Protein 7JN6 (pdb70)

Structure (mmCIF, N/CA/C/O backbone):
data_7JN6
#
_entry.id   7JN6
#
loop_
_atom_site.group_PDB
_atom_site.id
_atom_site.type_symbol
_atom_site.label_atom_id
_atom_site.label_alt_id
_atom_site.label_comp_id
_atom_site.label_asym_id
_atom_site.label_entity_id
_atom_site.label_seq_id
_atom_site.pdbx_PDB_ins_code
_atom_site.Cartn_x
_atom_site.Cartn_y
_atom_site.Cartn_z
_atom_site.occupancy
_atom_site.B_iso_or_equiv
_atom_site.auth_seq_id
_atom_site.auth_comp_id
_atom_site.auth_asym_id
_atom_site.auth_atom_id
_atom_site.pdbx_PDB_model_num
ATOM 1 N N . ALA A 1 1 ? -7.084 -12.452 -10.211 1.00 0.00 1 ALA A N 1
ATOM 2 C CA . ALA A 1 1 ? -5.977 -11.585 -9.851 1.00 0.00 1 ALA A CA 1
ATOM 3 C C . ALA A 1 1 ? -6.311 -10.144 -10.185 1.00 0.00 1 ALA A C 1
ATOM 4 O O . ALA A 1 1 ? -6.100 -9.692 -11.309 1.00 0.00 1 ALA A O 1
ATOM 11 N N . HIS A 1 2 ? -6.911 -9.450 -9.252 1.00 0.00 2 HIS A N 1
ATOM 12 C CA . HIS A 1 2 ? -7.236 -8.050 -9.443 1.00 0.00 2 HIS A CA 1
ATOM 13 C C . HIS A 1 2 ? -6.552 -7.227 -8.390 1.00 0.00 2 HIS A C 1
ATOM 14 O O . HIS A 1 2 ? -6.580 -7.583 -7.220 1.00 0.00 2 HIS A O 1
ATOM 28 N N . CYS A 1 3 ? -5.993 -6.106 -8.785 1.00 0.00 3 CYS A N 1
ATOM 29 C CA . CYS A 1 3 ? -5.319 -5.204 -7.850 1.00 0.00 3 CYS A CA 1
ATOM 30 C C . CYS A 1 3 ? -6.320 -4.217 -7.263 1.00 0.00 3 CYS A C 1
ATOM 31 O O . CYS A 1 3 ? -5.952 -3.218 -6.658 1.00 0.00 3 CYS A O 1
ATOM 38 N N . ASP A 1 4 ? -7.587 -4.538 -7.409 1.00 0.00 4 ASP A N 1
ATOM 39 C CA . ASP A 1 4 ? -8.671 -3.690 -6.942 1.00 0.00 4 ASP A CA 1
ATOM 40 C C . ASP A 1 4 ? -9.028 -3.965 -5.492 1.00 0.00 4 ASP A C 1
ATOM 41 O O . ASP A 1 4 ? -9.929 -3.339 -4.951 1.00 0.00 4 ASP A O 1
ATOM 50 N N . HIS A 1 5 ? -8.320 -4.870 -4.860 1.00 0.00 5 HIS A N 1
ATOM 51 C CA . HIS A 1 5 ? -8.618 -5.244 -3.490 1.00 0.00 5 HIS A CA 1
ATOM 52 C C . HIS A 1 5 ? -7.547 -4.691 -2.571 1.00 0.00 5 HIS A C 1
ATOM 53 O O . HIS A 1 5 ? -6.380 -4.590 -2.971 1.00 0.00 5 HIS A O 1
ATOM 67 N N . PHE A 1 6 ? -7.921 -4.344 -1.364 1.00 0.00 6 PHE A N 1
ATOM 68 C CA . PHE A 1 6 ? -6.956 -3.960 -0.364 1.00 0.00 6 PHE A CA 1
ATOM 69 C C . PHE A 1 6 ? -6.559 -5.199 0.402 1.00 0.00 6 PHE A C 1
ATOM 70 O O . PHE A 1 6 ? -7.419 -5.958 0.859 1.00 0.00 6 PHE A O 1
ATOM 87 N N . LEU A 1 7 ? -5.289 -5.426 0.518 1.00 0.00 7 LEU A N 1
ATOM 88 C CA . LEU A 1 7 ? -4.799 -6.555 1.270 1.00 0.00 7 LEU A CA 1
ATOM 89 C C . LEU A 1 7 ? -4.561 -6.135 2.693 1.00 0.00 7 LEU A C 1
ATOM 90 O O . LEU A 1 7 ? -4.860 -6.868 3.639 1.00 0.00 7 LEU A O 1
ATOM 106 N N . GLY A 1 8 ? -4.060 -4.940 2.842 1.00 0.00 8 GLY A N 1
ATOM 107 C CA . GLY A 1 8 ? -3.755 -4.434 4.129 1.00 0.00 8 GLY A CA 1
ATOM 108 C C . GLY A 1 8 ? -3.050 -3.126 4.031 1.00 0.00 8 GLY A C 1
ATOM 109 O O . GLY A 1 8 ? -3.201 -2.401 3.021 1.00 0.00 8 GLY A O 1
ATOM 113 N N . GLU A 1 9 ? -2.241 -2.847 5.012 1.00 0.00 9 GLU A N 1
ATOM 114 C CA . GLU A 1 9 ? -1.553 -1.589 5.121 1.00 0.00 9 GLU A CA 1
ATOM 115 C C . GLU A 1 9 ? -0.092 -1.835 5.403 1.00 0.00 9 GLU A C 1
ATOM 116 O O . GLU A 1 9 ? 0.271 -2.844 6.019 1.00 0.00 9 GLU A O 1
ATOM 128 N N . ALA A 1 10 ? 0.730 -0.938 4.973 1.00 0.00 10 ALA A N 1
ATOM 129 C CA . ALA A 1 10 ? 2.130 -1.004 5.251 1.00 0.00 10 ALA A CA 1
ATOM 130 C C . ALA A 1 10 ? 2.553 0.267 5.977 1.00 0.00 10 ALA A C 1
ATOM 131 O O . ALA A 1 10 ? 2.081 1.361 5.650 1.00 0.00 10 ALA A O 1
ATOM 138 N N . PRO A 1 11 ? 3.382 0.150 7.011 1.00 0.00 11 PRO A N 1
ATOM 139 C CA . PRO A 1 11 ? 3.883 1.306 7.734 1.00 0.00 11 PRO A CA 1
ATOM 140 C C . PRO A 1 11 ? 5.027 1.988 6.973 1.00 0.00 11 PRO A C 1
ATOM 141 O O . PRO A 1 11 ? 6.181 1.555 7.032 1.00 0.00 11 PRO A O 1
ATOM 152 N N . VAL A 1 12 ? 4.695 2.995 6.201 1.00 0.00 12 VAL A N 1
ATOM 153 C CA . VAL A 1 12 ? 5.687 3.704 5.412 1.00 0.00 12 VAL A CA 1
ATOM 154 C C . VAL A 1 12 ? 5.588 5.190 5.681 1.00 0.00 12 VAL A C 1
ATOM 155 O O . VAL A 1 12 ? 4.566 5.814 5.360 1.00 0.00 12 VAL A O 1
ATOM 168 N N . TYR A 1 13 ? 6.602 5.753 6.286 1.00 0.00 13 TYR A N 1
ATOM 169 C CA . TYR A 1 13 ? 6.633 7.168 6.519 1.00 0.00 13 TYR A CA 1
ATOM 170 C C . TYR A 1 13 ? 8.074 7.675 6.362 1.00 0.00 13 TYR A C 1
ATOM 171 O O . TYR A 1 13 ? 8.981 7.159 7.015 1.00 0.00 13 TYR A O 1
ATOM 189 N N . PRO A 1 14 ? 8.313 8.679 5.486 1.00 0.00 14 PRO A N 1
ATOM 190 C CA . PRO A 1 14 ? 7.272 9.298 4.667 1.00 0.00 14 PRO A CA 1
ATOM 191 C C . PRO A 1 14 ? 6.816 8.341 3.575 1.00 0.00 14 PRO A C 1
ATOM 192 O O . PRO A 1 14 ? 7.594 7.488 3.106 1.00 0.00 14 PRO A O 1
ATOM 203 N N . CYS A 1 15 ? 5.595 8.452 3.189 1.00 0.00 15 CYS A N 1
ATOM 204 C CA . CYS A 1 15 ? 5.037 7.517 2.278 1.00 0.00 15 CYS A CA 1
ATOM 205 C C . CYS A 1 15 ? 5.142 8.029 0.862 1.00 0.00 15 CYS A C 1
ATOM 206 O O . CYS A 1 15 ? 4.503 9.014 0.491 1.00 0.00 15 CYS A O 1
ATOM 213 N N . LYS A 1 16 ? 6.001 7.406 0.096 1.00 0.00 16 LYS A N 1
ATOM 214 C CA . LYS A 1 16 ? 6.102 7.692 -1.311 1.00 0.00 16 LYS A CA 1
ATOM 215 C C . LYS A 1 16 ? 5.350 6.627 -2.034 1.00 0.00 16 LYS A C 1
ATOM 216 O O . LYS A 1 16 ? 5.439 5.459 -1.656 1.00 0.00 16 LYS A O 1
ATOM 235 N N . GLU A 1 17 ? 4.621 7.021 -3.041 1.00 0.00 17 GLU A N 1
ATOM 236 C CA . GLU A 1 17 ? 3.812 6.111 -3.875 1.00 0.00 17 GLU A CA 1
ATOM 237 C C . GLU A 1 17 ? 4.597 4.856 -4.315 1.00 0.00 17 GLU A C 1
ATOM 238 O O . GLU A 1 17 ? 4.144 3.724 -4.114 1.00 0.00 17 GLU A O 1
ATOM 250 N N . LYS A 1 18 ? 5.793 5.062 -4.838 1.00 0.00 18 LYS A N 1
ATOM 251 C CA . LYS A 1 18 ? 6.603 3.974 -5.352 1.00 0.00 18 LYS A CA 1
ATOM 252 C C . LYS A 1 18 ? 7.180 3.126 -4.223 1.00 0.00 18 LYS A C 1
ATOM 253 O O . LYS A 1 18 ? 7.243 1.891 -4.321 1.00 0.00 18 LYS A O 1
ATOM 272 N N . ALA A 1 19 ? 7.565 3.777 -3.135 1.00 0.00 19 ALA A N 1
ATOM 273 C CA . ALA A 1 19 ? 8.103 3.078 -1.972 1.00 0.00 19 ALA A CA 1
ATOM 274 C C . ALA A 1 19 ? 7.011 2.246 -1.320 1.00 0.00 19 ALA A C 1
ATOM 275 O O . ALA A 1 19 ? 7.248 1.125 -0.916 1.00 0.00 19 ALA A O 1
ATOM 282 N N . CYS A 1 20 ? 5.817 2.798 -1.270 1.00 0.00 20 CYS A N 1
ATOM 283 C CA . CYS A 1 20 ? 4.644 2.127 -0.721 1.00 0.00 20 CYS A CA 1
ATOM 284 C C . CYS A 1 20 ? 4.385 0.838 -1.498 1.00 0.00 20 CYS A C 1
ATOM 285 O O . CYS A 1 20 ? 4.293 -0.244 -0.918 1.00 0.00 20 CYS A O 1
ATOM 292 N N . LYS A 1 21 ? 4.375 0.959 -2.826 1.00 0.00 21 LYS A N 1
ATOM 293 C CA . LYS A 1 21 ? 4.160 -0.163 -3.736 1.00 0.00 21 LYS A CA 1
ATOM 294 C C . LYS A 1 21 ? 5.215 -1.258 -3.491 1.00 0.00 21 LYS A C 1
ATOM 295 O O . LYS A 1 21 ? 4.927 -2.454 -3.558 1.00 0.00 21 LYS A O 1
ATOM 314 N N . SER A 1 22 ? 6.404 -0.823 -3.155 1.00 0.00 22 SER A N 1
ATOM 315 C CA . SER A 1 22 ? 7.516 -1.698 -2.898 1.00 0.00 22 SER A CA 1
ATOM 316 C C . SER A 1 22 ? 7.409 -2.375 -1.508 1.00 0.00 22 SER A C 1
ATOM 317 O O . SER A 1 22 ? 7.590 -3.598 -1.391 1.00 0.00 22 SER A O 1
ATOM 325 N N . VAL A 1 23 ? 7.089 -1.593 -0.479 1.00 0.00 23 VAL A N 1
ATOM 326 C CA . VAL A 1 23 ? 6.966 -2.104 0.893 1.00 0.00 23 VAL A CA 1
ATOM 327 C C . VAL A 1 23 ? 5.753 -3.037 1.011 1.00 0.00 23 VAL A C 1
ATOM 328 O O . VAL A 1 23 ? 5.777 -4.046 1.756 1.00 0.00 23 VAL A O 1
ATOM 341 N N . CYS A 1 24 ? 4.717 -2.731 0.261 1.00 0.00 24 CYS A N 1
ATOM 342 C CA . CYS A 1 24 ? 3.550 -3.578 0.205 1.00 0.00 24 CYS A CA 1
ATOM 343 C C . CYS A 1 24 ? 3.885 -4.988 -0.220 1.00 0.00 24 CYS A C 1
ATOM 344 O O . CYS A 1 24 ? 3.374 -5.921 0.359 1.00 0.00 24 CYS A O 1
ATOM 351 N N . LYS A 1 25 ? 4.813 -5.141 -1.173 1.00 0.00 25 LYS A N 1
ATOM 352 C CA . LYS A 1 25 ? 5.220 -6.472 -1.632 1.00 0.00 25 LYS A CA 1
ATOM 353 C C . LYS A 1 25 ? 6.053 -7.196 -0.575 1.00 0.00 25 LYS A C 1
ATOM 354 O O . LYS A 1 25 ? 6.171 -8.432 -0.592 1.00 0.00 25 LYS A O 1
ATOM 373 N N . GLU A 1 26 ? 6.642 -6.427 0.322 1.00 0.00 26 GLU A N 1
ATOM 374 C CA . GLU A 1 26 ? 7.439 -6.967 1.408 1.00 0.00 26 GLU A CA 1
ATOM 375 C C . GLU A 1 26 ? 6.525 -7.593 2.435 1.00 0.00 26 GLU A C 1
ATOM 376 O O . GLU A 1 26 ? 6.747 -8.722 2.888 1.00 0.00 26 GLU A O 1
ATOM 388 N N . HIS A 1 27 ? 5.505 -6.860 2.814 1.00 0.00 27 HIS A N 1
ATOM 389 C CA . HIS A 1 27 ? 4.562 -7.349 3.813 1.00 0.00 27 HIS A CA 1
ATOM 390 C C . HIS A 1 27 ? 3.597 -8.355 3.204 1.00 0.00 27 HIS A C 1
ATOM 391 O O . HIS A 1 27 ? 3.397 -9.447 3.742 1.00 0.00 27 HIS A O 1
ATOM 405 N N . TYR A 1 28 ? 3.052 -8.011 2.071 1.00 0.00 28 TYR A N 1
ATOM 406 C CA . TYR A 1 28 ? 2.099 -8.842 1.387 1.00 0.00 28 TYR A CA 1
ATOM 407 C C . TYR A 1 28 ? 2.714 -9.237 0.058 1.00 0.00 28 TYR A C 1
ATOM 408 O O . TYR A 1 28 ? 2.844 -8.414 -0.839 1.00 0.00 28 TYR A O 1
ATOM 426 N N . HIS A 1 29 ? 3.103 -10.475 -0.071 1.00 0.00 29 HIS A N 1
ATOM 427 C CA . HIS A 1 29 ? 3.837 -10.915 -1.256 1.00 0.00 29 HIS A CA 1
ATOM 428 C C . HIS A 1 29 ? 2.985 -10.936 -2.508 1.00 0.00 29 HIS A C 1
ATOM 429 O O . HIS A 1 29 ? 3.501 -10.856 -3.617 1.00 0.00 29 HIS A O 1
ATOM 443 N N . HIS A 1 30 ? 1.690 -10.999 -2.335 1.00 0.00 30 HIS A N 1
ATOM 444 C CA . HIS A 1 30 ? 0.794 -11.027 -3.467 1.00 0.00 30 HIS A CA 1
ATOM 445 C C . HIS A 1 30 ? 0.237 -9.634 -3.739 1.00 0.00 30 HIS A C 1
ATOM 446 O O . HIS A 1 30 ? -0.759 -9.472 -4.450 1.00 0.00 30 HIS A O 1
ATOM 460 N N . ALA A 1 31 ? 0.885 -8.626 -3.176 1.00 0.00 31 ALA A N 1
ATOM 461 C CA . ALA A 1 31 ? 0.505 -7.259 -3.432 1.00 0.00 31 ALA A CA 1
ATOM 462 C C . ALA A 1 31 ? 1.129 -6.817 -4.727 1.00 0.00 31 ALA A C 1
ATOM 463 O O . ALA A 1 31 ? 2.255 -7.210 -5.054 1.00 0.00 31 ALA A O 1
ATOM 470 N N . CYS A 1 32 ? 0.414 -6.044 -5.463 1.00 0.00 32 CYS A N 1
ATOM 471 C CA . CYS A 1 32 ? 0.878 -5.560 -6.730 1.00 0.00 32 CYS A CA 1
ATOM 472 C C . CYS A 1 32 ? 1.042 -4.048 -6.705 1.00 0.00 32 CYS A C 1
ATOM 473 O O . CYS A 1 32 ? 2.065 -3.520 -7.137 1.00 0.00 32 CYS A O 1
ATOM 480 N N . LYS A 1 33 ? 0.078 -3.351 -6.141 1.00 0.00 33 LYS A N 1
ATOM 481 C CA . LYS A 1 33 ? 0.145 -1.910 -6.087 1.00 0.00 33 LYS A CA 1
ATOM 482 C C . LYS A 1 33 ? 0.116 -1.443 -4.629 1.00 0.00 33 LYS A C 1
ATOM 483 O O . LYS A 1 33 ? -0.396 -2.138 -3.771 1.00 0.00 33 LYS A O 1
ATOM 502 N N . GLY A 1 34 ? 0.685 -0.300 -4.372 1.00 0.00 34 GLY A N 1
ATOM 503 C CA . GLY A 1 34 ? 0.625 0.317 -3.082 1.00 0.00 34 GLY A CA 1
ATOM 504 C C . GLY A 1 34 ? 0.460 1.786 -3.303 1.00 0.00 34 GLY A C 1
ATOM 505 O O . GLY A 1 34 ? 1.046 2.316 -4.255 1.00 0.00 34 GLY A O 1
ATOM 509 N N . GLU A 1 35 ? -0.352 2.438 -2.514 1.00 0.00 35 GLU A N 1
ATOM 510 C CA . GLU A 1 35 ? -0.571 3.853 -2.693 1.00 0.00 35 GLU A CA 1
ATOM 511 C C . GLU A 1 35 ? -0.755 4.524 -1.344 1.00 0.00 35 GLU A C 1
ATOM 512 O O . GLU A 1 35 ? -1.348 3.952 -0.428 1.00 0.00 35 GLU A O 1
ATOM 524 N N . CYS A 1 36 ? -0.259 5.724 -1.235 1.00 0.00 36 CYS A N 1
ATOM 525 C CA . CYS A 1 36 ? -0.318 6.473 -0.011 1.00 0.00 36 CYS A CA 1
ATOM 526 C C . CYS A 1 36 ? -1.559 7.348 0.009 1.00 0.00 36 CYS A C 1
ATOM 527 O O . CYS A 1 36 ? -1.809 8.113 -0.943 1.00 0.00 36 CYS A O 1
ATOM 534 N N . GLU A 1 37 ? -2.342 7.234 1.061 1.00 0.00 37 GLU A N 1
ATOM 535 C CA . GLU A 1 37 ? -3.551 8.027 1.215 1.00 0.00 37 GLU A CA 1
ATOM 536 C C . GLU A 1 37 ? -3.652 8.510 2.639 1.00 0.00 37 GLU A C 1
ATOM 537 O O . GLU A 1 37 ? -3.210 7.826 3.552 1.00 0.00 37 GLU A O 1
ATOM 549 N N . TYR A 1 38 ? -4.204 9.667 2.832 1.00 0.00 38 TYR A N 1
ATOM 550 C CA . TYR A 1 38 ? -4.388 10.188 4.158 1.00 0.00 38 TYR A CA 1
ATOM 551 C C . TYR A 1 38 ? -5.675 9.689 4.744 1.00 0.00 38 TYR A C 1
ATOM 552 O O . TYR A 1 38 ? -6.730 9.766 4.120 1.00 0.00 38 TYR A O 1
ATOM 570 N N . HIS A 1 39 ? -5.575 9.122 5.895 1.00 0.00 39 HIS A N 1
ATOM 571 C CA . HIS A 1 39 ? -6.717 8.652 6.633 1.00 0.00 39 HIS A CA 1
ATOM 572 C C . HIS A 1 39 ? -6.656 9.256 7.980 1.00 0.00 39 HIS A C 1
ATOM 573 O O . HIS A 1 39 ? -5.752 8.964 8.764 1.00 0.00 39 HIS A O 1
ATOM 587 N N . GLY A 1 40 ? -7.565 10.136 8.238 1.00 0.00 40 GLY A N 1
ATOM 588 C CA . GLY A 1 40 ? -7.514 10.876 9.441 1.00 0.00 40 GLY A CA 1
ATOM 589 C C . GLY A 1 40 ? -6.547 12.004 9.264 1.00 0.00 40 GLY A C 1
ATOM 590 O O . GLY A 1 40 ? -6.864 13.010 8.602 1.00 0.00 40 GLY A O 1
ATOM 594 N N . ARG A 1 41 ? -5.351 11.843 9.796 1.00 0.00 41 ARG A N 1
ATOM 595 C CA . ARG A 1 41 ? -4.329 12.861 9.660 1.00 0.00 41 ARG A CA 1
ATOM 596 C C . ARG A 1 41 ? -3.039 12.301 9.073 1.00 0.00 41 ARG A C 1
ATOM 597 O O . ARG A 1 41 ? -2.319 13.002 8.363 1.00 0.00 41 ARG A O 1
ATOM 618 N N . GLU A 1 42 ? -2.754 11.052 9.363 1.00 0.00 42 GLU A N 1
ATOM 619 C CA . GLU A 1 42 ? -1.542 10.417 8.870 1.00 0.00 42 GLU A CA 1
ATOM 620 C C . GLU A 1 42 ? -1.760 9.810 7.503 1.00 0.00 42 GLU A C 1
ATOM 621 O O . GLU A 1 42 ? -2.901 9.536 7.095 1.00 0.00 42 GLU A O 1
ATOM 633 N N . VAL A 1 43 ? -0.680 9.586 6.808 1.00 0.00 43 VAL A N 1
ATOM 634 C CA . VAL A 1 43 ? -0.734 8.978 5.516 1.00 0.00 43 VAL A CA 1
ATOM 635 C C . VAL A 1 43 ? -0.486 7.479 5.659 1.00 0.00 43 VAL A C 1
ATOM 636 O O . VAL A 1 43 ? 0.478 7.045 6.300 1.00 0.00 43 VAL A O 1
ATOM 649 N N . HIS A 1 44 ? -1.370 6.710 5.120 1.00 0.00 44 HIS A N 1
ATOM 650 C CA . HIS A 1 44 ? -1.308 5.279 5.205 1.00 0.00 44 HIS A CA 1
ATOM 651 C C . HIS A 1 44 ? -0.948 4.706 3.857 1.00 0.00 44 HIS A C 1
ATOM 652 O O . HIS A 1 44 ? -1.391 5.214 2.818 1.00 0.00 44 HIS A O 1
ATOM 666 N N . CYS A 1 45 ? -0.120 3.711 3.872 1.00 0.00 45 CYS A N 1
ATOM 667 C CA . CYS A 1 45 ? 0.276 3.004 2.683 1.00 0.00 45 CYS A CA 1
ATOM 668 C C . CYS A 1 45 ? -0.683 1.844 2.494 1.00 0.00 45 CYS A C 1
ATOM 669 O O . CYS A 1 45 ? -0.690 0.893 3.290 1.00 0.00 45 CYS A O 1
ATOM 676 N N . HIS A 1 46 ? -1.542 1.953 1.507 1.00 0.00 46 HIS A N 1
ATOM 677 C CA . HIS A 1 46 ? -2.535 0.953 1.262 1.00 0.00 46 HIS A CA 1
ATOM 678 C C . HIS A 1 46 ? -2.042 -0.017 0.231 1.00 0.00 46 HIS A C 1
ATOM 679 O O . HIS A 1 46 ? -1.632 0.377 -0.867 1.00 0.00 46 HIS A O 1
ATOM 693 N N . CYS A 1 47 ? -2.072 -1.265 0.583 1.00 0.00 47 CYS A N 1
ATOM 694 C CA . CYS A 1 47 ? -1.573 -2.309 -0.261 1.00 0.00 47 CYS A CA 1
ATOM 695 C C . CYS A 1 47 ? -2.688 -2.947 -1.053 1.00 0.00 47 CYS A C 1
ATOM 696 O O . CYS A 1 47 ? -3.651 -3.478 -0.482 1.00 0.00 47 CYS A O 1
ATOM 703 N N . TYR A 1 48 ? -2.554 -2.901 -2.348 1.00 0.00 48 TYR A N 1
ATOM 704 C CA . TYR A 1 48 ? -3.525 -3.431 -3.266 1.00 0.00 48 TYR A CA 1
ATOM 705 C C . TYR A 1 48 ? -2.991 -4.715 -3.835 1.00 0.00 48 TYR A C 1
ATOM 706 O O . TYR A 1 48 ? -1.785 -4.826 -4.132 1.00 0.00 48 TYR A O 1
ATOM 724 N N . GLY A 1 49 ? -3.841 -5.656 -4.002 1.00 0.00 49 GLY A N 1
ATOM 725 C CA . GLY A 1 49 ? -3.457 -6.904 -4.561 1.00 0.00 49 GLY A CA 1
ATOM 726 C C . GLY A 1 49 ? -4.632 -7.782 -4.659 1.00 0.00 49 GLY A C 1
ATOM 727 O O . GLY A 1 49 ? -5.746 -7.341 -4.376 1.00 0.00 49 GLY A O 1
ATOM 731 N N . ASP A 1 50 ? -4.429 -8.990 -5.049 1.00 0.00 50 ASP A N 1
ATOM 732 C CA . ASP A 1 50 ? -5.515 -9.913 -5.143 1.00 0.00 50 ASP A CA 1
ATOM 733 C C . ASP A 1 50 ? -5.566 -10.711 -3.880 1.00 0.00 50 ASP A C 1
ATOM 734 O O . ASP A 1 50 ? -4.555 -11.294 -3.462 1.00 0.00 50 ASP A O 1
ATOM 743 N N . TYR A 1 51 ? -6.694 -10.704 -3.228 1.00 0.00 51 TYR A N 1
ATOM 744 C CA . TYR A 1 51 ? -6.810 -11.406 -1.993 1.00 0.00 51 TYR A CA 1
ATOM 745 C C . TYR A 1 51 ? -7.241 -12.829 -2.254 1.00 0.00 51 TYR A C 1
ATOM 746 O O . TYR A 1 51 ? -8.358 -13.085 -2.719 1.00 0.00 51 TYR A O 1
ATOM 764 N N . HIS A 1 52 ? -6.360 -13.727 -1.994 1.00 0.00 52 HIS A N 1
ATOM 765 C CA . HIS A 1 52 ? -6.620 -15.123 -2.111 1.00 0.00 52 HIS A CA 1
ATOM 766 C C . HIS A 1 52 ? -6.015 -15.825 -0.921 1.00 0.00 52 HIS A C 1
ATOM 767 O O . HIS A 1 52 ? -4.780 -15.848 -0.792 1.00 0.00 52 HIS A O 1
ATOM 782 N N . ALA A 1 1 ? -3.843 -10.472 -10.952 1.00 0.00 1 ALA A N 2
ATOM 783 C CA . ALA A 1 1 ? -5.055 -9.832 -11.434 1.00 0.00 1 ALA A CA 2
ATOM 784 C C . ALA A 1 1 ? -4.954 -8.354 -11.116 1.00 0.00 1 ALA A C 2
ATOM 785 O O . ALA A 1 1 ? -3.855 -7.863 -10.829 1.00 0.00 1 ALA A O 2
ATOM 792 N N . HIS A 1 2 ? -6.053 -7.622 -11.207 1.00 0.00 2 HIS A N 2
ATOM 793 C CA . HIS A 1 2 ? -6.038 -6.232 -10.790 1.00 0.00 2 HIS A CA 2
ATOM 794 C C . HIS A 1 2 ? -6.060 -6.180 -9.271 1.00 0.00 2 HIS A C 2
ATOM 795 O O . HIS A 1 2 ? -6.586 -7.095 -8.608 1.00 0.00 2 HIS A O 2
ATOM 809 N N . CYS A 1 3 ? -5.501 -5.152 -8.717 1.00 0.00 3 CYS A N 2
ATOM 810 C CA . CYS A 1 3 ? -5.369 -5.049 -7.292 1.00 0.00 3 CYS A CA 2
ATOM 811 C C . CYS A 1 3 ? -6.502 -4.204 -6.720 1.00 0.00 3 CYS A C 2
ATOM 812 O O . CYS A 1 3 ? -6.372 -2.984 -6.584 1.00 0.00 3 CYS A O 2
ATOM 819 N N . ASP A 1 4 ? -7.627 -4.826 -6.444 1.00 0.00 4 ASP A N 2
ATOM 820 C CA . ASP A 1 4 ? -8.766 -4.100 -5.893 1.00 0.00 4 ASP A CA 2
ATOM 821 C C . ASP A 1 4 ? -9.155 -4.654 -4.552 1.00 0.00 4 ASP A C 2
ATOM 822 O O . ASP A 1 4 ? -10.188 -4.294 -4.004 1.00 0.00 4 ASP A O 2
ATOM 831 N N . HIS A 1 5 ? -8.340 -5.527 -4.021 1.00 0.00 5 HIS A N 2
ATOM 832 C CA . HIS A 1 5 ? -8.615 -6.113 -2.734 1.00 0.00 5 HIS A CA 2
ATOM 833 C C . HIS A 1 5 ? -7.666 -5.524 -1.711 1.00 0.00 5 HIS A C 2
ATOM 834 O O . HIS A 1 5 ? -6.449 -5.730 -1.800 1.00 0.00 5 HIS A O 2
ATOM 848 N N . PHE A 1 6 ? -8.209 -4.786 -0.772 1.00 0.00 6 PHE A N 2
ATOM 849 C CA . PHE A 1 6 ? -7.431 -4.196 0.300 1.00 0.00 6 PHE A CA 2
ATOM 850 C C . PHE A 1 6 ? -6.932 -5.296 1.233 1.00 0.00 6 PHE A C 2
ATOM 851 O O . PHE A 1 6 ? -7.717 -6.094 1.744 1.00 0.00 6 PHE A O 2
ATOM 868 N N . LEU A 1 7 ? -5.640 -5.360 1.415 1.00 0.00 7 LEU A N 2
ATOM 869 C CA . LEU A 1 7 ? -5.039 -6.367 2.262 1.00 0.00 7 LEU A CA 2
ATOM 870 C C . LEU A 1 7 ? -4.776 -5.811 3.644 1.00 0.00 7 LEU A C 2
ATOM 871 O O . LEU A 1 7 ? -5.154 -6.419 4.650 1.00 0.00 7 LEU A O 2
ATOM 887 N N . GLY A 1 8 ? -4.153 -4.662 3.692 1.00 0.00 8 GLY A N 2
ATOM 888 C CA . GLY A 1 8 ? -3.818 -4.057 4.943 1.00 0.00 8 GLY A CA 2
ATOM 889 C C . GLY A 1 8 ? -3.158 -2.723 4.733 1.00 0.00 8 GLY A C 2
ATOM 890 O O . GLY A 1 8 ? -2.987 -2.288 3.579 1.00 0.00 8 GLY A O 2
ATOM 894 N N . GLU A 1 9 ? -2.792 -2.077 5.809 1.00 0.00 9 GLU A N 2
ATOM 895 C CA . GLU A 1 9 ? -2.137 -0.795 5.749 1.00 0.00 9 GLU A CA 2
ATOM 896 C C . GLU A 1 9 ? -0.704 -0.910 6.259 1.00 0.00 9 GLU A C 2
ATOM 897 O O . GLU A 1 9 ? -0.454 -1.448 7.342 1.00 0.00 9 GLU A O 2
ATOM 909 N N . ALA A 1 10 ? 0.219 -0.438 5.474 1.00 0.00 10 ALA A N 2
ATOM 910 C CA . ALA A 1 10 ? 1.615 -0.498 5.804 1.00 0.00 10 ALA A CA 2
ATOM 911 C C . ALA A 1 10 ? 2.162 0.901 6.087 1.00 0.00 10 ALA A C 2
ATOM 912 O O . ALA A 1 10 ? 1.744 1.896 5.447 1.00 0.00 10 ALA A O 2
ATOM 919 N N . PRO A 1 11 ? 3.058 1.018 7.076 1.00 0.00 11 PRO A N 2
ATOM 920 C CA . PRO A 1 11 ? 3.709 2.276 7.393 1.00 0.00 11 PRO A CA 2
ATOM 921 C C . PRO A 1 11 ? 4.787 2.618 6.354 1.00 0.00 11 PRO A C 2
ATOM 922 O O . PRO A 1 11 ? 5.851 1.990 6.304 1.00 0.00 11 PRO A O 2
ATOM 933 N N . VAL A 1 12 ? 4.484 3.560 5.491 1.00 0.00 12 VAL A N 2
ATOM 934 C CA . VAL A 1 12 ? 5.410 3.977 4.458 1.00 0.00 12 VAL A CA 2
ATOM 935 C C . VAL A 1 12 ? 5.660 5.466 4.580 1.00 0.00 12 VAL A C 2
ATOM 936 O O . VAL A 1 12 ? 4.793 6.283 4.253 1.00 0.00 12 VAL A O 2
ATOM 949 N N . TYR A 1 13 ? 6.799 5.806 5.115 1.00 0.00 13 TYR A N 2
ATOM 950 C CA . TYR A 1 13 ? 7.202 7.175 5.243 1.00 0.00 13 TYR A CA 2
ATOM 951 C C . TYR A 1 13 ? 8.674 7.308 4.836 1.00 0.00 13 TYR A C 2
ATOM 952 O O . TYR A 1 13 ? 9.542 6.636 5.406 1.00 0.00 13 TYR A O 2
ATOM 970 N N . PRO A 1 14 ? 8.983 8.159 3.850 1.00 0.00 14 PRO A N 2
ATOM 971 C CA . PRO A 1 14 ? 8.000 9.000 3.167 1.00 0.00 14 PRO A CA 2
ATOM 972 C C . PRO A 1 14 ? 7.168 8.204 2.173 1.00 0.00 14 PRO A C 2
ATOM 973 O O . PRO A 1 14 ? 7.650 7.217 1.587 1.00 0.00 14 PRO A O 2
ATOM 984 N N . CYS A 1 15 ? 5.933 8.597 2.019 1.00 0.00 15 CYS A N 2
ATOM 985 C CA . CYS A 1 15 ? 5.049 7.966 1.083 1.00 0.00 15 CYS A CA 2
ATOM 986 C C . CYS A 1 15 ? 5.489 8.248 -0.330 1.00 0.00 15 CYS A C 2
ATOM 987 O O . CYS A 1 15 ? 5.599 9.409 -0.749 1.00 0.00 15 CYS A O 2
ATOM 994 N N . LYS A 1 16 ? 5.778 7.207 -1.042 1.00 0.00 16 LYS A N 2
ATOM 995 C CA . LYS A 1 16 ? 6.142 7.290 -2.405 1.00 0.00 16 LYS A CA 2
ATOM 996 C C . LYS A 1 16 ? 5.491 6.107 -3.058 1.00 0.00 16 LYS A C 2
ATOM 997 O O . LYS A 1 16 ? 5.438 5.045 -2.452 1.00 0.00 16 LYS A O 2
ATOM 1016 N N . GLU A 1 17 ? 4.985 6.289 -4.238 1.00 0.00 17 GLU A N 2
ATOM 1017 C CA . GLU A 1 17 ? 4.256 5.247 -4.974 1.00 0.00 17 GLU A CA 2
ATOM 1018 C C . GLU A 1 17 ? 5.115 3.999 -5.155 1.00 0.00 17 GLU A C 2
ATOM 1019 O O . GLU A 1 17 ? 4.670 2.874 -4.877 1.00 0.00 17 GLU A O 2
ATOM 1031 N N . LYS A 1 18 ? 6.349 4.206 -5.600 1.00 0.00 18 LYS A N 2
ATOM 1032 C CA . LYS A 1 18 ? 7.307 3.120 -5.771 1.00 0.00 18 LYS A CA 2
ATOM 1033 C C . LYS A 1 18 ? 7.607 2.456 -4.426 1.00 0.00 18 LYS A C 2
ATOM 1034 O O . LYS A 1 18 ? 7.619 1.224 -4.315 1.00 0.00 18 LYS A O 2
ATOM 1053 N N . ALA A 1 19 ? 7.819 3.287 -3.404 1.00 0.00 19 ALA A N 2
ATOM 1054 C CA . ALA A 1 19 ? 8.119 2.803 -2.064 1.00 0.00 19 ALA A CA 2
ATOM 1055 C C . ALA A 1 19 ? 6.973 1.955 -1.564 1.00 0.00 19 ALA A C 2
ATOM 1056 O O . ALA A 1 19 ? 7.181 0.871 -1.060 1.00 0.00 19 ALA A O 2
ATOM 1063 N N . CYS A 1 20 ? 5.769 2.446 -1.765 1.00 0.00 20 CYS A N 2
ATOM 1064 C CA . CYS A 1 20 ? 4.559 1.733 -1.428 1.00 0.00 20 CYS A CA 2
ATOM 1065 C C . CYS A 1 20 ? 4.507 0.367 -2.065 1.00 0.00 20 CYS A C 2
ATOM 1066 O O . CYS A 1 20 ? 4.348 -0.627 -1.372 1.00 0.00 20 CYS A O 2
ATOM 1073 N N . LYS A 1 21 ? 4.701 0.310 -3.376 1.00 0.00 21 LYS A N 2
ATOM 1074 C CA . LYS A 1 21 ? 4.646 -0.946 -4.091 1.00 0.00 21 LYS A CA 2
ATOM 1075 C C . LYS A 1 21 ? 5.699 -1.929 -3.556 1.00 0.00 21 LYS A C 2
ATOM 1076 O O . LYS A 1 21 ? 5.419 -3.113 -3.408 1.00 0.00 21 LYS A O 2
ATOM 1095 N N . SER A 1 22 ? 6.874 -1.421 -3.214 1.00 0.00 22 SER A N 2
ATOM 1096 C CA . SER A 1 22 ? 7.931 -2.260 -2.697 1.00 0.00 22 SER A CA 2
ATOM 1097 C C . SER A 1 22 ? 7.610 -2.721 -1.259 1.00 0.00 22 SER A C 2
ATOM 1098 O O . SER A 1 22 ? 7.634 -3.921 -0.971 1.00 0.00 22 SER A O 2
ATOM 1106 N N . VAL A 1 23 ? 7.271 -1.772 -0.379 1.00 0.00 23 VAL A N 2
ATOM 1107 C CA . VAL A 1 23 ? 6.965 -2.069 1.024 1.00 0.00 23 VAL A CA 2
ATOM 1108 C C . VAL A 1 23 ? 5.769 -3.013 1.125 1.00 0.00 23 VAL A C 2
ATOM 1109 O O . VAL A 1 23 ? 5.758 -3.928 1.954 1.00 0.00 23 VAL A O 2
ATOM 1122 N N . CYS A 1 24 ? 4.794 -2.821 0.260 1.00 0.00 24 CYS A N 2
ATOM 1123 C CA . CYS A 1 24 ? 3.647 -3.699 0.215 1.00 0.00 24 CYS A CA 2
ATOM 1124 C C . CYS A 1 24 ? 4.036 -5.138 -0.111 1.00 0.00 24 CYS A C 2
ATOM 1125 O O . CYS A 1 24 ? 3.499 -6.050 0.487 1.00 0.00 24 CYS A O 2
ATOM 1132 N N . LYS A 1 25 ? 5.017 -5.334 -1.009 1.00 0.00 25 LYS A N 2
ATOM 1133 C CA . LYS A 1 25 ? 5.505 -6.688 -1.352 1.00 0.00 25 LYS A CA 2
ATOM 1134 C C . LYS A 1 25 ? 6.204 -7.305 -0.151 1.00 0.00 25 LYS A C 2
ATOM 1135 O O . LYS A 1 25 ? 6.158 -8.523 0.075 1.00 0.00 25 LYS A O 2
ATOM 1154 N N . GLU A 1 26 ? 6.873 -6.453 0.588 1.00 0.00 26 GLU A N 2
ATOM 1155 C CA . GLU A 1 26 ? 7.629 -6.828 1.756 1.00 0.00 26 GLU A CA 2
ATOM 1156 C C . GLU A 1 26 ? 6.713 -7.215 2.914 1.00 0.00 26 GLU A C 2
ATOM 1157 O O . GLU A 1 26 ? 7.014 -8.134 3.672 1.00 0.00 26 GLU A O 2
ATOM 1169 N N . HIS A 1 27 ? 5.592 -6.552 3.028 1.00 0.00 27 HIS A N 2
ATOM 1170 C CA . HIS A 1 27 ? 4.627 -6.901 4.056 1.00 0.00 27 HIS A CA 2
ATOM 1171 C C . HIS A 1 27 ? 3.714 -8.036 3.615 1.00 0.00 27 HIS A C 2
ATOM 1172 O O . HIS A 1 27 ? 3.518 -9.001 4.357 1.00 0.00 27 HIS A O 2
ATOM 1186 N N . TYR A 1 28 ? 3.202 -7.960 2.407 1.00 0.00 28 TYR A N 2
ATOM 1187 C CA . TYR A 1 28 ? 2.259 -8.946 1.914 1.00 0.00 28 TYR A CA 2
ATOM 1188 C C . TYR A 1 28 ? 2.772 -9.500 0.590 1.00 0.00 28 TYR A C 2
ATOM 1189 O O . TYR A 1 28 ? 3.082 -8.744 -0.316 1.00 0.00 28 TYR A O 2
ATOM 1207 N N . HIS A 1 29 ? 2.804 -10.806 0.462 1.00 0.00 29 HIS A N 2
ATOM 1208 C CA . HIS A 1 29 ? 3.300 -11.455 -0.759 1.00 0.00 29 HIS A CA 2
ATOM 1209 C C . HIS A 1 29 ? 2.305 -11.301 -1.898 1.00 0.00 29 HIS A C 2
ATOM 1210 O O . HIS A 1 29 ? 2.656 -11.400 -3.079 1.00 0.00 29 HIS A O 2
ATOM 1224 N N . HIS A 1 30 ? 1.073 -11.055 -1.542 1.00 0.00 30 HIS A N 2
ATOM 1225 C CA . HIS A 1 30 ? 0.007 -10.916 -2.517 1.00 0.00 30 HIS A CA 2
ATOM 1226 C C . HIS A 1 30 ? -0.220 -9.457 -2.888 1.00 0.00 30 HIS A C 2
ATOM 1227 O O . HIS A 1 30 ? -1.031 -9.162 -3.766 1.00 0.00 30 HIS A O 2
ATOM 1241 N N . ALA A 1 31 ? 0.512 -8.545 -2.255 1.00 0.00 31 ALA A N 2
ATOM 1242 C CA . ALA A 1 31 ? 0.298 -7.125 -2.498 1.00 0.00 31 ALA A CA 2
ATOM 1243 C C . ALA A 1 31 ? 1.042 -6.660 -3.716 1.00 0.00 31 ALA A C 2
ATOM 1244 O O . ALA A 1 31 ? 2.245 -6.866 -3.848 1.00 0.00 31 ALA A O 2
ATOM 1251 N N . CYS A 1 32 ? 0.321 -6.047 -4.593 1.00 0.00 32 CYS A N 2
ATOM 1252 C CA . CYS A 1 32 ? 0.851 -5.549 -5.835 1.00 0.00 32 CYS A CA 2
ATOM 1253 C C . CYS A 1 32 ? 0.743 -4.031 -5.918 1.00 0.00 32 CYS A C 2
ATOM 1254 O O . CYS A 1 32 ? 1.580 -3.363 -6.531 1.00 0.00 32 CYS A O 2
ATOM 1261 N N . LYS A 1 33 ? -0.240 -3.477 -5.261 1.00 0.00 33 LYS A N 2
ATOM 1262 C CA . LYS A 1 33 ? -0.497 -2.065 -5.362 1.00 0.00 33 LYS A CA 2
ATOM 1263 C C . LYS A 1 33 ? -0.494 -1.422 -3.998 1.00 0.00 33 LYS A C 2
ATOM 1264 O O . LYS A 1 33 ? -1.067 -1.957 -3.067 1.00 0.00 33 LYS A O 2
ATOM 1283 N N . GLY A 1 34 ? 0.158 -0.296 -3.893 1.00 0.00 34 GLY A N 2
ATOM 1284 C CA . GLY A 1 34 ? 0.205 0.440 -2.652 1.00 0.00 34 GLY A CA 2
ATOM 1285 C C . GLY A 1 34 ? -0.229 1.859 -2.897 1.00 0.00 34 GLY A C 2
ATOM 1286 O O . GLY A 1 34 ? 0.173 2.458 -3.908 1.00 0.00 34 GLY A O 2
ATOM 1290 N N . GLU A 1 35 ? -1.055 2.388 -2.027 1.00 0.00 35 GLU A N 2
ATOM 1291 C CA . GLU A 1 35 ? -1.628 3.712 -2.209 1.00 0.00 35 GLU A CA 2
ATOM 1292 C C . GLU A 1 35 ? -1.828 4.373 -0.841 1.00 0.00 35 GLU A C 2
ATOM 1293 O O . GLU A 1 35 ? -2.399 3.770 0.054 1.00 0.00 35 GLU A O 2
ATOM 1305 N N . CYS A 1 36 ? -1.396 5.591 -0.696 1.00 0.00 36 CYS A N 2
ATOM 1306 C CA . CYS A 1 36 ? -1.487 6.286 0.579 1.00 0.00 36 CYS A CA 2
ATOM 1307 C C . CYS A 1 36 ? -2.777 7.071 0.701 1.00 0.00 36 CYS A C 2
ATOM 1308 O O . CYS A 1 36 ? -3.197 7.755 -0.239 1.00 0.00 36 CYS A O 2
ATOM 1315 N N . GLU A 1 37 ? -3.394 6.998 1.858 1.00 0.00 37 GLU A N 2
ATOM 1316 C CA . GLU A 1 37 ? -4.600 7.743 2.117 1.00 0.00 37 GLU A CA 2
ATOM 1317 C C . GLU A 1 37 ? -4.496 8.402 3.457 1.00 0.00 37 GLU A C 2
ATOM 1318 O O . GLU A 1 37 ? -4.076 7.776 4.437 1.00 0.00 37 GLU A O 2
ATOM 1330 N N . TYR A 1 38 ? -4.828 9.660 3.491 1.00 0.00 38 TYR A N 2
ATOM 1331 C CA . TYR A 1 38 ? -4.744 10.441 4.693 1.00 0.00 38 TYR A CA 2
ATOM 1332 C C . TYR A 1 38 ? -6.024 10.339 5.472 1.00 0.00 38 TYR A C 2
ATOM 1333 O O . TYR A 1 38 ? -7.127 10.381 4.900 1.00 0.00 38 TYR A O 2
ATOM 1351 N N . HIS A 1 39 ? -5.891 10.172 6.738 1.00 0.00 39 HIS A N 2
ATOM 1352 C CA . HIS A 1 39 ? -7.000 10.136 7.628 1.00 0.00 39 HIS A CA 2
ATOM 1353 C C . HIS A 1 39 ? -6.697 11.144 8.710 1.00 0.00 39 HIS A C 2
ATOM 1354 O O . HIS A 1 39 ? -6.017 10.840 9.691 1.00 0.00 39 HIS A O 2
ATOM 1368 N N . GLY A 1 40 ? -7.120 12.356 8.481 1.00 0.00 40 GLY A N 2
ATOM 1369 C CA . GLY A 1 40 ? -6.772 13.440 9.350 1.00 0.00 40 GLY A CA 2
ATOM 1370 C C . GLY A 1 40 ? -5.392 13.934 8.990 1.00 0.00 40 GLY A C 2
ATOM 1371 O O . GLY A 1 40 ? -5.182 14.445 7.890 1.00 0.00 40 GLY A O 2
ATOM 1375 N N . ARG A 1 41 ? -4.447 13.760 9.878 1.00 0.00 41 ARG A N 2
ATOM 1376 C CA . ARG A 1 41 ? -3.078 14.141 9.591 1.00 0.00 41 ARG A CA 2
ATOM 1377 C C . ARG A 1 41 ? -2.295 12.904 9.174 1.00 0.00 41 ARG A C 2
ATOM 1378 O O . ARG A 1 41 ? -1.385 12.965 8.346 1.00 0.00 41 ARG A O 2
ATOM 1399 N 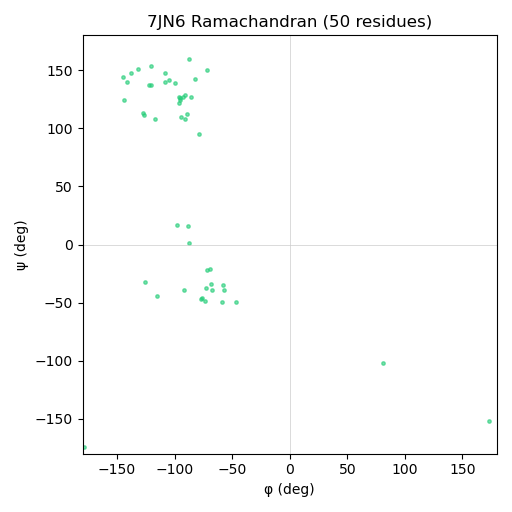N . GLU A 1 42 ? -2.662 11.791 9.761 1.00 0.00 42 GLU A N 2
ATOM 1400 C CA . GLU A 1 42 ? -1.958 10.538 9.593 1.00 0.00 42 GLU A CA 2
ATOM 1401 C C . GLU A 1 42 ? -2.258 9.894 8.250 1.00 0.00 42 GLU A C 2
ATOM 1402 O O . GLU A 1 42 ? -3.336 10.084 7.686 1.00 0.00 42 GLU A O 2
ATOM 1414 N N . VAL A 1 43 ? -1.309 9.144 7.747 1.00 0.00 43 VAL A N 2
ATOM 1415 C CA . VAL A 1 43 ? -1.429 8.517 6.456 1.00 0.00 43 VAL A CA 2
ATOM 1416 C C . VAL A 1 43 ? -0.714 7.172 6.442 1.00 0.00 43 VAL A C 2
ATOM 1417 O O . VAL A 1 43 ? 0.407 7.038 6.947 1.00 0.00 43 VAL A O 2
ATOM 1430 N N . HIS A 1 44 ? -1.372 6.186 5.913 1.00 0.00 44 HIS A N 2
ATOM 1431 C CA . HIS A 1 44 ? -0.775 4.894 5.713 1.00 0.00 44 HIS A CA 2
ATOM 1432 C C . HIS A 1 44 ? -0.929 4.487 4.298 1.00 0.00 44 HIS A C 2
ATOM 1433 O O . HIS A 1 44 ? -1.769 5.043 3.571 1.00 0.00 44 HIS A O 2
ATOM 1447 N N . CYS A 1 45 ? -0.124 3.567 3.887 1.00 0.00 45 CYS A N 2
ATOM 1448 C CA . CYS A 1 45 ? -0.180 3.092 2.561 1.00 0.00 45 CYS A CA 2
ATOM 1449 C C . CYS A 1 45 ? -0.985 1.825 2.562 1.00 0.00 45 CYS A C 2
ATOM 1450 O O . CYS A 1 45 ? -0.676 0.878 3.282 1.00 0.00 45 CYS A O 2
ATOM 1457 N N . HIS A 1 46 ? -2.047 1.840 1.835 1.00 0.00 46 HIS A N 2
ATOM 1458 C CA . HIS A 1 46 ? -2.933 0.744 1.756 1.00 0.00 46 HIS A CA 2
ATOM 1459 C C . HIS A 1 46 ? -2.457 -0.178 0.669 1.00 0.00 46 HIS A C 2
ATOM 1460 O O . HIS A 1 46 ? -2.258 0.245 -0.478 1.00 0.00 46 HIS A O 2
ATOM 1474 N N . CYS A 1 47 ? -2.219 -1.395 1.035 1.00 0.00 47 CYS A N 2
ATOM 1475 C CA . CYS A 1 47 ? -1.719 -2.380 0.133 1.00 0.00 47 CYS A CA 2
ATOM 1476 C C . CYS A 1 47 ? -2.856 -3.218 -0.400 1.00 0.00 47 CYS A C 2
ATOM 1477 O O . CYS A 1 47 ? -3.667 -3.757 0.367 1.00 0.00 47 CYS A O 2
ATOM 1484 N N . TYR A 1 48 ? -2.936 -3.300 -1.697 1.00 0.00 48 TYR A N 2
ATOM 1485 C CA . TYR A 1 48 ? -3.961 -4.045 -2.367 1.00 0.00 48 TYR A CA 2
ATOM 1486 C C . TYR A 1 48 ? -3.307 -5.190 -3.093 1.00 0.00 48 TYR A C 2
ATOM 1487 O O . TYR A 1 48 ? -2.146 -5.078 -3.533 1.00 0.00 48 TYR A O 2
ATOM 1505 N N . GLY A 1 49 ? -4.015 -6.257 -3.228 1.00 0.00 49 GLY A N 2
ATOM 1506 C CA . GLY A 1 49 ? -3.513 -7.398 -3.924 1.00 0.00 49 GLY A CA 2
ATOM 1507 C C . GLY A 1 49 ? -4.634 -8.226 -4.441 1.00 0.00 49 GLY A C 2
ATOM 1508 O O . GLY A 1 49 ? -5.783 -7.773 -4.431 1.00 0.00 49 GLY A O 2
ATOM 1512 N N . ASP A 1 50 ? -4.332 -9.395 -4.923 1.00 0.00 50 ASP A N 2
ATOM 1513 C CA . ASP A 1 50 ? -5.339 -10.309 -5.390 1.00 0.00 50 ASP A CA 2
ATOM 1514 C C . ASP A 1 50 ? -4.979 -11.719 -4.987 1.00 0.00 50 ASP A C 2
ATOM 1515 O O . ASP A 1 50 ? -3.791 -12.040 -4.811 1.00 0.00 50 ASP A O 2
ATOM 1524 N N . TYR A 1 51 ? -5.986 -12.549 -4.814 1.00 0.00 51 TYR A N 2
ATOM 1525 C CA . TYR A 1 51 ? -5.777 -13.923 -4.421 1.00 0.00 51 TYR A CA 2
ATOM 1526 C C . TYR A 1 51 ? -6.150 -14.883 -5.521 1.00 0.00 51 TYR A C 2
ATOM 1527 O O . TYR A 1 51 ? -7.305 -14.913 -5.962 1.00 0.00 51 TYR A O 2
ATOM 1545 N N . HIS A 1 52 ? -5.158 -15.641 -5.952 1.00 0.00 52 HIS A N 2
ATOM 1546 C CA . HIS A 1 52 ? -5.291 -16.748 -6.899 1.00 0.00 52 HIS A CA 2
ATOM 1547 C C . HIS A 1 52 ? -6.002 -16.337 -8.184 1.00 0.00 52 HIS A C 2
ATOM 1548 O O . HIS A 1 52 ? -7.183 -16.681 -8.386 1.00 0.00 52 HIS A O 2
ATOM 1563 N N . ALA A 1 1 ? -6.105 -11.819 -9.185 1.00 0.00 1 ALA A N 3
ATOM 1564 C CA . ALA A 1 1 ? -6.816 -11.469 -10.401 1.00 0.00 1 ALA A CA 3
ATOM 1565 C C . ALA A 1 1 ? -6.603 -9.990 -10.722 1.00 0.00 1 ALA A C 3
ATOM 1566 O O . ALA A 1 1 ? -5.812 -9.660 -11.601 1.00 0.00 1 ALA A O 3
ATOM 1573 N N . HIS A 1 2 ? -7.288 -9.097 -10.027 1.00 0.00 2 HIS A N 3
ATOM 1574 C CA . HIS A 1 2 ? -7.101 -7.681 -10.256 1.00 0.00 2 HIS A CA 3
ATOM 1575 C C . HIS A 1 2 ? -6.654 -6.991 -8.957 1.00 0.00 2 HIS A C 3
ATOM 1576 O O . HIS A 1 2 ? -7.060 -7.390 -7.861 1.00 0.00 2 HIS A O 3
ATOM 1590 N N . CYS A 1 3 ? -5.835 -5.976 -9.075 1.00 0.00 3 CYS A N 3
ATOM 1591 C CA . CYS A 1 3 ? -5.318 -5.273 -7.913 1.00 0.00 3 CYS A CA 3
ATOM 1592 C C . CYS A 1 3 ? -6.251 -4.168 -7.433 1.00 0.00 3 CYS A C 3
ATOM 1593 O O . CYS A 1 3 ? -5.993 -2.971 -7.642 1.00 0.00 3 CYS A O 3
ATOM 1600 N N . ASP A 1 4 ? -7.358 -4.553 -6.848 1.00 0.00 4 ASP A N 3
ATOM 1601 C CA . ASP A 1 4 ? -8.264 -3.576 -6.263 1.00 0.00 4 ASP A CA 3
ATOM 1602 C C . ASP A 1 4 ? -8.906 -4.134 -5.009 1.00 0.00 4 ASP A C 3
ATOM 1603 O O . ASP A 1 4 ? -9.857 -3.573 -4.470 1.00 0.00 4 ASP A O 3
ATOM 1612 N N . HIS A 1 5 ? -8.337 -5.205 -4.506 1.00 0.00 5 HIS A N 3
ATOM 1613 C CA . HIS A 1 5 ? -8.796 -5.797 -3.269 1.00 0.00 5 HIS A CA 3
ATOM 1614 C C . HIS A 1 5 ? -7.777 -5.451 -2.195 1.00 0.00 5 HIS A C 3
ATOM 1615 O O . HIS A 1 5 ? -6.567 -5.539 -2.440 1.00 0.00 5 HIS A O 3
ATOM 1629 N N . PHE A 1 6 ? -8.247 -5.063 -1.034 1.00 0.00 6 PHE A N 3
ATOM 1630 C CA . PHE A 1 6 ? -7.373 -4.641 0.040 1.00 0.00 6 PHE A CA 3
ATOM 1631 C C . PHE A 1 6 ? -6.829 -5.842 0.783 1.00 0.00 6 PHE A C 3
ATOM 1632 O O . PHE A 1 6 ? -7.583 -6.708 1.209 1.00 0.00 6 PHE A O 3
ATOM 1649 N N . LEU A 1 7 ? -5.539 -5.907 0.913 1.00 0.00 7 LEU A N 3
ATOM 1650 C CA . LEU A 1 7 ? -4.914 -6.945 1.703 1.00 0.00 7 LEU A CA 3
ATOM 1651 C C . LEU A 1 7 ? -4.881 -6.465 3.137 1.00 0.00 7 LEU A C 3
ATOM 1652 O O . LEU A 1 7 ? -5.244 -7.178 4.073 1.00 0.00 7 LEU A O 3
ATOM 1668 N N . GLY A 1 8 ? -4.503 -5.226 3.285 1.00 0.00 8 GLY A N 3
ATOM 1669 C CA . GLY A 1 8 ? -4.387 -4.615 4.562 1.00 0.00 8 GLY A CA 3
ATOM 1670 C C . GLY A 1 8 ? -3.748 -3.278 4.411 1.00 0.00 8 GLY A C 3
ATOM 1671 O O . GLY A 1 8 ? -3.595 -2.792 3.275 1.00 0.00 8 GLY A O 3
ATOM 1675 N N . GLU A 1 9 ? -3.369 -2.685 5.501 1.00 0.00 9 GLU A N 3
ATOM 1676 C CA . GLU A 1 9 ? -2.712 -1.411 5.477 1.00 0.00 9 GLU A CA 3
ATOM 1677 C C . GLU A 1 9 ? -1.296 -1.533 6.009 1.00 0.00 9 GLU A C 3
ATOM 1678 O O . GLU A 1 9 ? -1.001 -2.413 6.836 1.00 0.00 9 GLU A O 3
ATOM 1690 N N . ALA A 1 10 ? -0.430 -0.696 5.512 1.00 0.00 10 ALA A N 3
ATOM 1691 C CA . ALA A 1 10 ? 0.954 -0.668 5.915 1.00 0.00 10 ALA A CA 3
ATOM 1692 C C . ALA A 1 10 ? 1.416 0.775 6.015 1.00 0.00 10 ALA A C 3
ATOM 1693 O O . ALA A 1 10 ? 1.037 1.593 5.193 1.00 0.00 10 ALA A O 3
ATOM 1700 N N . PRO A 1 11 ? 2.179 1.127 7.037 1.00 0.00 11 PRO A N 3
ATOM 1701 C CA . PRO A 1 11 ? 2.716 2.481 7.170 1.00 0.00 11 PRO A CA 3
ATOM 1702 C C . PRO A 1 11 ? 3.910 2.708 6.215 1.00 0.00 11 PRO A C 3
ATOM 1703 O O . PRO A 1 11 ? 4.737 1.805 6.013 1.00 0.00 11 PRO A O 3
ATOM 1714 N N . VAL A 1 12 ? 4.005 3.889 5.644 1.00 0.00 12 VAL A N 3
ATOM 1715 C CA . VAL A 1 12 ? 5.079 4.205 4.714 1.00 0.00 12 VAL A CA 3
ATOM 1716 C C . VAL A 1 12 ? 5.559 5.629 4.964 1.00 0.00 12 VAL A C 3
ATOM 1717 O O . VAL A 1 12 ? 4.782 6.471 5.438 1.00 0.00 12 VAL A O 3
ATOM 1730 N N . TYR A 1 13 ? 6.819 5.887 4.709 1.00 0.00 13 TYR A N 3
ATOM 1731 C CA . TYR A 1 13 ? 7.337 7.222 4.788 1.00 0.00 13 TYR A CA 3
ATOM 1732 C C . TYR A 1 13 ? 8.630 7.265 3.977 1.00 0.00 13 TYR A C 3
ATOM 1733 O O . TYR A 1 13 ? 9.522 6.457 4.221 1.00 0.00 13 TYR A O 3
ATOM 1751 N N . PRO A 1 14 ? 8.751 8.155 2.981 1.00 0.00 14 PRO A N 3
ATOM 1752 C CA . PRO A 1 14 ? 7.702 9.090 2.571 1.00 0.00 14 PRO A CA 3
ATOM 1753 C C . PRO A 1 14 ? 6.739 8.444 1.565 1.00 0.00 14 PRO A C 3
ATOM 1754 O O . PRO A 1 14 ? 6.996 7.345 1.049 1.00 0.00 14 PRO A O 3
ATOM 1765 N N . CYS A 1 15 ? 5.655 9.110 1.288 1.00 0.00 15 CYS A N 3
ATOM 1766 C CA . CYS A 1 15 ? 4.667 8.608 0.359 1.00 0.00 15 CYS A CA 3
ATOM 1767 C C . CYS A 1 15 ? 5.076 8.735 -1.104 1.00 0.00 15 CYS A C 3
ATOM 1768 O O . CYS A 1 15 ? 4.951 9.796 -1.729 1.00 0.00 15 CYS A O 3
ATOM 1775 N N . LYS A 1 16 ? 5.632 7.671 -1.598 1.00 0.00 16 LYS A N 3
ATOM 1776 C CA . LYS A 1 16 ? 5.876 7.463 -3.004 1.00 0.00 16 LYS A CA 3
ATOM 1777 C C . LYS A 1 16 ? 5.258 6.143 -3.327 1.00 0.00 16 LYS A C 3
ATOM 1778 O O . LYS A 1 16 ? 5.356 5.227 -2.511 1.00 0.00 16 LYS A O 3
ATOM 1797 N N . GLU A 1 17 ? 4.613 6.034 -4.469 1.00 0.00 17 GLU A N 3
ATOM 1798 C CA . GLU A 1 17 ? 3.954 4.782 -4.868 1.00 0.00 17 GLU A CA 3
ATOM 1799 C C . GLU A 1 17 ? 4.896 3.613 -4.856 1.00 0.00 17 GLU A C 3
ATOM 1800 O O . GLU A 1 17 ? 4.570 2.563 -4.320 1.00 0.00 17 GLU A O 3
ATOM 1812 N N . LYS A 1 18 ? 6.067 3.810 -5.414 1.00 0.00 18 LYS A N 3
ATOM 1813 C CA . LYS A 1 18 ? 7.069 2.763 -5.469 1.00 0.00 18 LYS A CA 3
ATOM 1814 C C . LYS A 1 18 ? 7.484 2.310 -4.056 1.00 0.00 18 LYS A C 3
ATOM 1815 O O . LYS A 1 18 ? 7.613 1.119 -3.795 1.00 0.00 18 LYS A O 3
ATOM 1834 N N . ALA A 1 19 ? 7.604 3.263 -3.137 1.00 0.00 19 ALA A N 3
ATOM 1835 C CA . ALA A 1 19 ? 7.972 2.976 -1.749 1.00 0.00 19 ALA A CA 3
ATOM 1836 C C . ALA A 1 19 ? 6.809 2.302 -1.028 1.00 0.00 19 ALA A C 3
ATOM 1837 O O . ALA A 1 19 ? 6.995 1.341 -0.273 1.00 0.00 19 ALA A O 3
ATOM 1844 N N . CYS A 1 20 ? 5.618 2.805 -1.292 1.00 0.00 20 CYS A N 3
ATOM 1845 C CA . CYS A 1 20 ? 4.382 2.292 -0.728 1.00 0.00 20 CYS A CA 3
ATOM 1846 C C . CYS A 1 20 ? 4.189 0.839 -1.145 1.00 0.00 20 CYS A C 3
ATOM 1847 O O . CYS A 1 20 ? 3.976 -0.036 -0.311 1.00 0.00 20 CYS A O 3
ATOM 1854 N N . LYS A 1 21 ? 4.346 0.585 -2.433 1.00 0.00 21 LYS A N 3
ATOM 1855 C CA . LYS A 1 21 ? 4.243 -0.745 -2.991 1.00 0.00 21 LYS A CA 3
ATOM 1856 C C . LYS A 1 21 ? 5.291 -1.659 -2.349 1.00 0.00 21 LYS A C 3
ATOM 1857 O O . LYS A 1 21 ? 4.992 -2.790 -1.989 1.00 0.00 21 LYS A O 3
ATOM 1876 N N . SER A 1 22 ? 6.497 -1.128 -2.170 1.00 0.00 22 SER A N 3
ATOM 1877 C CA . SER A 1 22 ? 7.592 -1.860 -1.554 1.00 0.00 22 SER A CA 3
ATOM 1878 C C . SER A 1 22 ? 7.241 -2.308 -0.125 1.00 0.00 22 SER A C 3
ATOM 1879 O O . SER A 1 22 ? 7.283 -3.501 0.176 1.00 0.00 22 SER A O 3
ATOM 1887 N N . VAL A 1 23 ? 6.848 -1.360 0.734 1.00 0.00 23 VAL A N 3
ATOM 1888 C CA . VAL A 1 23 ? 6.531 -1.691 2.121 1.00 0.00 23 VAL A CA 3
ATOM 1889 C C . VAL A 1 23 ? 5.293 -2.591 2.189 1.00 0.00 23 VAL A C 3
ATOM 1890 O O . VAL A 1 23 ? 5.238 -3.534 2.995 1.00 0.00 23 VAL A O 3
ATOM 1903 N N . CYS A 1 24 ? 4.336 -2.345 1.299 1.00 0.00 24 CYS A N 3
ATOM 1904 C CA . CYS A 1 24 ? 3.169 -3.180 1.200 1.00 0.00 24 CYS A CA 3
ATOM 1905 C C . CYS A 1 24 ? 3.530 -4.615 0.897 1.00 0.00 24 CYS A C 3
ATOM 1906 O O . CYS A 1 24 ? 2.958 -5.505 1.482 1.00 0.00 24 CYS A O 3
ATOM 1913 N N . LYS A 1 25 ? 4.526 -4.834 0.026 1.00 0.00 25 LYS A N 3
ATOM 1914 C CA . LYS A 1 25 ? 4.955 -6.193 -0.308 1.00 0.00 25 LYS A CA 3
ATOM 1915 C C . LYS A 1 25 ? 5.725 -6.819 0.839 1.00 0.00 25 LYS A C 3
ATOM 1916 O O . LYS A 1 25 ? 5.738 -8.040 0.995 1.00 0.00 25 LYS A O 3
ATOM 1935 N N . GLU A 1 26 ? 6.368 -5.984 1.641 1.00 0.00 26 GLU A N 3
ATOM 1936 C CA . GLU A 1 26 ? 7.082 -6.458 2.812 1.00 0.00 26 GLU A CA 3
ATOM 1937 C C . GLU A 1 26 ? 6.109 -6.992 3.835 1.00 0.00 26 GLU A C 3
ATOM 1938 O O . GLU A 1 26 ? 6.384 -7.977 4.526 1.00 0.00 26 GLU A O 3
ATOM 1950 N N . HIS A 1 27 ? 4.985 -6.341 3.948 1.00 0.00 27 HIS A N 3
ATOM 1951 C CA . HIS A 1 27 ? 3.935 -6.827 4.817 1.00 0.00 27 HIS A CA 3
ATOM 1952 C C . HIS A 1 27 ? 3.205 -7.976 4.138 1.00 0.00 27 HIS A C 3
ATOM 1953 O O . HIS A 1 27 ? 3.227 -9.114 4.610 1.00 0.00 27 HIS A O 3
ATOM 1967 N N . TYR A 1 28 ? 2.633 -7.681 2.994 1.00 0.00 28 TYR A N 3
ATOM 1968 C CA . TYR A 1 28 ? 1.825 -8.606 2.246 1.00 0.00 28 TYR A CA 3
ATOM 1969 C C . TYR A 1 28 ? 2.470 -8.795 0.879 1.00 0.00 28 TYR A C 3
ATOM 1970 O O . TYR A 1 28 ? 2.409 -7.903 0.035 1.00 0.00 28 TYR A O 3
ATOM 1988 N N . HIS A 1 29 ? 3.086 -9.937 0.666 1.00 0.00 29 HIS A N 3
ATOM 1989 C CA . HIS A 1 29 ? 3.860 -10.208 -0.565 1.00 0.00 29 HIS A CA 3
ATOM 1990 C C . HIS A 1 29 ? 3.043 -10.037 -1.847 1.00 0.00 29 HIS A C 3
ATOM 1991 O O . HIS A 1 29 ? 3.570 -9.599 -2.873 1.00 0.00 29 HIS A O 3
ATOM 2005 N N . HIS A 1 30 ? 1.758 -10.312 -1.773 1.00 0.00 30 HIS A N 3
ATOM 2006 C CA . HIS A 1 30 ? 0.881 -10.228 -2.943 1.00 0.00 30 HIS A CA 3
ATOM 2007 C C . HIS A 1 30 ? 0.455 -8.810 -3.272 1.00 0.00 30 HIS A C 3
ATOM 2008 O O . HIS A 1 30 ? -0.364 -8.603 -4.174 1.00 0.00 30 HIS A O 3
ATOM 2022 N N . ALA A 1 31 ? 0.989 -7.835 -2.550 1.00 0.00 31 ALA A N 3
ATOM 2023 C CA . ALA A 1 31 ? 0.686 -6.452 -2.827 1.00 0.00 31 ALA A CA 3
ATOM 2024 C C . ALA A 1 31 ? 1.247 -6.060 -4.175 1.00 0.00 31 ALA A C 3
ATOM 2025 O O . ALA A 1 31 ? 2.425 -6.290 -4.474 1.00 0.00 31 ALA A O 3
ATOM 2032 N N . CYS A 1 32 ? 0.407 -5.525 -4.990 1.00 0.00 32 CYS A N 3
ATOM 2033 C CA . CYS A 1 32 ? 0.778 -5.124 -6.318 1.00 0.00 32 CYS A CA 3
ATOM 2034 C C . CYS A 1 32 ? 0.463 -3.658 -6.552 1.00 0.00 32 CYS A C 3
ATOM 2035 O O . CYS A 1 32 ? 0.898 -3.058 -7.545 1.00 0.00 32 CYS A O 3
ATOM 2042 N N . LYS A 1 33 ? -0.277 -3.074 -5.640 1.00 0.00 33 LYS A N 3
ATOM 2043 C CA . LYS A 1 33 ? -0.632 -1.684 -5.739 1.00 0.00 33 LYS A CA 3
ATOM 2044 C C . LYS A 1 33 ? -0.757 -1.087 -4.354 1.00 0.00 33 LYS A C 3
ATOM 2045 O O . LYS A 1 33 ? -1.493 -1.594 -3.521 1.00 0.00 33 LYS A O 3
ATOM 2064 N N . GLY A 1 34 ? -0.019 -0.053 -4.113 1.00 0.00 34 GLY A N 3
ATOM 2065 C CA . GLY A 1 34 ? -0.094 0.632 -2.863 1.00 0.00 34 GLY A CA 3
ATOM 2066 C C . GLY A 1 34 ? -0.724 1.981 -3.062 1.00 0.00 34 GLY A C 3
ATOM 2067 O O . GLY A 1 34 ? -0.415 2.671 -4.046 1.00 0.00 34 GLY A O 3
ATOM 2071 N N . GLU A 1 35 ? -1.626 2.339 -2.188 1.00 0.00 35 GLU A N 3
ATOM 2072 C CA . GLU A 1 35 ? -2.308 3.606 -2.270 1.00 0.00 35 GLU A CA 3
ATOM 2073 C C . GLU A 1 35 ? -2.091 4.387 -0.977 1.00 0.00 35 GLU A C 3
ATOM 2074 O O . GLU A 1 35 ? -2.335 3.866 0.116 1.00 0.00 35 GLU A O 3
ATOM 2086 N N . CYS A 1 36 ? -1.631 5.610 -1.102 1.00 0.00 36 CYS A N 3
ATOM 2087 C CA . CYS A 1 36 ? -1.402 6.468 0.044 1.00 0.00 36 CYS A CA 3
ATOM 2088 C C . CYS A 1 36 ? -2.699 7.031 0.593 1.00 0.00 36 CYS A C 3
ATOM 2089 O O . CYS A 1 36 ? -3.409 7.789 -0.089 1.00 0.00 36 CYS A O 3
ATOM 2096 N N . GLU A 1 37 ? -3.006 6.671 1.799 1.00 0.00 37 GLU A N 3
ATOM 2097 C CA . GLU A 1 37 ? -4.148 7.187 2.475 1.00 0.00 37 GLU A CA 3
ATOM 2098 C C . GLU A 1 37 ? -3.681 8.091 3.587 1.00 0.00 37 GLU A C 3
ATOM 2099 O O . GLU A 1 37 ? -3.234 7.621 4.639 1.00 0.00 37 GLU A O 3
ATOM 2111 N N . TYR A 1 38 ? -3.694 9.366 3.337 1.00 0.00 38 TYR A N 3
ATOM 2112 C CA . TYR A 1 38 ? -3.379 10.322 4.359 1.00 0.00 38 TYR A CA 3
ATOM 2113 C C . TYR A 1 38 ? -4.588 10.464 5.218 1.00 0.00 38 TYR A C 3
ATOM 2114 O O . TYR A 1 38 ? -5.579 11.075 4.810 1.00 0.00 38 TYR A O 3
ATOM 2132 N N . HIS A 1 39 ? -4.551 9.859 6.360 1.00 0.00 39 HIS A N 3
ATOM 2133 C CA . HIS A 1 39 ? -5.699 9.832 7.202 1.00 0.00 39 HIS A CA 3
ATOM 2134 C C . HIS A 1 39 ? -5.425 10.629 8.453 1.00 0.00 39 HIS A C 3
ATOM 2135 O O . HIS A 1 39 ? -4.913 10.099 9.449 1.00 0.00 39 HIS A O 3
ATOM 2149 N N . GLY A 1 40 ? -5.720 11.903 8.384 1.00 0.00 40 GLY A N 3
ATOM 2150 C CA . GLY A 1 40 ? -5.537 12.780 9.509 1.00 0.00 40 GLY A CA 3
ATOM 2151 C C . GLY A 1 40 ? -4.081 13.094 9.804 1.00 0.00 40 GLY A C 3
ATOM 2152 O O . GLY A 1 40 ? -3.554 14.109 9.354 1.00 0.00 40 GLY A O 3
ATOM 2156 N N . ARG A 1 41 ? -3.420 12.199 10.501 1.00 0.00 41 ARG A N 3
ATOM 2157 C CA . ARG A 1 41 ? -2.068 12.428 10.970 1.00 0.00 41 ARG A CA 3
ATOM 2158 C C . ARG A 1 41 ? -1.026 12.077 9.919 1.00 0.00 41 ARG A C 3
ATOM 2159 O O . ARG A 1 41 ? -0.359 12.956 9.369 1.00 0.00 41 ARG A O 3
ATOM 2180 N N . GLU A 1 42 ? -0.908 10.808 9.631 1.00 0.00 42 GLU A N 3
ATOM 2181 C CA . GLU A 1 42 ? 0.141 10.323 8.783 1.00 0.00 42 GLU A CA 3
ATOM 2182 C C . GLU A 1 42 ? -0.467 9.457 7.668 1.00 0.00 42 GLU A C 3
ATOM 2183 O O . GLU A 1 42 ? -1.702 9.307 7.587 1.00 0.00 42 GLU A O 3
ATOM 2195 N N . VAL A 1 43 ? 0.362 8.921 6.813 1.00 0.00 43 VAL A N 3
ATOM 2196 C CA . VAL A 1 43 ? -0.094 8.185 5.673 1.00 0.00 43 VAL A CA 3
ATOM 2197 C C . VAL A 1 43 ? -0.050 6.669 5.895 1.00 0.00 43 VAL A C 3
ATOM 2198 O O . VAL A 1 43 ? 0.973 6.096 6.286 1.00 0.00 43 VAL A O 3
ATOM 2211 N N . HIS A 1 44 ? -1.174 6.054 5.670 1.00 0.00 44 HIS A N 3
ATOM 2212 C CA . HIS A 1 44 ? -1.317 4.625 5.738 1.00 0.00 44 HIS A CA 3
ATOM 2213 C C . HIS A 1 44 ? -1.455 4.150 4.318 1.00 0.00 44 HIS A C 3
ATOM 2214 O O . HIS A 1 44 ? -2.173 4.755 3.542 1.00 0.00 44 HIS A O 3
ATOM 2228 N N . CYS A 1 45 ? -0.758 3.152 3.955 1.00 0.00 45 CYS A N 3
ATOM 2229 C CA . CYS A 1 45 ? -0.898 2.610 2.637 1.00 0.00 45 CYS A CA 3
ATOM 2230 C C . CYS A 1 45 ? -1.903 1.517 2.606 1.00 0.00 45 CYS A C 3
ATOM 2231 O O . CYS A 1 45 ? -1.855 0.596 3.418 1.00 0.00 45 CYS A O 3
ATOM 2238 N N . HIS A 1 46 ? -2.846 1.643 1.724 1.00 0.00 46 HIS A N 3
ATOM 2239 C CA . HIS A 1 46 ? -3.752 0.584 1.467 1.00 0.00 46 HIS A CA 3
ATOM 2240 C C . HIS A 1 46 ? -3.139 -0.285 0.429 1.00 0.00 46 HIS A C 3
ATOM 2241 O O . HIS A 1 46 ? -2.901 0.144 -0.710 1.00 0.00 46 HIS A O 3
ATOM 2255 N N . CYS A 1 47 ? -2.816 -1.457 0.834 1.00 0.00 47 CYS A N 3
ATOM 2256 C CA . CYS A 1 47 ? -2.139 -2.378 0.003 1.00 0.00 47 CYS A CA 3
ATOM 2257 C C . CYS A 1 47 ? -3.135 -3.230 -0.746 1.00 0.00 47 CYS A C 3
ATOM 2258 O O . CYS A 1 47 ? -3.847 -4.047 -0.148 1.00 0.00 47 CYS A O 3
ATOM 2265 N N . TYR A 1 48 ? -3.221 -3.008 -2.022 1.00 0.00 48 TYR A N 3
ATOM 2266 C CA . TYR A 1 48 ? -4.066 -3.780 -2.881 1.00 0.00 48 TYR A CA 3
ATOM 2267 C C . TYR A 1 48 ? -3.260 -4.944 -3.380 1.00 0.00 48 TYR A C 3
ATOM 2268 O O . TYR A 1 48 ? -2.059 -4.790 -3.708 1.00 0.00 48 TYR A O 3
ATOM 2286 N N . GLY A 1 49 ? -3.865 -6.083 -3.445 1.00 0.00 49 GLY A N 3
ATOM 2287 C CA . GLY A 1 49 ? -3.127 -7.233 -3.827 1.00 0.00 49 GLY A CA 3
ATOM 2288 C C . GLY A 1 49 ? -3.799 -8.090 -4.839 1.00 0.00 49 GLY A C 3
ATOM 2289 O O . GLY A 1 49 ? -4.995 -7.924 -5.133 1.00 0.00 49 GLY A O 3
ATOM 2293 N N . ASP A 1 50 ? -3.029 -9.000 -5.365 1.00 0.00 50 ASP A N 3
ATOM 2294 C CA . ASP A 1 50 ? -3.462 -9.919 -6.380 1.00 0.00 50 ASP A CA 3
ATOM 2295 C C . ASP A 1 50 ? -3.559 -11.318 -5.816 1.00 0.00 50 ASP A C 3
ATOM 2296 O O . ASP A 1 50 ? -2.550 -11.916 -5.415 1.00 0.00 50 ASP A O 3
ATOM 2305 N N . TYR A 1 51 ? -4.764 -11.819 -5.739 1.00 0.00 51 TYR A N 3
ATOM 2306 C CA . TYR A 1 51 ? -4.991 -13.162 -5.287 1.00 0.00 51 TYR A CA 3
ATOM 2307 C C . TYR A 1 51 ? -4.911 -14.095 -6.459 1.00 0.00 51 TYR A C 3
ATOM 2308 O O . TYR A 1 51 ? -5.570 -13.873 -7.478 1.00 0.00 51 TYR A O 3
ATOM 2326 N N . HIS A 1 52 ? -4.107 -15.105 -6.323 1.00 0.00 52 HIS A N 3
ATOM 2327 C CA . HIS A 1 52 ? -3.888 -16.069 -7.378 1.00 0.00 52 HIS A CA 3
ATOM 2328 C C . HIS A 1 52 ? -5.109 -16.973 -7.505 1.00 0.00 52 HIS A C 3
ATOM 2329 O O . HIS A 1 52 ? -5.824 -16.886 -8.525 1.00 0.00 52 HIS A O 3
ATOM 2344 N N . ALA A 1 1 ? -6.060 -11.579 -11.518 1.00 0.00 1 ALA A N 4
ATOM 2345 C CA . ALA A 1 1 ? -6.902 -10.398 -11.669 1.00 0.00 1 ALA A CA 4
ATOM 2346 C C . ALA A 1 1 ? -6.104 -9.152 -11.291 1.00 0.00 1 ALA A C 4
ATOM 2347 O O . ALA A 1 1 ? -4.895 -9.246 -11.016 1.00 0.00 1 ALA A O 4
ATOM 2354 N N . HIS A 1 2 ? -6.748 -7.994 -11.276 1.00 0.00 2 HIS A N 4
ATOM 2355 C CA . HIS A 1 2 ? -6.053 -6.747 -10.985 1.00 0.00 2 HIS A CA 4
ATOM 2356 C C . HIS A 1 2 ? -5.946 -6.515 -9.492 1.00 0.00 2 HIS A C 4
ATOM 2357 O O . HIS A 1 2 ? -6.757 -7.037 -8.699 1.00 0.00 2 HIS A O 4
ATOM 2371 N N . CYS A 1 3 ? -4.974 -5.736 -9.110 1.00 0.00 3 CYS A N 4
ATOM 2372 C CA . CYS A 1 3 ? -4.674 -5.514 -7.720 1.00 0.00 3 CYS A CA 4
ATOM 2373 C C . CYS A 1 3 ? -5.492 -4.365 -7.143 1.00 0.00 3 CYS A C 4
ATOM 2374 O O . CYS A 1 3 ? -5.017 -3.244 -7.044 1.00 0.00 3 CYS A O 4
ATOM 2381 N N . ASP A 1 4 ? -6.740 -4.634 -6.827 1.00 0.00 4 ASP A N 4
ATOM 2382 C CA . ASP A 1 4 ? -7.610 -3.619 -6.215 1.00 0.00 4 ASP A CA 4
ATOM 2383 C C . ASP A 1 4 ? -8.154 -4.058 -4.896 1.00 0.00 4 ASP A C 4
ATOM 2384 O O . ASP A 1 4 ? -8.869 -3.309 -4.240 1.00 0.00 4 ASP A O 4
ATOM 2393 N N . HIS A 1 5 ? -7.818 -5.247 -4.486 1.00 0.00 5 HIS A N 4
ATOM 2394 C CA . HIS A 1 5 ? -8.326 -5.758 -3.240 1.00 0.00 5 HIS A CA 4
ATOM 2395 C C . HIS A 1 5 ? -7.514 -5.185 -2.101 1.00 0.00 5 HIS A C 4
ATOM 2396 O O . HIS A 1 5 ? -6.328 -5.493 -1.962 1.00 0.00 5 HIS A O 4
ATOM 2410 N N . PHE A 1 6 ? -8.142 -4.324 -1.328 1.00 0.00 6 PHE A N 4
ATOM 2411 C CA . PHE A 1 6 ? -7.542 -3.768 -0.144 1.00 0.00 6 PHE A CA 4
ATOM 2412 C C . PHE A 1 6 ? -7.351 -4.878 0.878 1.00 0.00 6 PHE A C 4
ATOM 2413 O O . PHE A 1 6 ? -8.314 -5.373 1.469 1.00 0.00 6 PHE A O 4
ATOM 2430 N N . LEU A 1 7 ? -6.126 -5.297 1.020 1.00 0.00 7 LEU A N 4
ATOM 2431 C CA . LEU A 1 7 ? -5.767 -6.381 1.902 1.00 0.00 7 LEU A CA 4
ATOM 2432 C C . LEU A 1 7 ? -5.553 -5.848 3.298 1.00 0.00 7 LEU A C 4
ATOM 2433 O O . LEU A 1 7 ? -6.155 -6.315 4.272 1.00 0.00 7 LEU A O 4
ATOM 2449 N N . GLY A 1 8 ? -4.726 -4.850 3.387 1.00 0.00 8 GLY A N 4
ATOM 2450 C CA . GLY A 1 8 ? -4.378 -4.293 4.643 1.00 0.00 8 GLY A CA 4
ATOM 2451 C C . GLY A 1 8 ? -3.610 -3.039 4.459 1.00 0.00 8 GLY A C 4
ATOM 2452 O O . GLY A 1 8 ? -3.622 -2.461 3.365 1.00 0.00 8 GLY A O 4
ATOM 2456 N N . GLU A 1 9 ? -2.919 -2.632 5.470 1.00 0.00 9 GLU A N 4
ATOM 2457 C CA . GLU A 1 9 ? -2.190 -1.400 5.440 1.00 0.00 9 GLU A CA 4
ATOM 2458 C C . GLU A 1 9 ? -0.789 -1.591 5.991 1.00 0.00 9 GLU A C 4
ATOM 2459 O O . GLU A 1 9 ? -0.556 -2.441 6.871 1.00 0.00 9 GLU A O 4
ATOM 2471 N N . ALA A 1 10 ? 0.122 -0.830 5.471 1.00 0.00 10 ALA A N 4
ATOM 2472 C CA . ALA A 1 10 ? 1.499 -0.874 5.862 1.00 0.00 10 ALA A CA 4
ATOM 2473 C C . ALA A 1 10 ? 1.975 0.541 6.184 1.00 0.00 10 ALA A C 4
ATOM 2474 O O . ALA A 1 10 ? 1.404 1.517 5.685 1.00 0.00 10 ALA A O 4
ATOM 2481 N N . PRO A 1 11 ? 2.960 0.692 7.068 1.00 0.00 11 PRO A N 4
ATOM 2482 C CA . PRO A 1 11 ? 3.528 1.989 7.375 1.00 0.00 11 PRO A CA 4
ATOM 2483 C C . PRO A 1 11 ? 4.774 2.322 6.511 1.00 0.00 11 PRO A C 4
ATOM 2484 O O . PRO A 1 11 ? 5.689 1.492 6.356 1.00 0.00 11 PRO A O 4
ATOM 2495 N N . VAL A 1 12 ? 4.788 3.513 5.944 1.00 0.00 12 VAL A N 4
ATOM 2496 C CA . VAL A 1 12 ? 5.904 4.004 5.160 1.00 0.00 12 VAL A CA 4
ATOM 2497 C C . VAL A 1 12 ? 5.834 5.530 5.055 1.00 0.00 12 VAL A C 4
ATOM 2498 O O . VAL A 1 12 ? 4.790 6.095 4.699 1.00 0.00 12 VAL A O 4
ATOM 2511 N N . TYR A 1 13 ? 6.912 6.185 5.397 1.00 0.00 13 TYR A N 4
ATOM 2512 C CA . TYR A 1 13 ? 6.973 7.617 5.325 1.00 0.00 13 TYR A CA 4
ATOM 2513 C C . TYR A 1 13 ? 8.368 8.032 4.852 1.00 0.00 13 TYR A C 4
ATOM 2514 O O . TYR A 1 13 ? 9.363 7.530 5.375 1.00 0.00 13 TYR A O 4
ATOM 2532 N N . PRO A 1 14 ? 8.475 8.908 3.829 1.00 0.00 14 PRO A N 4
ATOM 2533 C CA . PRO A 1 14 ? 7.319 9.476 3.131 1.00 0.00 14 PRO A CA 4
ATOM 2534 C C . PRO A 1 14 ? 6.656 8.427 2.250 1.00 0.00 14 PRO A C 4
ATOM 2535 O O . PRO A 1 14 ? 7.331 7.543 1.692 1.00 0.00 14 PRO A O 4
ATOM 2546 N N . CYS A 1 15 ? 5.369 8.496 2.138 1.00 0.00 15 CYS A N 4
ATOM 2547 C CA . CYS A 1 15 ? 4.660 7.508 1.397 1.00 0.00 15 CYS A CA 4
ATOM 2548 C C . CYS A 1 15 ? 4.605 7.904 -0.058 1.00 0.00 15 CYS A C 4
ATOM 2549 O O . CYS A 1 15 ? 3.866 8.817 -0.448 1.00 0.00 15 CYS A O 4
ATOM 2556 N N . LYS A 1 16 ? 5.448 7.291 -0.830 1.00 0.00 16 LYS A N 4
ATOM 2557 C CA . LYS A 1 16 ? 5.452 7.461 -2.236 1.00 0.00 16 LYS A CA 4
ATOM 2558 C C . LYS A 1 16 ? 4.697 6.279 -2.807 1.00 0.00 16 LYS A C 4
ATOM 2559 O O . LYS A 1 16 ? 4.738 5.216 -2.213 1.00 0.00 16 LYS A O 4
ATOM 2578 N N . GLU A 1 17 ? 4.024 6.465 -3.927 1.00 0.00 17 GLU A N 4
ATOM 2579 C CA . GLU A 1 17 ? 3.219 5.407 -4.573 1.00 0.00 17 GLU A CA 4
ATOM 2580 C C . GLU A 1 17 ? 4.051 4.136 -4.749 1.00 0.00 17 GLU A C 4
ATOM 2581 O O . GLU A 1 17 ? 3.677 3.065 -4.275 1.00 0.00 17 GLU A O 4
ATOM 2593 N N . LYS A 1 18 ? 5.203 4.285 -5.399 1.00 0.00 18 LYS A N 4
ATOM 2594 C CA . LYS A 1 18 ? 6.107 3.167 -5.661 1.00 0.00 18 LYS A CA 4
ATOM 2595 C C . LYS A 1 18 ? 6.631 2.558 -4.355 1.00 0.00 18 LYS A C 4
ATOM 2596 O O . LYS A 1 18 ? 6.686 1.336 -4.209 1.00 0.00 18 LYS A O 4
ATOM 2615 N N . ALA A 1 19 ? 6.982 3.414 -3.404 1.00 0.00 19 ALA A N 4
ATOM 2616 C CA . ALA A 1 19 ? 7.495 2.963 -2.113 1.00 0.00 19 ALA A CA 4
ATOM 2617 C C . ALA A 1 19 ? 6.424 2.194 -1.356 1.00 0.00 19 ALA A C 4
ATOM 2618 O O . ALA A 1 19 ? 6.697 1.154 -0.772 1.00 0.00 19 ALA A O 4
ATOM 2625 N N . CYS A 1 20 ? 5.210 2.703 -1.407 1.00 0.00 20 CYS A N 4
ATOM 2626 C CA . CYS A 1 20 ? 4.056 2.083 -0.781 1.00 0.00 20 CYS A CA 4
ATOM 2627 C C . CYS A 1 20 ? 3.840 0.698 -1.399 1.00 0.00 20 CYS A C 4
ATOM 2628 O O . CYS A 1 20 ? 3.749 -0.305 -0.692 1.00 0.00 20 CYS A O 4
ATOM 2635 N N . LYS A 1 21 ? 3.846 0.654 -2.730 1.00 0.00 21 LYS A N 4
ATOM 2636 C CA . LYS A 1 21 ? 3.705 -0.584 -3.486 1.00 0.00 21 LYS A CA 4
ATOM 2637 C C . LYS A 1 21 ? 4.789 -1.598 -3.071 1.00 0.00 21 LYS A C 4
ATOM 2638 O O . LYS A 1 21 ? 4.508 -2.783 -2.880 1.00 0.00 21 LYS A O 4
ATOM 2657 N N . SER A 1 22 ? 6.004 -1.107 -2.902 1.00 0.00 22 SER A N 4
ATOM 2658 C CA . SER A 1 22 ? 7.129 -1.923 -2.509 1.00 0.00 22 SER A CA 4
ATOM 2659 C C . SER A 1 22 ? 6.942 -2.464 -1.072 1.00 0.00 22 SER A C 4
ATOM 2660 O O . SER A 1 22 ? 7.011 -3.676 -0.849 1.00 0.00 22 SER A O 4
ATOM 2668 N N . VAL A 1 23 ? 6.665 -1.572 -0.125 1.00 0.00 23 VAL A N 4
ATOM 2669 C CA . VAL A 1 23 ? 6.486 -1.941 1.288 1.00 0.00 23 VAL A CA 4
ATOM 2670 C C . VAL A 1 23 ? 5.292 -2.897 1.462 1.00 0.00 23 VAL A C 4
ATOM 2671 O O . VAL A 1 23 ? 5.345 -3.870 2.256 1.00 0.00 23 VAL A O 4
ATOM 2684 N N . CYS A 1 24 ? 4.248 -2.660 0.697 1.00 0.00 24 CYS A N 4
ATOM 2685 C CA . CYS A 1 24 ? 3.095 -3.528 0.694 1.00 0.00 24 CYS A CA 4
ATOM 2686 C C . CYS A 1 24 ? 3.425 -4.948 0.304 1.00 0.00 24 CYS A C 4
ATOM 2687 O O . CYS A 1 24 ? 2.847 -5.859 0.841 1.00 0.00 24 CYS A O 4
ATOM 2694 N N . LYS A 1 25 ? 4.395 -5.143 -0.578 1.00 0.00 25 LYS A N 4
ATOM 2695 C CA . LYS A 1 25 ? 4.771 -6.493 -0.999 1.00 0.00 25 LYS A CA 4
ATOM 2696 C C . LYS A 1 25 ? 5.577 -7.196 0.080 1.00 0.00 25 LYS A C 4
ATOM 2697 O O . LYS A 1 25 ? 5.707 -8.426 0.071 1.00 0.00 25 LYS A O 4
ATOM 2716 N N . GLU A 1 26 ? 6.129 -6.419 0.989 1.00 0.00 26 GLU A N 4
ATOM 2717 C CA . GLU A 1 26 ? 6.925 -6.958 2.064 1.00 0.00 26 GLU A CA 4
ATOM 2718 C C . GLU A 1 26 ? 6.005 -7.403 3.189 1.00 0.00 26 GLU A C 4
ATOM 2719 O O . GLU A 1 26 ? 6.216 -8.446 3.816 1.00 0.00 26 GLU A O 4
ATOM 2731 N N . HIS A 1 27 ? 4.990 -6.603 3.449 1.00 0.00 27 HIS A N 4
ATOM 2732 C CA . HIS A 1 27 ? 4.010 -6.939 4.481 1.00 0.00 27 HIS A CA 4
ATOM 2733 C C . HIS A 1 27 ? 3.003 -7.955 3.963 1.00 0.00 27 HIS A C 4
ATOM 2734 O O . HIS A 1 27 ? 2.677 -8.926 4.637 1.00 0.00 27 HIS A O 4
ATOM 2748 N N . TYR A 1 28 ? 2.533 -7.740 2.771 1.00 0.00 28 TYR A N 4
ATOM 2749 C CA . TYR A 1 28 ? 1.542 -8.589 2.182 1.00 0.00 28 TYR A CA 4
ATOM 2750 C C . TYR A 1 28 ? 2.091 -9.146 0.897 1.00 0.00 28 TYR A C 4
ATOM 2751 O O . TYR A 1 28 ? 2.228 -8.434 -0.094 1.00 0.00 28 TYR A O 4
ATOM 2769 N N . HIS A 1 29 ? 2.403 -10.407 0.907 1.00 0.00 29 HIS A N 4
ATOM 2770 C CA . HIS A 1 29 ? 3.006 -11.052 -0.244 1.00 0.00 29 HIS A CA 4
ATOM 2771 C C . HIS A 1 29 ? 2.060 -11.132 -1.434 1.00 0.00 29 HIS A C 4
ATOM 2772 O O . HIS A 1 29 ? 2.500 -11.290 -2.584 1.00 0.00 29 HIS A O 4
ATOM 2786 N N . HIS A 1 30 ? 0.780 -10.989 -1.181 1.00 0.00 30 HIS A N 4
ATOM 2787 C CA . HIS A 1 30 ? -0.188 -11.007 -2.256 1.00 0.00 30 HIS A CA 4
ATOM 2788 C C . HIS A 1 30 ? -0.447 -9.609 -2.796 1.00 0.00 30 HIS A C 4
ATOM 2789 O O . HIS A 1 30 ? -1.154 -9.442 -3.805 1.00 0.00 30 HIS A O 4
ATOM 2803 N N . ALA A 1 31 ? 0.144 -8.607 -2.156 1.00 0.00 31 ALA A N 4
ATOM 2804 C CA . ALA A 1 31 ? -0.041 -7.233 -2.568 1.00 0.00 31 ALA A CA 4
ATOM 2805 C C . ALA A 1 31 ? 0.828 -6.926 -3.760 1.00 0.00 31 ALA A C 4
ATOM 2806 O O . ALA A 1 31 ? 1.965 -7.390 -3.855 1.00 0.00 31 ALA A O 4
ATOM 2813 N N . CYS A 1 32 ? 0.287 -6.181 -4.665 1.00 0.00 32 CYS A N 4
ATOM 2814 C CA . CYS A 1 32 ? 0.974 -5.821 -5.882 1.00 0.00 32 CYS A CA 4
ATOM 2815 C C . CYS A 1 32 ? 0.720 -4.363 -6.258 1.00 0.00 32 CYS A C 4
ATOM 2816 O O . CYS A 1 32 ? 1.167 -3.887 -7.291 1.00 0.00 32 CYS A O 4
ATOM 2823 N N . LYS A 1 33 ? 0.024 -3.657 -5.391 1.00 0.00 33 LYS A N 4
ATOM 2824 C CA . LYS A 1 33 ? -0.256 -2.256 -5.567 1.00 0.00 33 LYS A CA 4
ATOM 2825 C C . LYS A 1 33 ? -0.391 -1.628 -4.196 1.00 0.00 33 LYS A C 4
ATOM 2826 O O . LYS A 1 33 ? -0.891 -2.265 -3.277 1.00 0.00 33 LYS A O 4
ATOM 2845 N N . GLY A 1 34 ? 0.083 -0.429 -4.049 1.00 0.00 34 GLY A N 4
ATOM 2846 C CA . GLY A 1 34 ? -0.027 0.270 -2.799 1.00 0.00 34 GLY A CA 4
ATOM 2847 C C . GLY A 1 34 ? -0.376 1.694 -3.068 1.00 0.00 34 GLY A C 4
ATOM 2848 O O . GLY A 1 34 ? 0.133 2.271 -4.032 1.00 0.00 34 GLY A O 4
ATOM 2852 N N . GLU A 1 35 ? -1.249 2.262 -2.284 1.00 0.00 35 GLU A N 4
ATOM 2853 C CA . GLU A 1 35 ? -1.659 3.624 -2.501 1.00 0.00 35 GLU A CA 4
ATOM 2854 C C . GLU A 1 35 ? -1.688 4.344 -1.167 1.00 0.00 35 GLU A C 4
ATOM 2855 O O . GLU A 1 35 ? -2.127 3.780 -0.156 1.00 0.00 35 GLU A O 4
ATOM 2867 N N . CYS A 1 36 ? -1.200 5.548 -1.160 1.00 0.00 36 CYS A N 4
ATOM 2868 C CA . CYS A 1 36 ? -1.076 6.323 0.043 1.00 0.00 36 CYS A CA 4
ATOM 2869 C C . CYS A 1 36 ? -2.363 7.041 0.346 1.00 0.00 36 CYS A C 4
ATOM 2870 O O . CYS A 1 36 ? -2.930 7.705 -0.518 1.00 0.00 36 CYS A O 4
ATOM 2877 N N . GLU A 1 37 ? -2.818 6.901 1.560 1.00 0.00 37 GLU A N 4
ATOM 2878 C CA . GLU A 1 37 ? -4.053 7.497 2.012 1.00 0.00 37 GLU A CA 4
ATOM 2879 C C . GLU A 1 37 ? -3.782 8.313 3.255 1.00 0.00 37 GLU A C 4
ATOM 2880 O O . GLU A 1 37 ? -3.141 7.836 4.188 1.00 0.00 37 GLU A O 4
ATOM 2892 N N . TYR A 1 38 ? -4.239 9.525 3.269 1.00 0.00 38 TYR A N 4
ATOM 2893 C CA . TYR A 1 38 ? -4.014 10.388 4.394 1.00 0.00 38 TYR A CA 4
ATOM 2894 C C . TYR A 1 38 ? -5.159 10.325 5.376 1.00 0.00 38 TYR A C 4
ATOM 2895 O O . TYR A 1 38 ? -6.300 10.669 5.055 1.00 0.00 38 TYR A O 4
ATOM 2913 N N . HIS A 1 39 ? -4.860 9.852 6.550 1.00 0.00 39 HIS A N 4
ATOM 2914 C CA . HIS A 1 39 ? -5.798 9.786 7.632 1.00 0.00 39 HIS A CA 4
ATOM 2915 C C . HIS A 1 39 ? -5.345 10.788 8.683 1.00 0.00 39 HIS A C 4
ATOM 2916 O O . HIS A 1 39 ? -4.474 10.497 9.520 1.00 0.00 39 HIS A O 4
ATOM 2930 N N . GLY A 1 40 ? -5.866 11.981 8.584 1.00 0.00 40 GLY A N 4
ATOM 2931 C CA . GLY A 1 40 ? -5.466 13.031 9.466 1.00 0.00 40 GLY A CA 4
ATOM 2932 C C . GLY A 1 40 ? -4.091 13.518 9.097 1.00 0.00 40 GLY A C 4
ATOM 2933 O O . GLY A 1 40 ? -3.889 14.060 8.004 1.00 0.00 40 GLY A O 4
ATOM 2937 N N . ARG A 1 41 ? -3.147 13.294 9.966 1.00 0.00 41 ARG A N 4
ATOM 2938 C CA . ARG A 1 41 ? -1.772 13.697 9.731 1.00 0.00 41 ARG A CA 4
ATOM 2939 C C . ARG A 1 41 ? -0.968 12.479 9.295 1.00 0.00 41 ARG A C 4
ATOM 2940 O O . ARG A 1 41 ? 0.150 12.593 8.775 1.00 0.00 41 ARG A O 4
ATOM 2961 N N . GLU A 1 42 ? -1.566 11.325 9.471 1.00 0.00 42 GLU A N 4
ATOM 2962 C CA . GLU A 1 42 ? -0.900 10.069 9.264 1.00 0.00 42 GLU A CA 4
ATOM 2963 C C . GLU A 1 42 ? -1.182 9.541 7.877 1.00 0.00 42 GLU A C 4
ATOM 2964 O O . GLU A 1 42 ? -2.340 9.417 7.474 1.00 0.00 42 GLU A O 4
ATOM 2976 N N . VAL A 1 43 ? -0.157 9.247 7.143 1.00 0.00 43 VAL A N 4
ATOM 2977 C CA . VAL A 1 43 ? -0.345 8.656 5.853 1.00 0.00 43 VAL A CA 4
ATOM 2978 C C . VAL A 1 43 ? -0.237 7.143 5.978 1.00 0.00 43 VAL A C 4
ATOM 2979 O O . VAL A 1 43 ? 0.723 6.612 6.545 1.00 0.00 43 VAL A O 4
ATOM 2992 N N . HIS A 1 44 ? -1.232 6.472 5.519 1.00 0.00 44 HIS A N 4
ATOM 2993 C CA . HIS A 1 44 ? -1.278 5.044 5.574 1.00 0.00 44 HIS A CA 4
ATOM 2994 C C . HIS A 1 44 ? -1.075 4.509 4.190 1.00 0.00 44 HIS A C 4
ATOM 2995 O O . HIS A 1 44 ? -1.567 5.084 3.222 1.00 0.00 44 HIS A O 4
ATOM 3009 N N . CYS A 1 45 ? -0.327 3.476 4.089 1.00 0.00 45 CYS A N 4
ATOM 3010 C CA . CYS A 1 45 ? -0.073 2.832 2.837 1.00 0.00 45 CYS A CA 4
ATOM 3011 C C . CYS A 1 45 ? -1.034 1.673 2.722 1.00 0.00 45 CYS A C 4
ATOM 3012 O O . CYS A 1 45 ? -0.957 0.722 3.491 1.00 0.00 45 CYS A O 4
ATOM 3019 N N . HIS A 1 46 ? -1.991 1.788 1.840 1.00 0.00 46 HIS A N 4
ATOM 3020 C CA . HIS A 1 46 ? -2.984 0.770 1.688 1.00 0.00 46 HIS A CA 4
ATOM 3021 C C . HIS A 1 46 ? -2.569 -0.212 0.626 1.00 0.00 46 HIS A C 4
ATOM 3022 O O . HIS A 1 46 ? -2.271 0.164 -0.514 1.00 0.00 46 HIS A O 4
ATOM 3036 N N . CYS A 1 47 ? -2.533 -1.448 1.012 1.00 0.00 47 CYS A N 4
ATOM 3037 C CA . CYS A 1 47 ? -2.038 -2.512 0.189 1.00 0.00 47 CYS A CA 4
ATOM 3038 C C . CYS A 1 47 ? -3.147 -3.193 -0.568 1.00 0.00 47 CYS A C 4
ATOM 3039 O O . CYS A 1 47 ? -4.101 -3.707 0.026 1.00 0.00 47 CYS A O 4
ATOM 3046 N N . TYR A 1 48 ? -3.020 -3.202 -1.865 1.00 0.00 48 TYR A N 4
ATOM 3047 C CA . TYR A 1 48 ? -3.971 -3.829 -2.733 1.00 0.00 48 TYR A CA 4
ATOM 3048 C C . TYR A 1 48 ? -3.297 -5.000 -3.398 1.00 0.00 48 TYR A C 4
ATOM 3049 O O . TYR A 1 48 ? -2.133 -4.901 -3.834 1.00 0.00 48 TYR A O 4
ATOM 3067 N N . GLY A 1 49 ? -3.972 -6.088 -3.474 1.00 0.00 49 GLY A N 4
ATOM 3068 C CA . GLY A 1 49 ? -3.402 -7.231 -4.085 1.00 0.00 49 GLY A CA 4
ATOM 3069 C C . GLY A 1 49 ? -4.419 -8.087 -4.732 1.00 0.00 49 GLY A C 4
ATOM 3070 O O . GLY A 1 49 ? -5.601 -7.760 -4.735 1.00 0.00 49 GLY A O 4
ATOM 3074 N N . ASP A 1 50 ? -3.953 -9.132 -5.324 1.00 0.00 50 ASP A N 4
ATOM 3075 C CA . ASP A 1 50 ? -4.770 -10.146 -5.929 1.00 0.00 50 ASP A CA 4
ATOM 3076 C C . ASP A 1 50 ? -4.107 -11.448 -5.620 1.00 0.00 50 ASP A C 4
ATOM 3077 O O . ASP A 1 50 ? -2.916 -11.608 -5.909 1.00 0.00 50 ASP A O 4
ATOM 3086 N N . TYR A 1 51 ? -4.824 -12.344 -5.004 1.00 0.00 51 TYR A N 4
ATOM 3087 C CA . TYR A 1 51 ? -4.253 -13.589 -4.533 1.00 0.00 51 TYR A CA 4
ATOM 3088 C C . TYR A 1 51 ? -3.828 -14.504 -5.674 1.00 0.00 51 TYR A C 4
ATOM 3089 O O . TYR A 1 51 ? -4.664 -15.050 -6.397 1.00 0.00 51 TYR A O 4
ATOM 3107 N N . HIS A 1 52 ? -2.545 -14.640 -5.837 1.00 0.00 52 HIS A N 4
ATOM 3108 C CA . HIS A 1 52 ? -1.967 -15.567 -6.774 1.00 0.00 52 HIS A CA 4
ATOM 3109 C C . HIS A 1 52 ? -1.342 -16.686 -5.984 1.00 0.00 52 HIS A C 4
ATOM 3110 O O . HIS A 1 52 ? -0.158 -16.563 -5.582 1.00 0.00 52 HIS A O 4
ATOM 3125 N N . ALA A 1 1 ? -3.518 -10.691 -10.809 1.00 0.00 1 ALA A N 5
ATOM 3126 C CA . ALA A 1 1 ? -3.936 -10.056 -12.043 1.00 0.00 1 ALA A CA 5
ATOM 3127 C C . ALA A 1 1 ? -4.568 -8.696 -11.771 1.00 0.00 1 ALA A C 5
ATOM 3128 O O . ALA A 1 1 ? -4.194 -7.700 -12.390 1.00 0.00 1 ALA A O 5
ATOM 3135 N N . HIS A 1 2 ? -5.513 -8.645 -10.853 1.00 0.00 2 HIS A N 5
ATOM 3136 C CA . HIS A 1 2 ? -6.231 -7.423 -10.580 1.00 0.00 2 HIS A CA 5
ATOM 3137 C C . HIS A 1 2 ? -6.066 -6.998 -9.123 1.00 0.00 2 HIS A C 5
ATOM 3138 O O . HIS A 1 2 ? -6.430 -7.725 -8.202 1.00 0.00 2 HIS A O 5
ATOM 3152 N N . CYS A 1 3 ? -5.519 -5.838 -8.934 1.00 0.00 3 CYS A N 5
ATOM 3153 C CA . CYS A 1 3 ? -5.342 -5.274 -7.622 1.00 0.00 3 CYS A CA 5
ATOM 3154 C C . CYS A 1 3 ? -6.614 -4.525 -7.273 1.00 0.00 3 CYS A C 5
ATOM 3155 O O . CYS A 1 3 ? -6.901 -3.469 -7.864 1.00 0.00 3 CYS A O 5
ATOM 3162 N N . ASP A 1 4 ? -7.401 -5.054 -6.373 1.00 0.00 4 ASP A N 5
ATOM 3163 C CA . ASP A 1 4 ? -8.663 -4.405 -6.061 1.00 0.00 4 ASP A CA 5
ATOM 3164 C C . ASP A 1 4 ? -8.878 -4.238 -4.580 1.00 0.00 4 ASP A C 5
ATOM 3165 O O . ASP A 1 4 ? -9.030 -3.113 -4.089 1.00 0.00 4 ASP A O 5
ATOM 3174 N N . HIS A 1 5 ? -8.890 -5.335 -3.872 1.00 0.00 5 HIS A N 5
ATOM 3175 C CA . HIS A 1 5 ? -9.195 -5.322 -2.465 1.00 0.00 5 HIS A CA 5
ATOM 3176 C C . HIS A 1 5 ? -7.934 -5.132 -1.638 1.00 0.00 5 HIS A C 5
ATOM 3177 O O . HIS A 1 5 ? -6.820 -5.481 -2.074 1.00 0.00 5 HIS A O 5
ATOM 3191 N N . PHE A 1 6 ? -8.119 -4.580 -0.464 1.00 0.00 6 PHE A N 5
ATOM 3192 C CA . PHE A 1 6 ? -7.052 -4.304 0.452 1.00 0.00 6 PHE A CA 5
ATOM 3193 C C . PHE A 1 6 ? -6.630 -5.587 1.144 1.00 0.00 6 PHE A C 5
ATOM 3194 O O . PHE A 1 6 ? -7.466 -6.393 1.544 1.00 0.00 6 PHE A O 5
ATOM 3211 N N . LEU A 1 7 ? -5.358 -5.779 1.261 1.00 0.00 7 LEU A N 5
ATOM 3212 C CA . LEU A 1 7 ? -4.811 -6.900 2.002 1.00 0.00 7 LEU A CA 5
ATOM 3213 C C . LEU A 1 7 ? -4.498 -6.447 3.401 1.00 0.00 7 LEU A C 5
ATOM 3214 O O . LEU A 1 7 ? -4.342 -7.251 4.320 1.00 0.00 7 LEU A O 5
ATOM 3230 N N . GLY A 1 8 ? -4.394 -5.159 3.544 1.00 0.00 8 GLY A N 5
ATOM 3231 C CA . GLY A 1 8 ? -4.097 -4.579 4.789 1.00 0.00 8 GLY A CA 5
ATOM 3232 C C . GLY A 1 8 ? -3.536 -3.216 4.603 1.00 0.00 8 GLY A C 5
ATOM 3233 O O . GLY A 1 8 ? -3.422 -2.730 3.460 1.00 0.00 8 GLY A O 5
ATOM 3237 N N . GLU A 1 9 ? -3.210 -2.603 5.688 1.00 0.00 9 GLU A N 5
ATOM 3238 C CA . GLU A 1 9 ? -2.627 -1.299 5.718 1.00 0.00 9 GLU A CA 5
ATOM 3239 C C . GLU A 1 9 ? -1.218 -1.446 6.223 1.00 0.00 9 GLU A C 5
ATOM 3240 O O . GLU A 1 9 ? -0.933 -2.375 6.992 1.00 0.00 9 GLU A O 5
ATOM 3252 N N . ALA A 1 10 ? -0.357 -0.595 5.797 1.00 0.00 10 ALA A N 5
ATOM 3253 C CA . ALA A 1 10 ? 1.006 -0.607 6.248 1.00 0.00 10 ALA A CA 5
ATOM 3254 C C . ALA A 1 10 ? 1.442 0.818 6.575 1.00 0.00 10 ALA A C 5
ATOM 3255 O O . ALA A 1 10 ? 0.856 1.780 6.052 1.00 0.00 10 ALA A O 5
ATOM 3262 N N . PRO A 1 11 ? 2.401 0.993 7.487 1.00 0.00 11 PRO A N 5
ATOM 3263 C CA . PRO A 1 11 ? 2.957 2.302 7.787 1.00 0.00 11 PRO A CA 5
ATOM 3264 C C . PRO A 1 11 ? 4.061 2.667 6.785 1.00 0.00 11 PRO A C 5
ATOM 3265 O O . PRO A 1 11 ? 4.833 1.789 6.351 1.00 0.00 11 PRO A O 5
ATOM 3276 N N . VAL A 1 12 ? 4.141 3.926 6.403 1.00 0.00 12 VAL A N 5
ATOM 3277 C CA . VAL A 1 12 ? 5.124 4.331 5.422 1.00 0.00 12 VAL A CA 5
ATOM 3278 C C . VAL A 1 12 ? 5.540 5.796 5.603 1.00 0.00 12 VAL A C 5
ATOM 3279 O O . VAL A 1 12 ? 4.710 6.670 5.909 1.00 0.00 12 VAL A O 5
ATOM 3292 N N . TYR A 1 13 ? 6.828 6.027 5.497 1.00 0.00 13 TYR A N 5
ATOM 3293 C CA . TYR A 1 13 ? 7.412 7.345 5.485 1.00 0.00 13 TYR A CA 5
ATOM 3294 C C . TYR A 1 13 ? 8.794 7.205 4.870 1.00 0.00 13 TYR A C 5
ATOM 3295 O O . TYR A 1 13 ? 9.526 6.295 5.255 1.00 0.00 13 TYR A O 5
ATOM 3313 N N . PRO A 1 14 ? 9.179 8.051 3.904 1.00 0.00 14 PRO A N 5
ATOM 3314 C CA . PRO A 1 14 ? 8.345 9.134 3.373 1.00 0.00 14 PRO A CA 5
ATOM 3315 C C . PRO A 1 14 ? 7.287 8.616 2.384 1.00 0.00 14 PRO A C 5
ATOM 3316 O O . PRO A 1 14 ? 7.433 7.530 1.803 1.00 0.00 14 PRO A O 5
ATOM 3327 N N . CYS A 1 15 ? 6.257 9.395 2.179 1.00 0.00 15 CYS A N 5
ATOM 3328 C CA . CYS A 1 15 ? 5.142 8.987 1.353 1.00 0.00 15 CYS A CA 5
ATOM 3329 C C . CYS A 1 15 ? 5.439 9.109 -0.136 1.00 0.00 15 CYS A C 5
ATOM 3330 O O . CYS A 1 15 ? 5.875 10.165 -0.617 1.00 0.00 15 CYS A O 5
ATOM 3337 N N . LYS A 1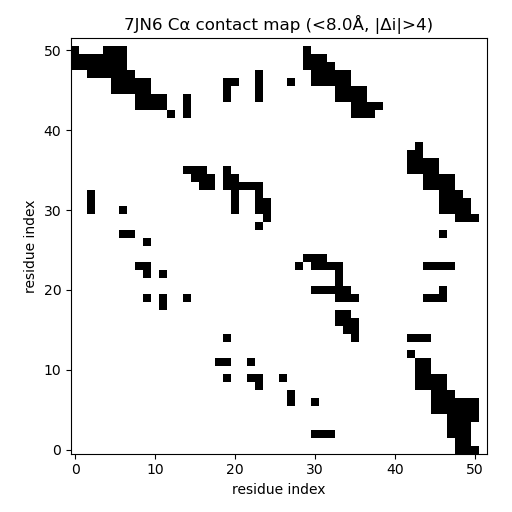 16 ? 5.208 8.027 -0.849 1.00 0.00 16 LYS A N 5
ATOM 3338 C CA . LYS A 1 16 ? 5.310 7.973 -2.261 1.00 0.00 16 LYS A CA 5
ATOM 3339 C C . LYS A 1 16 ? 4.651 6.679 -2.693 1.00 0.00 16 LYS A C 5
ATOM 3340 O O . LYS A 1 16 ? 4.739 5.676 -1.964 1.00 0.00 16 LYS A O 5
ATOM 3359 N N . GLU A 1 17 ? 3.975 6.699 -3.822 1.00 0.00 17 GLU A N 5
ATOM 3360 C CA . GLU A 1 17 ? 3.319 5.519 -4.351 1.00 0.00 17 GLU A CA 5
ATOM 3361 C C . GLU A 1 17 ? 4.253 4.330 -4.547 1.00 0.00 17 GLU A C 5
ATOM 3362 O O . GLU A 1 17 ? 3.949 3.249 -4.090 1.00 0.00 17 GLU A O 5
ATOM 3374 N N . LYS A 1 18 ? 5.408 4.541 -5.172 1.00 0.00 18 LYS A N 5
ATOM 3375 C CA . LYS A 1 18 ? 6.379 3.458 -5.353 1.00 0.00 18 LYS A CA 5
ATOM 3376 C C . LYS A 1 18 ? 6.891 2.936 -4.025 1.00 0.00 18 LYS A C 5
ATOM 3377 O O . LYS A 1 18 ? 7.092 1.730 -3.865 1.00 0.00 18 LYS A O 5
ATOM 3396 N N . ALA A 1 19 ? 7.069 3.835 -3.071 1.00 0.00 19 ALA A N 5
ATOM 3397 C CA . ALA A 1 19 ? 7.536 3.456 -1.748 1.00 0.00 19 ALA A CA 5
ATOM 3398 C C . ALA A 1 19 ? 6.519 2.539 -1.100 1.00 0.00 19 ALA A C 5
ATOM 3399 O O . ALA A 1 19 ? 6.846 1.436 -0.682 1.00 0.00 19 ALA A O 5
ATOM 3406 N N . CYS A 1 20 ? 5.274 2.972 -1.114 1.00 0.00 20 CYS A N 5
ATOM 3407 C CA . CYS A 1 20 ? 4.173 2.217 -0.542 1.00 0.00 20 CYS A CA 5
ATOM 3408 C C . CYS A 1 20 ? 3.977 0.894 -1.297 1.00 0.00 20 CYS A C 5
ATOM 3409 O O . CYS A 1 20 ? 3.771 -0.151 -0.697 1.00 0.00 20 CYS A O 5
ATOM 3416 N N . LYS A 1 21 ? 4.108 0.947 -2.610 1.00 0.00 21 LYS A N 5
ATOM 3417 C CA . LYS A 1 21 ? 3.947 -0.217 -3.460 1.00 0.00 21 LYS A CA 5
ATOM 3418 C C . LYS A 1 21 ? 5.005 -1.286 -3.142 1.00 0.00 21 LYS A C 5
ATOM 3419 O O . LYS A 1 21 ? 4.734 -2.487 -3.242 1.00 0.00 21 LYS A O 5
ATOM 3438 N N . SER A 1 22 ? 6.189 -0.853 -2.731 1.00 0.00 22 SER A N 5
ATOM 3439 C CA . SER A 1 22 ? 7.210 -1.787 -2.333 1.00 0.00 22 SER A CA 5
ATOM 3440 C C . SER A 1 22 ? 6.886 -2.299 -0.933 1.00 0.00 22 SER A C 5
ATOM 3441 O O . SER A 1 22 ? 6.886 -3.502 -0.705 1.00 0.00 22 SER A O 5
ATOM 3449 N N . VAL A 1 23 ? 6.550 -1.369 -0.019 1.00 0.00 23 VAL A N 5
ATOM 3450 C CA . VAL A 1 23 ? 6.193 -1.699 1.373 1.00 0.00 23 VAL A CA 5
ATOM 3451 C C . VAL A 1 23 ? 5.099 -2.761 1.396 1.00 0.00 23 VAL A C 5
ATOM 3452 O O . VAL A 1 23 ? 5.216 -3.784 2.085 1.00 0.00 23 VAL A O 5
ATOM 3465 N N . CYS A 1 24 ? 4.079 -2.538 0.606 1.00 0.00 24 CYS A N 5
ATOM 3466 C CA . CYS A 1 24 ? 2.987 -3.462 0.476 1.00 0.00 24 CYS A CA 5
ATOM 3467 C C . CYS A 1 24 ? 3.422 -4.849 0.083 1.00 0.00 24 CYS A C 5
ATOM 3468 O O . CYS A 1 24 ? 2.977 -5.801 0.678 1.00 0.00 24 CYS A O 5
ATOM 3475 N N . LYS A 1 25 ? 4.337 -4.967 -0.859 1.00 0.00 25 LYS A N 5
ATOM 3476 C CA . LYS A 1 25 ? 4.788 -6.284 -1.292 1.00 0.00 25 LYS A CA 5
ATOM 3477 C C . LYS A 1 25 ? 5.727 -6.898 -0.271 1.00 0.00 25 LYS A C 5
ATOM 3478 O O . LYS A 1 25 ? 5.849 -8.122 -0.175 1.00 0.00 25 LYS A O 5
ATOM 3497 N N . GLU A 1 26 ? 6.388 -6.055 0.490 1.00 0.00 26 GLU A N 5
ATOM 3498 C CA . GLU A 1 26 ? 7.315 -6.520 1.489 1.00 0.00 26 GLU A CA 5
ATOM 3499 C C . GLU A 1 26 ? 6.603 -6.951 2.770 1.00 0.00 26 GLU A C 5
ATOM 3500 O O . GLU A 1 26 ? 7.167 -7.674 3.587 1.00 0.00 26 GLU A O 5
ATOM 3512 N N . HIS A 1 27 ? 5.378 -6.502 2.952 1.00 0.00 27 HIS A N 5
ATOM 3513 C CA . HIS A 1 27 ? 4.578 -6.965 4.087 1.00 0.00 27 HIS A CA 5
ATOM 3514 C C . HIS A 1 27 ? 3.541 -8.005 3.650 1.00 0.00 27 HIS A C 5
ATOM 3515 O O . HIS A 1 27 ? 3.300 -8.995 4.349 1.00 0.00 27 HIS A O 5
ATOM 3529 N N . TYR A 1 28 ? 2.941 -7.790 2.502 1.00 0.00 28 TYR A N 5
ATOM 3530 C CA . TYR A 1 28 ? 1.883 -8.645 1.997 1.00 0.00 28 TYR A CA 5
ATOM 3531 C C . TYR A 1 28 ? 2.312 -9.202 0.653 1.00 0.00 28 TYR A C 5
ATOM 3532 O O . TYR A 1 28 ? 2.462 -8.461 -0.311 1.00 0.00 28 TYR A O 5
ATOM 3550 N N . HIS A 1 29 ? 2.490 -10.495 0.587 1.00 0.00 29 HIS A N 5
ATOM 3551 C CA . HIS A 1 29 ? 3.019 -11.140 -0.614 1.00 0.00 29 HIS A CA 5
ATOM 3552 C C . HIS A 1 29 ? 2.069 -11.041 -1.803 1.00 0.00 29 HIS A C 5
ATOM 3553 O O . HIS A 1 29 ? 2.509 -10.979 -2.942 1.00 0.00 29 HIS A O 5
ATOM 3567 N N . HIS A 1 30 ? 0.777 -10.974 -1.538 1.00 0.00 30 HIS A N 5
ATOM 3568 C CA . HIS A 1 30 ? -0.215 -10.909 -2.616 1.00 0.00 30 HIS A CA 5
ATOM 3569 C C . HIS A 1 30 ? -0.441 -9.498 -3.115 1.00 0.00 30 HIS A C 5
ATOM 3570 O O . HIS A 1 30 ? -1.296 -9.268 -3.975 1.00 0.00 30 HIS A O 5
ATOM 3584 N N . ALA A 1 31 ? 0.312 -8.553 -2.589 1.00 0.00 31 ALA A N 5
ATOM 3585 C CA . ALA A 1 31 ? 0.130 -7.174 -2.955 1.00 0.00 31 ALA A CA 5
ATOM 3586 C C . ALA A 1 31 ? 0.733 -6.899 -4.300 1.00 0.00 31 ALA A C 5
ATOM 3587 O O . ALA A 1 31 ? 1.810 -7.399 -4.630 1.00 0.00 31 ALA A O 5
ATOM 3594 N N . CYS A 1 32 ? 0.033 -6.160 -5.081 1.00 0.00 32 CYS A N 5
ATOM 3595 C CA . CYS A 1 32 ? 0.510 -5.789 -6.373 1.00 0.00 32 CYS A CA 5
ATOM 3596 C C . CYS A 1 32 ? 0.518 -4.278 -6.546 1.00 0.00 32 CYS A C 5
ATOM 3597 O O . CYS A 1 32 ? 1.298 -3.738 -7.325 1.00 0.00 32 CYS A O 5
ATOM 3604 N N . LYS A 1 33 ? -0.307 -3.591 -5.773 1.00 0.00 33 LYS A N 5
ATOM 3605 C CA . LYS A 1 33 ? -0.357 -2.149 -5.814 1.00 0.00 33 LYS A CA 5
ATOM 3606 C C . LYS A 1 33 ? -0.412 -1.636 -4.392 1.00 0.00 33 LYS A C 5
ATOM 3607 O O . LYS A 1 33 ? -1.043 -2.252 -3.543 1.00 0.00 33 LYS A O 5
ATOM 3626 N N . GLY A 1 34 ? 0.251 -0.557 -4.138 1.00 0.00 34 GLY A N 5
ATOM 3627 C CA . GLY A 1 34 ? 0.210 0.049 -2.846 1.00 0.00 34 GLY A CA 5
ATOM 3628 C C . GLY A 1 34 ? 0.056 1.517 -3.015 1.00 0.00 34 GLY A C 5
ATOM 3629 O O . GLY A 1 34 ? 0.836 2.130 -3.755 1.00 0.00 34 GLY A O 5
ATOM 3633 N N . GLU A 1 35 ? -0.942 2.095 -2.406 1.00 0.00 35 GLU A N 5
ATOM 3634 C CA . GLU A 1 35 ? -1.154 3.502 -2.557 1.00 0.00 35 GLU A CA 5
ATOM 3635 C C . GLU A 1 35 ? -0.972 4.222 -1.238 1.00 0.00 35 GLU A C 5
ATOM 3636 O O . GLU A 1 35 ? -1.466 3.788 -0.191 1.00 0.00 35 GLU A O 5
ATOM 3648 N N . CYS A 1 36 ? -0.282 5.312 -1.311 1.00 0.00 36 CYS A N 5
ATOM 3649 C CA . CYS A 1 36 ? 0.105 6.077 -0.176 1.00 0.00 36 CYS A CA 5
ATOM 3650 C C . CYS A 1 36 ? -0.921 7.193 0.003 1.00 0.00 36 CYS A C 5
ATOM 3651 O O . CYS A 1 36 ? -0.903 8.183 -0.729 1.00 0.00 36 CYS A O 5
ATOM 3658 N N . GLU A 1 37 ? -1.848 7.016 0.926 1.00 0.00 37 GLU A N 5
ATOM 3659 C CA . GLU A 1 37 ? -2.935 7.970 1.080 1.00 0.00 37 GLU A CA 5
ATOM 3660 C C . GLU A 1 37 ? -3.023 8.500 2.492 1.00 0.00 37 GLU A C 5
ATOM 3661 O O . GLU A 1 37 ? -3.033 7.725 3.470 1.00 0.00 37 GLU A O 5
ATOM 3673 N N . TYR A 1 38 ? -3.109 9.802 2.607 1.00 0.00 38 TYR A N 5
ATOM 3674 C CA . TYR A 1 38 ? -3.182 10.454 3.894 1.00 0.00 38 TYR A CA 5
ATOM 3675 C C . TYR A 1 38 ? -4.545 10.321 4.518 1.00 0.00 38 TYR A C 5
ATOM 3676 O O . TYR A 1 38 ? -5.568 10.647 3.901 1.00 0.00 38 TYR A O 5
ATOM 3694 N N . HIS A 1 39 ? -4.548 9.828 5.728 1.00 0.00 39 HIS A N 5
ATOM 3695 C CA . HIS A 1 39 ? -5.742 9.597 6.501 1.00 0.00 39 HIS A CA 5
ATOM 3696 C C . HIS A 1 39 ? -5.461 9.985 7.923 1.00 0.00 39 HIS A C 5
ATOM 3697 O O . HIS A 1 39 ? -4.434 9.589 8.496 1.00 0.00 39 HIS A O 5
ATOM 3711 N N . GLY A 1 40 ? -6.336 10.763 8.489 1.00 0.00 40 GLY A N 5
ATOM 3712 C CA . GLY A 1 40 ? -6.110 11.261 9.806 1.00 0.00 40 GLY A CA 5
ATOM 3713 C 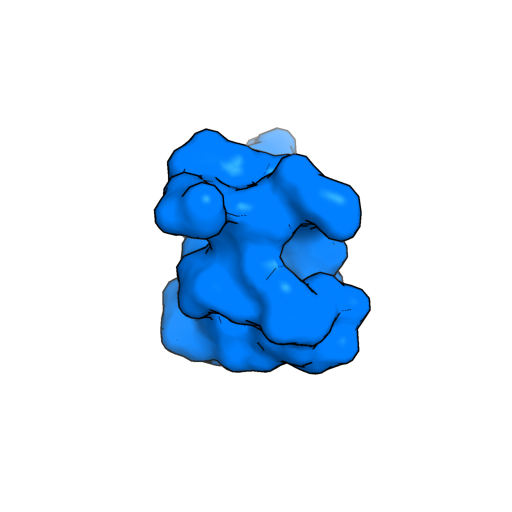C . GLY A 1 40 ? -5.064 12.339 9.766 1.00 0.00 40 GLY A C 5
ATOM 3714 O O . GLY A 1 40 ? -5.259 13.375 9.128 1.00 0.00 40 GLY A O 5
ATOM 3718 N N . ARG A 1 41 ? -3.952 12.107 10.399 1.00 0.00 41 ARG A N 5
ATOM 3719 C CA . ARG A 1 41 ? -2.874 13.075 10.386 1.00 0.00 41 ARG A CA 5
ATOM 3720 C C . ARG A 1 41 ? -1.612 12.478 9.780 1.00 0.00 41 ARG A C 5
ATOM 3721 O O . ARG A 1 41 ? -0.588 13.151 9.652 1.00 0.00 41 ARG A O 5
ATOM 3742 N N . GLU A 1 42 ? -1.687 11.234 9.374 1.00 0.00 42 GLU A N 5
ATOM 3743 C CA . GLU A 1 42 ? -0.542 10.579 8.797 1.00 0.00 42 GLU A CA 5
ATOM 3744 C C . GLU A 1 42 ? -0.926 9.910 7.499 1.00 0.00 42 GLU A C 5
ATOM 3745 O O . GLU A 1 42 ? -2.019 10.132 6.982 1.00 0.00 42 GLU A O 5
ATOM 3757 N N . VAL A 1 43 ? -0.054 9.115 6.968 1.00 0.00 43 VAL A N 5
ATOM 3758 C CA . VAL A 1 43 ? -0.317 8.472 5.730 1.00 0.00 43 VAL A CA 5
ATOM 3759 C C . VAL A 1 43 ? -0.418 6.969 5.916 1.00 0.00 43 VAL A C 5
ATOM 3760 O O . VAL A 1 43 ? 0.336 6.374 6.692 1.00 0.00 43 VAL A O 5
ATOM 3773 N N . HIS A 1 44 ? -1.372 6.375 5.258 1.00 0.00 44 HIS A N 5
ATOM 3774 C CA . HIS A 1 44 ? -1.571 4.960 5.328 1.00 0.00 44 HIS A CA 5
ATOM 3775 C C . HIS A 1 44 ? -1.233 4.360 3.991 1.00 0.00 44 HIS A C 5
ATOM 3776 O O . HIS A 1 44 ? -1.565 4.928 2.939 1.00 0.00 44 HIS A O 5
ATOM 3790 N N . CYS A 1 45 ? -0.549 3.272 4.024 1.00 0.00 45 CYS A N 5
ATOM 3791 C CA . CYS A 1 45 ? -0.162 2.575 2.839 1.00 0.00 45 CYS A CA 5
ATOM 3792 C C . CYS A 1 45 ? -1.212 1.499 2.586 1.00 0.00 45 CYS A C 5
ATOM 3793 O O . CYS A 1 45 ? -1.355 0.558 3.382 1.00 0.00 45 CYS A O 5
ATOM 3800 N N . HIS A 1 46 ? -2.009 1.697 1.557 1.00 0.00 46 HIS A N 5
ATOM 3801 C CA . HIS A 1 46 ? -3.065 0.774 1.205 1.00 0.00 46 HIS A CA 5
ATOM 3802 C C . HIS A 1 46 ? -2.561 -0.268 0.266 1.00 0.00 46 HIS A C 5
ATOM 3803 O O . HIS A 1 46 ? -2.197 0.024 -0.875 1.00 0.00 46 HIS A O 5
ATOM 3817 N N . CYS A 1 47 ? -2.536 -1.465 0.738 1.00 0.00 47 CYS A N 5
ATOM 3818 C CA . CYS A 1 47 ? -2.035 -2.560 -0.019 1.00 0.00 47 CYS A CA 5
ATOM 3819 C C . CYS A 1 47 ? -3.145 -3.272 -0.744 1.00 0.00 47 CYS A C 5
ATOM 3820 O O . CYS A 1 47 ? -3.982 -3.927 -0.127 1.00 0.00 47 CYS A O 5
ATOM 3827 N N . TYR A 1 48 ? -3.159 -3.127 -2.041 1.00 0.00 48 TYR A N 5
ATOM 3828 C CA . TYR A 1 48 ? -4.141 -3.757 -2.884 1.00 0.00 48 TYR A CA 5
ATOM 3829 C C . TYR A 1 48 ? -3.525 -5.019 -3.426 1.00 0.00 48 TYR A C 5
ATOM 3830 O O . TYR A 1 48 ? -2.366 -5.005 -3.908 1.00 0.00 48 TYR A O 5
ATOM 3848 N N . GLY A 1 49 ? -4.242 -6.091 -3.363 1.00 0.00 49 GLY A N 5
ATOM 3849 C CA . GLY A 1 49 ? -3.682 -7.325 -3.796 1.00 0.00 49 GLY A CA 5
ATOM 3850 C C . GLY A 1 49 ? -4.599 -8.123 -4.645 1.00 0.00 49 GLY A C 5
ATOM 3851 O O . GLY A 1 49 ? -5.706 -7.676 -4.975 1.00 0.00 49 GLY A O 5
ATOM 3855 N N . ASP A 1 50 ? -4.145 -9.290 -4.993 1.00 0.00 50 ASP A N 5
ATOM 3856 C CA . ASP A 1 50 ? -4.887 -10.218 -5.809 1.00 0.00 50 ASP A CA 5
ATOM 3857 C C . ASP A 1 50 ? -4.888 -11.560 -5.104 1.00 0.00 50 ASP A C 5
ATOM 3858 O O . ASP A 1 50 ? -3.814 -12.124 -4.817 1.00 0.00 50 ASP A O 5
ATOM 3867 N N . TYR A 1 51 ? -6.061 -12.041 -4.755 1.00 0.00 51 TYR A N 5
ATOM 3868 C CA . TYR A 1 51 ? -6.170 -13.308 -4.085 1.00 0.00 51 TYR A CA 5
ATOM 3869 C C . TYR A 1 51 ? -5.992 -14.405 -5.108 1.00 0.00 51 TYR A C 5
ATOM 3870 O O . TYR A 1 51 ? -6.861 -14.635 -5.962 1.00 0.00 51 TYR A O 5
ATOM 3888 N N . HIS A 1 52 ? -4.872 -15.058 -5.020 1.00 0.00 52 HIS A N 5
ATOM 3889 C CA . HIS A 1 52 ? -4.458 -16.053 -5.966 1.00 0.00 52 HIS A CA 5
ATOM 3890 C C . HIS A 1 52 ? -3.665 -17.097 -5.212 1.00 0.00 52 HIS A C 5
ATOM 3891 O O . HIS A 1 52 ? -2.440 -16.942 -5.062 1.00 0.00 52 HIS A O 5
ATOM 3906 N N . ALA A 1 1 ? -7.628 -10.680 -11.149 1.00 0.00 1 ALA A N 6
ATOM 3907 C CA . ALA A 1 1 ? -6.333 -10.215 -11.661 1.00 0.00 1 ALA A CA 6
ATOM 3908 C C . ALA A 1 1 ? -6.068 -8.735 -11.333 1.00 0.00 1 ALA A C 6
ATOM 3909 O O . ALA A 1 1 ? -4.963 -8.232 -11.576 1.00 0.00 1 ALA A O 6
ATOM 3916 N N . HIS A 1 2 ? -7.052 -8.035 -10.779 1.00 0.00 2 HIS A N 6
ATOM 3917 C CA . HIS A 1 2 ? -6.881 -6.615 -10.479 1.00 0.00 2 HIS A CA 6
ATOM 3918 C C . HIS A 1 2 ? -6.219 -6.407 -9.139 1.00 0.00 2 HIS A C 6
ATOM 3919 O O . HIS A 1 2 ? -6.380 -7.214 -8.226 1.00 0.00 2 HIS A O 6
ATOM 3933 N N . CYS A 1 3 ? -5.482 -5.334 -9.020 1.00 0.00 3 CYS A N 6
ATOM 3934 C CA . CYS A 1 3 ? -4.896 -4.949 -7.763 1.00 0.00 3 CYS A CA 6
ATOM 3935 C C . CYS A 1 3 ? -5.910 -4.098 -7.025 1.00 0.00 3 CYS A C 6
ATOM 3936 O O . CYS A 1 3 ? -5.850 -2.865 -7.038 1.00 0.00 3 CYS A O 6
ATOM 3943 N N . ASP A 1 4 ? -6.883 -4.763 -6.455 1.00 0.00 4 ASP A N 6
ATOM 3944 C CA . ASP A 1 4 ? -8.013 -4.086 -5.835 1.00 0.00 4 ASP A CA 6
ATOM 3945 C C . ASP A 1 4 ? -8.211 -4.522 -4.400 1.00 0.00 4 ASP A C 6
ATOM 3946 O O . ASP A 1 4 ? -8.614 -3.724 -3.553 1.00 0.00 4 ASP A O 6
ATOM 3955 N N . HIS A 1 5 ? -7.882 -5.767 -4.123 1.00 0.00 5 HIS A N 6
ATOM 3956 C CA . HIS A 1 5 ? -8.096 -6.342 -2.815 1.00 0.00 5 HIS A CA 6
ATOM 3957 C C . HIS A 1 5 ? -7.135 -5.739 -1.806 1.00 0.00 5 HIS A C 6
ATOM 3958 O O . HIS A 1 5 ? -5.904 -5.764 -2.013 1.00 0.00 5 HIS A O 6
ATOM 3972 N N . PHE A 1 6 ? -7.699 -5.190 -0.746 1.00 0.00 6 PHE A N 6
ATOM 3973 C CA . PHE A 1 6 ? -6.935 -4.635 0.348 1.00 0.00 6 PHE A CA 6
ATOM 3974 C C . PHE A 1 6 ? -6.283 -5.769 1.114 1.00 0.00 6 PHE A C 6
ATOM 3975 O O . PHE A 1 6 ? -6.954 -6.516 1.819 1.00 0.00 6 PHE A O 6
ATOM 3992 N N . LEU A 1 7 ? -5.003 -5.926 0.948 1.00 0.00 7 LEU A N 6
ATOM 3993 C CA . LEU A 1 7 ? -4.268 -6.956 1.662 1.00 0.00 7 LEU A CA 6
ATOM 3994 C C . LEU A 1 7 ? -4.031 -6.502 3.079 1.00 0.00 7 LEU A C 6
ATOM 3995 O O . LEU A 1 7 ? -3.986 -7.303 4.014 1.00 0.00 7 LEU A O 6
ATOM 4011 N N . GLY A 1 8 ? -3.894 -5.222 3.226 1.00 0.00 8 GLY A N 6
ATOM 4012 C CA . GLY A 1 8 ? -3.663 -4.644 4.493 1.00 0.00 8 GLY A CA 6
ATOM 4013 C C . GLY A 1 8 ? -3.116 -3.272 4.333 1.00 0.00 8 GLY A C 6
ATOM 4014 O O . GLY A 1 8 ? -3.212 -2.685 3.233 1.00 0.00 8 GLY A O 6
ATOM 4018 N N . GLU A 1 9 ? -2.536 -2.769 5.373 1.00 0.00 9 GLU A N 6
ATOM 4019 C CA . GLU A 1 9 ? -1.968 -1.457 5.386 1.00 0.00 9 GLU A CA 6
ATOM 4020 C C . GLU A 1 9 ? -0.507 -1.535 5.801 1.00 0.00 9 GLU A C 6
ATOM 4021 O O . GLU A 1 9 ? -0.170 -2.109 6.838 1.00 0.00 9 GLU A O 6
ATOM 4033 N N . ALA A 1 10 ? 0.345 -1.004 4.984 1.00 0.00 10 ALA A N 6
ATOM 4034 C CA . ALA A 1 10 ? 1.756 -1.013 5.244 1.00 0.00 10 ALA A CA 6
ATOM 4035 C C . ALA A 1 10 ? 2.175 0.305 5.866 1.00 0.00 10 ALA A C 6
ATOM 4036 O O . ALA A 1 10 ? 1.684 1.372 5.460 1.00 0.00 10 ALA A O 6
ATOM 4043 N N . PRO A 1 11 ? 3.047 0.261 6.883 1.00 0.00 11 PRO A N 6
ATOM 4044 C CA . PRO A 1 11 ? 3.567 1.460 7.504 1.00 0.00 11 PRO A CA 6
ATOM 4045 C C . PRO A 1 11 ? 4.649 2.090 6.628 1.00 0.00 11 PRO A C 6
ATOM 4046 O O . PRO A 1 11 ? 5.781 1.579 6.532 1.00 0.00 11 PRO A O 6
ATOM 4057 N N . VAL A 1 12 ? 4.295 3.144 5.945 1.00 0.00 12 VAL A N 6
ATOM 4058 C CA . VAL A 1 12 ? 5.207 3.798 5.052 1.00 0.00 12 VAL A CA 6
ATOM 4059 C C . VAL A 1 12 ? 5.215 5.284 5.345 1.00 0.00 12 VAL A C 6
ATOM 4060 O O . VAL A 1 12 ? 4.233 5.976 5.098 1.00 0.00 12 VAL A O 6
ATOM 4073 N N . TYR A 1 13 ? 6.283 5.756 5.906 1.00 0.00 13 TYR A N 6
ATOM 4074 C CA . TYR A 1 13 ? 6.458 7.161 6.104 1.00 0.00 13 TYR A CA 6
ATOM 4075 C C . TYR A 1 13 ? 7.885 7.522 5.734 1.00 0.00 13 TYR A C 6
ATOM 4076 O O . TYR A 1 13 ? 8.830 6.922 6.260 1.00 0.00 13 TYR A O 6
ATOM 4094 N N . PRO A 1 14 ? 8.076 8.462 4.805 1.00 0.00 14 PRO A N 6
ATOM 4095 C CA . PRO A 1 14 ? 6.983 9.140 4.106 1.00 0.00 14 PRO A CA 6
ATOM 4096 C C . PRO A 1 14 ? 6.367 8.226 3.054 1.00 0.00 14 PRO A C 6
ATOM 4097 O O . PRO A 1 14 ? 7.076 7.479 2.363 1.00 0.00 14 PRO A O 6
ATOM 4108 N N . CYS A 1 15 ? 5.081 8.259 2.955 1.00 0.00 15 CYS A N 6
ATOM 4109 C CA . CYS A 1 15 ? 4.371 7.382 2.080 1.00 0.00 15 CYS A CA 6
ATOM 4110 C C . CYS A 1 15 ? 4.394 7.915 0.676 1.00 0.00 15 CYS A C 6
ATOM 4111 O O . CYS A 1 15 ? 3.910 9.024 0.412 1.00 0.00 15 CYS A O 6
ATOM 4118 N N . LYS A 1 16 ? 4.981 7.145 -0.214 1.00 0.00 16 LYS A N 6
ATOM 4119 C CA . LYS A 1 16 ? 5.040 7.479 -1.611 1.00 0.00 16 LYS A CA 6
ATOM 4120 C C . LYS A 1 16 ? 4.582 6.281 -2.413 1.00 0.00 16 LYS A C 6
ATOM 4121 O O . LYS A 1 16 ? 4.608 5.160 -1.908 1.00 0.00 16 LYS A O 6
ATOM 4140 N N . GLU A 1 17 ? 4.210 6.528 -3.647 1.00 0.00 17 GLU A N 6
ATOM 4141 C CA . GLU A 1 17 ? 3.587 5.546 -4.536 1.00 0.00 17 GLU A CA 6
ATOM 4142 C C . GLU A 1 17 ? 4.498 4.319 -4.752 1.00 0.00 17 GLU A C 6
ATOM 4143 O O . GLU A 1 17 ? 4.190 3.213 -4.281 1.00 0.00 17 GLU A O 6
ATOM 4155 N N . LYS A 1 18 ? 5.638 4.534 -5.393 1.00 0.00 18 LYS A N 6
ATOM 4156 C CA . LYS A 1 18 ? 6.559 3.440 -5.716 1.00 0.00 18 LYS A CA 6
ATOM 4157 C C . LYS A 1 18 ? 7.121 2.809 -4.449 1.00 0.00 18 LYS A C 6
ATOM 4158 O O . LYS A 1 18 ? 7.284 1.585 -4.370 1.00 0.00 18 LYS A O 6
ATOM 4177 N N . ALA A 1 19 ? 7.381 3.642 -3.453 1.00 0.00 19 ALA A N 6
ATOM 4178 C CA . ALA A 1 19 ? 7.905 3.191 -2.175 1.00 0.00 19 ALA A CA 6
ATOM 4179 C C . ALA A 1 19 ? 6.923 2.269 -1.482 1.00 0.00 19 ALA A C 6
ATOM 4180 O O . ALA A 1 19 ? 7.311 1.230 -0.970 1.00 0.00 19 ALA A O 6
ATOM 4187 N N . CYS A 1 20 ? 5.654 2.618 -1.500 1.00 0.00 20 CYS A N 6
ATOM 4188 C CA . CYS A 1 20 ? 4.665 1.791 -0.854 1.00 0.00 20 CYS A CA 6
ATOM 4189 C C . CYS A 1 20 ? 4.499 0.485 -1.602 1.00 0.00 20 CYS A C 6
ATOM 4190 O O . CYS A 1 20 ? 4.413 -0.566 -0.986 1.00 0.00 20 CYS A O 6
ATOM 4197 N N . LYS A 1 21 ? 4.529 0.540 -2.942 1.00 0.00 21 LYS A N 6
ATOM 4198 C CA . LYS A 1 21 ? 4.480 -0.642 -3.762 1.00 0.00 21 LYS A CA 6
ATOM 4199 C C . LYS A 1 21 ? 5.615 -1.595 -3.377 1.00 0.00 21 LYS A C 6
ATOM 4200 O O . LYS A 1 21 ? 5.434 -2.818 -3.342 1.00 0.00 21 LYS A O 6
ATOM 4219 N N . SER A 1 22 ? 6.756 -1.012 -3.074 1.00 0.00 22 SER A N 6
ATOM 4220 C CA . SER A 1 22 ? 7.928 -1.735 -2.647 1.00 0.00 22 SER A CA 6
ATOM 4221 C C . SER A 1 22 ? 7.684 -2.362 -1.246 1.00 0.00 22 SER A C 6
ATOM 4222 O O . SER A 1 22 ? 7.758 -3.577 -1.079 1.00 0.00 22 SER A O 6
ATOM 4230 N N . VAL A 1 23 ? 7.316 -1.518 -0.277 1.00 0.00 23 VAL A N 6
ATOM 4231 C CA . VAL A 1 23 ? 7.078 -1.941 1.115 1.00 0.00 23 VAL A CA 6
ATOM 4232 C C . VAL A 1 23 ? 5.964 -3.001 1.202 1.00 0.00 23 VAL A C 6
ATOM 4233 O O . VAL A 1 23 ? 6.055 -3.972 1.977 1.00 0.00 23 VAL A O 6
ATOM 4246 N N . CYS A 1 24 ? 4.947 -2.841 0.389 1.00 0.00 24 CYS A N 6
ATOM 4247 C CA . CYS A 1 24 ? 3.856 -3.792 0.332 1.00 0.00 24 CYS A CA 6
ATOM 4248 C C . CYS A 1 24 ? 4.313 -5.181 -0.091 1.00 0.00 24 CYS A C 6
ATOM 4249 O O . CYS A 1 24 ? 3.775 -6.171 0.378 1.00 0.00 24 CYS A O 6
ATOM 4256 N N . LYS A 1 25 ? 5.344 -5.264 -0.923 1.00 0.00 25 LYS A N 6
ATOM 4257 C CA . LYS A 1 25 ? 5.866 -6.562 -1.337 1.00 0.00 25 LYS A CA 6
ATOM 4258 C C . LYS A 1 25 ? 6.749 -7.150 -0.257 1.00 0.00 25 LYS A C 6
ATOM 4259 O O . LYS A 1 25 ? 7.154 -8.305 -0.340 1.00 0.00 25 LYS A O 6
ATOM 4278 N N . GLU A 1 26 ? 7.077 -6.350 0.722 1.00 0.00 26 GLU A N 6
ATOM 4279 C CA . GLU A 1 26 ? 7.914 -6.793 1.802 1.00 0.00 26 GLU A CA 6
ATOM 4280 C C . GLU A 1 26 ? 7.053 -7.282 2.957 1.00 0.00 26 GLU A C 6
ATOM 4281 O O . GLU A 1 26 ? 7.421 -8.200 3.681 1.00 0.00 26 GLU A O 6
ATOM 4293 N N . HIS A 1 27 ? 5.901 -6.661 3.122 1.00 0.00 27 HIS A N 6
ATOM 4294 C CA . HIS A 1 27 ? 4.973 -7.045 4.185 1.00 0.00 27 HIS A CA 6
ATOM 4295 C C . HIS A 1 27 ? 3.948 -8.073 3.714 1.00 0.00 27 HIS A C 6
ATOM 4296 O O . HIS A 1 27 ? 3.357 -8.790 4.531 1.00 0.00 27 HIS A O 6
ATOM 4310 N N . TYR A 1 28 ? 3.734 -8.146 2.418 1.00 0.00 28 TYR A N 6
ATOM 4311 C CA . TYR A 1 28 ? 2.755 -9.055 1.840 1.00 0.00 28 TYR A CA 6
ATOM 4312 C C . TYR A 1 28 ? 3.373 -9.717 0.623 1.00 0.00 28 TYR A C 6
ATOM 4313 O O . TYR A 1 28 ? 4.471 -9.349 0.216 1.00 0.00 28 TYR A O 6
ATOM 4331 N N . HIS A 1 29 ? 2.695 -10.681 0.054 1.00 0.00 29 HIS A N 6
ATOM 4332 C CA . HIS A 1 29 ? 3.218 -11.382 -1.114 1.00 0.00 29 HIS A CA 6
ATOM 4333 C C . HIS A 1 29 ? 2.475 -10.947 -2.376 1.00 0.00 29 HIS A C 6
ATOM 4334 O O . HIS A 1 29 ? 3.086 -10.583 -3.378 1.00 0.00 29 HIS A O 6
ATOM 4348 N N . HIS A 1 30 ? 1.156 -10.924 -2.295 1.00 0.00 30 HIS A N 6
ATOM 4349 C CA . HIS A 1 30 ? 0.277 -10.622 -3.449 1.00 0.00 30 HIS A CA 6
ATOM 4350 C C . HIS A 1 30 ? 0.128 -9.123 -3.701 1.00 0.00 30 HIS A C 6
ATOM 4351 O O . HIS A 1 30 ? -0.799 -8.696 -4.392 1.00 0.00 30 HIS A O 6
ATOM 4365 N N . ALA A 1 31 ? 1.026 -8.334 -3.189 1.00 0.00 31 ALA A N 6
ATOM 4366 C CA . ALA A 1 31 ? 0.894 -6.901 -3.315 1.00 0.00 31 ALA A CA 6
ATOM 4367 C C . ALA A 1 31 ? 1.513 -6.403 -4.591 1.00 0.00 31 ALA A C 6
ATOM 4368 O O . ALA A 1 31 ? 2.670 -6.695 -4.886 1.00 0.00 31 ALA A O 6
ATOM 4375 N N . CYS A 1 32 ? 0.748 -5.681 -5.345 1.00 0.00 32 CYS A N 6
ATOM 4376 C CA . CYS A 1 32 ? 1.209 -5.129 -6.601 1.00 0.00 32 CYS A CA 6
ATOM 4377 C C . CYS A 1 32 ? 1.089 -3.606 -6.631 1.00 0.00 32 CYS A C 6
ATOM 4378 O O . CYS A 1 32 ? 1.866 -2.922 -7.293 1.00 0.00 32 CYS A O 6
ATOM 4385 N N . LYS A 1 33 ? 0.155 -3.077 -5.880 1.00 0.00 33 LYS A N 6
ATOM 4386 C CA . LYS A 1 33 ? -0.065 -1.654 -5.836 1.00 0.00 33 LYS A CA 6
ATOM 4387 C C . LYS A 1 33 ? -0.146 -1.187 -4.396 1.00 0.00 33 LYS A C 6
ATOM 4388 O O . LYS A 1 33 ? -0.825 -1.796 -3.596 1.00 0.00 33 LYS A O 6
ATOM 4407 N N . GLY A 1 34 ? 0.574 -0.151 -4.072 1.00 0.00 34 GLY A N 6
ATOM 4408 C CA . GLY A 1 34 ? 0.455 0.452 -2.774 1.00 0.00 34 GLY A CA 6
ATOM 4409 C C . GLY A 1 34 ? 0.018 1.876 -2.954 1.00 0.00 34 GLY A C 6
ATOM 4410 O O . GLY A 1 34 ? 0.582 2.578 -3.798 1.00 0.00 34 GLY A O 6
ATOM 4414 N N . GLU A 1 35 ? -1.004 2.303 -2.246 1.00 0.00 35 GLU A N 6
ATOM 4415 C CA . GLU A 1 35 ? -1.463 3.667 -2.403 1.00 0.00 35 GLU A CA 6
ATOM 4416 C C . GLU A 1 35 ? -1.710 4.307 -1.055 1.00 0.00 35 GLU A C 6
ATOM 4417 O O . GLU A 1 35 ? -2.348 3.715 -0.165 1.00 0.00 35 GLU A O 6
ATOM 4429 N N . CYS A 1 36 ? -1.220 5.508 -0.922 1.00 0.00 36 CYS A N 6
ATOM 4430 C CA . CYS A 1 36 ? -1.248 6.236 0.317 1.00 0.00 36 CYS A CA 6
ATOM 4431 C C . CYS A 1 36 ? -2.614 6.819 0.578 1.00 0.00 36 CYS A C 6
ATOM 4432 O O . CYS A 1 36 ? -3.186 7.506 -0.274 1.00 0.00 36 CYS A O 6
ATOM 4439 N N . GLU A 1 37 ? -3.111 6.555 1.744 1.00 0.00 37 GLU A N 6
ATOM 4440 C CA . GLU A 1 37 ? -4.409 6.986 2.182 1.00 0.00 37 GLU A CA 6
ATOM 4441 C C . GLU A 1 37 ? -4.219 8.187 3.091 1.00 0.00 37 GLU A C 6
ATOM 4442 O O . GLU A 1 37 ? -3.824 8.040 4.250 1.00 0.00 37 GLU A O 6
ATOM 4454 N N . TYR A 1 38 ? -4.418 9.358 2.556 1.00 0.00 38 TYR A N 6
ATOM 4455 C CA . TYR A 1 38 ? -4.236 10.569 3.313 1.00 0.00 38 TYR A CA 6
ATOM 4456 C C . TYR A 1 38 ? -5.541 10.996 3.946 1.00 0.00 38 TYR A C 6
ATOM 4457 O O . TYR A 1 38 ? -6.466 11.460 3.258 1.00 0.00 38 TYR A O 6
ATOM 4475 N N . HIS A 1 39 ? -5.635 10.793 5.230 1.00 0.00 39 HIS A N 6
ATOM 4476 C CA . HIS A 1 39 ? -6.785 11.203 5.995 1.00 0.00 39 HIS A CA 6
ATOM 4477 C C . HIS A 1 39 ? -6.321 11.602 7.379 1.00 0.00 39 HIS A C 6
ATOM 4478 O O . HIS A 1 39 ? -5.858 10.752 8.157 1.00 0.00 39 HIS A O 6
ATOM 4492 N N . GLY A 1 40 ? -6.412 12.873 7.670 1.00 0.00 40 GLY A N 6
ATOM 4493 C CA . GLY A 1 40 ? -5.991 13.372 8.949 1.00 0.00 40 GLY A CA 6
ATOM 4494 C C . GLY A 1 40 ? -4.551 13.807 8.919 1.00 0.00 40 GLY A C 6
ATOM 4495 O O . GLY A 1 40 ? -4.104 14.424 7.943 1.00 0.00 40 GLY A O 6
ATOM 4499 N N . ARG A 1 41 ? -3.819 13.496 9.950 1.00 0.00 41 ARG A N 6
ATOM 4500 C CA . ARG A 1 41 ? -2.420 13.871 10.035 1.00 0.00 41 ARG A CA 6
ATOM 4501 C C . ARG A 1 41 ? -1.538 12.696 9.631 1.00 0.00 41 ARG A C 6
ATOM 4502 O O . ARG A 1 41 ? -0.453 12.884 9.062 1.00 0.00 41 ARG A O 6
ATOM 4523 N N . GLU A 1 42 ? -2.018 11.499 9.888 1.00 0.00 42 GLU A N 6
ATOM 4524 C CA . GLU A 1 42 ? -1.297 10.291 9.545 1.00 0.00 42 GLU A CA 6
ATOM 4525 C C . GLU A 1 42 ? -1.563 9.910 8.106 1.00 0.00 42 GLU A C 6
ATOM 4526 O O . GLU A 1 42 ? -2.337 10.588 7.393 1.00 0.00 42 GLU A O 6
ATOM 4538 N N . VAL A 1 43 ? -0.912 8.869 7.672 1.00 0.00 43 VAL A N 6
ATOM 4539 C CA . VAL A 1 43 ? -1.109 8.341 6.365 1.00 0.00 43 VAL A CA 6
ATOM 4540 C C . VAL A 1 43 ? -0.916 6.831 6.392 1.00 0.00 43 VAL A C 6
ATOM 4541 O O . VAL A 1 43 ? 0.131 6.318 6.811 1.00 0.00 43 VAL A O 6
ATOM 4554 N N . HIS A 1 44 ? -1.942 6.133 6.033 1.00 0.00 44 HIS A N 6
ATOM 4555 C CA . HIS A 1 44 ? -1.894 4.695 5.927 1.00 0.00 44 HIS A CA 6
ATOM 4556 C C . HIS A 1 44 ? -1.607 4.379 4.487 1.00 0.00 44 HIS A C 6
ATOM 4557 O O . HIS A 1 44 ? -1.794 5.232 3.630 1.00 0.00 44 HIS A O 6
ATOM 4571 N N . CYS A 1 45 ? -1.137 3.223 4.194 1.00 0.00 45 CYS A N 6
ATOM 4572 C CA . CYS A 1 45 ? -0.960 2.878 2.822 1.00 0.00 45 CYS A CA 6
ATOM 4573 C C . CYS A 1 45 ? -1.530 1.520 2.591 1.00 0.00 45 CYS A C 6
ATOM 4574 O O . CYS A 1 45 ? -1.156 0.568 3.268 1.00 0.00 45 CYS A O 6
ATOM 4581 N N . HIS A 1 46 ? -2.462 1.422 1.686 1.00 0.00 46 HIS A N 6
ATOM 4582 C CA . HIS A 1 46 ? -3.069 0.159 1.415 1.00 0.00 46 HIS A CA 6
ATOM 4583 C C . HIS A 1 46 ? -2.352 -0.586 0.353 1.00 0.00 46 HIS A C 6
ATOM 4584 O O . HIS A 1 46 ? -1.960 -0.023 -0.681 1.00 0.00 46 HIS A O 6
ATOM 4598 N N . CYS A 1 47 ? -2.149 -1.830 0.623 1.00 0.00 47 CYS A N 6
ATOM 4599 C CA . CYS A 1 47 ? -1.522 -2.715 -0.287 1.00 0.00 47 CYS A CA 6
ATOM 4600 C C . CYS A 1 47 ? -2.590 -3.458 -1.040 1.00 0.00 47 CYS A C 6
ATOM 4601 O O . CYS A 1 47 ? -3.327 -4.263 -0.465 1.00 0.00 47 CYS A O 6
ATOM 4608 N N . TYR A 1 48 ? -2.703 -3.162 -2.293 1.00 0.00 48 TYR A N 6
ATOM 4609 C CA . TYR A 1 48 ? -3.703 -3.734 -3.137 1.00 0.00 48 TYR A CA 6
ATOM 4610 C C . TYR A 1 48 ? -3.098 -4.848 -3.945 1.00 0.00 48 TYR A C 6
ATOM 4611 O O . TYR A 1 48 ? -1.919 -4.769 -4.376 1.00 0.00 48 TYR A O 6
ATOM 4629 N N . GLY A 1 49 ? -3.862 -5.876 -4.130 1.00 0.00 49 GLY A N 6
ATOM 4630 C CA . GLY A 1 49 ? -3.445 -6.975 -4.938 1.00 0.00 49 GLY A CA 6
ATOM 4631 C C . GLY A 1 49 ? -4.610 -7.828 -5.308 1.00 0.00 49 GLY A C 6
ATOM 4632 O O . GLY A 1 49 ? -5.763 -7.383 -5.201 1.00 0.00 49 GLY A O 6
ATOM 4636 N N . ASP A 1 50 ? -4.335 -9.013 -5.752 1.00 0.00 50 ASP A N 6
ATOM 4637 C CA . ASP A 1 50 ? -5.368 -9.992 -6.038 1.00 0.00 50 ASP A CA 6
ATOM 4638 C C . ASP A 1 50 ? -5.040 -11.166 -5.170 1.00 0.00 50 ASP A C 6
ATOM 4639 O O . ASP A 1 50 ? -3.991 -11.792 -5.340 1.00 0.00 50 ASP A O 6
ATOM 4648 N N . TYR A 1 51 ? -5.875 -11.443 -4.224 1.00 0.00 51 TYR A N 6
ATOM 4649 C CA . TYR A 1 51 ? -5.541 -12.394 -3.212 1.00 0.00 51 TYR A CA 6
ATOM 4650 C C . TYR A 1 51 ? -6.340 -13.654 -3.411 1.00 0.00 51 TYR A C 6
ATOM 4651 O O . TYR A 1 51 ? -7.285 -13.677 -4.193 1.00 0.00 51 TYR A O 6
ATOM 4669 N N . HIS A 1 52 ? -5.945 -14.696 -2.762 1.00 0.00 52 HIS A N 6
ATOM 4670 C CA . HIS A 1 52 ? -6.651 -15.937 -2.857 1.00 0.00 52 HIS A CA 6
ATOM 4671 C C . HIS A 1 52 ? -7.593 -15.997 -1.680 1.00 0.00 52 HIS A C 6
ATOM 4672 O O . HIS A 1 52 ? -7.153 -16.359 -0.566 1.00 0.00 52 HIS A O 6
ATOM 4687 N N . ALA A 1 1 ? -5.222 -11.137 -12.347 1.00 0.00 1 ALA A N 7
ATOM 4688 C CA . ALA A 1 1 ? -6.061 -10.636 -11.276 1.00 0.00 1 ALA A CA 7
ATOM 4689 C C . ALA A 1 1 ? -5.787 -9.169 -11.104 1.00 0.00 1 ALA A C 7
ATOM 4690 O O . ALA A 1 1 ? -4.709 -8.690 -11.471 1.00 0.00 1 ALA A O 7
ATOM 4697 N N . HIS A 1 2 ? -6.735 -8.450 -10.575 1.00 0.00 2 HIS A N 7
ATOM 4698 C CA . HIS A 1 2 ? -6.589 -7.026 -10.416 1.00 0.00 2 HIS A CA 7
ATOM 4699 C C . HIS A 1 2 ? -6.251 -6.726 -8.989 1.00 0.00 2 HIS A C 7
ATOM 4700 O O . HIS A 1 2 ? -6.743 -7.398 -8.074 1.00 0.00 2 HIS A O 7
ATOM 4714 N N . CYS A 1 3 ? -5.429 -5.743 -8.775 1.00 0.00 3 CYS A N 7
ATOM 4715 C CA . CYS A 1 3 ? -5.121 -5.317 -7.445 1.00 0.00 3 CYS A CA 7
ATOM 4716 C C . CYS A 1 3 ? -6.191 -4.353 -6.967 1.00 0.00 3 CYS A C 7
ATOM 4717 O O . CYS A 1 3 ? -6.010 -3.127 -6.915 1.00 0.00 3 CYS A O 7
ATOM 4724 N N . ASP A 1 4 ? -7.341 -4.927 -6.720 1.00 0.00 4 ASP A N 7
ATOM 4725 C CA . ASP A 1 4 ? -8.526 -4.202 -6.312 1.00 0.00 4 ASP A CA 7
ATOM 4726 C C . ASP A 1 4 ? -8.796 -4.413 -4.843 1.00 0.00 4 ASP A C 7
ATOM 4727 O O . ASP A 1 4 ? -9.331 -3.540 -4.164 1.00 0.00 4 ASP A O 7
ATOM 4736 N N . HIS A 1 5 ? -8.372 -5.551 -4.342 1.00 0.00 5 HIS A N 7
ATOM 4737 C CA . HIS A 1 5 ? -8.646 -5.927 -2.977 1.00 0.00 5 HIS A CA 7
ATOM 4738 C C . HIS A 1 5 ? -7.614 -5.343 -2.045 1.00 0.00 5 HIS A C 7
ATOM 4739 O O . HIS A 1 5 ? -6.407 -5.569 -2.223 1.00 0.00 5 HIS A O 7
ATOM 4753 N N . PHE A 1 6 ? -8.080 -4.569 -1.095 1.00 0.00 6 PHE A N 7
ATOM 4754 C CA . PHE A 1 6 ? -7.249 -4.045 -0.036 1.00 0.00 6 PHE A CA 7
ATOM 4755 C C . PHE A 1 6 ? -6.801 -5.213 0.839 1.00 0.00 6 PHE A C 7
ATOM 4756 O O . PHE A 1 6 ? -7.627 -5.875 1.487 1.00 0.00 6 PHE A O 7
ATOM 4773 N N . LEU A 1 7 ? -5.526 -5.493 0.805 1.00 0.00 7 LEU A N 7
ATOM 4774 C CA . LEU A 1 7 ? -4.960 -6.617 1.517 1.00 0.00 7 LEU A CA 7
ATOM 4775 C C . LEU A 1 7 ? -4.521 -6.206 2.899 1.00 0.00 7 LEU A C 7
ATOM 4776 O O . LEU A 1 7 ? -4.532 -7.010 3.827 1.00 0.00 7 LEU A O 7
ATOM 4792 N N . GLY A 1 8 ? -4.143 -4.965 3.041 1.00 0.00 8 GLY A N 7
ATOM 4793 C CA . GLY A 1 8 ? -3.701 -4.504 4.311 1.00 0.00 8 GLY A CA 7
ATOM 4794 C C . GLY A 1 8 ? -3.109 -3.141 4.233 1.00 0.00 8 GLY A C 7
ATOM 4795 O O . GLY A 1 8 ? -2.968 -2.575 3.136 1.00 0.00 8 GLY A O 7
ATOM 4799 N N . GLU A 1 9 ? -2.764 -2.624 5.366 1.00 0.00 9 GLU A N 7
ATOM 4800 C CA . GLU A 1 9 ? -2.238 -1.307 5.505 1.00 0.00 9 GLU A CA 7
ATOM 4801 C C . GLU A 1 9 ? -0.818 -1.380 6.045 1.00 0.00 9 GLU A C 7
ATOM 4802 O O . GLU A 1 9 ? -0.587 -1.914 7.135 1.00 0.00 9 GLU A O 7
ATOM 4814 N N . ALA A 1 10 ? 0.106 -0.847 5.316 1.00 0.00 10 ALA A N 7
ATOM 4815 C CA . ALA A 1 10 ? 1.479 -0.828 5.723 1.00 0.00 10 ALA A CA 7
ATOM 4816 C C . ALA A 1 10 ? 1.882 0.594 6.101 1.00 0.00 10 ALA A C 7
ATOM 4817 O O . ALA A 1 10 ? 1.554 1.544 5.394 1.00 0.00 10 ALA A O 7
ATOM 4824 N N . PRO A 1 11 ? 2.548 0.777 7.231 1.00 0.00 11 PRO A N 7
ATOM 4825 C CA . PRO A 1 11 ? 3.007 2.089 7.657 1.00 0.00 11 PRO A CA 7
ATOM 4826 C C . PRO A 1 11 ? 4.239 2.537 6.848 1.00 0.00 11 PRO A C 7
ATOM 4827 O O . PRO A 1 11 ? 5.307 1.913 6.913 1.00 0.00 11 PRO A O 7
ATOM 4838 N N . VAL A 1 12 ? 4.084 3.584 6.071 1.00 0.00 12 VAL A N 7
ATOM 4839 C CA . VAL A 1 12 ? 5.155 4.092 5.228 1.00 0.00 12 VAL A CA 7
ATOM 4840 C C . VAL A 1 12 ? 5.230 5.591 5.395 1.00 0.00 12 VAL A C 7
ATOM 4841 O O . VAL A 1 12 ? 4.277 6.301 5.066 1.00 0.00 12 VAL A O 7
ATOM 4854 N N . TYR A 1 13 ? 6.322 6.062 5.932 1.00 0.00 13 TYR A N 7
ATOM 4855 C CA . TYR A 1 13 ? 6.508 7.473 6.149 1.00 0.00 13 TYR A CA 7
ATOM 4856 C C . TYR A 1 13 ? 7.955 7.860 5.820 1.00 0.00 13 TYR A C 7
ATOM 4857 O O . TYR A 1 13 ? 8.895 7.279 6.381 1.00 0.00 13 TYR A O 7
ATOM 4875 N N . PRO A 1 14 ? 8.175 8.836 4.910 1.00 0.00 14 PRO A N 7
ATOM 4876 C CA . PRO A 1 14 ? 7.112 9.586 4.220 1.00 0.00 14 PRO A CA 7
ATOM 4877 C C . PRO A 1 14 ? 6.531 8.808 3.036 1.00 0.00 14 PRO A C 7
ATOM 4878 O O . PRO A 1 14 ? 6.947 7.676 2.753 1.00 0.00 14 PRO A O 7
ATOM 4889 N N . CYS A 1 15 ? 5.591 9.394 2.363 1.00 0.00 15 CYS A N 7
ATOM 4890 C CA . CYS A 1 15 ? 4.966 8.762 1.237 1.00 0.00 15 CYS A CA 7
ATOM 4891 C C . CYS A 1 15 ? 5.737 8.974 -0.042 1.00 0.00 15 CYS A C 7
ATOM 4892 O O . CYS A 1 15 ? 6.170 10.083 -0.359 1.00 0.00 15 CYS A O 7
ATOM 4899 N N . LYS A 1 16 ? 5.922 7.900 -0.748 1.00 0.00 16 LYS A N 7
ATOM 4900 C CA . LYS A 1 16 ? 6.429 7.899 -2.055 1.00 0.00 16 LYS A CA 7
ATOM 4901 C C . LYS A 1 16 ? 5.779 6.718 -2.697 1.00 0.00 16 LYS A C 7
ATOM 4902 O O . LYS A 1 16 ? 5.735 5.640 -2.080 1.00 0.00 16 LYS A O 7
ATOM 4921 N N . GLU A 1 17 ? 5.242 6.904 -3.868 1.00 0.00 17 GLU A N 7
ATOM 4922 C CA . GLU A 1 17 ? 4.501 5.854 -4.554 1.00 0.00 17 GLU A CA 7
ATOM 4923 C C . GLU A 1 17 ? 5.254 4.514 -4.687 1.00 0.00 17 GLU A C 7
ATOM 4924 O O . GLU A 1 17 ? 4.679 3.446 -4.430 1.00 0.00 17 GLU A O 7
ATOM 4936 N N . LYS A 1 18 ? 6.526 4.572 -5.024 1.00 0.00 18 LYS A N 7
ATOM 4937 C CA . LYS A 1 18 ? 7.340 3.363 -5.147 1.00 0.00 18 LYS A CA 7
ATOM 4938 C C . LYS A 1 18 ? 7.667 2.760 -3.800 1.00 0.00 18 LYS A C 7
ATOM 4939 O O . LYS A 1 18 ? 7.684 1.545 -3.660 1.00 0.00 18 LYS A O 7
ATOM 4958 N N . ALA A 1 19 ? 7.874 3.610 -2.801 1.00 0.00 19 ALA A N 7
ATOM 4959 C CA . ALA A 1 19 ? 8.164 3.148 -1.446 1.00 0.00 19 ALA A CA 7
ATOM 4960 C C . ALA A 1 19 ? 6.977 2.376 -0.923 1.00 0.00 19 ALA A C 7
ATOM 4961 O O . ALA A 1 19 ? 7.113 1.283 -0.397 1.00 0.00 19 ALA A O 7
ATOM 4968 N N . CYS A 1 20 ? 5.819 2.952 -1.142 1.00 0.00 20 CYS A N 7
ATOM 4969 C CA . CYS A 1 20 ? 4.538 2.400 -0.750 1.00 0.00 20 CYS A CA 7
ATOM 4970 C C . CYS A 1 20 ? 4.390 0.990 -1.378 1.00 0.00 20 CYS A C 7
ATOM 4971 O O . CYS A 1 20 ? 4.212 -0.011 -0.672 1.00 0.00 20 CYS A O 7
ATOM 4978 N N . LYS A 1 21 ? 4.576 0.921 -2.689 1.00 0.00 21 LYS A N 7
ATOM 4979 C CA . LYS A 1 21 ? 4.475 -0.325 -3.440 1.00 0.00 21 LYS A CA 7
ATOM 4980 C C . LYS A 1 21 ? 5.517 -1.358 -2.959 1.00 0.00 21 LYS A C 7
ATOM 4981 O O . LYS A 1 21 ? 5.196 -2.544 -2.775 1.00 0.00 21 LYS A O 7
ATOM 5000 N N . SER A 1 22 ? 6.741 -0.893 -2.738 1.00 0.00 22 SER A N 7
ATOM 5001 C CA . SER A 1 22 ? 7.836 -1.738 -2.300 1.00 0.00 22 SER A CA 7
ATOM 5002 C C . SER A 1 22 ? 7.515 -2.374 -0.940 1.00 0.00 22 SER A C 7
ATOM 5003 O O . SER A 1 22 ? 7.672 -3.591 -0.759 1.00 0.00 22 SER A O 7
ATOM 5011 N N . VAL A 1 23 ? 7.030 -1.563 -0.011 1.00 0.00 23 VAL A N 7
ATOM 5012 C CA . VAL A 1 23 ? 6.695 -2.027 1.330 1.00 0.00 23 VAL A CA 7
ATOM 5013 C C . VAL A 1 23 ? 5.495 -2.975 1.287 1.00 0.00 23 VAL A C 7
ATOM 5014 O O . VAL A 1 23 ? 5.475 -4.009 1.982 1.00 0.00 23 VAL A O 7
ATOM 5027 N N . CYS A 1 24 ? 4.521 -2.654 0.456 1.00 0.00 24 CYS A N 7
ATOM 5028 C CA . CYS A 1 24 ? 3.374 -3.523 0.261 1.00 0.00 24 CYS A CA 7
ATOM 5029 C C . CYS A 1 24 ? 3.772 -4.900 -0.205 1.00 0.00 24 CYS A C 7
ATOM 5030 O O . CYS A 1 24 ? 3.214 -5.881 0.253 1.00 0.00 24 CYS A O 7
ATOM 5037 N N . LYS A 1 25 ? 4.775 -4.983 -1.062 1.00 0.00 25 LYS A N 7
ATOM 5038 C CA . LYS A 1 25 ? 5.262 -6.271 -1.519 1.00 0.00 25 LYS A CA 7
ATOM 5039 C C . LYS A 1 25 ? 6.098 -6.986 -0.465 1.00 0.00 25 LYS A C 7
ATOM 5040 O O . LYS A 1 25 ? 6.369 -8.175 -0.592 1.00 0.00 25 LYS A O 7
ATOM 5059 N N . GLU A 1 26 ? 6.531 -6.266 0.552 1.00 0.00 26 GLU A N 7
ATOM 5060 C CA . GLU A 1 26 ? 7.253 -6.885 1.644 1.00 0.00 26 GLU A CA 7
ATOM 5061 C C . GLU A 1 26 ? 6.261 -7.505 2.598 1.00 0.00 26 GLU A C 7
ATOM 5062 O O . GLU A 1 26 ? 6.509 -8.566 3.182 1.00 0.00 26 GLU A O 7
ATOM 5074 N N . HIS A 1 27 ? 5.147 -6.832 2.777 1.00 0.00 27 HIS A N 7
ATOM 5075 C CA . HIS A 1 27 ? 4.095 -7.341 3.633 1.00 0.00 27 HIS A CA 7
ATOM 5076 C C . HIS A 1 27 ? 3.301 -8.420 2.925 1.00 0.00 27 HIS A C 7
ATOM 5077 O O . HIS A 1 27 ? 3.101 -9.509 3.466 1.00 0.00 27 HIS A O 7
ATOM 5091 N N . TYR A 1 28 ? 2.884 -8.141 1.710 1.00 0.00 28 TYR A N 7
ATOM 5092 C CA . TYR A 1 28 ? 2.061 -9.055 0.964 1.00 0.00 28 TYR A CA 7
ATOM 5093 C C . TYR A 1 28 ? 2.641 -9.234 -0.426 1.00 0.00 28 TYR A C 7
ATOM 5094 O O . TYR A 1 28 ? 2.681 -8.293 -1.210 1.00 0.00 28 TYR A O 7
ATOM 5112 N N . HIS A 1 29 ? 3.038 -10.437 -0.759 1.00 0.00 29 HIS A N 7
ATOM 5113 C CA . HIS A 1 29 ? 3.589 -10.713 -2.094 1.00 0.00 29 HIS A CA 7
ATOM 5114 C C . HIS A 1 29 ? 2.473 -10.835 -3.128 1.00 0.00 29 HIS A C 7
ATOM 5115 O O . HIS A 1 29 ? 2.712 -11.041 -4.321 1.00 0.00 29 HIS A O 7
ATOM 5129 N N . HIS A 1 30 ? 1.261 -10.669 -2.656 1.00 0.00 30 HIS A N 7
ATOM 5130 C CA . HIS A 1 30 ? 0.069 -10.717 -3.478 1.00 0.00 30 HIS A CA 7
ATOM 5131 C C . HIS A 1 30 ? -0.344 -9.305 -3.863 1.00 0.00 30 HIS A C 7
ATOM 5132 O O . HIS A 1 30 ? -1.320 -9.102 -4.586 1.00 0.00 30 HIS A O 7
ATOM 5146 N N . ALA A 1 31 ? 0.396 -8.329 -3.373 1.00 0.00 31 ALA A N 7
ATOM 5147 C CA . ALA A 1 31 ? 0.090 -6.939 -3.630 1.00 0.00 31 ALA A CA 7
ATOM 5148 C C . ALA A 1 31 ? 0.949 -6.417 -4.756 1.00 0.00 31 ALA A C 7
ATOM 5149 O O . ALA A 1 31 ? 2.166 -6.585 -4.741 1.00 0.00 31 ALA A O 7
ATOM 5156 N N . CYS A 1 32 ? 0.338 -5.833 -5.746 1.00 0.00 32 CYS A N 7
ATOM 5157 C CA . CYS A 1 32 ? 1.103 -5.236 -6.833 1.00 0.00 32 CYS A CA 7
ATOM 5158 C C . CYS A 1 32 ? 0.999 -3.729 -6.744 1.00 0.00 32 CYS A C 7
ATOM 5159 O O . CYS A 1 32 ? 1.846 -3.001 -7.247 1.00 0.00 32 CYS A O 7
ATOM 5166 N N . LYS A 1 33 ? -0.022 -3.273 -6.053 1.00 0.00 33 LYS A N 7
ATOM 5167 C CA . LYS A 1 33 ? -0.345 -1.882 -5.995 1.00 0.00 33 LYS A CA 7
ATOM 5168 C C . LYS A 1 33 ? -0.326 -1.403 -4.559 1.00 0.00 33 LYS A C 7
ATOM 5169 O O . LYS A 1 33 ? -0.821 -2.091 -3.662 1.00 0.00 33 LYS A O 7
ATOM 5188 N N . GLY A 1 34 ? 0.257 -0.260 -4.351 1.00 0.00 34 GLY A N 7
ATOM 5189 C CA . GLY A 1 34 ? 0.323 0.333 -3.047 1.00 0.00 34 GLY A CA 7
ATOM 5190 C C . GLY A 1 34 ? 0.065 1.801 -3.166 1.00 0.00 34 GLY A C 7
ATOM 5191 O O . GLY A 1 34 ? 0.761 2.491 -3.932 1.00 0.00 34 GLY A O 7
ATOM 5195 N N . GLU A 1 35 ? -0.936 2.285 -2.469 1.00 0.00 35 GLU A N 7
ATOM 5196 C CA . GLU A 1 35 ? -1.303 3.684 -2.550 1.00 0.00 35 GLU A CA 7
ATOM 5197 C C . GLU A 1 35 ? -1.302 4.323 -1.177 1.00 0.00 35 GLU A C 7
ATOM 5198 O O . GLU A 1 35 ? -1.822 3.755 -0.215 1.00 0.00 35 GLU A O 7
ATOM 5210 N N . CYS A 1 36 ? -0.713 5.485 -1.089 1.00 0.00 36 CYS A N 7
ATOM 5211 C CA . CYS A 1 36 ? -0.687 6.243 0.137 1.00 0.00 36 CYS A CA 7
ATOM 5212 C C . CYS A 1 36 ? -2.051 6.811 0.399 1.00 0.00 36 CYS A C 7
ATOM 5213 O O . CYS A 1 36 ? -2.676 7.375 -0.507 1.00 0.00 36 CYS A O 7
ATOM 5220 N N . GLU A 1 37 ? -2.505 6.679 1.609 1.00 0.00 37 GLU A N 7
ATOM 5221 C CA . GLU A 1 37 ? -3.769 7.205 2.000 1.00 0.00 37 GLU A CA 7
ATOM 5222 C C . GLU A 1 37 ? -3.631 8.077 3.202 1.00 0.00 37 GLU A C 7
ATOM 5223 O O . GLU A 1 37 ? -3.268 7.615 4.294 1.00 0.00 37 GLU A O 7
ATOM 5235 N N . TYR A 1 38 ? -3.829 9.344 2.979 1.00 0.00 38 TYR A N 7
ATOM 5236 C CA . TYR A 1 38 ? -3.829 10.319 4.024 1.00 0.00 38 TYR A CA 7
ATOM 5237 C C . TYR A 1 38 ? -5.149 10.249 4.733 1.00 0.00 38 TYR A C 7
ATOM 5238 O O . TYR A 1 38 ? -6.193 10.588 4.163 1.00 0.00 38 TYR A O 7
ATOM 5256 N N . HIS A 1 39 ? -5.128 9.748 5.926 1.00 0.00 39 HIS A N 7
ATOM 5257 C CA . HIS A 1 39 ? -6.324 9.600 6.682 1.00 0.00 39 HIS A CA 7
ATOM 5258 C C . HIS A 1 39 ? -6.213 10.437 7.940 1.00 0.00 39 HIS A C 7
ATOM 5259 O O . HIS A 1 39 ? -5.541 10.046 8.912 1.00 0.00 39 HIS A O 7
ATOM 5273 N N . GLY A 1 40 ? -6.786 11.618 7.879 1.00 0.00 40 GLY A N 7
ATOM 5274 C CA . GLY A 1 40 ? -6.761 12.520 8.993 1.00 0.00 40 GLY A CA 7
ATOM 5275 C C . GLY A 1 40 ? -5.422 13.190 9.113 1.00 0.00 40 GLY A C 7
ATOM 5276 O O . GLY A 1 40 ? -5.190 14.257 8.535 1.00 0.00 40 GLY A O 7
ATOM 5280 N N . ARG A 1 41 ? -4.544 12.578 9.842 1.00 0.00 41 ARG A N 7
ATOM 5281 C CA . ARG A 1 41 ? -3.206 13.078 10.028 1.00 0.00 41 ARG A CA 7
ATOM 5282 C C . ARG A 1 41 ? -2.191 11.995 9.663 1.00 0.00 41 ARG A C 7
ATOM 5283 O O . ARG A 1 41 ? -1.025 12.289 9.369 1.00 0.00 41 ARG A O 7
ATOM 5304 N N . GLU A 1 42 ? -2.640 10.761 9.610 1.00 0.00 42 GLU A N 7
ATOM 5305 C CA . GLU A 1 42 ? -1.746 9.657 9.369 1.00 0.00 42 GLU A CA 7
ATOM 5306 C C . GLU A 1 42 ? -1.846 9.142 7.955 1.00 0.00 42 GLU A C 7
ATOM 5307 O O . GLU A 1 42 ? -2.933 8.772 7.488 1.00 0.00 42 GLU A O 7
ATOM 5319 N N . VAL A 1 43 ? -0.735 9.134 7.263 1.00 0.00 43 VAL A N 7
ATOM 5320 C CA . VAL A 1 43 ? -0.690 8.561 5.946 1.00 0.00 43 VAL A CA 7
ATOM 5321 C C . VAL A 1 43 ? -0.093 7.164 6.022 1.00 0.00 43 VAL A C 7
ATOM 5322 O O . VAL A 1 43 ? 1.001 6.959 6.557 1.00 0.00 43 VAL A O 7
ATOM 5335 N N . HIS A 1 44 ? -0.836 6.217 5.565 1.00 0.00 44 HIS A N 7
ATOM 5336 C CA . HIS A 1 44 ? -0.395 4.847 5.530 1.00 0.00 44 HIS A CA 7
ATOM 5337 C C . HIS A 1 44 ? -0.527 4.332 4.131 1.00 0.00 44 HIS A C 7
ATOM 5338 O O . HIS A 1 44 ? -1.220 4.936 3.313 1.00 0.00 44 HIS A O 7
ATOM 5352 N N . CYS A 1 45 ? 0.149 3.283 3.840 1.00 0.00 45 CYS A N 7
ATOM 5353 C CA . CYS A 1 45 ? 0.144 2.719 2.525 1.00 0.00 45 CYS A CA 7
ATOM 5354 C C . CYS A 1 45 ? -0.880 1.603 2.468 1.00 0.00 45 CYS A C 7
ATOM 5355 O O . CYS A 1 45 ? -0.844 0.677 3.275 1.00 0.00 45 CYS A O 7
ATOM 5362 N N . HIS A 1 46 ? -1.823 1.725 1.580 1.00 0.00 46 HIS A N 7
ATOM 5363 C CA . HIS A 1 46 ? -2.828 0.725 1.398 1.00 0.00 46 HIS A CA 7
ATOM 5364 C C . HIS A 1 46 ? -2.398 -0.212 0.302 1.00 0.00 46 HIS A C 7
ATOM 5365 O O . HIS A 1 46 ? -2.160 0.203 -0.840 1.00 0.00 46 HIS A O 7
ATOM 5379 N N . CYS A 1 47 ? -2.255 -1.443 0.665 1.00 0.00 47 CYS A N 7
ATOM 5380 C CA . CYS A 1 47 ? -1.783 -2.470 -0.224 1.00 0.00 47 CYS A CA 7
ATOM 5381 C C . CYS A 1 47 ? -2.945 -3.144 -0.923 1.00 0.00 47 CYS A C 7
ATOM 5382 O O . CYS A 1 47 ? -3.880 -3.618 -0.270 1.00 0.00 47 CYS A O 7
ATOM 5389 N N . TYR A 1 48 ? -2.892 -3.188 -2.232 1.00 0.00 48 TYR A N 7
ATOM 5390 C CA . TYR A 1 48 ? -3.941 -3.785 -3.023 1.00 0.00 48 TYR A CA 7
ATOM 5391 C C . TYR A 1 48 ? -3.398 -4.961 -3.802 1.00 0.00 48 TYR A C 7
ATOM 5392 O O . TYR A 1 48 ? -2.267 -4.911 -4.322 1.00 0.00 48 TYR A O 7
ATOM 5410 N N . GLY A 1 49 ? -4.184 -5.999 -3.891 1.00 0.00 49 GLY A N 7
ATOM 5411 C CA . GLY A 1 49 ? -3.802 -7.168 -4.627 1.00 0.00 49 GLY A CA 7
ATOM 5412 C C . GLY A 1 49 ? -4.933 -8.149 -4.712 1.00 0.00 49 GLY A C 7
ATOM 5413 O O . GLY A 1 49 ? -6.108 -7.749 -4.720 1.00 0.00 49 GLY A O 7
ATOM 5417 N N . ASP A 1 50 ? -4.598 -9.404 -4.776 1.00 0.00 50 ASP A N 7
ATOM 5418 C CA . ASP A 1 50 ? -5.571 -10.477 -4.831 1.00 0.00 50 ASP A CA 7
ATOM 5419 C C . ASP A 1 50 ? -5.090 -11.637 -3.983 1.00 0.00 50 ASP A C 7
ATOM 5420 O O . ASP A 1 50 ? -3.989 -12.154 -4.192 1.00 0.00 50 ASP A O 7
ATOM 5429 N N . TYR A 1 51 ? -5.885 -12.018 -3.017 1.00 0.00 51 TYR A N 7
ATOM 5430 C CA . TYR A 1 51 ? -5.529 -13.066 -2.111 1.00 0.00 51 TYR A CA 7
ATOM 5431 C C . TYR A 1 51 ? -6.202 -14.349 -2.523 1.00 0.00 51 TYR A C 7
ATOM 5432 O O . TYR A 1 51 ? -7.263 -14.336 -3.159 1.00 0.00 51 TYR A O 7
ATOM 5450 N N . HIS A 1 52 ? -5.608 -15.428 -2.175 1.00 0.00 52 HIS A N 7
ATOM 5451 C CA . HIS A 1 52 ? -6.134 -16.722 -2.500 1.00 0.00 52 HIS A CA 7
ATOM 5452 C C . HIS A 1 52 ? -6.482 -17.407 -1.203 1.00 0.00 52 HIS A C 7
ATOM 5453 O O . HIS A 1 52 ? -5.649 -18.168 -0.678 1.00 0.00 52 HIS A O 7
ATOM 5468 N N . ALA A 1 1 ? -2.866 -12.043 -9.518 1.00 0.00 1 ALA A N 8
ATOM 5469 C CA . ALA A 1 1 ? -3.827 -11.399 -10.401 1.00 0.00 1 ALA A CA 8
ATOM 5470 C C . ALA A 1 1 ? -3.578 -9.912 -10.389 1.00 0.00 1 ALA A C 8
ATOM 5471 O O . ALA A 1 1 ? -2.611 -9.455 -9.773 1.00 0.00 1 ALA A O 8
ATOM 5478 N N . HIS A 1 2 ? -4.414 -9.158 -11.082 1.00 0.00 2 HIS A N 8
ATOM 5479 C CA . HIS A 1 2 ? -4.301 -7.710 -11.100 1.00 0.00 2 HIS A CA 8
ATOM 5480 C C . HIS A 1 2 ? -4.791 -7.159 -9.779 1.00 0.00 2 HIS A C 8
ATOM 5481 O O . HIS A 1 2 ? -5.979 -7.264 -9.456 1.00 0.00 2 HIS A O 8
ATOM 5495 N N . CYS A 1 3 ? -3.880 -6.599 -9.034 1.00 0.00 3 CYS A N 8
ATOM 5496 C CA . CYS A 1 3 ? -4.126 -6.076 -7.715 1.00 0.00 3 CYS A CA 8
ATOM 5497 C C . CYS A 1 3 ? -5.226 -5.024 -7.697 1.00 0.00 3 CYS A C 8
ATOM 5498 O O . CYS A 1 3 ? -5.142 -4.008 -8.393 1.00 0.00 3 CYS A O 8
ATOM 5505 N N . ASP A 1 4 ? -6.249 -5.293 -6.911 1.00 0.00 4 ASP A N 8
ATOM 5506 C CA . ASP A 1 4 ? -7.391 -4.384 -6.755 1.00 0.00 4 ASP A CA 8
ATOM 5507 C C . ASP A 1 4 ? -8.030 -4.553 -5.396 1.00 0.00 4 ASP A C 8
ATOM 5508 O O . ASP A 1 4 ? -8.521 -3.598 -4.803 1.00 0.00 4 ASP A O 8
ATOM 5517 N N . HIS A 1 5 ? -8.016 -5.766 -4.896 1.00 0.00 5 HIS A N 8
ATOM 5518 C CA . HIS A 1 5 ? -8.598 -6.048 -3.612 1.00 0.00 5 HIS A CA 8
ATOM 5519 C C . HIS A 1 5 ? -7.699 -5.540 -2.522 1.00 0.00 5 HIS A C 8
ATOM 5520 O O . HIS A 1 5 ? -6.500 -5.855 -2.489 1.00 0.00 5 HIS A O 8
ATOM 5534 N N . PHE A 1 6 ? -8.260 -4.705 -1.692 1.00 0.00 6 PHE A N 8
ATOM 5535 C CA . PHE A 1 6 ? -7.574 -4.132 -0.557 1.00 0.00 6 PHE A CA 8
ATOM 5536 C C . PHE A 1 6 ? -7.188 -5.233 0.417 1.00 0.00 6 PHE A C 8
ATOM 5537 O O . PHE A 1 6 ? -8.042 -5.969 0.911 1.00 0.00 6 PHE A O 8
ATOM 5554 N N . LEU A 1 7 ? -5.920 -5.364 0.651 1.00 0.00 7 LEU A N 8
ATOM 5555 C CA . LEU A 1 7 ? -5.411 -6.386 1.524 1.00 0.00 7 LEU A CA 8
ATOM 5556 C C . LEU A 1 7 ? -5.180 -5.834 2.910 1.00 0.00 7 LEU A C 8
ATOM 5557 O O . LEU A 1 7 ? -5.738 -6.328 3.894 1.00 0.00 7 LEU A O 8
ATOM 5573 N N . GLY A 1 8 ? -4.400 -4.792 2.992 1.00 0.00 8 GLY A N 8
ATOM 5574 C CA . GLY A 1 8 ? -4.081 -4.248 4.269 1.00 0.00 8 GLY A CA 8
ATOM 5575 C C . GLY A 1 8 ? -3.498 -2.882 4.166 1.00 0.00 8 GLY A C 8
ATOM 5576 O O . GLY A 1 8 ? -3.433 -2.303 3.064 1.00 0.00 8 GLY A O 8
ATOM 5580 N N . GLU A 1 9 ? -3.049 -2.379 5.281 1.00 0.00 9 GLU A N 8
ATOM 5581 C CA . GLU A 1 9 ? -2.544 -1.036 5.385 1.00 0.00 9 GLU A CA 8
ATOM 5582 C C . GLU A 1 9 ? -1.097 -1.075 5.798 1.00 0.00 9 GLU A C 8
ATOM 5583 O O . GLU A 1 9 ? -0.732 -1.787 6.740 1.00 0.00 9 GLU A O 8
ATOM 5595 N N . ALA A 1 10 ? -0.282 -0.348 5.106 1.00 0.00 10 ALA A N 8
ATOM 5596 C CA . ALA A 1 10 ? 1.114 -0.272 5.429 1.00 0.00 10 ALA A CA 8
ATOM 5597 C C . ALA A 1 10 ? 1.471 1.138 5.883 1.00 0.00 10 ALA A C 8
ATOM 5598 O O . ALA A 1 10 ? 0.952 2.129 5.338 1.00 0.00 10 ALA A O 8
ATOM 5605 N N . PRO A 1 11 ? 2.304 1.264 6.919 1.00 0.00 11 PRO A N 8
ATOM 5606 C CA . PRO A 1 11 ? 2.791 2.553 7.365 1.00 0.00 11 PRO A CA 8
ATOM 5607 C C . PRO A 1 11 ? 3.966 3.011 6.492 1.00 0.00 11 PRO A C 8
ATOM 5608 O O . PRO A 1 11 ? 5.109 2.598 6.696 1.00 0.00 11 PRO A O 8
ATOM 5619 N N . VAL A 1 12 ? 3.677 3.791 5.481 1.00 0.00 12 VAL A N 8
ATOM 5620 C CA . VAL A 1 12 ? 4.709 4.233 4.561 1.00 0.00 12 VAL A CA 8
ATOM 5621 C C . VAL A 1 12 ? 4.873 5.734 4.622 1.00 0.00 12 VAL A C 8
ATOM 5622 O O . VAL A 1 12 ? 4.054 6.480 4.084 1.00 0.00 12 VAL A O 8
ATOM 5635 N N . TYR A 1 13 ? 5.902 6.175 5.299 1.00 0.00 13 TYR A N 8
ATOM 5636 C CA . TYR A 1 13 ? 6.187 7.575 5.401 1.00 0.00 13 TYR A CA 8
ATOM 5637 C C . TYR A 1 13 ? 7.701 7.746 5.426 1.00 0.00 13 TYR A C 8
ATOM 5638 O O . TYR A 1 13 ? 8.381 6.970 6.096 1.00 0.00 13 TYR A O 8
ATOM 5656 N N . PRO A 1 14 ? 8.270 8.714 4.671 1.00 0.00 14 PRO A N 8
ATOM 5657 C CA . PRO A 1 14 ? 7.511 9.618 3.787 1.00 0.00 14 PRO A CA 8
ATOM 5658 C C . PRO A 1 14 ? 6.842 8.865 2.634 1.00 0.00 14 PRO A C 8
ATOM 5659 O O . PRO A 1 14 ? 7.332 7.804 2.192 1.00 0.00 14 PRO A O 8
ATOM 5670 N N . CYS A 1 15 ? 5.751 9.393 2.169 1.00 0.00 15 CYS A N 8
ATOM 5671 C CA . CYS A 1 15 ? 4.958 8.737 1.171 1.00 0.00 15 CYS A CA 8
ATOM 5672 C C . CYS A 1 15 ? 5.467 8.923 -0.236 1.00 0.00 15 CYS A C 8
ATOM 5673 O O . CYS A 1 15 ? 5.460 10.030 -0.797 1.00 0.00 15 CYS A O 8
ATOM 5680 N N . LYS A 1 16 ? 5.924 7.840 -0.790 1.00 0.00 16 LYS A N 8
ATOM 5681 C CA . LYS A 1 16 ? 6.283 7.760 -2.170 1.00 0.00 16 LYS A CA 8
ATOM 5682 C C . LYS A 1 16 ? 5.528 6.617 -2.764 1.00 0.00 16 LYS A C 8
ATOM 5683 O O . LYS A 1 16 ? 5.292 5.600 -2.088 1.00 0.00 16 LYS A O 8
ATOM 5702 N N . GLU A 1 17 ? 5.163 6.757 -4.001 1.00 0.00 17 GLU A N 8
ATOM 5703 C CA . GLU A 1 17 ? 4.439 5.717 -4.711 1.00 0.00 17 GLU A CA 8
ATOM 5704 C C . GLU A 1 17 ? 5.382 4.557 -4.925 1.00 0.00 17 GLU A C 8
ATOM 5705 O O . GLU A 1 17 ? 5.009 3.398 -4.771 1.00 0.00 17 GLU A O 8
ATOM 5717 N N . LYS A 1 18 ? 6.627 4.903 -5.248 1.00 0.00 18 LYS A N 8
ATOM 5718 C CA . LYS A 1 18 ? 7.711 3.940 -5.406 1.00 0.00 18 LYS A CA 8
ATOM 5719 C C . LYS A 1 18 ? 7.903 3.147 -4.130 1.00 0.00 18 LYS A C 8
ATOM 5720 O O . LYS A 1 18 ? 8.186 1.945 -4.167 1.00 0.00 18 LYS A O 8
ATOM 5739 N N . ALA A 1 19 ? 7.736 3.824 -3.011 1.00 0.00 19 ALA A N 8
ATOM 5740 C CA . ALA A 1 19 ? 7.856 3.204 -1.724 1.00 0.00 19 ALA A CA 8
ATOM 5741 C C . ALA A 1 19 ? 6.685 2.274 -1.497 1.00 0.00 19 ALA A C 8
ATOM 5742 O O . ALA A 1 19 ? 6.882 1.097 -1.316 1.00 0.00 19 ALA A O 8
ATOM 5749 N N . CYS A 1 20 ? 5.470 2.802 -1.573 1.00 0.00 20 CYS A N 8
ATOM 5750 C CA . CYS A 1 20 ? 4.251 2.006 -1.368 1.00 0.00 20 CYS A CA 8
ATOM 5751 C C . CYS A 1 20 ? 4.166 0.773 -2.256 1.00 0.00 20 CYS A C 8
ATOM 5752 O O . CYS A 1 20 ? 3.901 -0.333 -1.769 1.00 0.00 20 CYS A O 8
ATOM 5759 N N . LYS A 1 21 ? 4.449 0.939 -3.536 1.00 0.00 21 LYS A N 8
ATOM 5760 C CA . LYS A 1 21 ? 4.349 -0.155 -4.485 1.00 0.00 21 LYS A CA 8
ATOM 5761 C C . LYS A 1 21 ? 5.399 -1.250 -4.178 1.00 0.00 21 LYS A C 8
ATOM 5762 O O . LYS A 1 21 ? 5.223 -2.422 -4.556 1.00 0.00 21 LYS A O 8
ATOM 5781 N N . SER A 1 22 ? 6.458 -0.873 -3.474 1.00 0.00 22 SER A N 8
ATOM 5782 C CA . SER A 1 22 ? 7.474 -1.807 -3.044 1.00 0.00 22 SER A CA 8
ATOM 5783 C C . SER A 1 22 ? 7.091 -2.391 -1.676 1.00 0.00 22 SER A C 8
ATOM 5784 O O . SER A 1 22 ? 6.975 -3.610 -1.523 1.00 0.00 22 SER A O 8
ATOM 5792 N N . VAL A 1 23 ? 6.856 -1.502 -0.708 1.00 0.00 23 VAL A N 8
ATOM 5793 C CA . VAL A 1 23 ? 6.569 -1.855 0.683 1.00 0.00 23 VAL A CA 8
ATOM 5794 C C . VAL A 1 23 ? 5.358 -2.777 0.795 1.00 0.00 23 VAL A C 8
ATOM 5795 O O . VAL A 1 23 ? 5.362 -3.725 1.583 1.00 0.00 23 VAL A O 8
ATOM 5808 N N . CYS A 1 24 ? 4.355 -2.546 -0.020 1.00 0.00 24 CYS A N 8
ATOM 5809 C CA . CYS A 1 24 ? 3.193 -3.411 -0.025 1.00 0.00 24 CYS A CA 8
ATOM 5810 C C . CYS A 1 24 ? 3.527 -4.840 -0.447 1.00 0.00 24 CYS A C 8
ATOM 5811 O O . CYS A 1 24 ? 2.903 -5.767 0.028 1.00 0.00 24 CYS A O 8
ATOM 5818 N N . LYS A 1 25 ? 4.563 -5.021 -1.282 1.00 0.00 25 LYS A N 8
ATOM 5819 C CA . LYS A 1 25 ? 4.976 -6.369 -1.707 1.00 0.00 25 LYS A CA 8
ATOM 5820 C C . LYS A 1 25 ? 5.786 -7.023 -0.600 1.00 0.00 25 LYS A C 8
ATOM 5821 O O . LYS A 1 25 ? 5.930 -8.246 -0.548 1.00 0.00 25 LYS A O 8
ATOM 5840 N N . GLU A 1 26 ? 6.342 -6.192 0.246 1.00 0.00 26 GLU A N 8
ATOM 5841 C CA . GLU A 1 26 ? 7.159 -6.623 1.351 1.00 0.00 26 GLU A CA 8
ATOM 5842 C C . GLU A 1 26 ? 6.268 -7.068 2.506 1.00 0.00 26 GLU A C 8
ATOM 5843 O O . GLU A 1 26 ? 6.545 -8.071 3.176 1.00 0.00 26 GLU A O 8
ATOM 5855 N N . HIS A 1 27 ? 5.194 -6.338 2.723 1.00 0.00 27 HIS A N 8
ATOM 5856 C CA . HIS A 1 27 ? 4.212 -6.706 3.735 1.00 0.00 27 HIS A CA 8
ATOM 5857 C C . HIS A 1 27 ? 3.352 -7.858 3.256 1.00 0.00 27 HIS A C 8
ATOM 5858 O O . HIS A 1 27 ? 3.155 -8.843 3.973 1.00 0.00 27 HIS A O 8
ATOM 5872 N N . TYR A 1 28 ? 2.869 -7.751 2.039 1.00 0.00 28 TYR A N 8
ATOM 5873 C CA . TYR A 1 28 ? 1.987 -8.736 1.485 1.00 0.00 28 TYR A CA 8
ATOM 5874 C C . TYR A 1 28 ? 2.553 -9.230 0.177 1.00 0.00 28 TYR A C 8
ATOM 5875 O O . TYR A 1 28 ? 2.686 -8.467 -0.774 1.00 0.00 28 TYR A O 8
ATOM 5893 N N . HIS A 1 29 ? 2.858 -10.496 0.106 1.00 0.00 29 HIS A N 8
ATOM 5894 C CA . HIS A 1 29 ? 3.395 -11.074 -1.121 1.00 0.00 29 HIS A CA 8
ATOM 5895 C C . HIS A 1 29 ? 2.323 -11.150 -2.210 1.00 0.00 29 HIS A C 8
ATOM 5896 O O . HIS A 1 29 ? 2.624 -11.328 -3.384 1.00 0.00 29 HIS A O 8
ATOM 5910 N N . HIS A 1 30 ? 1.077 -10.985 -1.810 1.00 0.00 30 HIS A N 8
ATOM 5911 C CA . HIS A 1 30 ? -0.037 -10.953 -2.753 1.00 0.00 30 HIS A CA 8
ATOM 5912 C C . HIS A 1 30 ? -0.346 -9.532 -3.219 1.00 0.00 30 HIS A C 8
ATOM 5913 O O . HIS A 1 30 ? -1.232 -9.329 -4.054 1.00 0.00 30 HIS A O 8
ATOM 5927 N N . ALA A 1 31 ? 0.381 -8.553 -2.703 1.00 0.00 31 ALA A N 8
ATOM 5928 C CA . ALA A 1 31 ? 0.147 -7.169 -3.073 1.00 0.00 31 ALA A CA 8
ATOM 5929 C C . ALA A 1 31 ? 1.154 -6.725 -4.101 1.00 0.00 31 ALA A C 8
ATOM 5930 O O . ALA A 1 31 ? 2.320 -7.117 -4.041 1.00 0.00 31 ALA A O 8
ATOM 5937 N N . CYS A 1 32 ? 0.712 -5.938 -5.046 1.00 0.00 32 CYS A N 8
ATOM 5938 C CA . CYS A 1 32 ? 1.610 -5.407 -6.066 1.00 0.00 32 CYS A CA 8
ATOM 5939 C C . CYS A 1 32 ? 1.317 -3.921 -6.334 1.00 0.00 32 CYS A C 8
ATOM 5940 O O . CYS A 1 32 ? 2.057 -3.237 -7.066 1.00 0.00 32 CYS A O 8
ATOM 5947 N N . LYS A 1 33 ? 0.270 -3.413 -5.713 1.00 0.00 33 LYS A N 8
ATOM 5948 C CA . LYS A 1 33 ? -0.165 -2.049 -5.920 1.00 0.00 33 LYS A CA 8
ATOM 5949 C C . LYS A 1 33 ? -0.370 -1.421 -4.563 1.00 0.00 33 LYS A C 8
ATOM 5950 O O . LYS A 1 33 ? -1.000 -2.023 -3.706 1.00 0.00 33 LYS A O 8
ATOM 5969 N N . GLY A 1 34 ? 0.191 -0.266 -4.352 1.00 0.00 34 GLY A N 8
ATOM 5970 C CA . GLY A 1 34 ? 0.081 0.371 -3.067 1.00 0.00 34 GLY A CA 8
ATOM 5971 C C . GLY A 1 34 ? 0.090 1.856 -3.205 1.00 0.00 34 GLY A C 8
ATOM 5972 O O . GLY A 1 34 ? 0.881 2.399 -3.990 1.00 0.00 34 GLY A O 8
ATOM 5976 N N . GLU A 1 35 ? -0.772 2.517 -2.478 1.00 0.00 35 GLU A N 8
ATOM 5977 C CA . GLU A 1 35 ? -0.877 3.963 -2.549 1.00 0.00 35 GLU A CA 8
ATOM 5978 C C . GLU A 1 35 ? -1.342 4.559 -1.227 1.00 0.00 35 GLU A C 8
ATOM 5979 O O . GLU A 1 35 ? -2.141 3.960 -0.507 1.00 0.00 35 GLU A O 8
ATOM 5991 N N . CYS A 1 36 ? -0.837 5.727 -0.918 1.00 0.00 36 CYS A N 8
ATOM 5992 C CA . CYS A 1 36 ? -1.083 6.370 0.358 1.00 0.00 36 CYS A CA 8
ATOM 5993 C C . CYS A 1 36 ? -2.436 7.041 0.435 1.00 0.00 36 CYS A C 8
ATOM 5994 O O . CYS A 1 36 ? -3.011 7.462 -0.578 1.00 0.00 36 CYS A O 8
ATOM 6001 N N . GLU A 1 37 ? -2.926 7.110 1.644 1.00 0.00 37 GLU A N 8
ATOM 6002 C CA . GLU A 1 37 ? -4.095 7.828 2.020 1.00 0.00 37 GLU A CA 8
ATOM 6003 C C . GLU A 1 37 ? -3.783 8.646 3.260 1.00 0.00 37 GLU A C 8
ATOM 6004 O O . GLU A 1 37 ? -3.546 8.092 4.348 1.00 0.00 37 GLU A O 8
ATOM 6016 N N . TYR A 1 38 ? -3.677 9.941 3.079 1.00 0.00 38 TYR A N 8
ATOM 6017 C CA . TYR A 1 38 ? -3.420 10.848 4.176 1.00 0.00 38 TYR A CA 8
ATOM 6018 C C . TYR A 1 38 ? -4.700 11.213 4.870 1.00 0.00 38 TYR A C 8
ATOM 6019 O O . TYR A 1 38 ? -5.506 11.999 4.354 1.00 0.00 38 TYR A O 8
ATOM 6037 N N . HIS A 1 39 ? -4.901 10.618 6.001 1.00 0.00 39 HIS A N 8
ATOM 6038 C CA . HIS A 1 39 ? -6.048 10.868 6.819 1.00 0.00 39 HIS A CA 8
ATOM 6039 C C . HIS A 1 39 ? -5.690 10.688 8.283 1.00 0.00 39 HIS A C 8
ATOM 6040 O O . HIS A 1 39 ? -5.322 9.602 8.717 1.00 0.00 39 HIS A O 8
ATOM 6054 N N . GLY A 1 40 ? -5.718 11.763 9.011 1.00 0.00 40 GLY A N 8
ATOM 6055 C CA . GLY A 1 40 ? -5.390 11.719 10.411 1.00 0.00 40 GLY A CA 8
ATOM 6056 C C . GLY A 1 40 ? -3.944 12.071 10.606 1.00 0.00 40 GLY A C 8
ATOM 6057 O O . GLY A 1 40 ? -3.363 12.750 9.757 1.00 0.00 40 GLY A O 8
ATOM 6061 N N . ARG A 1 41 ? -3.342 11.616 11.688 1.00 0.00 41 ARG A N 8
ATOM 6062 C CA . ARG A 1 41 ? -1.939 11.907 11.919 1.00 0.00 41 ARG A CA 8
ATOM 6063 C C . ARG A 1 41 ? -1.097 10.965 11.079 1.00 0.00 41 ARG A C 8
ATOM 6064 O O . ARG A 1 41 ? -0.076 11.353 10.509 1.00 0.00 41 ARG A O 8
ATOM 6085 N N . GLU A 1 42 ? -1.557 9.738 10.979 1.00 0.00 42 GLU A N 8
ATOM 6086 C CA . GLU A 1 42 ? -0.817 8.703 10.308 1.00 0.00 42 GLU A CA 8
ATOM 6087 C C . GLU A 1 42 ? -1.227 8.621 8.854 1.00 0.00 42 GLU A C 8
ATOM 6088 O O . GLU A 1 42 ? -2.347 9.009 8.489 1.00 0.00 42 GLU A O 8
ATOM 6100 N N . VAL A 1 43 ? -0.342 8.142 8.032 1.00 0.00 43 VAL A N 8
ATOM 6101 C CA . VAL A 1 43 ? -0.654 7.926 6.649 1.00 0.00 43 VAL A CA 8
ATOM 6102 C C . VAL A 1 43 ? -0.898 6.438 6.433 1.00 0.00 43 VAL A C 8
ATOM 6103 O O . VAL A 1 43 ? -0.132 5.584 6.902 1.00 0.00 43 VAL A O 8
ATOM 6116 N N . HIS A 1 44 ? -1.975 6.115 5.797 1.00 0.00 44 HIS A N 8
ATOM 6117 C CA . HIS A 1 44 ? -2.308 4.735 5.567 1.00 0.00 44 HIS A CA 8
ATOM 6118 C C . HIS A 1 44 ? -2.085 4.403 4.132 1.00 0.00 44 HIS A C 8
ATOM 6119 O O . HIS A 1 44 ? -2.700 4.976 3.262 1.00 0.00 44 HIS A O 8
ATOM 6133 N N . CYS A 1 45 ? -1.183 3.534 3.883 1.00 0.00 45 CYS A N 8
ATOM 6134 C CA . CYS A 1 45 ? -0.927 3.111 2.541 1.00 0.00 45 CYS A CA 8
ATOM 6135 C C . CYS A 1 45 ? -1.742 1.875 2.273 1.00 0.00 45 CYS A C 8
ATOM 6136 O O . CYS A 1 45 ? -1.647 0.888 3.008 1.00 0.00 45 CYS A O 8
ATOM 6143 N N . HIS A 1 46 ? -2.590 1.963 1.285 1.00 0.00 46 HIS A N 8
ATOM 6144 C CA . HIS A 1 46 ? -3.463 0.891 0.921 1.00 0.00 46 HIS A CA 8
ATOM 6145 C C . HIS A 1 46 ? -2.758 -0.042 -0.002 1.00 0.00 46 HIS A C 8
ATOM 6146 O O . HIS A 1 46 ? -2.312 0.354 -1.095 1.00 0.00 46 HIS A O 8
ATOM 6160 N N . CYS A 1 47 ? -2.615 -1.244 0.451 1.00 0.00 47 CYS A N 8
ATOM 6161 C CA . CYS A 1 47 ? -1.985 -2.283 -0.307 1.00 0.00 47 CYS A CA 8
ATOM 6162 C C . CYS A 1 47 ? -3.037 -3.127 -0.987 1.00 0.00 47 CYS A C 8
ATOM 6163 O O . CYS A 1 47 ? -3.869 -3.767 -0.327 1.00 0.00 47 CYS A O 8
ATOM 6170 N N . TYR A 1 48 ? -3.021 -3.111 -2.290 1.00 0.00 48 TYR A N 8
ATOM 6171 C CA . TYR A 1 48 ? -3.968 -3.838 -3.082 1.00 0.00 48 TYR A CA 8
ATOM 6172 C C . TYR A 1 48 ? -3.301 -5.053 -3.678 1.00 0.00 48 TYR A C 8
ATOM 6173 O O . TYR A 1 48 ? -2.111 -5.009 -4.062 1.00 0.00 48 TYR A O 8
ATOM 6191 N N . GLY A 1 49 ? -4.046 -6.112 -3.760 1.00 0.00 49 GLY A N 8
ATOM 6192 C CA . GLY A 1 49 ? -3.576 -7.331 -4.335 1.00 0.00 49 GLY A CA 8
ATOM 6193 C C . GLY A 1 49 ? -4.730 -8.208 -4.694 1.00 0.00 49 GLY A C 8
ATOM 6194 O O . GLY A 1 49 ? -5.801 -7.699 -5.091 1.00 0.00 49 GLY A O 8
ATOM 6198 N N . ASP A 1 50 ? -4.531 -9.487 -4.587 1.00 0.00 50 ASP A N 8
ATOM 6199 C CA . ASP A 1 50 ? -5.570 -10.452 -4.794 1.00 0.00 50 ASP A CA 8
ATOM 6200 C C . ASP A 1 50 ? -5.405 -11.533 -3.759 1.00 0.00 50 ASP A C 8
ATOM 6201 O O . ASP A 1 50 ? -4.285 -11.982 -3.495 1.00 0.00 50 ASP A O 8
ATOM 6210 N N . TYR A 1 51 ? -6.477 -11.906 -3.138 1.00 0.00 51 TYR A N 8
ATOM 6211 C CA . TYR A 1 51 ? -6.445 -12.896 -2.101 1.00 0.00 51 TYR A CA 8
ATOM 6212 C C . TYR A 1 51 ? -7.596 -13.843 -2.311 1.00 0.00 51 TYR A C 8
ATOM 6213 O O . TYR A 1 51 ? -8.759 -13.439 -2.265 1.00 0.00 51 TYR A O 8
ATOM 6231 N N . HIS A 1 52 ? -7.295 -15.063 -2.590 1.00 0.00 52 HIS A N 8
ATOM 6232 C CA . HIS A 1 52 ? -8.318 -16.045 -2.827 1.00 0.00 52 HIS A CA 8
ATOM 6233 C C . HIS A 1 52 ? -8.139 -17.173 -1.849 1.00 0.00 52 HIS A C 8
ATOM 6234 O O . HIS A 1 52 ? -7.308 -18.071 -2.110 1.00 0.00 52 HIS A O 8
ATOM 6249 N N . ALA A 1 1 ? -3.674 -10.656 -9.492 1.00 0.00 1 ALA A N 9
ATOM 6250 C CA . ALA A 1 1 ? -3.987 -10.157 -10.825 1.00 0.00 1 ALA A CA 9
ATOM 6251 C C . ALA A 1 1 ? -4.668 -8.809 -10.734 1.00 0.00 1 ALA A C 9
ATOM 6252 O O . ALA A 1 1 ? -4.096 -7.788 -11.129 1.00 0.00 1 ALA A O 9
ATOM 6259 N N . HIS A 1 2 ? -5.870 -8.791 -10.182 1.00 0.00 2 HIS A N 9
ATOM 6260 C CA . HIS A 1 2 ? -6.616 -7.558 -10.054 1.00 0.00 2 HIS A CA 9
ATOM 6261 C C . HIS A 1 2 ? -6.259 -6.841 -8.772 1.00 0.00 2 HIS A C 9
ATOM 6262 O O . HIS A 1 2 ? -6.215 -7.436 -7.695 1.00 0.00 2 HIS A O 9
ATOM 6276 N N . CYS A 1 3 ? -5.968 -5.589 -8.898 1.00 0.00 3 CYS A N 9
ATOM 6277 C CA . CYS A 1 3 ? -5.592 -4.778 -7.782 1.00 0.00 3 CYS A CA 9
ATOM 6278 C C . CYS A 1 3 ? -6.782 -3.955 -7.348 1.00 0.00 3 CYS A C 9
ATOM 6279 O O . CYS A 1 3 ? -6.951 -2.813 -7.782 1.00 0.00 3 CYS A O 9
ATOM 6286 N N . ASP A 1 4 ? -7.638 -4.547 -6.572 1.00 0.00 4 ASP A N 9
ATOM 6287 C CA . ASP A 1 4 ? -8.837 -3.870 -6.123 1.00 0.00 4 ASP A CA 9
ATOM 6288 C C . ASP A 1 4 ? -8.897 -3.789 -4.607 1.00 0.00 4 ASP A C 9
ATOM 6289 O O . ASP A 1 4 ? -9.047 -2.708 -4.047 1.00 0.00 4 ASP A O 9
ATOM 6298 N N . HIS A 1 5 ? -8.736 -4.900 -3.943 1.00 0.00 5 HIS A N 9
ATOM 6299 C CA . HIS A 1 5 ? -8.874 -4.920 -2.512 1.00 0.00 5 HIS A CA 9
ATOM 6300 C C . HIS A 1 5 ? -7.602 -4.702 -1.755 1.00 0.00 5 HIS A C 9
ATOM 6301 O O . HIS A 1 5 ? -6.497 -5.059 -2.204 1.00 0.00 5 HIS A O 9
ATOM 6315 N N . PHE A 1 6 ? -7.789 -4.122 -0.599 1.00 0.00 6 PHE A N 9
ATOM 6316 C CA . PHE A 1 6 ? -6.748 -3.760 0.312 1.00 0.00 6 PHE A CA 9
ATOM 6317 C C . PHE A 1 6 ? -6.381 -4.981 1.119 1.00 0.00 6 PHE A C 9
ATOM 6318 O O . PHE A 1 6 ? -7.214 -5.509 1.867 1.00 0.00 6 PHE A O 9
ATOM 6335 N N . LEU A 1 7 ? -5.176 -5.437 0.960 1.00 0.00 7 LEU A N 9
ATOM 6336 C CA . LEU A 1 7 ? -4.685 -6.577 1.710 1.00 0.00 7 LEU A CA 9
ATOM 6337 C C . LEU A 1 7 ? -4.310 -6.127 3.098 1.00 0.00 7 LEU A C 9
ATOM 6338 O O . LEU A 1 7 ? -4.393 -6.885 4.069 1.00 0.00 7 LEU A O 9
ATOM 6354 N N . GLY A 1 8 ? -3.905 -4.892 3.170 1.00 0.00 8 GLY A N 9
ATOM 6355 C CA . GLY A 1 8 ? -3.525 -4.290 4.388 1.00 0.00 8 GLY A CA 9
ATOM 6356 C C . GLY A 1 8 ? -2.827 -3.007 4.107 1.00 0.00 8 GLY A C 9
ATOM 6357 O O . GLY A 1 8 ? -2.677 -2.630 2.926 1.00 0.00 8 GLY A O 9
ATOM 6361 N N . GLU A 1 9 ? -2.426 -2.326 5.135 1.00 0.00 9 GLU A N 9
ATOM 6362 C CA . GLU A 1 9 ? -1.691 -1.099 4.991 1.00 0.00 9 GLU A CA 9
ATOM 6363 C C . GLU A 1 9 ? -0.215 -1.397 5.198 1.00 0.00 9 GLU A C 9
ATOM 6364 O O . GLU A 1 9 ? 0.139 -2.424 5.792 1.00 0.00 9 GLU A O 9
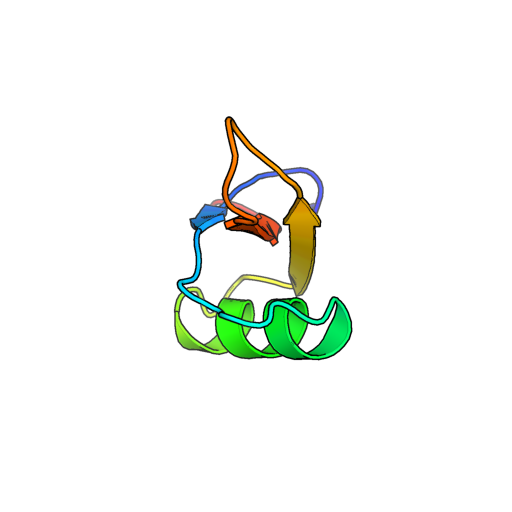ATOM 6376 N N . ALA A 1 10 ? 0.623 -0.554 4.705 1.00 0.00 10 ALA A N 9
ATOM 6377 C CA . ALA A 1 10 ? 2.024 -0.684 4.927 1.00 0.00 10 ALA A CA 9
ATOM 6378 C C . ALA A 1 10 ? 2.533 0.576 5.600 1.00 0.00 10 ALA A C 9
ATOM 6379 O O . ALA A 1 10 ? 2.293 1.697 5.119 1.00 0.00 10 ALA A O 9
ATOM 6386 N N . PRO A 1 11 ? 3.198 0.420 6.738 1.00 0.00 11 PRO A N 9
ATOM 6387 C CA . PRO A 1 11 ? 3.673 1.540 7.533 1.00 0.00 11 PRO A CA 9
ATOM 6388 C C . PRO A 1 11 ? 4.915 2.241 6.960 1.00 0.00 11 PRO A C 9
ATOM 6389 O O . PRO A 1 11 ? 6.047 1.790 7.148 1.00 0.00 11 PRO A O 9
ATOM 6400 N N . VAL A 1 12 ? 4.691 3.295 6.225 1.00 0.00 12 VAL A N 9
ATOM 6401 C CA . VAL A 1 12 ? 5.739 4.133 5.713 1.00 0.00 12 VAL A CA 9
ATOM 6402 C C . VAL A 1 12 ? 5.340 5.586 5.876 1.00 0.00 12 VAL A C 9
ATOM 6403 O O . VAL A 1 12 ? 4.319 6.020 5.347 1.00 0.00 12 VAL A O 9
ATOM 6416 N N . TYR A 1 13 ? 6.090 6.309 6.661 1.00 0.00 13 TYR A N 9
ATOM 6417 C CA . TYR A 1 13 ? 5.839 7.709 6.868 1.00 0.00 13 TYR A CA 9
ATOM 6418 C C . TYR A 1 13 ? 7.161 8.371 7.256 1.00 0.00 13 TYR A C 9
ATOM 6419 O O . TYR A 1 13 ? 7.839 7.893 8.167 1.00 0.00 13 TYR A O 9
ATOM 6437 N N . PRO A 1 14 ? 7.570 9.455 6.574 1.00 0.00 14 PRO A N 9
ATOM 6438 C CA . PRO A 1 14 ? 6.812 10.054 5.469 1.00 0.00 14 PRO A CA 9
ATOM 6439 C C . PRO A 1 14 ? 6.713 9.124 4.242 1.00 0.00 14 PRO A C 9
ATOM 6440 O O . PRO A 1 14 ? 7.702 8.537 3.784 1.00 0.00 14 PRO A O 9
ATOM 6451 N N . CYS A 1 15 ? 5.519 9.002 3.753 1.00 0.00 15 CYS A N 9
ATOM 6452 C CA . CYS A 1 15 ? 5.159 8.081 2.703 1.00 0.00 15 CYS A CA 9
ATOM 6453 C C . CYS A 1 15 ? 5.522 8.622 1.318 1.00 0.00 15 CYS A C 9
ATOM 6454 O O . CYS A 1 15 ? 5.397 9.827 1.045 1.00 0.00 15 CYS A O 9
ATOM 6461 N N . LYS A 1 16 ? 6.021 7.730 0.480 1.00 0.00 16 LYS A N 9
ATOM 6462 C CA . LYS A 1 16 ? 6.343 8.000 -0.902 1.00 0.00 16 LYS A CA 9
ATOM 6463 C C . LYS A 1 16 ? 5.761 6.909 -1.769 1.00 0.00 16 LYS A C 9
ATOM 6464 O O . LYS A 1 16 ? 5.646 5.769 -1.322 1.00 0.00 16 LYS A O 9
ATOM 6483 N N . GLU A 1 17 ? 5.429 7.245 -2.997 1.00 0.00 17 GLU A N 9
ATOM 6484 C CA . GLU A 1 17 ? 4.778 6.305 -3.919 1.00 0.00 17 GLU A CA 9
ATOM 6485 C C . GLU A 1 17 ? 5.620 5.065 -4.261 1.00 0.00 17 GLU A C 9
ATOM 6486 O O . GLU A 1 17 ? 5.130 3.932 -4.138 1.00 0.00 17 GLU A O 9
ATOM 6498 N N . LYS A 1 18 ? 6.875 5.257 -4.672 1.00 0.00 18 LYS A N 9
ATOM 6499 C CA . LYS A 1 18 ? 7.729 4.112 -5.000 1.00 0.00 18 LYS A CA 9
ATOM 6500 C C . LYS A 1 18 ? 7.993 3.267 -3.773 1.00 0.00 18 LYS A C 9
ATOM 6501 O O . LYS A 1 18 ? 7.952 2.029 -3.844 1.00 0.00 18 LYS A O 9
ATOM 6520 N N . ALA A 1 19 ? 8.234 3.937 -2.649 1.00 0.00 19 ALA A N 9
ATOM 6521 C CA . ALA A 1 19 ? 8.464 3.268 -1.374 1.00 0.00 19 ALA A CA 9
ATOM 6522 C C . ALA A 1 19 ? 7.256 2.429 -1.000 1.00 0.00 19 ALA A C 9
ATOM 6523 O O . ALA A 1 19 ? 7.390 1.285 -0.579 1.00 0.00 19 ALA A O 9
ATOM 6530 N N . CYS A 1 20 ? 6.090 3.003 -1.211 1.00 0.00 20 CYS A N 9
ATOM 6531 C CA . CYS A 1 20 ? 4.818 2.379 -0.925 1.00 0.00 20 CYS A CA 9
ATOM 6532 C C . CYS A 1 20 ? 4.649 1.065 -1.708 1.00 0.00 20 CYS A C 9
ATOM 6533 O O . CYS A 1 20 ? 4.465 -0.008 -1.115 1.00 0.00 20 CYS A O 9
ATOM 6540 N N . LYS A 1 21 ? 4.786 1.117 -3.026 1.00 0.00 21 LYS A N 9
ATOM 6541 C CA . LYS A 1 21 ? 4.587 -0.085 -3.821 1.00 0.00 21 LYS A CA 9
ATOM 6542 C C . LYS A 1 21 ? 5.684 -1.128 -3.542 1.00 0.00 21 LYS A C 9
ATOM 6543 O O . LYS A 1 21 ? 5.472 -2.339 -3.707 1.00 0.00 21 LYS A O 9
ATOM 6562 N N . SER A 1 22 ? 6.829 -0.654 -3.077 1.00 0.00 22 SER A N 9
ATOM 6563 C CA . SER A 1 22 ? 7.913 -1.521 -2.698 1.00 0.00 22 SER A CA 9
ATOM 6564 C C . SER A 1 22 ? 7.509 -2.292 -1.444 1.00 0.00 22 SER A C 9
ATOM 6565 O O . SER A 1 22 ? 7.366 -3.528 -1.485 1.00 0.00 22 SER A O 9
ATOM 6573 N N . VAL A 1 23 ? 7.236 -1.546 -0.369 1.00 0.00 23 VAL A N 9
ATOM 6574 C CA . VAL A 1 23 ? 6.935 -2.109 0.938 1.00 0.00 23 VAL A CA 9
ATOM 6575 C C . VAL A 1 23 ? 5.696 -3.020 0.895 1.00 0.00 23 VAL A C 9
ATOM 6576 O O . VAL A 1 23 ? 5.661 -4.064 1.560 1.00 0.00 23 VAL A O 9
ATOM 6589 N N . CYS A 1 24 ? 4.719 -2.657 0.075 1.00 0.00 24 CYS A N 9
ATOM 6590 C CA . CYS A 1 24 ? 3.527 -3.467 -0.106 1.00 0.00 24 CYS A CA 9
ATOM 6591 C C . CYS A 1 24 ? 3.824 -4.858 -0.590 1.00 0.00 24 CYS A C 9
ATOM 6592 O O . CYS A 1 24 ? 3.320 -5.811 -0.037 1.00 0.00 24 CYS A O 9
ATOM 6599 N N . LYS A 1 25 ? 4.684 -4.985 -1.574 1.00 0.00 25 LYS A N 9
ATOM 6600 C CA . LYS A 1 25 ? 4.982 -6.294 -2.130 1.00 0.00 25 LYS A CA 9
ATOM 6601 C C . LYS A 1 25 ? 6.014 -7.042 -1.299 1.00 0.00 25 LYS A C 9
ATOM 6602 O O . LYS A 1 25 ? 6.267 -8.228 -1.521 1.00 0.00 25 LYS A O 9
ATOM 6621 N N . GLU A 1 26 ? 6.614 -6.345 -0.363 1.00 0.00 26 GLU A N 9
ATOM 6622 C CA . GLU A 1 26 ? 7.551 -6.947 0.560 1.00 0.00 26 GLU A CA 9
ATOM 6623 C C . GLU A 1 26 ? 6.793 -7.549 1.740 1.00 0.00 26 GLU A C 9
ATOM 6624 O O . GLU A 1 26 ? 7.095 -8.659 2.191 1.00 0.00 26 GLU A O 9
ATOM 6636 N N . HIS A 1 27 ? 5.802 -6.819 2.222 1.00 0.00 27 HIS A N 9
ATOM 6637 C CA . HIS A 1 27 ? 4.963 -7.278 3.326 1.00 0.00 27 HIS A CA 9
ATOM 6638 C C . HIS A 1 27 ? 3.883 -8.234 2.837 1.00 0.00 27 HIS A C 9
ATOM 6639 O O . HIS A 1 27 ? 3.648 -9.280 3.437 1.00 0.00 27 HIS A O 9
ATOM 6653 N N . TYR A 1 28 ? 3.242 -7.883 1.749 1.00 0.00 28 TYR A N 9
ATOM 6654 C CA . TYR A 1 28 ? 2.144 -8.661 1.230 1.00 0.00 28 TYR A CA 9
ATOM 6655 C C . TYR A 1 28 ? 2.525 -9.184 -0.139 1.00 0.00 28 TYR A C 9
ATOM 6656 O O . TYR A 1 28 ? 2.572 -8.438 -1.113 1.00 0.00 28 TYR A O 9
ATOM 6674 N N . HIS A 1 29 ? 2.769 -10.459 -0.220 1.00 0.00 29 HIS A N 9
ATOM 6675 C CA . HIS A 1 29 ? 3.252 -11.085 -1.454 1.00 0.00 29 HIS A CA 9
ATOM 6676 C C . HIS A 1 29 ? 2.133 -11.213 -2.489 1.00 0.00 29 HIS A C 9
ATOM 6677 O O . HIS A 1 29 ? 2.371 -11.530 -3.658 1.00 0.00 29 HIS A O 9
ATOM 6691 N N . HIS A 1 30 ? 0.919 -10.953 -2.064 1.00 0.00 30 HIS A N 9
ATOM 6692 C CA . HIS A 1 30 ? -0.242 -11.025 -2.945 1.00 0.00 30 HIS A CA 9
ATOM 6693 C C . HIS A 1 30 ? -0.536 -9.650 -3.539 1.00 0.00 30 HIS A C 9
ATOM 6694 O O . HIS A 1 30 ? -1.463 -9.491 -4.351 1.00 0.00 30 HIS A O 9
ATOM 6708 N N . ALA A 1 31 ? 0.247 -8.659 -3.133 1.00 0.00 31 ALA A N 9
ATOM 6709 C CA . ALA A 1 31 ? 0.025 -7.293 -3.555 1.00 0.00 31 ALA A CA 9
ATOM 6710 C C . ALA A 1 31 ? 0.583 -7.053 -4.930 1.00 0.00 31 ALA A C 9
ATOM 6711 O O . ALA A 1 31 ? 1.646 -7.574 -5.286 1.00 0.00 31 ALA A O 9
ATOM 6718 N N . CYS A 1 32 ? -0.136 -6.303 -5.693 1.00 0.00 32 CYS A N 9
ATOM 6719 C CA . CYS A 1 32 ? 0.277 -5.928 -7.015 1.00 0.00 32 CYS A CA 9
ATOM 6720 C C . CYS A 1 32 ? 0.493 -4.416 -7.084 1.00 0.00 32 CYS A C 9
ATOM 6721 O O . CYS A 1 32 ? 1.375 -3.935 -7.796 1.00 0.00 32 CYS A O 9
ATOM 6728 N N . LYS A 1 33 ? -0.280 -3.669 -6.299 1.00 0.00 33 LYS A N 9
ATOM 6729 C CA . LYS A 1 33 ? -0.109 -2.230 -6.213 1.00 0.00 33 LYS A CA 9
ATOM 6730 C C . LYS A 1 33 ? 0.029 -1.798 -4.785 1.00 0.00 33 LYS A C 9
ATOM 6731 O O . LYS A 1 33 ? -0.365 -2.519 -3.863 1.00 0.00 33 LYS A O 9
ATOM 6750 N N . GLY A 1 34 ? 0.552 -0.629 -4.623 1.00 0.00 34 GLY A N 9
ATOM 6751 C CA . GLY A 1 34 ? 0.692 -0.015 -3.350 1.00 0.00 34 GLY A CA 9
ATOM 6752 C C . GLY A 1 34 ? 0.601 1.454 -3.552 1.00 0.00 34 GLY A C 9
ATOM 6753 O O . GLY A 1 34 ? 1.474 2.044 -4.205 1.00 0.00 34 GLY A O 9
ATOM 6757 N N . GLU A 1 35 ? -0.461 2.049 -3.082 1.00 0.00 35 GLU A N 9
ATOM 6758 C CA . GLU A 1 35 ? -0.673 3.461 -3.287 1.00 0.00 35 GLU A CA 9
ATOM 6759 C C . GLU A 1 35 ? -0.884 4.139 -1.967 1.00 0.00 35 GLU A C 9
ATOM 6760 O O . GLU A 1 35 ? -1.497 3.577 -1.060 1.00 0.00 35 GLU A O 9
ATOM 6772 N N . CYS A 1 36 ? -0.373 5.316 -1.856 1.00 0.00 36 CYS A N 9
ATOM 6773 C CA . CYS A 1 36 ? -0.401 6.036 -0.624 1.00 0.00 36 CYS A CA 9
ATOM 6774 C C . CYS A 1 36 ? -1.691 6.845 -0.545 1.00 0.00 36 CYS A C 9
ATOM 6775 O O . CYS A 1 36 ? -2.018 7.602 -1.474 1.00 0.00 36 CYS A O 9
ATOM 6782 N N . GLU A 1 37 ? -2.424 6.677 0.535 1.00 0.00 37 GLU A N 9
ATOM 6783 C CA . GLU A 1 37 ? -3.711 7.319 0.708 1.00 0.00 37 GLU A CA 9
ATOM 6784 C C . GLU A 1 37 ? -3.842 7.799 2.126 1.00 0.00 37 GLU A C 9
ATOM 6785 O O . GLU A 1 37 ? -3.121 7.334 3.010 1.00 0.00 37 GLU A O 9
ATOM 6797 N N . TYR A 1 38 ? -4.747 8.709 2.357 1.00 0.00 38 TYR A N 9
ATOM 6798 C CA . TYR A 1 38 ? -4.989 9.185 3.686 1.00 0.00 38 TYR A CA 9
ATOM 6799 C C . TYR A 1 38 ? -5.673 8.122 4.495 1.00 0.00 38 TYR A C 9
ATOM 6800 O O . TYR A 1 38 ? -6.714 7.579 4.090 1.00 0.00 38 TYR A O 9
ATOM 6818 N N . HIS A 1 39 ? -5.079 7.796 5.597 1.00 0.00 39 HIS A N 9
ATOM 6819 C CA . HIS A 1 39 ? -5.598 6.822 6.489 1.00 0.00 39 HIS A CA 9
ATOM 6820 C C . HIS A 1 39 ? -5.764 7.500 7.828 1.00 0.00 39 HIS A C 9
ATOM 6821 O O . HIS A 1 39 ? -4.837 7.549 8.642 1.00 0.00 39 HIS A O 9
ATOM 6835 N N . GLY A 1 40 ? -6.919 8.075 8.021 1.00 0.00 40 GLY A N 9
ATOM 6836 C CA . GLY A 1 40 ? -7.172 8.846 9.198 1.00 0.00 40 GLY A CA 9
ATOM 6837 C C . GLY A 1 40 ? -6.549 10.222 9.073 1.00 0.00 40 GLY A C 9
ATOM 6838 O O . GLY A 1 40 ? -7.028 11.062 8.308 1.00 0.00 40 GLY A O 9
ATOM 6842 N N . ARG A 1 41 ? -5.483 10.443 9.785 1.00 0.00 41 ARG A N 9
ATOM 6843 C CA . ARG A 1 41 ? -4.760 11.695 9.725 1.00 0.00 41 ARG A CA 9
ATOM 6844 C C . ARG A 1 41 ? -3.503 11.503 8.902 1.00 0.00 41 ARG A C 9
ATOM 6845 O O . ARG A 1 41 ? -3.177 12.316 8.035 1.00 0.00 41 ARG A O 9
ATOM 6866 N N . GLU A 1 42 ? -2.808 10.421 9.177 1.00 0.00 42 GLU A N 9
ATOM 6867 C CA . GLU A 1 42 ? -1.588 10.094 8.483 1.00 0.00 42 GLU A CA 9
ATOM 6868 C C . GLU A 1 42 ? -1.895 9.601 7.087 1.00 0.00 42 GLU A C 9
ATOM 6869 O O . GLU A 1 42 ? -3.014 9.170 6.792 1.00 0.00 42 GLU A O 9
ATOM 6881 N N . VAL A 1 43 ? -0.937 9.690 6.237 1.00 0.00 43 VAL A N 9
ATOM 6882 C CA . VAL A 1 43 ? -1.070 9.169 4.926 1.00 0.00 43 VAL A CA 9
ATOM 6883 C C . VAL A 1 43 ? -0.278 7.862 4.911 1.00 0.00 43 VAL A C 9
ATOM 6884 O O . VAL A 1 43 ? 0.900 7.826 5.294 1.00 0.00 43 VAL A O 9
ATOM 6897 N N . HIS A 1 44 ? -0.931 6.798 4.574 1.00 0.00 44 HIS A N 9
ATOM 6898 C CA . HIS A 1 44 ? -0.327 5.503 4.634 1.00 0.00 44 HIS A CA 9
ATOM 6899 C C . HIS A 1 44 ? -0.432 4.776 3.348 1.00 0.00 44 HIS A C 9
ATOM 6900 O O . HIS A 1 44 ? -1.243 5.108 2.486 1.00 0.00 44 HIS A O 9
ATOM 6914 N N . CYS A 1 45 ? 0.396 3.816 3.219 1.00 0.00 45 CYS A N 9
ATOM 6915 C CA . CYS A 1 45 ? 0.489 3.032 2.051 1.00 0.00 45 CYS A CA 9
ATOM 6916 C C . CYS A 1 45 ? -0.558 1.931 2.094 1.00 0.00 45 CYS A C 9
ATOM 6917 O O . CYS A 1 45 ? -0.659 1.209 3.089 1.00 0.00 45 CYS A O 9
ATOM 6924 N N . HIS A 1 46 ? -1.362 1.834 1.067 1.00 0.00 46 HIS A N 9
ATOM 6925 C CA . HIS A 1 46 ? -2.360 0.803 0.985 1.00 0.00 46 HIS A CA 9
ATOM 6926 C C . HIS A 1 46 ? -2.005 -0.183 -0.096 1.00 0.00 46 HIS A C 9
ATOM 6927 O O . HIS A 1 46 ? -1.770 0.189 -1.256 1.00 0.00 46 HIS A O 9
ATOM 6941 N N . CYS A 1 47 ? -1.962 -1.422 0.282 1.00 0.00 47 CYS A N 9
ATOM 6942 C CA . CYS A 1 47 ? -1.548 -2.479 -0.592 1.00 0.00 47 CYS A CA 9
ATOM 6943 C C . CYS A 1 47 ? -2.742 -3.151 -1.234 1.00 0.00 47 CYS A C 9
ATOM 6944 O O . CYS A 1 47 ? -3.590 -3.734 -0.544 1.00 0.00 47 CYS A O 9
ATOM 6951 N N . TYR A 1 48 ? -2.807 -3.085 -2.538 1.00 0.00 48 TYR A N 9
ATOM 6952 C CA . TYR A 1 48 ? -3.892 -3.685 -3.277 1.00 0.00 48 TYR A CA 9
ATOM 6953 C C . TYR A 1 48 ? -3.406 -4.964 -3.895 1.00 0.00 48 TYR A C 9
ATOM 6954 O O . TYR A 1 48 ? -2.265 -5.026 -4.394 1.00 0.00 48 TYR A O 9
ATOM 6972 N N . GLY A 1 49 ? -4.229 -5.961 -3.878 1.00 0.00 49 GLY A N 9
ATOM 6973 C CA . GLY A 1 49 ? -3.868 -7.204 -4.480 1.00 0.00 49 GLY A CA 9
ATOM 6974 C C . GLY A 1 49 ? -5.001 -8.162 -4.448 1.00 0.00 49 GLY A C 9
ATOM 6975 O O . GLY A 1 49 ? -6.148 -7.759 -4.202 1.00 0.00 49 GLY A O 9
ATOM 6979 N N . ASP A 1 50 ? -4.696 -9.414 -4.664 1.00 0.00 50 ASP A N 9
ATOM 6980 C CA . ASP A 1 50 ? -5.690 -10.468 -4.655 1.00 0.00 50 ASP A CA 9
ATOM 6981 C C . ASP A 1 50 ? -5.997 -10.840 -3.225 1.00 0.00 50 ASP A C 9
ATOM 6982 O O . ASP A 1 50 ? -5.124 -11.347 -2.503 1.00 0.00 50 ASP A O 9
ATOM 6991 N N . TYR A 1 51 ? -7.209 -10.578 -2.809 1.00 0.00 51 TYR A N 9
ATOM 6992 C CA . TYR A 1 51 ? -7.591 -10.769 -1.455 1.00 0.00 51 TYR A CA 9
ATOM 6993 C C . TYR A 1 51 ? -8.040 -12.201 -1.253 1.00 0.00 51 TYR A C 9
ATOM 6994 O O . TYR A 1 51 ? -8.699 -12.800 -2.124 1.00 0.00 51 TYR A O 9
ATOM 7012 N N . HIS A 1 52 ? -7.662 -12.739 -0.141 1.00 0.00 52 HIS A N 9
ATOM 7013 C CA . HIS A 1 52 ? -7.988 -14.086 0.220 1.00 0.00 52 HIS A CA 9
ATOM 7014 C C . HIS A 1 52 ? -8.950 -14.054 1.412 1.00 0.00 52 HIS A C 9
ATOM 7015 O O . HIS A 1 52 ? -10.177 -13.988 1.189 1.00 0.00 52 HIS A O 9
ATOM 7030 N N . ALA A 1 1 ? -0.803 -6.965 -13.232 1.00 0.00 1 ALA A N 10
ATOM 7031 C CA . ALA A 1 1 ? -1.612 -7.366 -12.096 1.00 0.00 1 ALA A CA 10
ATOM 7032 C C . ALA A 1 1 ? -2.569 -6.250 -11.735 1.00 0.00 1 ALA A C 10
ATOM 7033 O O . ALA A 1 1 ? -2.164 -5.094 -11.614 1.00 0.00 1 ALA A O 10
ATOM 7040 N N . HIS A 1 2 ? -3.832 -6.582 -11.587 1.00 0.00 2 HIS A N 10
ATOM 7041 C CA . HIS A 1 2 ? -4.852 -5.607 -11.232 1.00 0.00 2 HIS A CA 10
ATOM 7042 C C . HIS A 1 2 ? -5.499 -6.011 -9.926 1.00 0.00 2 HIS A C 10
ATOM 7043 O O . HIS A 1 2 ? -6.047 -7.112 -9.816 1.00 0.00 2 HIS A O 10
ATOM 7057 N N . CYS A 1 3 ? -5.438 -5.154 -8.948 1.00 0.00 3 CYS A N 10
ATOM 7058 C CA . CYS A 1 3 ? -5.974 -5.471 -7.648 1.00 0.00 3 CYS A CA 10
ATOM 7059 C C . CYS A 1 3 ? -6.758 -4.286 -7.113 1.00 0.00 3 CYS A C 10
ATOM 7060 O O . CYS A 1 3 ? -6.284 -3.144 -7.164 1.00 0.00 3 CYS A O 10
ATOM 7067 N N . ASP A 1 4 ? -7.940 -4.541 -6.620 1.00 0.00 4 ASP A N 10
ATOM 7068 C CA . ASP A 1 4 ? -8.760 -3.496 -6.016 1.00 0.00 4 ASP A CA 10
ATOM 7069 C C . ASP A 1 4 ? -8.995 -3.815 -4.550 1.00 0.00 4 ASP A C 10
ATOM 7070 O O . ASP A 1 4 ? -9.369 -2.942 -3.764 1.00 0.00 4 ASP A O 10
ATOM 7079 N N . HIS A 1 5 ? -8.747 -5.053 -4.185 1.00 0.00 5 HIS A N 10
ATOM 7080 C CA . HIS A 1 5 ? -9.020 -5.526 -2.847 1.00 0.00 5 HIS A CA 10
ATOM 7081 C C . HIS A 1 5 ? -7.866 -5.163 -1.922 1.00 0.00 5 HIS A C 10
ATOM 7082 O O . HIS A 1 5 ? -6.696 -5.437 -2.228 1.00 0.00 5 HIS A O 10
ATOM 7096 N N . PHE A 1 6 ? -8.197 -4.565 -0.810 1.00 0.00 6 PHE A N 10
ATOM 7097 C CA . PHE A 1 6 ? -7.227 -4.147 0.178 1.00 0.00 6 PHE A CA 10
ATOM 7098 C C . PHE A 1 6 ? -6.801 -5.337 1.021 1.00 0.00 6 PHE A C 10
ATOM 7099 O O . PHE A 1 6 ? -7.640 -6.104 1.507 1.00 0.00 6 PHE A O 10
ATOM 7116 N N . LEU A 1 7 ? -5.521 -5.507 1.166 1.00 0.00 7 LEU A N 10
ATOM 7117 C CA . LEU A 1 7 ? -4.978 -6.572 1.982 1.00 0.00 7 LEU A CA 10
ATOM 7118 C C . LEU A 1 7 ? -4.686 -6.061 3.368 1.00 0.00 7 LEU A C 10
ATOM 7119 O O . LEU A 1 7 ? -4.988 -6.716 4.372 1.00 0.00 7 LEU A O 10
ATOM 7135 N N . GLY A 1 8 ? -4.099 -4.907 3.419 1.00 0.00 8 GLY A N 10
ATOM 7136 C CA . GLY A 1 8 ? -3.719 -4.317 4.649 1.00 0.00 8 GLY A CA 10
ATOM 7137 C C . GLY A 1 8 ? -3.011 -3.043 4.375 1.00 0.00 8 GLY A C 10
ATOM 7138 O O . GLY A 1 8 ? -2.923 -2.631 3.208 1.00 0.00 8 GLY A O 10
ATOM 7142 N N . GLU A 1 9 ? -2.497 -2.429 5.390 1.00 0.00 9 GLU A N 10
ATOM 7143 C CA . GLU A 1 9 ? -1.820 -1.169 5.244 1.00 0.00 9 GLU A CA 10
ATOM 7144 C C . GLU A 1 9 ? -0.410 -1.251 5.798 1.00 0.00 9 GLU A C 10
ATOM 7145 O O . GLU A 1 9 ? -0.077 -2.202 6.518 1.00 0.00 9 GLU A O 10
ATOM 7157 N N . ALA A 1 10 ? 0.401 -0.288 5.443 1.00 0.00 10 ALA A N 10
ATOM 7158 C CA . ALA A 1 10 ? 1.755 -0.179 5.915 1.00 0.00 10 ALA A CA 10
ATOM 7159 C C . ALA A 1 10 ? 2.067 1.286 6.261 1.00 0.00 10 ALA A C 10
ATOM 7160 O O . ALA A 1 10 ? 1.604 2.209 5.566 1.00 0.00 10 ALA A O 10
ATOM 7167 N N . PRO A 1 11 ? 2.808 1.525 7.354 1.00 0.00 11 PRO A N 10
ATOM 7168 C CA . PRO A 1 11 ? 3.166 2.876 7.797 1.00 0.00 11 PRO A CA 10
ATOM 7169 C C . PRO A 1 11 ? 4.432 3.426 7.096 1.00 0.00 11 PRO A C 10
ATOM 7170 O O . PRO A 1 11 ? 5.545 2.948 7.328 1.00 0.00 11 PRO A O 10
ATOM 7181 N N . VAL A 1 12 ? 4.253 4.399 6.219 1.00 0.00 12 VAL A N 10
ATOM 7182 C CA . VAL A 1 12 ? 5.348 5.021 5.500 1.00 0.00 12 VAL A CA 10
ATOM 7183 C C . VAL A 1 12 ? 5.104 6.528 5.354 1.00 0.00 12 VAL A C 10
ATOM 7184 O O . VAL A 1 12 ? 4.039 6.951 4.893 1.00 0.00 12 VAL A O 10
ATOM 7197 N N . TYR A 1 13 ? 6.039 7.332 5.790 1.00 0.00 13 TYR A N 10
ATOM 7198 C CA . TYR A 1 13 ? 5.917 8.766 5.650 1.00 0.00 13 TYR A CA 10
ATOM 7199 C C . TYR A 1 13 ? 7.300 9.412 5.678 1.00 0.00 13 TYR A C 10
ATOM 7200 O O . TYR A 1 13 ? 8.121 9.079 6.534 1.00 0.00 13 TYR A O 10
ATOM 7218 N N . PRO A 1 14 ? 7.614 10.298 4.713 1.00 0.00 14 PRO A N 10
ATOM 7219 C CA . PRO A 1 14 ? 6.731 10.613 3.577 1.00 0.00 14 PRO A CA 10
ATOM 7220 C C . PRO A 1 14 ? 6.613 9.422 2.628 1.00 0.00 14 PRO A C 10
ATOM 7221 O O . PRO A 1 14 ? 7.559 8.627 2.480 1.00 0.00 14 PRO A O 10
ATOM 7232 N N . CYS A 1 15 ? 5.490 9.289 2.009 1.00 0.00 15 CYS A N 10
ATOM 7233 C CA . CYS A 1 15 ? 5.235 8.151 1.179 1.00 0.00 15 CYS A CA 10
ATOM 7234 C C . CYS A 1 15 ? 5.672 8.385 -0.237 1.00 0.00 15 CYS A C 10
ATOM 7235 O O . CYS A 1 15 ? 5.426 9.444 -0.816 1.00 0.00 15 CYS A O 10
ATOM 7242 N N . LYS A 1 16 ? 6.375 7.423 -0.764 1.00 0.00 16 LYS A N 10
ATOM 7243 C CA . LYS A 1 16 ? 6.716 7.400 -2.156 1.00 0.00 16 LYS A CA 10
ATOM 7244 C C . LYS A 1 16 ? 5.930 6.287 -2.735 1.00 0.00 16 LYS A C 10
ATOM 7245 O O . LYS A 1 16 ? 5.899 5.207 -2.158 1.00 0.00 16 LYS A O 10
ATOM 7264 N N . GLU A 1 17 ? 5.270 6.534 -3.815 1.00 0.00 17 GLU A N 10
ATOM 7265 C CA . GLU A 1 17 ? 4.434 5.513 -4.431 1.00 0.00 17 GLU A CA 10
ATOM 7266 C C . GLU A 1 17 ? 5.178 4.221 -4.809 1.00 0.00 17 GLU A C 10
ATOM 7267 O O . GLU A 1 17 ? 4.695 3.119 -4.518 1.00 0.00 17 GLU A O 10
ATOM 7279 N N . LYS A 1 18 ? 6.361 4.353 -5.399 1.00 0.00 18 LYS A N 10
ATOM 7280 C CA . LYS A 1 18 ? 7.210 3.191 -5.687 1.00 0.00 18 LYS A CA 10
ATOM 7281 C C . LYS A 1 18 ? 7.585 2.471 -4.393 1.00 0.00 18 LYS A C 10
ATOM 7282 O O . LYS A 1 18 ? 7.555 1.235 -4.325 1.00 0.00 18 LYS A O 10
ATOM 7301 N N . ALA A 1 19 ? 7.906 3.255 -3.367 1.00 0.00 19 ALA A N 10
ATOM 7302 C CA . ALA A 1 19 ? 8.270 2.725 -2.060 1.00 0.00 19 ALA A CA 10
ATOM 7303 C C . ALA A 1 19 ? 7.105 1.982 -1.448 1.00 0.00 19 ALA A C 10
ATOM 7304 O O . ALA A 1 19 ? 7.264 0.879 -1.000 1.00 0.00 19 ALA A O 10
ATOM 7311 N N . CYS A 1 20 ? 5.933 2.600 -1.473 1.00 0.00 20 CYS A N 10
ATOM 7312 C CA . CYS A 1 20 ? 4.695 2.014 -0.951 1.00 0.00 20 CYS A CA 10
ATOM 7313 C C . CYS A 1 20 ? 4.441 0.662 -1.623 1.00 0.00 20 CYS A C 10
ATOM 7314 O O . CYS A 1 20 ? 4.207 -0.339 -0.957 1.00 0.00 20 CYS A O 10
ATOM 7321 N N . LYS A 1 21 ? 4.584 0.630 -2.937 1.00 0.00 21 LYS A N 10
ATOM 7322 C CA . LYS A 1 21 ? 4.405 -0.585 -3.704 1.00 0.00 21 LYS A CA 10
ATOM 7323 C C . LYS A 1 21 ? 5.436 -1.656 -3.297 1.00 0.00 21 LYS A C 10
ATOM 7324 O O . LYS A 1 21 ? 5.098 -2.833 -3.163 1.00 0.00 21 LYS A O 10
ATOM 7343 N N . SER A 1 22 ? 6.670 -1.230 -3.065 1.00 0.00 22 SER A N 10
ATOM 7344 C CA . SER A 1 22 ? 7.727 -2.126 -2.626 1.00 0.00 22 SER A CA 10
ATOM 7345 C C . SER A 1 22 ? 7.423 -2.633 -1.215 1.00 0.00 22 SER A C 10
ATOM 7346 O O . SER A 1 22 ? 7.487 -3.822 -0.959 1.00 0.00 22 SER A O 10
ATOM 7354 N N . VAL A 1 23 ? 7.056 -1.714 -0.325 1.00 0.00 23 VAL A N 10
ATOM 7355 C CA . VAL A 1 23 ? 6.711 -2.041 1.051 1.00 0.00 23 VAL A CA 10
ATOM 7356 C C . VAL A 1 23 ? 5.554 -3.029 1.076 1.00 0.00 23 VAL A C 10
ATOM 7357 O O . VAL A 1 23 ? 5.582 -4.005 1.827 1.00 0.00 23 VAL A O 10
ATOM 7370 N N . CYS A 1 24 ? 4.572 -2.801 0.227 1.00 0.00 24 CYS A N 10
ATOM 7371 C CA . CYS A 1 24 ? 3.484 -3.734 0.063 1.00 0.00 24 CYS A CA 10
ATOM 7372 C C . CYS A 1 24 ? 3.982 -5.094 -0.386 1.00 0.00 24 CYS A C 10
ATOM 7373 O O . CYS A 1 24 ? 3.628 -6.083 0.207 1.00 0.00 24 CYS A O 10
ATOM 7380 N N . LYS A 1 25 ? 4.869 -5.126 -1.382 1.00 0.00 25 LYS A N 10
ATOM 7381 C CA . LYS A 1 25 ? 5.443 -6.382 -1.893 1.00 0.00 25 LYS A CA 10
ATOM 7382 C C . LYS A 1 25 ? 6.271 -7.121 -0.835 1.00 0.00 25 LYS A C 10
ATOM 7383 O O . LYS A 1 25 ? 6.481 -8.334 -0.940 1.00 0.00 25 LYS A O 10
ATOM 7402 N N . GLU A 1 26 ? 6.751 -6.394 0.147 1.00 0.00 26 GLU A N 10
ATOM 7403 C CA . GLU A 1 26 ? 7.568 -6.956 1.200 1.00 0.00 26 GLU A CA 10
ATOM 7404 C C . GLU A 1 26 ? 6.737 -7.342 2.440 1.00 0.00 26 GLU A C 10
ATOM 7405 O O . GLU A 1 26 ? 7.059 -8.305 3.137 1.00 0.00 26 GLU A O 10
ATOM 7417 N N . HIS A 1 27 ? 5.683 -6.603 2.714 1.00 0.00 27 HIS A N 10
ATOM 7418 C CA . HIS A 1 27 ? 4.798 -6.929 3.837 1.00 0.00 27 HIS A CA 10
ATOM 7419 C C . HIS A 1 27 ? 3.750 -7.957 3.427 1.00 0.00 27 HIS A C 10
ATOM 7420 O O . HIS A 1 27 ? 3.608 -9.000 4.069 1.00 0.00 27 HIS A O 10
ATOM 7434 N N . TYR A 1 28 ? 3.055 -7.679 2.347 1.00 0.00 28 TYR A N 10
ATOM 7435 C CA . TYR A 1 28 ? 1.957 -8.503 1.880 1.00 0.00 28 TYR A CA 10
ATOM 7436 C C . TYR A 1 28 ? 2.318 -9.024 0.508 1.00 0.00 28 TYR A C 10
ATOM 7437 O O . TYR A 1 28 ? 2.210 -8.317 -0.486 1.00 0.00 28 TYR A O 10
ATOM 7455 N N . HIS A 1 29 ? 2.726 -10.252 0.438 1.00 0.00 29 HIS A N 10
ATOM 7456 C CA . HIS A 1 29 ? 3.259 -10.806 -0.804 1.00 0.00 29 HIS A CA 10
ATOM 7457 C C . HIS A 1 29 ? 2.167 -11.109 -1.823 1.00 0.00 29 HIS A C 10
ATOM 7458 O O . HIS A 1 29 ? 2.449 -11.476 -2.964 1.00 0.00 29 HIS A O 10
ATOM 7472 N N . HIS A 1 30 ? 0.932 -10.917 -1.420 1.00 0.00 30 HIS A N 10
ATOM 7473 C CA . HIS A 1 30 ? -0.213 -11.108 -2.296 1.00 0.00 30 HIS A CA 10
ATOM 7474 C C . HIS A 1 30 ? -0.581 -9.772 -2.954 1.00 0.00 30 HIS A C 10
ATOM 7475 O O . HIS A 1 30 ? -1.478 -9.706 -3.801 1.00 0.00 30 HIS A O 10
ATOM 7489 N N . ALA A 1 31 ? 0.116 -8.706 -2.546 1.00 0.00 31 ALA A N 10
ATOM 7490 C CA . ALA A 1 31 ? -0.158 -7.360 -3.029 1.00 0.00 31 ALA A CA 10
ATOM 7491 C C . ALA A 1 31 ? 0.480 -7.135 -4.368 1.00 0.00 31 ALA A C 10
ATOM 7492 O O . ALA A 1 31 ? 1.564 -7.641 -4.633 1.00 0.00 31 ALA A O 10
ATOM 7499 N N . CYS A 1 32 ? -0.181 -6.393 -5.214 1.00 0.00 32 CYS A N 10
ATOM 7500 C CA . CYS A 1 32 ? 0.365 -6.087 -6.511 1.00 0.00 32 CYS A CA 10
ATOM 7501 C C . CYS A 1 32 ? 0.538 -4.573 -6.654 1.00 0.00 32 CYS A C 10
ATOM 7502 O O . CYS A 1 32 ? 1.324 -4.094 -7.480 1.00 0.00 32 CYS A O 10
ATOM 7509 N N . LYS A 1 33 ? -0.191 -3.820 -5.833 1.00 0.00 33 LYS A N 10
ATOM 7510 C CA . LYS A 1 33 ? -0.148 -2.372 -5.859 1.00 0.00 33 LYS A CA 10
ATOM 7511 C C . LYS A 1 33 ? -0.153 -1.832 -4.454 1.00 0.00 33 LYS A C 10
ATOM 7512 O O . LYS A 1 33 ? -0.510 -2.548 -3.509 1.00 0.00 33 LYS A O 10
ATOM 7531 N N . GLY A 1 34 ? 0.206 -0.586 -4.330 1.00 0.00 34 GLY A N 10
ATOM 7532 C CA . GLY A 1 34 ? 0.217 0.080 -3.070 1.00 0.00 34 GLY A CA 10
ATOM 7533 C C . GLY A 1 34 ? 0.018 1.550 -3.289 1.00 0.00 34 GLY A C 10
ATOM 7534 O O . GLY A 1 34 ? 0.632 2.131 -4.205 1.00 0.00 34 GLY A O 10
ATOM 7538 N N . GLU A 1 35 ? -0.849 2.149 -2.522 1.00 0.00 35 GLU A N 10
ATOM 7539 C CA . GLU A 1 35 ? -1.109 3.557 -2.648 1.00 0.00 35 GLU A CA 10
ATOM 7540 C C . GLU A 1 35 ? -1.350 4.136 -1.276 1.00 0.00 35 GLU A C 10
ATOM 7541 O O . GLU A 1 35 ? -2.117 3.581 -0.489 1.00 0.00 35 GLU A O 10
ATOM 7553 N N . CYS A 1 36 ? -0.702 5.217 -0.983 1.00 0.00 36 CYS A N 10
ATOM 7554 C CA . CYS A 1 36 ? -0.879 5.867 0.271 1.00 0.00 36 CYS A CA 10
ATOM 7555 C C . CYS A 1 36 ? -2.067 6.789 0.205 1.00 0.00 36 CYS A C 10
ATOM 7556 O O . CYS A 1 36 ? -2.069 7.772 -0.543 1.00 0.00 36 CYS A O 10
ATOM 7563 N N . GLU A 1 37 ? -3.073 6.459 0.967 1.00 0.00 37 GLU A N 10
ATOM 7564 C CA . GLU A 1 37 ? -4.294 7.213 0.999 1.00 0.00 37 GLU A CA 10
ATOM 7565 C C . GLU A 1 37 ? -4.439 7.857 2.360 1.00 0.00 37 GLU A C 10
ATOM 7566 O O . GLU A 1 37 ? -3.877 7.360 3.358 1.00 0.00 37 GLU A O 10
ATOM 7578 N N . TYR A 1 38 ? -5.153 8.946 2.418 1.00 0.00 38 TYR A N 10
ATOM 7579 C CA . TYR A 1 38 ? -5.278 9.688 3.640 1.00 0.00 38 TYR A CA 10
ATOM 7580 C C . TYR A 1 38 ? -6.369 9.145 4.524 1.00 0.00 38 TYR A C 10
ATOM 7581 O O . TYR A 1 38 ? -7.552 9.398 4.308 1.00 0.00 38 TYR A O 10
ATOM 7599 N N . HIS A 1 39 ? -5.966 8.377 5.487 1.00 0.00 39 HIS A N 10
ATOM 7600 C CA . HIS A 1 39 ? -6.844 7.846 6.484 1.00 0.00 39 HIS A CA 10
ATOM 7601 C C . HIS A 1 39 ? -6.049 7.692 7.755 1.00 0.00 39 HIS A C 10
ATOM 7602 O O . HIS A 1 39 ? -5.223 6.785 7.877 1.00 0.00 39 HIS A O 10
ATOM 7616 N N . GLY A 1 40 ? -6.247 8.600 8.662 1.00 0.00 40 GLY A N 10
ATOM 7617 C CA . GLY A 1 40 ? -5.517 8.574 9.886 1.00 0.00 40 GLY A CA 10
ATOM 7618 C C . GLY A 1 40 ? -4.760 9.842 10.052 1.00 0.00 40 GLY A C 10
ATOM 7619 O O . GLY A 1 40 ? -5.148 10.867 9.489 1.00 0.00 40 GLY A O 10
ATOM 7623 N N . ARG A 1 41 ? -3.669 9.789 10.757 1.00 0.00 41 ARG A N 10
ATOM 7624 C CA . ARG A 1 41 ? -2.895 10.975 11.000 1.00 0.00 41 ARG A CA 10
ATOM 7625 C C . ARG A 1 41 ? -1.899 11.174 9.883 1.00 0.00 41 ARG A C 10
ATOM 7626 O O . ARG A 1 41 ? -1.754 12.274 9.346 1.00 0.00 41 ARG A O 10
ATOM 7647 N N . GLU A 1 42 ? -1.248 10.118 9.520 1.00 0.00 42 GLU A N 10
ATOM 7648 C CA . GLU A 1 42 ? -0.295 10.150 8.453 1.00 0.00 42 GLU A CA 10
ATOM 7649 C C . GLU A 1 42 ? -0.886 9.377 7.309 1.00 0.00 42 GLU A C 10
ATOM 7650 O O . GLU A 1 42 ? -1.805 8.584 7.518 1.00 0.00 42 GLU A O 10
ATOM 7662 N N . VAL A 1 43 ? -0.422 9.628 6.122 1.00 0.00 43 VAL A N 10
ATOM 7663 C CA . VAL A 1 43 ? -0.927 8.939 4.965 1.00 0.00 43 VAL A CA 10
ATOM 7664 C C . VAL A 1 43 ? -0.460 7.469 5.031 1.00 0.00 43 VAL A C 10
ATOM 7665 O O . VAL A 1 43 ? 0.716 7.195 5.258 1.00 0.00 43 VAL A O 10
ATOM 7678 N N . HIS A 1 44 ? -1.368 6.541 4.916 1.00 0.00 44 HIS A N 10
ATOM 7679 C CA . HIS A 1 44 ? -1.006 5.138 5.049 1.00 0.00 44 HIS A CA 10
ATOM 7680 C C . HIS A 1 44 ? -1.010 4.424 3.728 1.00 0.00 44 HIS A C 10
ATOM 7681 O O . HIS A 1 44 ? -1.850 4.685 2.868 1.00 0.00 44 HIS A O 10
ATOM 7695 N N . CYS A 1 45 ? -0.048 3.555 3.567 1.00 0.00 45 CYS A N 10
ATOM 7696 C CA . CYS A 1 45 ? 0.147 2.789 2.360 1.00 0.00 45 CYS A CA 10
ATOM 7697 C C . CYS A 1 45 ? -0.827 1.640 2.354 1.00 0.00 45 CYS A C 10
ATOM 7698 O O . CYS A 1 45 ? -0.734 0.745 3.181 1.00 0.00 45 CYS A O 10
ATOM 7705 N N . HIS A 1 46 ? -1.806 1.707 1.496 1.00 0.00 46 HIS A N 10
ATOM 7706 C CA . HIS A 1 46 ? -2.785 0.673 1.397 1.00 0.00 46 HIS A CA 10
ATOM 7707 C C . HIS A 1 46 ? -2.369 -0.293 0.321 1.00 0.00 46 HIS A C 10
ATOM 7708 O O . HIS A 1 46 ? -2.133 0.098 -0.831 1.00 0.00 46 HIS A O 10
ATOM 7722 N N . CYS A 1 47 ? -2.249 -1.525 0.696 1.00 0.00 47 CYS A N 10
ATOM 7723 C CA . CYS A 1 47 ? -1.782 -2.551 -0.185 1.00 0.00 47 CYS A CA 10
ATOM 7724 C C . CYS A 1 47 ? -2.937 -3.269 -0.835 1.00 0.00 47 CYS A C 10
ATOM 7725 O O . CYS A 1 47 ? -3.798 -3.839 -0.149 1.00 0.00 47 CYS A O 10
ATOM 7732 N N . TYR A 1 48 ? -2.958 -3.247 -2.140 1.00 0.00 48 TYR A N 10
ATOM 7733 C CA . TYR A 1 48 ? -4.002 -3.882 -2.908 1.00 0.00 48 TYR A CA 10
ATOM 7734 C C . TYR A 1 48 ? -3.446 -5.176 -3.435 1.00 0.00 48 TYR A C 10
ATOM 7735 O O . TYR A 1 48 ? -2.341 -5.188 -4.006 1.00 0.00 48 TYR A O 10
ATOM 7753 N N . GLY A 1 49 ? -4.167 -6.247 -3.276 1.00 0.00 49 GLY A N 10
ATOM 7754 C CA . GLY A 1 49 ? -3.656 -7.505 -3.717 1.00 0.00 49 GLY A CA 10
ATOM 7755 C C . GLY A 1 49 ? -4.720 -8.480 -4.067 1.00 0.00 49 GLY A C 10
ATOM 7756 O O . GLY A 1 49 ? -5.913 -8.177 -3.964 1.00 0.00 49 GLY A O 10
ATOM 7760 N N . ASP A 1 50 ? -4.299 -9.642 -4.476 1.00 0.00 50 ASP A N 10
ATOM 7761 C CA . ASP A 1 50 ? -5.202 -10.703 -4.850 1.00 0.00 50 ASP A CA 10
ATOM 7762 C C . ASP A 1 50 ? -5.487 -11.537 -3.626 1.00 0.00 50 ASP A C 10
ATOM 7763 O O . ASP A 1 50 ? -4.611 -12.248 -3.128 1.00 0.00 50 ASP A O 10
ATOM 7772 N N . TYR A 1 51 ? -6.673 -11.408 -3.114 1.00 0.00 51 TYR A N 10
ATOM 7773 C CA . TYR A 1 51 ? -7.054 -12.076 -1.899 1.00 0.00 51 TYR A CA 10
ATOM 7774 C C . TYR A 1 51 ? -8.239 -12.980 -2.145 1.00 0.00 51 TYR A C 10
ATOM 7775 O O . TYR A 1 51 ? -9.199 -12.590 -2.823 1.00 0.00 51 TYR A O 10
ATOM 7793 N N . HIS A 1 52 ? -8.173 -14.169 -1.600 1.00 0.00 52 HIS A N 10
ATOM 7794 C CA . HIS A 1 52 ? -9.246 -15.132 -1.668 1.00 0.00 52 HIS A CA 10
ATOM 7795 C C . HIS A 1 52 ? -9.345 -15.827 -0.332 1.00 0.00 52 HIS A C 10
ATOM 7796 O O . HIS A 1 52 ? -10.234 -15.490 0.468 1.00 0.00 52 HIS A O 10
ATOM 7811 N N . ALA A 1 1 ? -1.735 -6.642 -13.257 1.00 0.00 1 ALA A N 11
ATOM 7812 C CA . ALA A 1 1 ? -3.122 -6.747 -12.817 1.00 0.00 1 ALA A CA 11
ATOM 7813 C C . ALA A 1 1 ? -3.456 -5.540 -11.977 1.00 0.00 1 ALA A C 11
ATOM 7814 O O . ALA A 1 1 ? -2.564 -4.985 -11.318 1.00 0.00 1 ALA A O 11
ATOM 7821 N N . HIS A 1 2 ? -4.703 -5.101 -12.012 1.00 0.00 2 HIS A N 11
ATOM 7822 C CA . HIS A 1 2 ? -5.117 -4.002 -11.179 1.00 0.00 2 HIS A CA 11
ATOM 7823 C C . HIS A 1 2 ? -5.545 -4.564 -9.847 1.00 0.00 2 HIS A C 11
ATOM 7824 O O . HIS A 1 2 ? -6.446 -5.397 -9.769 1.00 0.00 2 HIS A O 11
ATOM 7838 N N . CYS A 1 3 ? -4.895 -4.134 -8.830 1.00 0.00 3 CYS A N 11
ATOM 7839 C CA . CYS A 1 3 ? -5.128 -4.640 -7.509 1.00 0.00 3 CYS A CA 11
ATOM 7840 C C . CYS A 1 3 ? -6.172 -3.777 -6.800 1.00 0.00 3 CYS A C 11
ATOM 7841 O O . CYS A 1 3 ? -5.985 -2.565 -6.653 1.00 0.00 3 CYS A O 11
ATOM 7848 N N . ASP A 1 4 ? -7.266 -4.384 -6.390 1.00 0.00 4 ASP A N 11
ATOM 7849 C CA . ASP A 1 4 ? -8.348 -3.655 -5.717 1.00 0.00 4 ASP A CA 11
ATOM 7850 C C . ASP A 1 4 ? -8.522 -4.084 -4.274 1.00 0.00 4 ASP A C 11
ATOM 7851 O O . ASP A 1 4 ? -8.923 -3.272 -3.423 1.00 0.00 4 ASP A O 11
ATOM 7860 N N . HIS A 1 5 ? -8.220 -5.345 -3.989 1.00 0.00 5 HIS A N 11
ATOM 7861 C CA . HIS A 1 5 ? -8.408 -5.900 -2.642 1.00 0.00 5 HIS A CA 11
ATOM 7862 C C . HIS A 1 5 ? -7.430 -5.319 -1.665 1.00 0.00 5 HIS A C 11
ATOM 7863 O O . HIS A 1 5 ? -6.219 -5.471 -1.832 1.00 0.00 5 HIS A O 11
ATOM 7877 N N . PHE A 1 6 ? -7.943 -4.658 -0.666 1.00 0.00 6 PHE A N 11
ATOM 7878 C CA . PHE A 1 6 ? -7.138 -4.171 0.413 1.00 0.00 6 PHE A CA 11
ATOM 7879 C C . PHE A 1 6 ? -6.740 -5.360 1.268 1.00 0.00 6 PHE A C 11
ATOM 7880 O O . PHE A 1 6 ? -7.592 -6.029 1.859 1.00 0.00 6 PHE A O 11
ATOM 7897 N N . LEU A 1 7 ? -5.477 -5.647 1.287 1.00 0.00 7 LEU A N 11
ATOM 7898 C CA . LEU A 1 7 ? -4.974 -6.786 2.013 1.00 0.00 7 LEU A CA 11
ATOM 7899 C C . LEU A 1 7 ? -4.555 -6.400 3.407 1.00 0.00 7 LEU A C 11
ATOM 7900 O O . LEU A 1 7 ? -4.797 -7.133 4.370 1.00 0.00 7 LEU A O 11
ATOM 7916 N N . GLY A 1 8 ? -3.965 -5.253 3.511 1.00 0.00 8 GLY A N 11
ATOM 7917 C CA . GLY A 1 8 ? -3.460 -4.768 4.750 1.00 0.00 8 GLY A CA 11
ATOM 7918 C C . GLY A 1 8 ? -2.781 -3.471 4.497 1.00 0.00 8 GLY A C 11
ATOM 7919 O O . GLY A 1 8 ? -2.694 -3.053 3.339 1.00 0.00 8 GLY A O 11
ATOM 7923 N N . GLU A 1 9 ? -2.330 -2.817 5.512 1.00 0.00 9 GLU A N 11
ATOM 7924 C CA . GLU A 1 9 ? -1.607 -1.594 5.329 1.00 0.00 9 GLU A CA 11
ATOM 7925 C C . GLU A 1 9 ? -0.138 -1.838 5.633 1.00 0.00 9 GLU A C 11
ATOM 7926 O O . GLU A 1 9 ? 0.204 -2.848 6.259 1.00 0.00 9 GLU A O 11
ATOM 7938 N N . ALA A 1 10 ? 0.711 -0.953 5.202 1.00 0.00 10 ALA A N 11
ATOM 7939 C CA . ALA A 1 10 ? 2.130 -1.073 5.439 1.00 0.00 10 ALA A CA 11
ATOM 7940 C C . ALA A 1 10 ? 2.680 0.244 5.963 1.00 0.00 10 ALA A C 11
ATOM 7941 O O . ALA A 1 10 ? 2.174 1.305 5.613 1.00 0.00 10 ALA A O 11
ATOM 7948 N N . PRO A 1 11 ? 3.657 0.199 6.867 1.00 0.00 11 PRO A N 11
ATOM 7949 C CA . PRO A 1 11 ? 4.318 1.401 7.360 1.00 0.00 11 PRO A CA 11
ATOM 7950 C C . PRO A 1 11 ? 5.393 1.896 6.375 1.00 0.00 11 PRO A C 11
ATOM 7951 O O . PRO A 1 11 ? 6.406 1.208 6.128 1.00 0.00 11 PRO A O 11
ATOM 7962 N N . VAL A 1 12 ? 5.154 3.053 5.783 1.00 0.00 12 VAL A N 11
ATOM 7963 C CA . VAL A 1 12 ? 6.075 3.647 4.820 1.00 0.00 12 VAL A CA 11
ATOM 7964 C C . VAL A 1 12 ? 6.186 5.139 5.101 1.00 0.00 12 VAL A C 11
ATOM 7965 O O . VAL A 1 12 ? 5.169 5.831 5.138 1.00 0.00 12 VAL A O 11
ATOM 7978 N N . TYR A 1 13 ? 7.385 5.624 5.331 1.00 0.00 13 TYR A N 11
ATOM 7979 C CA . TYR A 1 13 ? 7.600 7.040 5.486 1.00 0.00 13 TYR A CA 11
ATOM 7980 C C . TYR A 1 13 ? 9.006 7.395 5.012 1.00 0.00 13 TYR A C 11
ATOM 7981 O O . TYR A 1 13 ? 9.972 6.756 5.430 1.00 0.00 13 TYR A O 11
ATOM 7999 N N . PRO A 1 14 ? 9.151 8.389 4.101 1.00 0.00 14 PRO A N 11
ATOM 8000 C CA . PRO A 1 14 ? 8.018 9.122 3.508 1.00 0.00 14 PRO A CA 11
ATOM 8001 C C . PRO A 1 14 ? 7.197 8.224 2.571 1.00 0.00 14 PRO A C 11
ATOM 8002 O O . PRO A 1 14 ? 7.753 7.477 1.749 1.00 0.00 14 PRO A O 11
ATOM 8013 N N . CYS A 1 15 ? 5.899 8.290 2.709 1.00 0.00 15 CYS A N 11
ATOM 8014 C CA . CYS A 1 15 ? 5.003 7.399 2.008 1.00 0.00 15 CYS A CA 11
ATOM 8015 C C . CYS A 1 15 ? 4.802 7.841 0.557 1.00 0.00 15 CYS A C 11
ATOM 8016 O O . CYS A 1 15 ? 4.091 8.820 0.278 1.00 0.00 15 CYS A O 11
ATOM 8023 N N . LYS A 1 16 ? 5.457 7.152 -0.354 1.00 0.00 16 LYS A N 11
ATOM 8024 C CA . LYS A 1 16 ? 5.326 7.390 -1.771 1.00 0.00 16 LYS A CA 11
ATOM 8025 C C . LYS A 1 16 ? 4.606 6.171 -2.362 1.00 0.00 16 LYS A C 11
ATOM 8026 O O . LYS A 1 16 ? 4.741 5.072 -1.821 1.00 0.00 16 LYS A O 11
ATOM 8045 N N . GLU A 1 17 ? 3.887 6.334 -3.467 1.00 0.00 17 GLU A N 11
ATOM 8046 C CA . GLU A 1 17 ? 3.143 5.217 -4.055 1.00 0.00 17 GLU A CA 11
ATOM 8047 C C . GLU A 1 17 ? 4.091 4.153 -4.600 1.00 0.00 17 GLU A C 11
ATOM 8048 O O . GLU A 1 17 ? 3.861 2.956 -4.438 1.00 0.00 17 GLU A O 11
ATOM 8060 N N . LYS A 1 18 ? 5.182 4.592 -5.214 1.00 0.00 18 LYS A N 11
ATOM 8061 C CA . LYS A 1 18 ? 6.185 3.669 -5.726 1.00 0.00 18 LYS A CA 11
ATOM 8062 C C . LYS A 1 18 ? 6.874 2.944 -4.578 1.00 0.00 18 LYS A C 11
ATOM 8063 O O . LYS A 1 18 ? 7.209 1.757 -4.687 1.00 0.00 18 LYS A O 11
ATOM 8082 N N . ALA A 1 19 ? 7.040 3.650 -3.468 1.00 0.00 19 ALA A N 11
ATOM 8083 C CA . ALA A 1 19 ? 7.622 3.079 -2.270 1.00 0.00 19 ALA A CA 11
ATOM 8084 C C . ALA A 1 19 ? 6.695 2.009 -1.733 1.00 0.00 19 ALA A C 11
ATOM 8085 O O . ALA A 1 19 ? 7.122 0.914 -1.414 1.00 0.00 19 ALA A O 11
ATOM 8092 N N . CYS A 1 20 ? 5.418 2.323 -1.686 1.00 0.00 20 CYS A N 11
ATOM 8093 C CA . CYS A 1 20 ? 4.399 1.377 -1.261 1.00 0.00 20 CYS A CA 11
ATOM 8094 C C . CYS A 1 20 ? 4.332 0.156 -2.145 1.00 0.00 20 CYS A C 11
ATOM 8095 O O . CYS A 1 20 ? 4.215 -0.958 -1.652 1.00 0.00 20 CYS A O 11
ATOM 8102 N N . LYS A 1 21 ? 4.460 0.350 -3.444 1.00 0.00 21 LYS A N 11
ATOM 8103 C CA . LYS A 1 21 ? 4.432 -0.758 -4.386 1.00 0.00 21 LYS A CA 11
ATOM 8104 C C . LYS A 1 21 ? 5.645 -1.695 -4.164 1.00 0.00 21 LYS A C 11
ATOM 8105 O O . LYS A 1 21 ? 5.645 -2.842 -4.584 1.00 0.00 21 LYS A O 11
ATOM 8124 N N . SER A 1 22 ? 6.643 -1.187 -3.474 1.00 0.00 22 SER A N 11
ATOM 8125 C CA . SER A 1 22 ? 7.794 -1.949 -3.086 1.00 0.00 22 SER A CA 11
ATOM 8126 C C . SER A 1 22 ? 7.535 -2.586 -1.696 1.00 0.00 22 SER A C 11
ATOM 8127 O O . SER A 1 22 ? 7.560 -3.812 -1.542 1.00 0.00 22 SER A O 11
ATOM 8135 N N . VAL A 1 23 ? 7.218 -1.743 -0.718 1.00 0.00 23 VAL A N 11
ATOM 8136 C CA . VAL A 1 23 ? 7.027 -2.158 0.676 1.00 0.00 23 VAL A CA 11
ATOM 8137 C C . VAL A 1 23 ? 5.864 -3.153 0.845 1.00 0.00 23 VAL A C 11
ATOM 8138 O O . VAL A 1 23 ? 5.946 -4.091 1.642 1.00 0.00 23 VAL A O 11
ATOM 8151 N N . CYS A 1 24 ? 4.813 -2.984 0.083 1.00 0.00 24 CYS A N 11
ATOM 8152 C CA . CYS A 1 24 ? 3.687 -3.895 0.158 1.00 0.00 24 CYS A CA 11
ATOM 8153 C C . CYS A 1 24 ? 4.041 -5.291 -0.329 1.00 0.00 24 CYS A C 11
ATOM 8154 O O . CYS A 1 24 ? 3.484 -6.262 0.145 1.00 0.00 24 CYS A O 11
ATOM 8161 N N . LYS A 1 25 ? 5.015 -5.393 -1.221 1.00 0.00 25 LYS A N 11
ATOM 8162 C CA . LYS A 1 25 ? 5.440 -6.693 -1.725 1.00 0.00 25 LYS A CA 11
ATOM 8163 C C . LYS A 1 25 ? 6.459 -7.304 -0.775 1.00 0.00 25 LYS A C 11
ATOM 8164 O O . LYS A 1 25 ? 6.730 -8.506 -0.803 1.00 0.00 25 LYS A O 11
ATOM 8183 N N . GLU A 1 26 ? 7.019 -6.455 0.054 1.00 0.00 26 GLU A N 11
ATOM 8184 C CA . GLU A 1 26 ? 7.945 -6.826 1.062 1.00 0.00 26 GLU A CA 11
ATOM 8185 C C . GLU A 1 26 ? 7.170 -7.450 2.226 1.00 0.00 26 GLU A C 11
ATOM 8186 O O . GLU A 1 26 ? 7.540 -8.499 2.752 1.00 0.00 26 GLU A O 11
ATOM 8198 N N . HIS A 1 27 ? 6.085 -6.801 2.594 1.00 0.00 27 HIS A N 11
ATOM 8199 C CA . HIS A 1 27 ? 5.254 -7.248 3.697 1.00 0.00 27 HIS A CA 11
ATOM 8200 C C . HIS A 1 27 ? 4.292 -8.353 3.298 1.00 0.00 27 HIS A C 11
ATOM 8201 O O . HIS A 1 27 ? 4.151 -9.341 4.020 1.00 0.00 27 HIS A O 11
ATOM 8215 N N . TYR A 1 28 ? 3.653 -8.205 2.160 1.00 0.00 28 TYR A N 11
ATOM 8216 C CA . TYR A 1 28 ? 2.618 -9.127 1.742 1.00 0.00 28 TYR A CA 11
ATOM 8217 C C . TYR A 1 28 ? 3.029 -9.806 0.441 1.00 0.00 28 TYR A C 11
ATOM 8218 O O . TYR A 1 28 ? 3.729 -9.216 -0.386 1.00 0.00 28 TYR A O 11
ATOM 8236 N N . HIS A 1 29 ? 2.603 -11.029 0.255 1.00 0.00 29 HIS A N 11
ATOM 8237 C CA . HIS A 1 29 ? 2.983 -11.791 -0.933 1.00 0.00 29 HIS A CA 11
ATOM 8238 C C . HIS A 1 29 ? 1.978 -11.649 -2.054 1.00 0.00 29 HIS A C 11
ATOM 8239 O O . HIS A 1 29 ? 2.304 -11.881 -3.215 1.00 0.00 29 HIS A O 11
ATOM 8253 N N . HIS A 1 30 ? 0.766 -11.280 -1.718 1.00 0.00 30 HIS A N 11
ATOM 8254 C CA . HIS A 1 30 ? -0.288 -11.121 -2.720 1.00 0.00 30 HIS A CA 11
ATOM 8255 C C . HIS A 1 30 ? -0.483 -9.665 -3.088 1.00 0.00 30 HIS A C 11
ATOM 8256 O O . HIS A 1 30 ? -1.263 -9.340 -3.987 1.00 0.00 30 HIS A O 11
ATOM 8270 N N . ALA A 1 31 ? 0.220 -8.786 -2.402 1.00 0.00 31 ALA A N 11
ATOM 8271 C CA . ALA A 1 31 ? 0.095 -7.369 -2.656 1.00 0.00 31 ALA A CA 11
ATOM 8272 C C . ALA A 1 31 ? 0.861 -6.999 -3.897 1.00 0.00 31 ALA A C 11
ATOM 8273 O O . ALA A 1 31 ? 2.046 -7.274 -4.011 1.00 0.00 31 ALA A O 11
ATOM 8280 N N . CYS A 1 32 ? 0.183 -6.416 -4.826 1.00 0.00 32 CYS A N 11
ATOM 8281 C CA . CYS A 1 32 ? 0.775 -6.029 -6.079 1.00 0.00 32 CYS A CA 11
ATOM 8282 C C . CYS A 1 32 ? 0.743 -4.515 -6.268 1.00 0.00 32 CYS A C 11
ATOM 8283 O O . CYS A 1 32 ? 1.381 -3.972 -7.173 1.00 0.00 32 CYS A O 11
ATOM 8290 N N . LYS A 1 33 ? 0.035 -3.835 -5.396 1.00 0.00 33 LYS A N 11
ATOM 8291 C CA . LYS A 1 33 ? -0.106 -2.402 -5.480 1.00 0.00 33 LYS A CA 11
ATOM 8292 C C . LYS A 1 33 ? -0.144 -1.842 -4.071 1.00 0.00 33 LYS A C 11
ATOM 8293 O O . LYS A 1 33 ? -0.523 -2.548 -3.137 1.00 0.00 33 LYS A O 11
ATOM 8312 N N . GLY A 1 34 ? 0.269 -0.625 -3.920 1.00 0.00 34 GLY A N 11
ATOM 8313 C CA . GLY A 1 34 ? 0.241 0.028 -2.650 1.00 0.00 34 GLY A CA 11
ATOM 8314 C C . GLY A 1 34 ? 0.145 1.511 -2.845 1.00 0.00 34 GLY A C 11
ATOM 8315 O O . GLY A 1 34 ? 0.899 2.079 -3.646 1.00 0.00 34 GLY A O 11
ATOM 8319 N N . GLU A 1 35 ? -0.775 2.145 -2.167 1.00 0.00 35 GLU A N 11
ATOM 8320 C CA . GLU A 1 35 ? -0.957 3.576 -2.308 1.00 0.00 35 GLU A CA 11
ATOM 8321 C C . GLU A 1 35 ? -1.101 4.226 -0.960 1.00 0.00 35 GLU A C 11
ATOM 8322 O O . GLU A 1 35 ? -1.657 3.633 -0.029 1.00 0.00 35 GLU A O 11
ATOM 8334 N N . CYS A 1 36 ? -0.608 5.423 -0.855 1.00 0.00 36 CYS A N 11
ATOM 8335 C CA . CYS A 1 36 ? -0.701 6.174 0.359 1.00 0.00 36 CYS A CA 11
ATOM 8336 C C . CYS A 1 36 ? -1.967 6.985 0.339 1.00 0.00 36 CYS A C 11
ATOM 8337 O O . CYS A 1 36 ? -2.120 7.891 -0.481 1.00 0.00 36 CYS A O 11
ATOM 8344 N N . GLU A 1 37 ? -2.856 6.660 1.227 1.00 0.00 37 GLU A N 11
ATOM 8345 C CA . GLU A 1 37 ? -4.139 7.295 1.309 1.00 0.00 37 GLU A CA 11
ATOM 8346 C C . GLU A 1 37 ? -4.271 7.930 2.670 1.00 0.00 37 GLU A C 11
ATOM 8347 O O . GLU A 1 37 ? -3.721 7.427 3.650 1.00 0.00 37 GLU A O 11
ATOM 8359 N N . TYR A 1 38 ? -4.965 9.014 2.743 1.00 0.00 38 TYR A N 11
ATOM 8360 C CA . TYR A 1 38 ? -5.045 9.766 3.966 1.00 0.00 38 TYR A CA 11
ATOM 8361 C C . TYR A 1 38 ? -6.234 9.368 4.776 1.00 0.00 38 TYR A C 11
ATOM 8362 O O . TYR A 1 38 ? -7.301 9.053 4.232 1.00 0.00 38 TYR A O 11
ATOM 8380 N N . HIS A 1 39 ? -6.067 9.360 6.059 1.00 0.00 39 HIS A N 11
ATOM 8381 C CA . HIS A 1 39 ? -7.145 9.057 6.943 1.00 0.00 39 HIS A CA 11
ATOM 8382 C C . HIS A 1 39 ? -7.184 10.118 8.029 1.00 0.00 39 HIS A C 11
ATOM 8383 O O . HIS A 1 39 ? -6.505 10.009 9.051 1.00 0.00 39 HIS A O 11
ATOM 8397 N N . GLY A 1 40 ? -7.919 11.173 7.767 1.00 0.00 40 GLY A N 11
ATOM 8398 C CA . GLY A 1 40 ? -8.053 12.253 8.718 1.00 0.00 40 GLY A CA 11
ATOM 8399 C C . GLY A 1 40 ? -6.855 13.189 8.719 1.00 0.00 40 GLY A C 11
ATOM 8400 O O . GLY A 1 40 ? -6.926 14.313 8.225 1.00 0.00 40 GLY A O 11
ATOM 8404 N N . ARG A 1 41 ? -5.749 12.722 9.251 1.00 0.00 41 ARG A N 11
ATOM 8405 C CA . ARG A 1 41 ? -4.554 13.536 9.347 1.00 0.00 41 ARG A CA 11
ATOM 8406 C C . ARG A 1 41 ? -3.391 12.844 8.667 1.00 0.00 41 ARG A C 11
ATOM 8407 O O . ARG A 1 41 ? -2.816 13.364 7.698 1.00 0.00 41 ARG A O 11
ATOM 8428 N N . GLU A 1 42 ? -3.069 11.667 9.152 1.00 0.00 42 GLU A N 11
ATOM 8429 C CA . GLU A 1 42 ? -1.931 10.910 8.680 1.00 0.00 42 GLU A CA 11
ATOM 8430 C C . GLU A 1 42 ? -2.234 10.147 7.415 1.00 0.00 42 GLU A C 11
ATOM 8431 O O . GLU A 1 42 ? -3.406 9.872 7.089 1.00 0.00 42 GLU A O 11
ATOM 8443 N N . VAL A 1 43 ? -1.194 9.815 6.706 1.00 0.00 43 VAL A N 11
ATOM 8444 C CA . VAL A 1 43 ? -1.319 9.062 5.509 1.00 0.00 43 VAL A CA 11
ATOM 8445 C C . VAL A 1 43 ? -0.915 7.620 5.795 1.00 0.00 43 VAL A C 11
ATOM 8446 O O . VAL A 1 43 ? 0.065 7.362 6.520 1.00 0.00 43 VAL A O 11
ATOM 8459 N N . HIS A 1 44 ? -1.687 6.704 5.306 1.00 0.00 44 HIS A N 11
ATOM 8460 C CA . HIS A 1 44 ? -1.433 5.308 5.507 1.00 0.00 44 HIS A CA 11
ATOM 8461 C C . HIS A 1 44 ? -1.267 4.625 4.187 1.00 0.00 44 HIS A C 11
ATOM 8462 O O . HIS A 1 44 ? -1.964 4.933 3.217 1.00 0.00 44 HIS A O 11
ATOM 8476 N N . CYS A 1 45 ? -0.330 3.745 4.141 1.00 0.00 45 CYS A N 11
ATOM 8477 C CA . CYS A 1 45 ? -0.019 3.015 2.947 1.00 0.00 45 CYS A CA 11
ATOM 8478 C C . CYS A 1 45 ? -0.873 1.772 2.895 1.00 0.00 45 CYS A C 11
ATOM 8479 O O . CYS A 1 45 ? -0.766 0.906 3.756 1.00 0.00 45 CYS A O 11
ATOM 8486 N N . HIS A 1 46 ? -1.742 1.706 1.931 1.00 0.00 46 HIS A N 11
ATOM 8487 C CA . HIS A 1 46 ? -2.656 0.612 1.802 1.00 0.00 46 HIS A CA 11
ATOM 8488 C C . HIS A 1 46 ? -2.191 -0.328 0.717 1.00 0.00 46 HIS A C 11
ATOM 8489 O O . HIS A 1 46 ? -1.937 0.096 -0.414 1.00 0.00 46 HIS A O 11
ATOM 8503 N N . CYS A 1 47 ? -2.066 -1.582 1.065 1.00 0.00 47 CYS A N 11
ATOM 8504 C CA . CYS A 1 47 ? -1.601 -2.594 0.156 1.00 0.00 47 CYS A CA 11
ATOM 8505 C C . CYS A 1 47 ? -2.767 -3.289 -0.497 1.00 0.00 47 CYS A C 11
ATOM 8506 O O . CYS A 1 47 ? -3.678 -3.795 0.183 1.00 0.00 47 CYS A O 11
ATOM 8513 N N . TYR A 1 48 ? -2.744 -3.322 -1.791 1.00 0.00 48 TYR A N 11
ATOM 8514 C CA . TYR A 1 48 ? -3.783 -3.922 -2.561 1.00 0.00 48 TYR A CA 11
ATOM 8515 C C . TYR A 1 48 ? -3.216 -5.108 -3.303 1.00 0.00 48 TYR A C 11
ATOM 8516 O O . TYR A 1 48 ? -2.047 -5.097 -3.716 1.00 0.00 48 TYR A O 11
ATOM 8534 N N . GLY A 1 49 ? -4.008 -6.108 -3.471 1.00 0.00 49 GLY A N 11
ATOM 8535 C CA . GLY A 1 49 ? -3.586 -7.277 -4.177 1.00 0.00 49 GLY A CA 11
ATOM 8536 C C . GLY A 1 49 ? -4.734 -8.181 -4.431 1.00 0.00 49 GLY A C 11
ATOM 8537 O O . GLY A 1 49 ? -5.862 -7.710 -4.605 1.00 0.00 49 GLY A O 11
ATOM 8541 N N . ASP A 1 50 ? -4.474 -9.451 -4.447 1.00 0.00 50 ASP A N 11
ATOM 8542 C CA . ASP A 1 50 ? -5.512 -10.430 -4.622 1.00 0.00 50 ASP A CA 11
ATOM 8543 C C . ASP A 1 50 ? -5.737 -11.148 -3.327 1.00 0.00 50 ASP A C 11
ATOM 8544 O O . ASP A 1 50 ? -4.794 -11.479 -2.610 1.00 0.00 50 ASP A O 11
ATOM 8553 N N . TYR A 1 51 ? -6.974 -11.334 -2.995 1.00 0.00 51 TYR A N 11
ATOM 8554 C CA . TYR A 1 51 ? -7.321 -12.022 -1.799 1.00 0.00 51 TYR A CA 11
ATOM 8555 C C . TYR A 1 51 ? -7.608 -13.451 -2.170 1.00 0.00 51 TYR A C 11
ATOM 8556 O O . TYR A 1 51 ? -8.579 -13.735 -2.877 1.00 0.00 51 TYR A O 11
ATOM 8574 N N . HIS A 1 52 ? -6.750 -14.321 -1.774 1.00 0.00 52 HIS A N 11
ATOM 8575 C CA . HIS A 1 52 ? -6.884 -15.709 -2.078 1.00 0.00 52 HIS A CA 11
ATOM 8576 C C . HIS A 1 52 ? -6.725 -16.455 -0.782 1.00 0.00 52 HIS A C 11
ATOM 8577 O O . HIS A 1 52 ? -5.605 -16.498 -0.273 1.00 0.00 52 HIS A O 11
ATOM 8592 N N . ALA A 1 1 ? -6.016 -10.891 -11.474 1.00 0.00 1 ALA A N 12
ATOM 8593 C CA . ALA A 1 1 ? -4.953 -10.042 -12.017 1.00 0.00 1 ALA A CA 12
ATOM 8594 C C . ALA A 1 1 ? -5.198 -8.563 -11.690 1.00 0.00 1 ALA A C 12
ATOM 8595 O O . ALA A 1 1 ? -4.576 -7.676 -12.290 1.00 0.00 1 ALA A O 12
ATOM 8602 N N . HIS A 1 2 ? -6.084 -8.286 -10.751 1.00 0.00 2 HIS A N 12
ATOM 8603 C CA . HIS A 1 2 ? -6.385 -6.918 -10.376 1.00 0.00 2 HIS A CA 12
ATOM 8604 C C . HIS A 1 2 ? -6.098 -6.704 -8.920 1.00 0.00 2 HIS A C 12
ATOM 8605 O O . HIS A 1 2 ? -6.579 -7.445 -8.062 1.00 0.00 2 HIS A O 12
ATOM 8619 N N . CYS A 1 3 ? -5.330 -5.705 -8.634 1.00 0.00 3 CYS A N 12
ATOM 8620 C CA . CYS A 1 3 ? -4.975 -5.399 -7.282 1.00 0.00 3 CYS A CA 12
ATOM 8621 C C . CYS A 1 3 ? -6.061 -4.529 -6.679 1.00 0.00 3 CYS A C 12
ATOM 8622 O O . CYS A 1 3 ? -6.010 -3.299 -6.760 1.00 0.00 3 CYS A O 12
ATOM 8629 N N . ASP A 1 4 ? -7.070 -5.158 -6.154 1.00 0.00 4 ASP A N 12
ATOM 8630 C CA . ASP A 1 4 ? -8.207 -4.435 -5.601 1.00 0.00 4 ASP A CA 12
ATOM 8631 C C . ASP A 1 4 ? -8.468 -4.808 -4.149 1.00 0.00 4 ASP A C 12
ATOM 8632 O O . ASP A 1 4 ? -9.057 -4.033 -3.395 1.00 0.00 4 ASP A O 12
ATOM 8641 N N . HIS A 1 5 ? -7.986 -5.957 -3.743 1.00 0.00 5 HIS A N 12
ATOM 8642 C CA . HIS A 1 5 ? -8.213 -6.431 -2.387 1.00 0.00 5 HIS A CA 12
ATOM 8643 C C . HIS A 1 5 ? -7.368 -5.677 -1.393 1.00 0.00 5 HIS A C 12
ATOM 8644 O O . HIS A 1 5 ? -6.139 -5.695 -1.486 1.00 0.00 5 HIS A O 12
ATOM 8658 N N . PHE A 1 6 ? -8.017 -4.990 -0.478 1.00 0.00 6 PHE A N 12
ATOM 8659 C CA . PHE A 1 6 ? -7.327 -4.337 0.614 1.00 0.00 6 PHE A CA 12
ATOM 8660 C C . PHE A 1 6 ? -6.739 -5.408 1.517 1.00 0.00 6 PHE A C 12
ATOM 8661 O O . PHE A 1 6 ? -7.476 -6.183 2.144 1.00 0.00 6 PHE A O 12
ATOM 8678 N N . LEU A 1 7 ? -5.441 -5.504 1.524 1.00 0.00 7 LEU A N 12
ATOM 8679 C CA . LEU A 1 7 ? -4.766 -6.504 2.318 1.00 0.00 7 LEU A CA 12
ATOM 8680 C C . LEU A 1 7 ? -4.615 -6.036 3.743 1.00 0.00 7 LEU A C 12
ATOM 8681 O O . LEU A 1 7 ? -4.844 -6.797 4.685 1.00 0.00 7 LEU A O 12
ATOM 8697 N N . GLY A 1 8 ? -4.267 -4.787 3.893 1.00 0.00 8 GLY A N 12
ATOM 8698 C CA . GLY A 1 8 ? -4.069 -4.228 5.189 1.00 0.00 8 GLY A CA 12
ATOM 8699 C C . GLY A 1 8 ? -3.511 -2.837 5.087 1.00 0.00 8 GLY A C 12
ATOM 8700 O O . GLY A 1 8 ? -3.444 -2.270 3.972 1.00 0.00 8 GLY A O 12
ATOM 8704 N N . GLU A 1 9 ? -3.115 -2.293 6.213 1.00 0.00 9 GLU A N 12
ATOM 8705 C CA . GLU A 1 9 ? -2.536 -0.977 6.285 1.00 0.00 9 GLU A CA 12
ATOM 8706 C C . GLU A 1 9 ? -1.069 -1.081 6.641 1.00 0.00 9 GLU A C 12
ATOM 8707 O O . GLU A 1 9 ? -0.709 -1.592 7.717 1.00 0.00 9 GLU A O 12
ATOM 8719 N N . ALA A 1 10 ? -0.233 -0.604 5.774 1.00 0.00 10 ALA A N 12
ATOM 8720 C CA . ALA A 1 10 ? 1.171 -0.561 6.048 1.00 0.00 10 ALA A CA 12
ATOM 8721 C C . ALA A 1 10 ? 1.618 0.879 6.141 1.00 0.00 10 ALA A C 12
ATOM 8722 O O . ALA A 1 10 ? 1.318 1.680 5.268 1.00 0.00 10 ALA A O 12
ATOM 8729 N N . PRO A 1 11 ? 2.283 1.248 7.217 1.00 0.00 11 PRO A N 12
ATOM 8730 C CA . PRO A 1 11 ? 2.783 2.599 7.393 1.00 0.00 11 PRO A CA 12
ATOM 8731 C C . PRO A 1 11 ? 4.023 2.850 6.529 1.00 0.00 11 PRO A C 12
ATOM 8732 O O . PRO A 1 11 ? 5.081 2.255 6.751 1.00 0.00 11 PRO A O 12
ATOM 8743 N N . VAL A 1 12 ? 3.885 3.678 5.530 1.00 0.00 12 VAL A N 12
ATOM 8744 C CA . VAL A 1 12 ? 4.985 3.971 4.646 1.00 0.00 12 VAL A CA 12
ATOM 8745 C C . VAL A 1 12 ? 5.290 5.438 4.699 1.00 0.00 12 VAL A C 12
ATOM 8746 O O . VAL A 1 12 ? 4.409 6.273 4.485 1.00 0.00 12 VAL A O 12
ATOM 8759 N N . TYR A 1 13 ? 6.506 5.750 5.021 1.00 0.00 13 TYR A N 12
ATOM 8760 C CA . TYR A 1 13 ? 6.942 7.103 5.048 1.00 0.00 13 TYR A CA 12
ATOM 8761 C C . TYR A 1 13 ? 8.376 7.136 4.540 1.00 0.00 13 TYR A C 12
ATOM 8762 O O . TYR A 1 13 ? 9.179 6.279 4.920 1.00 0.00 13 TYR A O 12
ATOM 8780 N N . PRO A 1 14 ? 8.715 8.062 3.637 1.00 0.00 14 PRO A N 12
ATOM 8781 C CA . PRO A 1 14 ? 7.775 9.056 3.094 1.00 0.00 14 PRO A CA 12
ATOM 8782 C C . PRO A 1 14 ? 6.826 8.447 2.054 1.00 0.00 14 PRO A C 12
ATOM 8783 O O . PRO A 1 14 ? 7.022 7.311 1.595 1.00 0.00 14 PRO A O 12
ATOM 8794 N N . CYS A 1 15 ? 5.818 9.188 1.693 1.00 0.00 15 CYS A N 12
ATOM 8795 C CA . CYS A 1 15 ? 4.882 8.732 0.711 1.00 0.00 15 CYS A CA 12
ATOM 8796 C C . CYS A 1 15 ? 5.419 8.919 -0.682 1.00 0.00 15 CYS A C 12
ATOM 8797 O O . CYS A 1 15 ? 5.676 10.037 -1.134 1.00 0.00 15 CYS A O 12
ATOM 8804 N N . LYS A 1 16 ? 5.635 7.820 -1.320 1.00 0.00 16 LYS A N 12
ATOM 8805 C CA . LYS A 1 16 ? 6.028 7.753 -2.672 1.00 0.00 16 LYS A CA 12
ATOM 8806 C C . LYS A 1 16 ? 5.319 6.539 -3.172 1.00 0.00 16 LYS A C 12
ATOM 8807 O O . LYS A 1 16 ? 5.259 5.549 -2.440 1.00 0.00 16 LYS A O 12
ATOM 8826 N N . GLU A 1 17 ? 4.781 6.590 -4.354 1.00 0.00 17 GLU A N 12
ATOM 8827 C CA . GLU A 1 17 ? 4.007 5.465 -4.896 1.00 0.00 17 GLU A CA 12
ATOM 8828 C C . GLU A 1 17 ? 4.869 4.234 -4.990 1.00 0.00 17 GLU A C 12
ATOM 8829 O O . GLU A 1 17 ? 4.472 3.147 -4.568 1.00 0.00 17 GLU A O 12
ATOM 8841 N N . LYS A 1 18 ? 6.072 4.428 -5.490 1.00 0.00 18 LYS A N 12
ATOM 8842 C CA . LYS A 1 18 ? 7.024 3.349 -5.644 1.00 0.00 18 LYS A CA 12
ATOM 8843 C C . LYS A 1 18 ? 7.396 2.755 -4.281 1.00 0.00 18 LYS A C 12
ATOM 8844 O O . LYS A 1 18 ? 7.439 1.538 -4.125 1.00 0.00 18 LYS A O 12
ATOM 8863 N N . ALA A 1 19 ? 7.613 3.626 -3.293 1.00 0.00 19 ALA A N 12
ATOM 8864 C CA . ALA A 1 19 ? 7.953 3.192 -1.939 1.00 0.00 19 ALA A CA 12
ATOM 8865 C C . ALA A 1 19 ? 6.794 2.444 -1.328 1.00 0.00 19 ALA A C 12
ATOM 8866 O O . ALA A 1 19 ? 6.956 1.343 -0.841 1.00 0.00 19 ALA A O 12
ATOM 8873 N N . CYS A 1 20 ? 5.632 3.039 -1.417 1.00 0.00 20 CYS A N 12
ATOM 8874 C CA . CYS A 1 20 ? 4.397 2.498 -0.879 1.00 0.00 20 CYS A CA 12
ATOM 8875 C C . CYS A 1 20 ? 4.137 1.094 -1.436 1.00 0.00 20 CYS A C 12
ATOM 8876 O O . CYS A 1 20 ? 4.031 0.118 -0.682 1.00 0.00 20 CYS A O 12
ATOM 8883 N N . LYS A 1 21 ? 4.150 0.986 -2.753 1.00 0.00 21 LYS A N 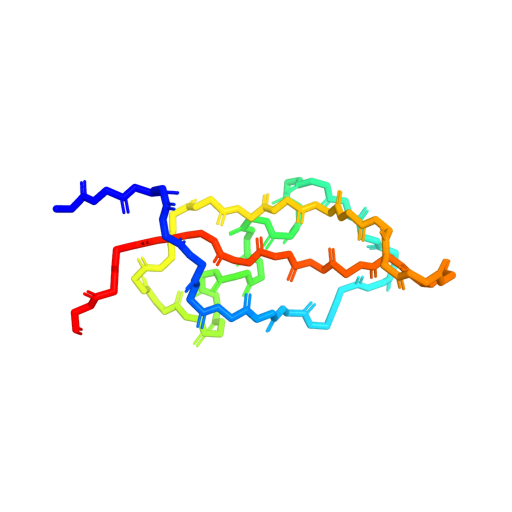12
ATOM 8884 C CA . LYS A 1 21 ? 3.927 -0.267 -3.451 1.00 0.00 21 LYS A CA 12
ATOM 8885 C C . LYS A 1 21 ? 5.035 -1.309 -3.130 1.00 0.00 21 LYS A C 12
ATOM 8886 O O . LYS A 1 21 ? 4.784 -2.524 -3.120 1.00 0.00 21 LYS A O 12
ATOM 8905 N N . SER A 1 22 ? 6.231 -0.831 -2.841 1.00 0.00 22 SER A N 12
ATOM 8906 C CA . SER A 1 22 ? 7.351 -1.700 -2.541 1.00 0.00 22 SER A CA 12
ATOM 8907 C C . SER A 1 22 ? 7.275 -2.197 -1.084 1.00 0.00 22 SER A C 12
ATOM 8908 O O . SER A 1 22 ? 7.416 -3.390 -0.822 1.00 0.00 22 SER A O 12
ATOM 8916 N N . VAL A 1 23 ? 6.995 -1.290 -0.152 1.00 0.00 23 VAL A N 12
ATOM 8917 C CA . VAL A 1 23 ? 6.880 -1.640 1.263 1.00 0.00 23 VAL A CA 12
ATOM 8918 C C . VAL A 1 23 ? 5.680 -2.572 1.473 1.00 0.00 23 VAL A C 12
ATOM 8919 O O . VAL A 1 23 ? 5.705 -3.477 2.335 1.00 0.00 23 VAL A O 12
ATOM 8932 N N . CYS A 1 24 ? 4.658 -2.395 0.648 1.00 0.00 24 CYS A N 12
ATOM 8933 C CA . CYS A 1 24 ? 3.525 -3.301 0.638 1.00 0.00 24 CYS A CA 12
ATOM 8934 C C . CYS A 1 24 ? 3.953 -4.738 0.338 1.00 0.00 24 CYS A C 12
ATOM 8935 O O . CYS A 1 24 ? 3.344 -5.673 0.826 1.00 0.00 24 CYS A O 12
ATOM 8942 N N . LYS A 1 25 ? 5.036 -4.905 -0.415 1.00 0.00 25 LYS A N 12
ATOM 8943 C CA . LYS A 1 25 ? 5.559 -6.230 -0.706 1.00 0.00 25 LYS A CA 12
ATOM 8944 C C . LYS A 1 25 ? 6.484 -6.722 0.386 1.00 0.00 25 LYS A C 12
ATOM 8945 O O . LYS A 1 25 ? 6.890 -7.878 0.384 1.00 0.00 25 LYS A O 12
ATOM 8964 N N . GLU A 1 26 ? 6.855 -5.858 1.288 1.00 0.00 26 GLU A N 12
ATOM 8965 C CA . GLU A 1 26 ? 7.667 -6.283 2.402 1.00 0.00 26 GLU A CA 12
ATOM 8966 C C . GLU A 1 26 ? 6.756 -6.762 3.507 1.00 0.00 26 GLU A C 12
ATOM 8967 O O . GLU A 1 26 ? 7.104 -7.651 4.294 1.00 0.00 26 GLU A O 12
ATOM 8979 N N . HIS A 1 27 ? 5.589 -6.165 3.562 1.00 0.00 27 HIS A N 12
ATOM 8980 C CA . HIS A 1 27 ? 4.582 -6.556 4.527 1.00 0.00 27 HIS A CA 12
ATOM 8981 C C . HIS A 1 27 ? 3.725 -7.700 4.022 1.00 0.00 27 HIS A C 12
ATOM 8982 O O . HIS A 1 27 ? 3.470 -8.652 4.752 1.00 0.00 27 HIS A O 12
ATOM 8996 N N . TYR A 1 28 ? 3.303 -7.628 2.785 1.00 0.00 28 TYR A N 12
ATOM 8997 C CA . TYR A 1 28 ? 2.401 -8.618 2.239 1.00 0.00 28 TYR A CA 12
ATOM 8998 C C . TYR A 1 28 ? 3.016 -9.236 0.996 1.00 0.00 28 TYR A C 12
ATOM 8999 O O . TYR A 1 28 ? 3.922 -8.665 0.401 1.00 0.00 28 TYR A O 12
ATOM 9017 N N . HIS A 1 29 ? 2.529 -10.381 0.609 1.00 0.00 29 HIS A N 12
ATOM 9018 C CA . HIS A 1 29 ? 3.035 -11.059 -0.575 1.00 0.00 29 HIS A CA 12
ATOM 9019 C C . HIS A 1 29 ? 2.160 -10.798 -1.770 1.00 0.00 29 HIS A C 12
ATOM 9020 O O . HIS A 1 29 ? 2.653 -10.561 -2.863 1.00 0.00 29 HIS A O 12
ATOM 9034 N N . HIS A 1 30 ? 0.858 -10.794 -1.554 1.00 0.00 30 HIS A N 12
ATOM 9035 C CA . HIS A 1 30 ? -0.115 -10.610 -2.643 1.00 0.00 30 HIS A CA 12
ATOM 9036 C C . HIS A 1 30 ? -0.211 -9.167 -3.083 1.00 0.00 30 HIS A C 12
ATOM 9037 O O . HIS A 1 30 ? -0.943 -8.851 -4.011 1.00 0.00 30 HIS A O 12
ATOM 9051 N N . ALA A 1 31 ? 0.522 -8.302 -2.418 1.00 0.00 31 ALA A N 12
ATOM 9052 C CA . ALA A 1 31 ? 0.482 -6.892 -2.708 1.00 0.00 31 ALA A CA 12
ATOM 9053 C C . ALA A 1 31 ? 1.158 -6.594 -4.022 1.00 0.00 31 ALA A C 12
ATOM 9054 O O . ALA A 1 31 ? 2.362 -6.768 -4.169 1.00 0.00 31 ALA A O 12
ATOM 9061 N N . CYS A 1 32 ? 0.384 -6.184 -4.965 1.00 0.00 32 CYS A N 12
ATOM 9062 C CA . CYS A 1 32 ? 0.878 -5.833 -6.270 1.00 0.00 32 CYS A CA 12
ATOM 9063 C C . CYS A 1 32 ? 0.642 -4.352 -6.543 1.00 0.00 32 CYS A C 12
ATOM 9064 O O . CYS A 1 32 ? 1.014 -3.824 -7.595 1.00 0.00 32 CYS A O 12
ATOM 9071 N N . LYS A 1 33 ? 0.020 -3.684 -5.585 1.00 0.00 33 LYS A N 12
ATOM 9072 C CA . LYS A 1 33 ? -0.265 -2.264 -5.663 1.00 0.00 33 LYS A CA 12
ATOM 9073 C C . LYS A 1 33 ? -0.406 -1.729 -4.248 1.00 0.00 33 LYS A C 12
ATOM 9074 O O . LYS A 1 33 ? -0.772 -2.470 -3.348 1.00 0.00 33 LYS A O 12
ATOM 9093 N N . GLY A 1 34 ? -0.077 -0.491 -4.046 1.00 0.00 34 GLY A N 12
ATOM 9094 C CA . GLY A 1 34 ? -0.189 0.109 -2.741 1.00 0.00 34 GLY A CA 12
ATOM 9095 C C . GLY A 1 34 ? -0.356 1.583 -2.878 1.00 0.00 34 GLY A C 12
ATOM 9096 O O . GLY A 1 34 ? 0.409 2.217 -3.615 1.00 0.00 34 GLY A O 12
ATOM 9100 N N . GLU A 1 35 ? -1.346 2.139 -2.221 1.00 0.00 35 GLU A N 12
ATOM 9101 C CA . GLU A 1 35 ? -1.610 3.565 -2.359 1.00 0.00 35 GLU A CA 12
ATOM 9102 C C . GLU A 1 35 ? -1.565 4.277 -1.014 1.00 0.00 35 GLU A C 12
ATOM 9103 O O . GLU A 1 35 ? -2.017 3.726 0.004 1.00 0.00 35 GLU A O 12
ATOM 9115 N N . CYS A 1 36 ? -1.027 5.490 -1.017 1.00 0.00 36 CYS A N 12
ATOM 9116 C CA . CYS A 1 36 ? -0.966 6.320 0.179 1.00 0.00 36 CYS A CA 12
ATOM 9117 C C . CYS A 1 36 ? -2.353 6.810 0.535 1.00 0.00 36 CYS A C 12
ATOM 9118 O O . CYS A 1 36 ? -2.972 7.563 -0.222 1.00 0.00 36 CYS A O 12
ATOM 9125 N N . GLU A 1 37 ? -2.829 6.401 1.658 1.00 0.00 37 GLU A N 12
ATOM 9126 C CA . GLU A 1 37 ? -4.130 6.768 2.126 1.00 0.00 37 GLU A CA 12
ATOM 9127 C C . GLU A 1 37 ? -3.960 7.801 3.194 1.00 0.00 37 GLU A C 12
ATOM 9128 O O . GLU A 1 37 ? -3.500 7.503 4.308 1.00 0.00 37 GLU A O 12
ATOM 9140 N N . TYR A 1 38 ? -4.255 9.007 2.849 1.00 0.00 38 TYR A N 12
ATOM 9141 C CA . TYR A 1 38 ? -4.109 10.093 3.752 1.00 0.00 38 TYR A CA 12
ATOM 9142 C C . TYR A 1 38 ? -5.344 10.239 4.602 1.00 0.00 38 TYR A C 12
ATOM 9143 O O . TYR A 1 38 ? -6.465 10.364 4.087 1.00 0.00 38 TYR A O 12
ATOM 9161 N N . HIS A 1 39 ? -5.151 10.197 5.881 1.00 0.00 39 HIS A N 12
ATOM 9162 C CA . HIS A 1 39 ? -6.214 10.400 6.802 1.00 0.00 39 HIS A CA 12
ATOM 9163 C C . HIS A 1 39 ? -5.674 11.195 7.964 1.00 0.00 39 HIS A C 12
ATOM 9164 O O . HIS A 1 39 ? -5.112 10.638 8.917 1.00 0.00 39 HIS A O 12
ATOM 9178 N N . GLY A 1 40 ? -5.755 12.489 7.832 1.00 0.00 40 GLY A N 12
ATOM 9179 C CA . GLY A 1 40 ? -5.294 13.377 8.853 1.00 0.00 40 GLY A CA 12
ATOM 9180 C C . GLY A 1 40 ? -3.789 13.376 8.970 1.00 0.00 40 GLY A C 12
ATOM 9181 O O . GLY A 1 40 ? -3.078 13.731 8.024 1.00 0.00 40 GLY A O 12
ATOM 9185 N N . ARG A 1 41 ? -3.305 12.928 10.090 1.00 0.00 41 ARG A N 12
ATOM 9186 C CA . ARG A 1 41 ? -1.891 12.913 10.372 1.00 0.00 41 ARG A CA 12
ATOM 9187 C C . ARG A 1 41 ? -1.213 11.695 9.763 1.00 0.00 41 ARG A C 12
ATOM 9188 O O . ARG A 1 41 ? -0.243 11.830 9.015 1.00 0.00 41 ARG A O 12
ATOM 9209 N N . GLU A 1 42 ? -1.743 10.537 10.044 1.00 0.00 42 GLU A N 12
ATOM 9210 C CA . GLU A 1 42 ? -1.105 9.301 9.658 1.00 0.00 42 GLU A CA 12
ATOM 9211 C C . GLU A 1 42 ? -1.517 8.831 8.278 1.00 0.00 42 GLU A C 12
ATOM 9212 O O . GLU A 1 42 ? -2.688 8.504 8.033 1.00 0.00 42 GLU A O 12
ATOM 9224 N N . VAL A 1 43 ? -0.562 8.816 7.381 1.00 0.00 43 VAL A N 12
ATOM 9225 C CA . VAL A 1 43 ? -0.777 8.284 6.067 1.00 0.00 43 VAL A CA 12
ATOM 9226 C C . VAL A 1 43 ? -0.350 6.821 6.066 1.00 0.00 43 VAL A C 12
ATOM 9227 O O . VAL A 1 43 ? 0.779 6.471 6.469 1.00 0.00 43 VAL A O 12
ATOM 9240 N N . HIS A 1 44 ? -1.245 5.972 5.699 1.00 0.00 44 HIS A N 12
ATOM 9241 C CA . HIS A 1 44 ? -0.969 4.571 5.645 1.00 0.00 44 HIS A CA 12
ATOM 9242 C C . HIS A 1 44 ? -1.175 4.094 4.254 1.00 0.00 44 HIS A C 12
ATOM 9243 O O . HIS A 1 44 ? -1.911 4.694 3.505 1.00 0.00 44 HIS A O 12
ATOM 9257 N N . CYS A 1 45 ? -0.508 3.079 3.893 1.00 0.00 45 CYS A N 12
ATOM 9258 C CA . CYS A 1 45 ? -0.673 2.522 2.606 1.00 0.00 45 CYS A CA 12
ATOM 9259 C C . CYS A 1 45 ? -1.625 1.385 2.637 1.00 0.00 45 CYS A C 12
ATOM 9260 O O . CYS A 1 45 ? -1.426 0.408 3.379 1.00 0.00 45 CYS A O 12
ATOM 9267 N N . HIS A 1 46 ? -2.688 1.522 1.900 1.00 0.00 46 HIS A N 12
ATOM 9268 C CA . HIS A 1 46 ? -3.556 0.427 1.693 1.00 0.00 46 HIS A CA 12
ATOM 9269 C C . HIS A 1 46 ? -2.982 -0.374 0.577 1.00 0.00 46 HIS A C 12
ATOM 9270 O O . HIS A 1 46 ? -2.861 0.100 -0.576 1.00 0.00 46 HIS A O 12
ATOM 9284 N N . CYS A 1 47 ? -2.522 -1.517 0.936 1.00 0.00 47 CYS A N 12
ATOM 9285 C CA . CYS A 1 47 ? -1.912 -2.407 0.025 1.00 0.00 47 CYS A CA 12
ATOM 9286 C C . CYS A 1 47 ? -2.971 -3.228 -0.659 1.00 0.00 47 CYS A C 12
ATOM 9287 O O . CYS A 1 47 ? -3.778 -3.897 -0.004 1.00 0.00 47 CYS A O 12
ATOM 9294 N N . TYR A 1 48 ? -2.988 -3.147 -1.954 1.00 0.00 48 TYR A N 12
ATOM 9295 C CA . TYR A 1 48 ? -3.939 -3.838 -2.762 1.00 0.00 48 TYR A CA 12
ATOM 9296 C C . TYR A 1 48 ? -3.307 -5.089 -3.306 1.00 0.00 48 TYR A C 12
ATOM 9297 O O . TYR A 1 48 ? -2.167 -5.065 -3.815 1.00 0.00 48 TYR A O 12
ATOM 9315 N N . GLY A 1 49 ? -4.009 -6.157 -3.204 1.00 0.00 49 GLY A N 12
ATOM 9316 C CA . GLY A 1 49 ? -3.510 -7.386 -3.692 1.00 0.00 49 GLY A CA 12
ATOM 9317 C C . GLY A 1 49 ? -4.496 -8.097 -4.555 1.00 0.00 49 GLY A C 12
ATOM 9318 O O . GLY A 1 49 ? -5.641 -7.625 -4.740 1.00 0.00 49 GLY A O 12
ATOM 9322 N N . ASP A 1 50 ? -4.079 -9.215 -5.065 1.00 0.00 50 ASP A N 12
ATOM 9323 C CA . ASP A 1 50 ? -4.867 -10.008 -5.983 1.00 0.00 50 ASP A CA 12
ATOM 9324 C C . ASP A 1 50 ? -4.864 -11.466 -5.537 1.00 0.00 50 ASP A C 12
ATOM 9325 O O . ASP A 1 50 ? -3.848 -11.962 -5.028 1.00 0.00 50 ASP A O 12
ATOM 9334 N N . TYR A 1 51 ? -5.988 -12.139 -5.692 1.00 0.00 51 TYR A N 12
ATOM 9335 C CA . TYR A 1 51 ? -6.119 -13.520 -5.249 1.00 0.00 51 TYR A CA 12
ATOM 9336 C C . TYR A 1 51 ? -6.651 -14.415 -6.346 1.00 0.00 51 TYR A C 12
ATOM 9337 O O . TYR A 1 51 ? -7.828 -14.335 -6.710 1.00 0.00 51 TYR A O 12
ATOM 9355 N N . HIS A 1 52 ? -5.805 -15.261 -6.857 1.00 0.00 52 HIS A N 12
ATOM 9356 C CA . HIS A 1 52 ? -6.181 -16.252 -7.842 1.00 0.00 52 HIS A CA 12
ATOM 9357 C C . HIS A 1 52 ? -5.481 -17.545 -7.542 1.00 0.00 52 HIS A C 12
ATOM 9358 O O . HIS A 1 52 ? -4.437 -17.834 -8.153 1.00 0.00 52 HIS A O 12
ATOM 9373 N N . ALA A 1 1 ? -6.227 -10.665 -9.189 1.00 0.00 1 ALA A N 13
ATOM 9374 C CA . ALA A 1 1 ? -5.099 -9.851 -9.635 1.00 0.00 1 ALA A CA 13
ATOM 9375 C C . ALA A 1 1 ? -5.529 -8.389 -9.827 1.00 0.00 1 ALA A C 13
ATOM 9376 O O . ALA A 1 1 ? -5.005 -7.686 -10.696 1.00 0.00 1 ALA A O 13
ATOM 9383 N N . HIS A 1 2 ? -6.415 -7.909 -8.982 1.00 0.00 2 HIS A N 13
ATOM 9384 C CA . HIS A 1 2 ? -6.927 -6.555 -9.097 1.00 0.00 2 HIS A CA 13
ATOM 9385 C C . HIS A 1 2 ? -6.459 -5.705 -7.944 1.00 0.00 2 HIS A C 13
ATOM 9386 O O . HIS A 1 2 ? -6.507 -6.121 -6.794 1.00 0.00 2 HIS A O 13
ATOM 9400 N N . CYS A 1 3 ? -6.057 -4.511 -8.250 1.00 0.00 3 CYS A N 13
ATOM 9401 C CA . CYS A 1 3 ? -5.493 -3.599 -7.271 1.00 0.00 3 CYS A CA 13
ATOM 9402 C C . CYS A 1 3 ? -6.550 -2.642 -6.702 1.00 0.00 3 CYS A C 13
ATOM 9403 O O . CYS A 1 3 ? -6.230 -1.542 -6.252 1.00 0.00 3 CYS A O 13
ATOM 9410 N N . ASP A 1 4 ? -7.800 -3.071 -6.686 1.00 0.00 4 ASP A N 13
ATOM 9411 C CA . ASP A 1 4 ? -8.879 -2.249 -6.126 1.00 0.00 4 ASP A CA 13
ATOM 9412 C C . ASP A 1 4 ? -9.314 -2.808 -4.774 1.00 0.00 4 ASP A C 13
ATOM 9413 O O . ASP A 1 4 ? -10.201 -2.266 -4.109 1.00 0.00 4 ASP A O 13
ATOM 9422 N N . HIS A 1 5 ? -8.683 -3.877 -4.366 1.00 0.00 5 HIS A N 13
ATOM 9423 C CA . HIS A 1 5 ? -9.037 -4.546 -3.132 1.00 0.00 5 HIS A CA 13
ATOM 9424 C C . HIS A 1 5 ? -7.956 -4.307 -2.082 1.00 0.00 5 HIS A C 13
ATOM 9425 O O . HIS A 1 5 ? -6.784 -4.562 -2.325 1.00 0.00 5 HIS A O 13
ATOM 9439 N N . PHE A 1 6 ? -8.364 -3.813 -0.941 1.00 0.00 6 PHE A N 13
ATOM 9440 C CA . PHE A 1 6 ? -7.471 -3.495 0.153 1.00 0.00 6 PHE A CA 13
ATOM 9441 C C . PHE A 1 6 ? -7.133 -4.760 0.942 1.00 0.00 6 PHE A C 13
ATOM 9442 O O . PHE A 1 6 ? -8.022 -5.418 1.476 1.00 0.00 6 PHE A O 13
ATOM 9459 N N . LEU A 1 7 ? -5.864 -5.093 0.994 1.00 0.00 7 LEU A N 13
ATOM 9460 C CA . LEU A 1 7 ? -5.393 -6.268 1.719 1.00 0.00 7 LEU A CA 13
ATOM 9461 C C . LEU A 1 7 ? -4.951 -5.884 3.117 1.00 0.00 7 LEU A C 13
ATOM 9462 O O . LEU A 1 7 ? -5.383 -6.475 4.111 1.00 0.00 7 LEU A O 13
ATOM 9478 N N . GLY A 1 8 ? -4.121 -4.882 3.198 1.00 0.00 8 GLY A N 13
ATOM 9479 C CA . GLY A 1 8 ? -3.587 -4.482 4.459 1.00 0.00 8 GLY A CA 13
ATOM 9480 C C . GLY A 1 8 ? -2.964 -3.130 4.378 1.00 0.00 8 GLY A C 13
ATOM 9481 O O . GLY A 1 8 ? -3.077 -2.454 3.346 1.00 0.00 8 GLY A O 13
ATOM 9485 N N . GLU A 1 9 ? -2.284 -2.750 5.413 1.00 0.00 9 GLU A N 13
ATOM 9486 C CA . GLU A 1 9 ? -1.703 -1.438 5.516 1.00 0.00 9 GLU A CA 13
ATOM 9487 C C . GLU A 1 9 ? -0.251 -1.553 5.962 1.00 0.00 9 GLU A C 13
ATOM 9488 O O . GLU A 1 9 ? 0.097 -2.445 6.750 1.00 0.00 9 GLU A O 13
ATOM 9500 N N . ALA A 1 10 ? 0.582 -0.683 5.460 1.00 0.00 10 ALA A N 13
ATOM 9501 C CA . ALA A 1 10 ? 1.968 -0.643 5.836 1.00 0.00 10 ALA A CA 13
ATOM 9502 C C . ALA A 1 10 ? 2.351 0.774 6.260 1.00 0.00 10 ALA A C 13
ATOM 9503 O O . ALA A 1 10 ? 1.884 1.750 5.669 1.00 0.00 10 ALA A O 13
ATOM 9510 N N . PRO A 1 11 ? 3.141 0.914 7.329 1.00 0.00 11 PRO A N 13
ATOM 9511 C CA . PRO A 1 11 ? 3.648 2.210 7.756 1.00 0.00 11 PRO A CA 13
ATOM 9512 C C . PRO A 1 11 ? 4.899 2.602 6.954 1.00 0.00 11 PRO A C 13
ATOM 9513 O O . PRO A 1 11 ? 5.947 1.954 7.054 1.00 0.00 11 PRO A O 13
ATOM 9524 N N . VAL A 1 12 ? 4.781 3.616 6.127 1.00 0.00 12 VAL A N 13
ATOM 9525 C CA . VAL A 1 12 ? 5.889 4.040 5.287 1.00 0.00 12 VAL A CA 13
ATOM 9526 C C . VAL A 1 12 ? 6.131 5.531 5.433 1.00 0.00 12 VAL A C 13
ATOM 9527 O O . VAL A 1 12 ? 5.234 6.341 5.168 1.00 0.00 12 VAL A O 13
ATOM 9540 N N . TYR A 1 13 ? 7.319 5.887 5.858 1.00 0.00 13 TYR A N 13
ATOM 9541 C CA . TYR A 1 13 ? 7.727 7.264 5.968 1.00 0.00 13 TYR A CA 13
ATOM 9542 C C . TYR A 1 13 ? 9.249 7.337 5.959 1.00 0.00 13 TYR A C 13
ATOM 9543 O O . TYR A 1 13 ? 9.894 6.777 6.843 1.00 0.00 13 TYR A O 13
ATOM 9561 N N . PRO A 1 14 ? 9.860 8.047 4.978 1.00 0.00 14 PRO A N 13
ATOM 9562 C CA . PRO A 1 14 ? 9.141 8.824 3.945 1.00 0.00 14 PRO A CA 13
ATOM 9563 C C . PRO A 1 14 ? 8.320 7.948 2.995 1.00 0.00 14 PRO A C 13
ATOM 9564 O O . PRO A 1 14 ? 8.662 6.794 2.738 1.00 0.00 14 PRO A O 13
ATOM 9575 N N . CYS A 1 15 ? 7.257 8.495 2.486 1.00 0.00 15 CYS A N 13
ATOM 9576 C CA . CYS A 1 15 ? 6.346 7.741 1.682 1.00 0.00 15 CYS A CA 13
ATOM 9577 C C . CYS A 1 15 ? 6.331 8.265 0.257 1.00 0.00 15 CYS A C 13
ATOM 9578 O O . CYS A 1 15 ? 6.128 9.465 0.021 1.00 0.00 15 CYS A O 13
ATOM 9585 N N . LYS A 1 16 ? 6.594 7.370 -0.675 1.00 0.00 16 LYS A N 13
ATOM 9586 C CA . LYS A 1 16 ? 6.592 7.639 -2.102 1.00 0.00 16 LYS A CA 13
ATOM 9587 C C . LYS A 1 16 ? 5.927 6.450 -2.784 1.00 0.00 16 LYS A C 13
ATOM 9588 O O . LYS A 1 16 ? 5.748 5.401 -2.133 1.00 0.00 16 LYS A O 13
ATOM 9607 N N . GLU A 1 17 ? 5.605 6.589 -4.067 1.00 0.00 17 GLU A N 13
ATOM 9608 C CA . GLU A 1 17 ? 4.872 5.552 -4.820 1.00 0.00 17 GLU A CA 13
ATOM 9609 C C . GLU A 1 17 ? 5.590 4.225 -4.835 1.00 0.00 17 GLU A C 13
ATOM 9610 O O . GLU A 1 17 ? 5.048 3.204 -4.391 1.00 0.00 17 GLU A O 13
ATOM 9622 N N . LYS A 1 18 ? 6.808 4.246 -5.318 1.00 0.00 18 LYS A N 13
ATOM 9623 C CA . LYS A 1 18 ? 7.605 3.043 -5.471 1.00 0.00 18 LYS A CA 13
ATOM 9624 C C . LYS A 1 18 ? 7.879 2.382 -4.126 1.00 0.00 18 LYS A C 13
ATOM 9625 O O . LYS A 1 18 ? 7.857 1.160 -4.018 1.00 0.00 18 LYS A O 13
ATOM 9644 N N . ALA A 1 19 ? 8.095 3.195 -3.106 1.00 0.00 19 ALA A N 13
ATOM 9645 C CA . ALA A 1 19 ? 8.327 2.709 -1.755 1.00 0.00 19 ALA A CA 13
ATOM 9646 C C . ALA A 1 19 ? 7.101 1.981 -1.241 1.00 0.00 19 ALA A C 13
ATOM 9647 O O . ALA A 1 19 ? 7.192 0.829 -0.818 1.00 0.00 19 ALA A O 13
ATOM 9654 N N . CYS A 1 20 ? 5.956 2.640 -1.335 1.00 0.00 20 CYS A N 13
ATOM 9655 C CA . CYS A 1 20 ? 4.690 2.099 -0.855 1.00 0.00 20 CYS A CA 13
ATOM 9656 C C . CYS A 1 20 ? 4.340 0.809 -1.621 1.00 0.00 20 CYS A C 13
ATOM 9657 O O . CYS A 1 20 ? 4.024 -0.226 -1.024 1.00 0.00 20 CYS A O 13
ATOM 9664 N N . LYS A 1 21 ? 4.489 0.849 -2.938 1.00 0.00 21 LYS A N 13
ATOM 9665 C CA . LYS A 1 21 ? 4.188 -0.297 -3.772 1.00 0.00 21 LYS A CA 13
ATOM 9666 C C . LYS A 1 21 ? 5.137 -1.465 -3.468 1.00 0.00 21 LYS A C 13
ATOM 9667 O O . LYS A 1 21 ? 4.722 -2.630 -3.470 1.00 0.00 21 LYS A O 13
ATOM 9686 N N . SER A 1 22 ? 6.396 -1.149 -3.200 1.00 0.00 22 SER A N 13
ATOM 9687 C CA . SER A 1 22 ? 7.386 -2.157 -2.917 1.00 0.00 22 SER A CA 13
ATOM 9688 C C . SER A 1 22 ? 7.062 -2.867 -1.617 1.00 0.00 22 SER A C 13
ATOM 9689 O O . SER A 1 22 ? 6.853 -4.079 -1.617 1.00 0.00 22 SER A O 13
ATOM 9697 N N . VAL A 1 23 ? 6.959 -2.108 -0.524 1.00 0.00 23 VAL A N 13
ATOM 9698 C CA . VAL A 1 23 ? 6.747 -2.651 0.746 1.00 0.00 23 VAL A CA 13
ATOM 9699 C C . VAL A 1 23 ? 5.420 -3.386 0.842 1.00 0.00 23 VAL A C 13
ATOM 9700 O O . VAL A 1 23 ? 5.333 -4.386 1.523 1.00 0.00 23 VAL A O 13
ATOM 9713 N N . CYS A 1 24 ? 4.403 -2.927 0.130 1.00 0.00 24 CYS A N 13
ATOM 9714 C CA . CYS A 1 24 ? 3.137 -3.635 0.109 1.00 0.00 24 CYS A CA 13
ATOM 9715 C C . CYS A 1 24 ? 3.269 -5.035 -0.445 1.00 0.00 24 CYS A C 13
ATOM 9716 O O . CYS A 1 24 ? 2.620 -5.951 0.037 1.00 0.00 24 CYS A O 13
ATOM 9723 N N . LYS A 1 25 ? 4.165 -5.212 -1.396 1.00 0.00 25 LYS A N 13
ATOM 9724 C CA . LYS A 1 25 ? 4.408 -6.515 -1.982 1.00 0.00 25 LYS A CA 13
ATOM 9725 C C . LYS A 1 25 ? 5.412 -7.313 -1.157 1.00 0.00 25 LYS A C 13
ATOM 9726 O O . LYS A 1 25 ? 5.641 -8.488 -1.413 1.00 0.00 25 LYS A O 13
ATOM 9745 N N . GLU A 1 26 ? 6.026 -6.661 -0.201 1.00 0.00 26 GLU A N 13
ATOM 9746 C CA . GLU A 1 26 ? 6.965 -7.306 0.691 1.00 0.00 26 GLU A CA 13
ATOM 9747 C C . GLU A 1 26 ? 6.270 -7.734 1.986 1.00 0.00 26 GLU A C 13
ATOM 9748 O O . GLU A 1 26 ? 6.561 -8.795 2.534 1.00 0.00 26 GLU A O 13
ATOM 9760 N N . HIS A 1 27 ? 5.349 -6.910 2.466 1.00 0.00 27 HIS A N 13
ATOM 9761 C CA . HIS A 1 27 ? 4.516 -7.280 3.608 1.00 0.00 27 HIS A CA 13
ATOM 9762 C C . HIS A 1 27 ? 3.518 -8.331 3.155 1.00 0.00 27 HIS A C 13
ATOM 9763 O O . HIS A 1 27 ? 3.288 -9.337 3.833 1.00 0.00 27 HIS A O 13
ATOM 9777 N N . TYR A 1 28 ? 2.937 -8.095 1.997 1.00 0.00 28 TYR A N 13
ATOM 9778 C CA . TYR A 1 28 ? 1.973 -8.991 1.425 1.00 0.00 28 TYR A CA 13
ATOM 9779 C C . TYR A 1 28 ? 2.451 -9.364 0.043 1.00 0.00 28 TYR A C 13
ATOM 9780 O O . TYR A 1 28 ? 2.275 -8.607 -0.904 1.00 0.00 28 TYR A O 13
ATOM 9798 N N . HIS A 1 29 ? 3.057 -10.520 -0.089 1.00 0.00 29 HIS A N 13
ATOM 9799 C CA . HIS A 1 29 ? 3.612 -10.966 -1.385 1.00 0.00 29 HIS A CA 13
ATOM 9800 C C . HIS A 1 29 ? 2.524 -11.257 -2.411 1.00 0.00 29 HIS A C 13
ATOM 9801 O O . HIS A 1 29 ? 2.804 -11.587 -3.567 1.00 0.00 29 HIS A O 13
ATOM 9815 N N . HIS A 1 30 ? 1.300 -11.134 -1.993 1.00 0.00 30 HIS A N 13
ATOM 9816 C CA . HIS A 1 30 ? 0.169 -11.392 -2.837 1.00 0.00 30 HIS A CA 13
ATOM 9817 C C . HIS A 1 30 ? -0.362 -10.067 -3.406 1.00 0.00 30 HIS A C 13
ATOM 9818 O O . HIS A 1 30 ? -1.209 -10.061 -4.296 1.00 0.00 30 HIS A O 13
ATOM 9832 N N . ALA A 1 31 ? 0.163 -8.951 -2.893 1.00 0.00 31 ALA A N 13
ATOM 9833 C CA . ALA A 1 31 ? -0.305 -7.622 -3.273 1.00 0.00 31 ALA A CA 13
ATOM 9834 C C . ALA A 1 31 ? 0.252 -7.205 -4.622 1.00 0.00 31 ALA A C 13
ATOM 9835 O O . ALA A 1 31 ? 1.234 -7.775 -5.104 1.00 0.00 31 ALA A O 13
ATOM 9842 N N . CYS A 1 32 ? -0.359 -6.221 -5.220 1.00 0.00 32 CYS A N 13
ATOM 9843 C CA . CYS A 1 32 ? 0.062 -5.747 -6.515 1.00 0.00 32 CYS A CA 13
ATOM 9844 C C . CYS A 1 32 ? 0.479 -4.282 -6.476 1.00 0.00 32 CYS A C 13
ATOM 9845 O O . CYS A 1 32 ? 1.508 -3.901 -7.055 1.00 0.00 32 CYS A O 13
ATOM 9852 N N . LYS A 1 33 ? -0.277 -3.466 -5.764 1.00 0.00 33 LYS A N 13
ATOM 9853 C CA . LYS A 1 33 ? -0.017 -2.052 -5.732 1.00 0.00 33 LYS A CA 13
ATOM 9854 C C . LYS A 1 33 ? -0.279 -1.491 -4.349 1.00 0.00 33 LYS A C 13
ATOM 9855 O O . LYS A 1 33 ? -1.104 -2.009 -3.619 1.00 0.00 33 LYS A O 13
ATOM 9874 N N . GLY A 1 34 ? 0.450 -0.468 -3.997 1.00 0.00 34 GLY A N 13
ATOM 9875 C CA . GLY A 1 34 ? 0.222 0.238 -2.771 1.00 0.00 34 GLY A CA 13
ATOM 9876 C C . GLY A 1 34 ? -0.178 1.656 -3.097 1.00 0.00 34 GLY A C 13
ATOM 9877 O O . GLY A 1 34 ? -0.045 2.071 -4.261 1.00 0.00 34 GLY A O 13
ATOM 9881 N N . GLU A 1 35 ? -0.715 2.377 -2.147 1.00 0.00 35 GLU A N 13
ATOM 9882 C CA . GLU A 1 35 ? -1.051 3.769 -2.354 1.00 0.00 35 GLU A CA 13
ATOM 9883 C C . GLU A 1 35 ? -0.978 4.524 -1.049 1.00 0.00 35 GLU A C 13
ATOM 9884 O O . GLU A 1 35 ? -1.539 4.100 -0.035 1.00 0.00 35 GLU A O 13
ATOM 9896 N N . CYS A 1 36 ? -0.299 5.621 -1.095 1.00 0.00 36 CYS A N 13
ATOM 9897 C CA . CYS A 1 36 ? -0.052 6.454 0.041 1.00 0.00 36 CYS A CA 13
ATOM 9898 C C . CYS A 1 36 ? -1.189 7.490 0.134 1.00 0.00 36 CYS A C 13
ATOM 9899 O O . CYS A 1 36 ? -1.228 8.461 -0.636 1.00 0.00 36 CYS A O 13
ATOM 9906 N N . GLU A 1 37 ? -2.111 7.272 1.058 1.00 0.00 37 GLU A N 13
ATOM 9907 C CA . GLU A 1 37 ? -3.337 8.074 1.154 1.00 0.00 37 GLU A CA 13
ATOM 9908 C C . GLU A 1 37 ? -3.505 8.657 2.540 1.00 0.00 37 GLU A C 13
ATOM 9909 O O . GLU A 1 37 ? -3.258 7.974 3.527 1.00 0.00 37 GLU A O 13
ATOM 9921 N N . TYR A 1 38 ? -3.919 9.903 2.615 1.00 0.00 38 TYR A N 13
ATOM 9922 C CA . TYR A 1 38 ? -4.262 10.501 3.882 1.00 0.00 38 TYR A CA 13
ATOM 9923 C C . TYR A 1 38 ? -5.693 10.148 4.173 1.00 0.00 38 TYR A C 13
ATOM 9924 O O . TYR A 1 38 ? -6.623 10.688 3.560 1.00 0.00 38 TYR A O 13
ATOM 9942 N N . HIS A 1 39 ? -5.873 9.211 5.057 1.00 0.00 39 HIS A N 13
ATOM 9943 C CA . HIS A 1 39 ? -7.175 8.669 5.325 1.00 0.00 39 HIS A CA 13
ATOM 9944 C C . HIS A 1 39 ? -7.466 8.739 6.806 1.00 0.00 39 HIS A C 13
ATOM 9945 O O . HIS A 1 39 ? -6.732 8.176 7.625 1.00 0.00 39 HIS A O 13
ATOM 9959 N N . GLY A 1 40 ? -8.494 9.467 7.148 1.00 0.00 40 GLY A N 13
ATOM 9960 C CA . GLY A 1 40 ? -8.886 9.599 8.522 1.00 0.00 40 GLY A CA 13
ATOM 9961 C C . GLY A 1 40 ? -8.136 10.714 9.195 1.00 0.00 40 GLY A C 13
ATOM 9962 O O . GLY A 1 40 ? -8.692 11.778 9.466 1.00 0.00 40 GLY A O 13
ATOM 9966 N N . ARG A 1 41 ? -6.868 10.493 9.446 1.00 0.00 41 ARG A N 13
ATOM 9967 C CA . ARG A 1 41 ? -6.050 11.493 10.088 1.00 0.00 41 ARG A CA 13
ATOM 9968 C C . ARG A 1 41 ? -4.769 11.703 9.307 1.00 0.00 41 ARG A C 13
ATOM 9969 O O . ARG A 1 41 ? -4.577 12.753 8.679 1.00 0.00 41 ARG A O 13
ATOM 9990 N N . GLU A 1 42 ? -3.933 10.692 9.302 1.00 0.00 42 GLU A N 13
ATOM 9991 C CA . GLU A 1 42 ? -2.615 10.766 8.697 1.00 0.00 42 GLU A CA 13
ATOM 9992 C C . GLU A 1 42 ? -2.552 9.948 7.410 1.00 0.00 42 GLU A C 13
ATOM 9993 O O . GLU A 1 42 ? -3.582 9.461 6.918 1.00 0.00 42 GLU A O 13
ATOM 10005 N N . VAL A 1 43 ? -1.362 9.822 6.862 1.00 0.00 43 VAL A N 13
ATOM 10006 C CA . VAL A 1 43 ? -1.161 9.077 5.644 1.00 0.00 43 VAL A CA 13
ATOM 10007 C C . VAL A 1 43 ? -0.900 7.601 5.954 1.00 0.00 43 VAL A C 13
ATOM 10008 O O . VAL A 1 43 ? -0.245 7.271 6.952 1.00 0.00 43 VAL A O 13
ATOM 10021 N N . HIS A 1 44 ? -1.463 6.738 5.152 1.00 0.00 44 HIS A N 13
ATOM 10022 C CA . HIS A 1 44 ? -1.268 5.313 5.285 1.00 0.00 44 HIS A CA 13
ATOM 10023 C C . HIS A 1 44 ? -0.869 4.771 3.932 1.00 0.00 44 HIS A C 13
ATOM 10024 O O . HIS A 1 44 ? -1.309 5.299 2.897 1.00 0.00 44 HIS A O 13
ATOM 10038 N N . CYS A 1 45 ? -0.052 3.767 3.924 1.00 0.00 45 CYS A N 13
ATOM 10039 C CA . CYS A 1 45 ? 0.284 3.069 2.715 1.00 0.00 45 CYS A CA 13
ATOM 10040 C C . CYS A 1 45 ? -0.640 1.867 2.625 1.00 0.00 45 CYS A C 13
ATOM 10041 O O . CYS A 1 45 ? -0.499 0.894 3.378 1.00 0.00 45 CYS A O 13
ATOM 10048 N N . HIS A 1 46 ? -1.650 1.984 1.793 1.00 0.00 46 HIS A N 13
ATOM 10049 C CA . HIS A 1 46 ? -2.637 0.951 1.637 1.00 0.00 46 HIS A CA 13
ATOM 10050 C C . HIS A 1 46 ? -2.155 -0.052 0.624 1.00 0.00 46 HIS A C 13
ATOM 10051 O O . HIS A 1 46 ? -1.733 0.325 -0.465 1.00 0.00 46 HIS A O 13
ATOM 10065 N N . CYS A 1 47 ? -2.214 -1.301 0.974 1.00 0.00 47 CYS A N 13
ATOM 10066 C CA . CYS A 1 47 ? -1.756 -2.363 0.115 1.00 0.00 47 CYS A CA 13
ATOM 10067 C C . CYS A 1 47 ? -2.934 -3.020 -0.577 1.00 0.00 47 CYS A C 13
ATOM 10068 O O . CYS A 1 47 ? -3.867 -3.486 0.082 1.00 0.00 47 CYS A O 13
ATOM 10075 N N . TYR A 1 48 ? -2.903 -3.049 -1.888 1.00 0.00 48 TYR A N 13
ATOM 10076 C CA . TYR A 1 48 ? -3.992 -3.577 -2.681 1.00 0.00 48 TYR A CA 13
ATOM 10077 C C . TYR A 1 48 ? -3.576 -4.821 -3.419 1.00 0.00 48 TYR A C 13
ATOM 10078 O O . TYR A 1 48 ? -2.391 -4.994 -3.757 1.00 0.00 48 TYR A O 13
ATOM 10096 N N . GLY A 1 49 ? -4.533 -5.667 -3.676 1.00 0.00 49 GLY A N 13
ATOM 10097 C CA . GLY A 1 49 ? -4.300 -6.860 -4.427 1.00 0.00 49 GLY A CA 13
ATOM 10098 C C . GLY A 1 49 ? -5.308 -7.912 -4.088 1.00 0.00 49 GLY A C 13
ATOM 10099 O O . GLY A 1 49 ? -6.429 -7.600 -3.683 1.00 0.00 49 GLY A O 13
ATOM 10103 N N . ASP A 1 50 ? -4.904 -9.140 -4.213 1.00 0.00 50 ASP A N 13
ATOM 10104 C CA . ASP A 1 50 ? -5.730 -10.289 -3.913 1.00 0.00 50 ASP A CA 13
ATOM 10105 C C . ASP A 1 50 ? -4.856 -11.272 -3.228 1.00 0.00 50 ASP A C 13
ATOM 10106 O O . ASP A 1 50 ? -3.644 -11.221 -3.393 1.00 0.00 50 ASP A O 13
ATOM 10115 N N . TYR A 1 51 ? -5.417 -12.150 -2.463 1.00 0.00 51 TYR A N 13
ATOM 10116 C CA . TYR A 1 51 ? -4.624 -13.203 -1.917 1.00 0.00 51 TYR A CA 13
ATOM 10117 C C . TYR A 1 51 ? -4.482 -14.273 -2.973 1.00 0.00 51 TYR A C 13
ATOM 10118 O O . TYR A 1 51 ? -5.454 -14.923 -3.359 1.00 0.00 51 TYR A O 13
ATOM 10136 N N . HIS A 1 52 ? -3.301 -14.378 -3.495 1.00 0.00 52 HIS A N 13
ATOM 10137 C CA . HIS A 1 52 ? -2.980 -15.310 -4.546 1.00 0.00 52 HIS A CA 13
ATOM 10138 C C . HIS A 1 52 ? -2.323 -16.523 -3.933 1.00 0.00 52 HIS A C 13
ATOM 10139 O O . HIS A 1 52 ? -1.109 -16.469 -3.689 1.00 0.00 52 HIS A O 13
ATOM 10154 N N . ALA A 1 1 ? -7.881 -7.149 -14.138 1.00 0.00 1 ALA A N 14
ATOM 10155 C CA . ALA A 1 1 ? -6.464 -6.990 -14.421 1.00 0.00 1 ALA A CA 14
ATOM 10156 C C . ALA A 1 1 ? -5.835 -5.943 -13.514 1.00 0.00 1 ALA A C 14
ATOM 10157 O O . ALA A 1 1 ? -4.631 -5.701 -13.578 1.00 0.00 1 ALA A O 14
ATOM 10164 N N . HIS A 1 2 ? -6.635 -5.318 -12.675 1.00 0.00 2 HIS A N 14
ATOM 10165 C CA . HIS A 1 2 ? -6.129 -4.317 -11.772 1.00 0.00 2 HIS A CA 14
ATOM 10166 C C . HIS A 1 2 ? -5.985 -4.962 -10.415 1.00 0.00 2 HIS A C 14
ATOM 10167 O O . HIS A 1 2 ? -6.904 -5.651 -9.969 1.00 0.00 2 HIS A O 14
ATOM 10181 N N . CYS A 1 3 ? -4.851 -4.773 -9.781 1.00 0.00 3 CYS A N 14
ATOM 10182 C CA . CYS A 1 3 ? -4.650 -5.257 -8.431 1.00 0.00 3 CYS A CA 14
ATOM 10183 C C . CYS A 1 3 ? -5.455 -4.355 -7.520 1.00 0.00 3 CYS A C 14
ATOM 10184 O O . CYS A 1 3 ? -5.014 -3.269 -7.149 1.00 0.00 3 CYS A O 14
ATOM 10191 N N . ASP A 1 4 ? -6.661 -4.774 -7.239 1.00 0.00 4 ASP A N 14
ATOM 10192 C CA . ASP A 1 4 ? -7.636 -3.918 -6.604 1.00 0.00 4 ASP A CA 14
ATOM 10193 C C . ASP A 1 4 ? -8.058 -4.416 -5.237 1.00 0.00 4 ASP A C 14
ATOM 10194 O O . ASP A 1 4 ? -8.585 -3.652 -4.439 1.00 0.00 4 ASP A O 14
ATOM 10203 N N . HIS A 1 5 ? -7.813 -5.670 -4.934 1.00 0.00 5 HIS A N 14
ATOM 10204 C CA . HIS A 1 5 ? -8.270 -6.192 -3.661 1.00 0.00 5 HIS A CA 14
ATOM 10205 C C . HIS A 1 5 ? -7.363 -5.706 -2.529 1.00 0.00 5 HIS A C 14
ATOM 10206 O O . HIS A 1 5 ? -6.178 -6.031 -2.482 1.00 0.00 5 HIS A O 14
ATOM 10220 N N . PHE A 1 6 ? -7.931 -4.912 -1.656 1.00 0.00 6 PHE A N 14
ATOM 10221 C CA . PHE A 1 6 ? -7.243 -4.375 -0.503 1.00 0.00 6 PHE A CA 14
ATOM 10222 C C . PHE A 1 6 ? -6.911 -5.494 0.468 1.00 0.00 6 PHE A C 14
ATOM 10223 O O . PHE A 1 6 ? -7.800 -6.184 0.967 1.00 0.00 6 PHE A O 14
ATOM 10240 N N . LEU A 1 7 ? -5.654 -5.686 0.705 1.00 0.00 7 LEU A N 14
ATOM 10241 C CA . LEU A 1 7 ? -5.193 -6.704 1.606 1.00 0.00 7 LEU A CA 14
ATOM 10242 C C . LEU A 1 7 ? -5.022 -6.123 2.994 1.00 0.00 7 LEU A C 14
ATOM 10243 O O . LEU A 1 7 ? -5.664 -6.571 3.944 1.00 0.00 7 LEU A O 14
ATOM 10259 N N . GLY A 1 8 ? -4.205 -5.100 3.104 1.00 0.00 8 GLY A N 14
ATOM 10260 C CA . GLY A 1 8 ? -3.918 -4.541 4.394 1.00 0.00 8 GLY A CA 14
ATOM 10261 C C . GLY A 1 8 ? -3.310 -3.169 4.308 1.00 0.00 8 GLY A C 14
ATOM 10262 O O . GLY A 1 8 ? -3.271 -2.565 3.225 1.00 0.00 8 GLY A O 14
ATOM 10266 N N . GLU A 1 9 ? -2.810 -2.697 5.429 1.00 0.00 9 GLU A N 14
ATOM 10267 C CA . GLU A 1 9 ? -2.256 -1.357 5.564 1.00 0.00 9 GLU A CA 14
ATOM 10268 C C . GLU A 1 9 ? -0.834 -1.420 6.083 1.00 0.00 9 GLU A C 14
ATOM 10269 O O . GLU A 1 9 ? -0.568 -2.019 7.146 1.00 0.00 9 GLU A O 14
ATOM 10281 N N . ALA A 1 10 ? 0.058 -0.822 5.363 1.00 0.00 10 ALA A N 14
ATOM 10282 C CA . ALA A 1 10 ? 1.444 -0.768 5.750 1.00 0.00 10 ALA A CA 14
ATOM 10283 C C . ALA A 1 10 ? 1.802 0.653 6.204 1.00 0.00 10 ALA A C 14
ATOM 10284 O O . ALA A 1 10 ? 1.185 1.625 5.753 1.00 0.00 10 ALA A O 14
ATOM 10291 N N . PRO A 1 11 ? 2.739 0.797 7.147 1.00 0.00 11 PRO A N 14
ATOM 10292 C CA . PRO A 1 11 ? 3.228 2.104 7.552 1.00 0.00 11 PRO A CA 14
ATOM 10293 C C . PRO A 1 11 ? 4.389 2.558 6.642 1.00 0.00 11 PRO A C 14
ATOM 10294 O O . PRO A 1 11 ? 5.461 1.934 6.622 1.00 0.00 11 PRO A O 14
ATOM 10305 N N . VAL A 1 12 ? 4.157 3.600 5.863 1.00 0.00 12 VAL A N 14
ATOM 10306 C CA . VAL A 1 12 ? 5.140 4.113 4.911 1.00 0.00 12 VAL A CA 14
ATOM 10307 C C . VAL A 1 12 ? 5.106 5.633 4.935 1.00 0.00 12 VAL A C 14
ATOM 10308 O O . VAL A 1 12 ? 4.108 6.228 4.555 1.00 0.00 12 VAL A O 14
ATOM 10321 N N . TYR A 1 13 ? 6.162 6.253 5.387 1.00 0.00 13 TYR A N 14
ATOM 10322 C CA . TYR A 1 13 ? 6.233 7.694 5.405 1.00 0.00 13 TYR A CA 14
ATOM 10323 C C . TYR A 1 13 ? 7.662 8.154 5.107 1.00 0.00 13 TYR A C 14
ATOM 10324 O O . TYR A 1 13 ? 8.609 7.656 5.718 1.00 0.00 13 TYR A O 14
ATOM 10342 N N . PRO A 1 14 ? 7.858 9.070 4.133 1.00 0.00 14 PRO A N 14
ATOM 10343 C CA . PRO A 1 14 ? 6.779 9.623 3.295 1.00 0.00 14 PRO A CA 14
ATOM 10344 C C . PRO A 1 14 ? 6.282 8.572 2.306 1.00 0.00 14 PRO A C 14
ATOM 10345 O O . PRO A 1 14 ? 7.068 7.762 1.797 1.00 0.00 14 PRO A O 14
ATOM 10356 N N . CYS A 1 15 ? 5.015 8.568 2.038 1.00 0.00 15 CYS A N 14
ATOM 10357 C CA . CYS A 1 15 ? 4.458 7.537 1.219 1.00 0.00 15 CYS A CA 14
ATOM 10358 C C . CYS A 1 15 ? 4.357 8.007 -0.219 1.00 0.00 15 CYS A C 14
ATOM 10359 O O . CYS A 1 15 ? 3.935 9.136 -0.494 1.00 0.00 15 CYS A O 14
ATOM 10366 N N . LYS A 1 16 ? 4.762 7.158 -1.122 1.00 0.00 16 LYS A N 14
ATOM 10367 C CA . LYS A 1 16 ? 4.742 7.429 -2.519 1.00 0.00 16 LYS A CA 14
ATOM 10368 C C . LYS A 1 16 ? 4.199 6.172 -3.184 1.00 0.00 16 LYS A C 14
ATOM 10369 O O . LYS A 1 16 ? 4.304 5.101 -2.588 1.00 0.00 16 LYS A O 14
ATOM 10388 N N . GLU A 1 17 ? 3.642 6.300 -4.379 1.00 0.00 17 GLU A N 14
ATOM 10389 C CA . GLU A 1 17 ? 3.042 5.199 -5.137 1.00 0.00 17 GLU A CA 14
ATOM 10390 C C . GLU A 1 17 ? 3.967 3.964 -5.196 1.00 0.00 17 GLU A C 14
ATOM 10391 O O . GLU A 1 17 ? 3.556 2.836 -4.862 1.00 0.00 17 GLU A O 14
ATOM 10403 N N . LYS A 1 18 ? 5.208 4.179 -5.588 1.00 0.00 18 LYS A N 14
ATOM 10404 C CA . LYS A 1 18 ? 6.150 3.089 -5.715 1.00 0.00 18 LYS A CA 14
ATOM 10405 C C . LYS A 1 18 ? 6.658 2.641 -4.344 1.00 0.00 18 LYS A C 14
ATOM 10406 O O . LYS A 1 18 ? 6.862 1.455 -4.116 1.00 0.00 18 LYS A O 14
ATOM 10425 N N . ALA A 1 19 ? 6.826 3.588 -3.432 1.00 0.00 19 ALA A N 14
ATOM 10426 C CA . ALA A 1 19 ? 7.292 3.282 -2.077 1.00 0.00 19 ALA A CA 14
ATOM 10427 C C . ALA A 1 19 ? 6.299 2.386 -1.366 1.00 0.00 19 ALA A C 14
ATOM 10428 O O . ALA A 1 19 ? 6.678 1.390 -0.768 1.00 0.00 19 ALA A O 14
ATOM 10435 N N . CYS A 1 20 ? 5.030 2.731 -1.480 1.00 0.00 20 CYS A N 14
ATOM 10436 C CA . CYS A 1 20 ? 3.947 1.973 -0.877 1.00 0.00 20 CYS A CA 14
ATOM 10437 C C . CYS A 1 20 ? 3.949 0.563 -1.484 1.00 0.00 20 CYS A C 14
ATOM 10438 O O . CYS A 1 20 ? 3.985 -0.424 -0.770 1.00 0.00 20 CYS A O 14
ATOM 10445 N N . LYS A 1 21 ? 4.043 0.504 -2.817 1.00 0.00 21 LYS A N 14
ATOM 10446 C CA . LYS A 1 21 ? 4.099 -0.757 -3.577 1.00 0.00 21 LYS A CA 14
ATOM 10447 C C . LYS A 1 21 ? 5.250 -1.642 -3.068 1.00 0.00 21 LYS A C 14
ATOM 10448 O O . LYS A 1 21 ? 5.075 -2.838 -2.808 1.00 0.00 21 LYS A O 14
ATOM 10467 N N . SER A 1 22 ? 6.400 -1.023 -2.911 1.00 0.00 22 SER A N 14
ATOM 10468 C CA . SER A 1 22 ? 7.610 -1.694 -2.516 1.00 0.00 22 SER A CA 14
ATOM 10469 C C . SER A 1 22 ? 7.505 -2.206 -1.058 1.00 0.00 22 SER A C 14
ATOM 10470 O O . SER A 1 22 ? 7.811 -3.376 -0.776 1.00 0.00 22 SER A O 14
ATOM 10478 N N . VAL A 1 23 ? 7.026 -1.357 -0.153 1.00 0.00 23 VAL A N 14
ATOM 10479 C CA . VAL A 1 23 ? 6.911 -1.727 1.257 1.00 0.00 23 VAL A CA 14
ATOM 10480 C C . VAL A 1 23 ? 5.769 -2.745 1.463 1.00 0.00 23 VAL A C 14
ATOM 10481 O O . VAL A 1 23 ? 5.845 -3.644 2.330 1.00 0.00 23 VAL A O 14
ATOM 10494 N N . CYS A 1 24 ? 4.740 -2.647 0.640 1.00 0.00 24 CYS A N 14
ATOM 10495 C CA . CYS A 1 24 ? 3.669 -3.626 0.653 1.00 0.00 24 CYS A CA 14
ATOM 10496 C C . CYS A 1 24 ? 4.183 -5.018 0.343 1.00 0.00 24 CYS A C 14
ATOM 10497 O O . CYS A 1 24 ? 3.639 -5.985 0.827 1.00 0.00 24 CYS A O 14
ATOM 10504 N N . LYS A 1 25 ? 5.269 -5.115 -0.418 1.00 0.00 25 LYS A N 14
ATOM 10505 C CA . LYS A 1 25 ? 5.869 -6.410 -0.726 1.00 0.00 25 LYS A CA 14
ATOM 10506 C C . LYS A 1 25 ? 6.743 -6.901 0.416 1.00 0.00 25 LYS A C 14
ATOM 10507 O O . LYS A 1 25 ? 7.124 -8.070 0.466 1.00 0.00 25 LYS A O 14
ATOM 10526 N N . GLU A 1 26 ? 7.072 -6.013 1.317 1.00 0.00 26 GLU A N 14
ATOM 10527 C CA . GLU A 1 26 ? 7.863 -6.369 2.468 1.00 0.00 26 GLU A CA 14
ATOM 10528 C C . GLU A 1 26 ? 6.943 -6.892 3.550 1.00 0.00 26 GLU A C 14
ATOM 10529 O O . GLU A 1 26 ? 7.305 -7.775 4.328 1.00 0.00 26 GLU A O 14
ATOM 10541 N N . HIS A 1 27 ? 5.746 -6.342 3.599 1.00 0.00 27 HIS A N 14
ATOM 10542 C CA . HIS A 1 27 ? 4.750 -6.810 4.553 1.00 0.00 27 HIS A CA 14
ATOM 10543 C C . HIS A 1 27 ? 3.929 -7.974 3.997 1.00 0.00 27 HIS A C 14
ATOM 10544 O O . HIS A 1 27 ? 3.697 -8.957 4.689 1.00 0.00 27 HIS A O 14
ATOM 10558 N N . TYR A 1 28 ? 3.523 -7.878 2.757 1.00 0.00 28 TYR A N 14
ATOM 10559 C CA . TYR A 1 28 ? 2.665 -8.882 2.164 1.00 0.00 28 TYR A CA 14
ATOM 10560 C C . TYR A 1 28 ? 3.329 -9.505 0.956 1.00 0.00 28 TYR A C 14
ATOM 10561 O O . TYR A 1 28 ? 3.967 -8.822 0.161 1.00 0.00 28 TYR A O 14
ATOM 10579 N N . HIS A 1 29 ? 3.155 -10.783 0.811 1.00 0.00 29 HIS A N 14
ATOM 10580 C CA . HIS A 1 29 ? 3.707 -11.526 -0.307 1.00 0.00 29 HIS A CA 14
ATOM 10581 C C . HIS A 1 29 ? 2.744 -11.421 -1.485 1.00 0.00 29 HIS A C 14
ATOM 10582 O O . HIS A 1 29 ? 3.139 -11.471 -2.645 1.00 0.00 29 HIS A O 14
ATOM 10596 N N . HIS A 1 30 ? 1.480 -11.241 -1.161 1.00 0.00 30 HIS A N 14
ATOM 10597 C CA . HIS A 1 30 ? 0.401 -11.185 -2.150 1.00 0.00 30 HIS A CA 14
ATOM 10598 C C . HIS A 1 30 ? 0.102 -9.773 -2.640 1.00 0.00 30 HIS A C 14
ATOM 10599 O O . HIS A 1 30 ? -0.861 -9.562 -3.392 1.00 0.00 30 HIS A O 14
ATOM 10613 N N . ALA A 1 31 ? 0.912 -8.814 -2.244 1.00 0.00 31 ALA A N 14
ATOM 10614 C CA . ALA A 1 31 ? 0.666 -7.444 -2.636 1.00 0.00 31 ALA A CA 14
ATOM 10615 C C . ALA A 1 31 ? 1.091 -7.199 -4.069 1.00 0.00 31 ALA A C 14
ATOM 10616 O O . ALA A 1 31 ? 1.875 -7.953 -4.646 1.00 0.00 31 ALA A O 14
ATOM 10623 N N . CYS A 1 32 ? 0.560 -6.166 -4.634 1.00 0.00 32 CYS A N 14
ATOM 10624 C CA . CYS A 1 32 ? 0.833 -5.795 -5.993 1.00 0.00 32 CYS A CA 14
ATOM 10625 C C . CYS A 1 32 ? 0.873 -4.274 -6.138 1.00 0.00 32 CYS A C 14
ATOM 10626 O O . CYS A 1 32 ? 1.820 -3.723 -6.688 1.00 0.00 32 CYS A O 14
ATOM 10633 N N . LYS A 1 33 ? -0.120 -3.598 -5.608 1.00 0.00 33 LYS A N 14
ATOM 10634 C CA . LYS A 1 33 ? -0.206 -2.153 -5.733 1.00 0.00 33 LYS A CA 14
ATOM 10635 C C . LYS A 1 33 ? -0.338 -1.553 -4.354 1.00 0.00 33 LYS A C 14
ATOM 10636 O O . LYS A 1 33 ? -0.808 -2.220 -3.446 1.00 0.00 33 LYS A O 14
ATOM 10655 N N . GLY A 1 34 ? 0.092 -0.339 -4.198 1.00 0.00 34 GLY A N 14
ATOM 10656 C CA . GLY A 1 34 ? -0.032 0.329 -2.948 1.00 0.00 34 GLY A CA 14
ATOM 10657 C C . GLY A 1 34 ? -0.392 1.773 -3.155 1.00 0.00 34 GLY A C 14
ATOM 10658 O O . GLY A 1 34 ? 0.223 2.446 -3.986 1.00 0.00 34 GLY A O 14
ATOM 10662 N N . GLU A 1 35 ? -1.393 2.245 -2.446 1.00 0.00 35 GLU A N 14
ATOM 10663 C CA . GLU A 1 35 ? -1.786 3.644 -2.534 1.00 0.00 35 GLU A CA 14
ATOM 10664 C C . GLU A 1 35 ? -1.659 4.325 -1.196 1.00 0.00 35 GLU A C 14
ATOM 10665 O O . GLU A 1 35 ? -1.929 3.728 -0.153 1.00 0.00 35 GLU A O 14
ATOM 10677 N N . CYS A 1 36 ? -1.272 5.562 -1.229 1.00 0.00 36 CYS A N 14
ATOM 10678 C CA . CYS A 1 36 ? -1.014 6.312 -0.031 1.00 0.00 36 CYS A CA 14
ATOM 10679 C C . CYS A 1 36 ? -2.171 7.212 0.317 1.00 0.00 36 CYS A C 14
ATOM 10680 O O . CYS A 1 36 ? -2.510 8.118 -0.439 1.00 0.00 36 CYS A O 14
ATOM 10687 N N . GLU A 1 37 ? -2.770 6.974 1.452 1.00 0.00 37 GLU A N 14
ATOM 10688 C CA . GLU A 1 37 ? -3.859 7.794 1.908 1.00 0.00 37 GLU A CA 14
ATOM 10689 C C . GLU A 1 37 ? -3.482 8.553 3.142 1.00 0.00 37 GLU A C 14
ATOM 10690 O O . GLU A 1 37 ? -3.357 7.978 4.227 1.00 0.00 37 GLU A O 14
ATOM 10702 N N . TYR A 1 38 ? -3.255 9.822 2.975 1.00 0.00 38 TYR A N 14
ATOM 10703 C CA . TYR A 1 38 ? -2.951 10.683 4.077 1.00 0.00 38 TYR A CA 14
ATOM 10704 C C . TYR A 1 38 ? -4.242 11.071 4.749 1.00 0.00 38 TYR A C 14
ATOM 10705 O O . TYR A 1 38 ? -4.979 11.931 4.268 1.00 0.00 38 TYR A O 14
ATOM 10723 N N . HIS A 1 39 ? -4.530 10.402 5.821 1.00 0.00 39 HIS A N 14
ATOM 10724 C CA . HIS A 1 39 ? -5.755 10.588 6.539 1.00 0.00 39 HIS A CA 14
ATOM 10725 C C . HIS A 1 39 ? -5.428 11.057 7.934 1.00 0.00 39 HIS A C 14
ATOM 10726 O O . HIS A 1 39 ? -4.934 10.285 8.759 1.00 0.00 39 HIS A O 14
ATOM 10740 N N . GLY A 1 40 ? -5.650 12.317 8.173 1.00 0.00 40 GLY A N 14
ATOM 10741 C CA . GLY A 1 40 ? -5.361 12.886 9.452 1.00 0.00 40 GLY A CA 14
ATOM 10742 C C . GLY A 1 40 ? -3.881 13.119 9.617 1.00 0.00 40 GLY A C 14
ATOM 10743 O O . GLY A 1 40 ? -3.244 13.773 8.776 1.00 0.00 40 GLY A O 14
ATOM 10747 N N . ARG A 1 41 ? -3.320 12.555 10.647 1.00 0.00 41 ARG A N 14
ATOM 10748 C CA . ARG A 1 41 ? -1.908 12.731 10.945 1.00 0.00 41 ARG A CA 14
ATOM 10749 C C . ARG A 1 41 ? -1.103 11.653 10.234 1.00 0.00 41 ARG A C 14
ATOM 10750 O O . ARG A 1 41 ? 0.034 11.881 9.807 1.00 0.00 41 ARG A O 14
ATOM 10771 N N . GLU A 1 42 ? -1.711 10.491 10.104 1.00 0.00 42 GLU A N 14
ATOM 10772 C CA . GLU A 1 42 ? -1.059 9.307 9.564 1.00 0.00 42 GLU A CA 14
ATOM 10773 C C . GLU A 1 42 ? -1.345 9.115 8.087 1.00 0.00 42 GLU A C 14
ATOM 10774 O O . GLU A 1 42 ? -2.243 9.749 7.517 1.00 0.00 42 GLU A O 14
ATOM 10786 N N . VAL A 1 43 ? -0.569 8.266 7.472 1.00 0.00 43 VAL A N 14
ATOM 10787 C CA . VAL A 1 43 ? -0.782 7.884 6.108 1.00 0.00 43 VAL A CA 14
ATOM 10788 C C . VAL A 1 43 ? -0.907 6.379 6.034 1.00 0.00 43 VAL A C 14
ATOM 10789 O O . VAL A 1 43 ? -0.101 5.637 6.617 1.00 0.00 43 VAL A O 14
ATOM 10802 N N . HIS A 1 44 ? -1.931 5.942 5.382 1.00 0.00 44 HIS A N 14
ATOM 10803 C CA . HIS A 1 44 ? -2.226 4.550 5.257 1.00 0.00 44 HIS A CA 14
ATOM 10804 C C . HIS A 1 44 ? -1.789 4.091 3.896 1.00 0.00 44 HIS A C 14
ATOM 10805 O O . HIS A 1 44 ? -2.246 4.616 2.881 1.00 0.00 44 HIS A O 14
ATOM 10819 N N . CYS A 1 45 ? -0.866 3.201 3.882 1.00 0.00 45 CYS A N 14
ATOM 10820 C CA . CYS A 1 45 ? -0.401 2.586 2.662 1.00 0.00 45 CYS A CA 14
ATOM 10821 C C . CYS A 1 45 ? -1.288 1.383 2.406 1.00 0.00 45 CYS A C 14
ATOM 10822 O O . CYS A 1 45 ? -1.226 0.380 3.131 1.00 0.00 45 CYS A O 14
ATOM 10829 N N . HIS A 1 46 ? -2.189 1.534 1.463 1.00 0.00 46 HIS A N 14
ATOM 10830 C CA . HIS A 1 46 ? -3.142 0.507 1.138 1.00 0.00 46 HIS A CA 14
ATOM 10831 C C . HIS A 1 46 ? -2.532 -0.478 0.198 1.00 0.00 46 HIS A C 14
ATOM 10832 O O . HIS A 1 46 ? -2.254 -0.153 -0.955 1.00 0.00 46 HIS A O 14
ATOM 10846 N N . CYS A 1 47 ? -2.312 -1.655 0.690 1.00 0.00 47 CYS A N 14
ATOM 10847 C CA . CYS A 1 47 ? -1.724 -2.706 -0.083 1.00 0.00 47 CYS A CA 14
ATOM 10848 C C . CYS A 1 47 ? -2.799 -3.485 -0.805 1.00 0.00 47 CYS A C 14
ATOM 10849 O O . CYS A 1 47 ? -3.623 -4.148 -0.179 1.00 0.00 47 CYS A O 14
ATOM 10856 N N . TYR A 1 48 ? -2.809 -3.381 -2.101 1.00 0.00 48 TYR A N 14
ATOM 10857 C CA . TYR A 1 48 ? -3.753 -4.081 -2.934 1.00 0.00 48 TYR A CA 14
ATOM 10858 C C . TYR A 1 48 ? -3.051 -5.261 -3.561 1.00 0.00 48 TYR A C 14
ATOM 10859 O O . TYR A 1 48 ? -1.843 -5.193 -3.836 1.00 0.00 48 TYR A O 14
ATOM 10877 N N . GLY A 1 49 ? -3.776 -6.308 -3.793 1.00 0.00 49 GLY A N 14
ATOM 10878 C CA . GLY A 1 49 ? -3.241 -7.478 -4.424 1.00 0.00 49 GLY A CA 14
ATOM 10879 C C . GLY A 1 49 ? -4.331 -8.472 -4.671 1.00 0.00 49 GLY A C 14
ATOM 10880 O O . GLY A 1 49 ? -5.477 -8.080 -4.882 1.00 0.00 49 GLY A O 14
ATOM 10884 N N . ASP A 1 50 ? -3.990 -9.730 -4.629 1.00 0.00 50 ASP A N 14
ATOM 10885 C CA . ASP A 1 50 ? -4.944 -10.820 -4.804 1.00 0.00 50 ASP A CA 14
ATOM 10886 C C . ASP A 1 50 ? -4.587 -11.874 -3.811 1.00 0.00 50 ASP A C 14
ATOM 10887 O O . ASP A 1 50 ? -3.407 -12.080 -3.544 1.00 0.00 50 ASP A O 14
ATOM 10896 N N . TYR A 1 51 ? -5.550 -12.566 -3.275 1.00 0.00 51 TYR A N 14
ATOM 10897 C CA . TYR A 1 51 ? -5.250 -13.536 -2.262 1.00 0.00 51 TYR A CA 14
ATOM 10898 C C . TYR A 1 51 ? -5.811 -14.887 -2.642 1.00 0.00 51 TYR A C 14
ATOM 10899 O O . TYR A 1 51 ? -6.641 -14.997 -3.554 1.00 0.00 51 TYR A O 14
ATOM 10917 N N . HIS A 1 52 ? -5.364 -15.887 -1.963 1.00 0.00 52 HIS A N 14
ATOM 10918 C CA . HIS A 1 52 ? -5.787 -17.243 -2.177 1.00 0.00 52 HIS A CA 14
ATOM 10919 C C . HIS A 1 52 ? -5.864 -17.929 -0.860 1.00 0.00 52 HIS A C 14
ATOM 10920 O O . HIS A 1 52 ? -6.960 -18.338 -0.453 1.00 0.00 52 HIS A O 14
ATOM 10935 N N . ALA A 1 1 ? -5.918 -11.349 -12.064 1.00 0.00 1 ALA A N 15
ATOM 10936 C CA . ALA A 1 1 ? -5.544 -10.784 -10.778 1.00 0.00 1 ALA A CA 15
ATOM 10937 C C . ALA A 1 1 ? -5.971 -9.336 -10.710 1.00 0.00 1 ALA A C 15
ATOM 10938 O O . ALA A 1 1 ? -5.570 -8.532 -11.544 1.00 0.00 1 ALA A O 15
ATOM 10945 N N . HIS A 1 2 ? -6.799 -9.007 -9.750 1.00 0.00 2 HIS A N 15
ATOM 10946 C CA . HIS A 1 2 ? -7.262 -7.644 -9.574 1.00 0.00 2 HIS A CA 15
ATOM 10947 C C . HIS A 1 2 ? -6.457 -6.981 -8.481 1.00 0.00 2 HIS A C 15
ATOM 10948 O O . HIS A 1 2 ? -6.596 -7.326 -7.306 1.00 0.00 2 HIS A O 15
ATOM 10962 N N . CYS A 1 3 ? -5.642 -6.034 -8.850 1.00 0.00 3 CYS A N 15
ATOM 10963 C CA . CYS A 1 3 ? -4.809 -5.284 -7.909 1.00 0.00 3 CYS A CA 15
ATOM 10964 C C . CYS A 1 3 ? -5.620 -4.197 -7.209 1.00 0.00 3 CYS A C 15
ATOM 10965 O O . CYS A 1 3 ? -5.185 -3.050 -7.081 1.00 0.00 3 CYS A O 15
ATOM 10972 N N . ASP A 1 4 ? -6.775 -4.567 -6.714 1.00 0.00 4 ASP A N 15
ATOM 10973 C CA . ASP A 1 4 ? -7.646 -3.602 -6.090 1.00 0.00 4 ASP A CA 15
ATOM 10974 C C . ASP A 1 4 ? -8.228 -4.131 -4.777 1.00 0.00 4 ASP A C 15
ATOM 10975 O O . ASP A 1 4 ? -8.932 -3.418 -4.060 1.00 0.00 4 ASP A O 15
ATOM 10984 N N . HIS A 1 5 ? -7.909 -5.368 -4.436 1.00 0.00 5 HIS A N 15
ATOM 10985 C CA . HIS A 1 5 ? -8.402 -5.948 -3.191 1.00 0.00 5 HIS A CA 15
ATOM 10986 C C . HIS A 1 5 ? -7.535 -5.475 -2.052 1.00 0.00 5 HIS A C 15
ATOM 10987 O O . HIS A 1 5 ? -6.304 -5.611 -2.113 1.00 0.00 5 HIS A O 15
ATOM 11001 N N . PHE A 1 6 ? -8.159 -4.910 -1.046 1.00 0.00 6 PHE A N 15
ATOM 11002 C CA . PHE A 1 6 ? -7.474 -4.400 0.114 1.00 0.00 6 PHE A CA 15
ATOM 11003 C C . PHE A 1 6 ? -6.983 -5.556 0.980 1.00 0.00 6 PHE A C 15
ATOM 11004 O O . PHE A 1 6 ? -7.763 -6.215 1.685 1.00 0.00 6 PHE A O 15
ATOM 11021 N N . LEU A 1 7 ? -5.704 -5.823 0.887 1.00 0.00 7 LEU A N 15
ATOM 11022 C CA . LEU A 1 7 ? -5.084 -6.912 1.609 1.00 0.00 7 LEU A CA 15
ATOM 11023 C C . LEU A 1 7 ? -4.799 -6.495 3.031 1.00 0.00 7 LEU A C 15
ATOM 11024 O O . LEU A 1 7 ? -4.911 -7.292 3.959 1.00 0.00 7 LEU A O 15
ATOM 11040 N N . GLY A 1 8 ? -4.455 -5.250 3.194 1.00 0.00 8 GLY A N 15
ATOM 11041 C CA . GLY A 1 8 ? -4.135 -4.726 4.482 1.00 0.00 8 GLY A CA 15
ATOM 11042 C C . GLY A 1 8 ? -3.470 -3.404 4.331 1.00 0.00 8 GLY A C 15
ATOM 11043 O O . GLY A 1 8 ? -3.368 -2.890 3.204 1.00 0.00 8 GLY A O 15
ATOM 11047 N N . GLU A 1 9 ? -3.008 -2.846 5.404 1.00 0.00 9 GLU A N 15
ATOM 11048 C CA . GLU A 1 9 ? -2.382 -1.558 5.355 1.00 0.00 9 GLU A CA 15
ATOM 11049 C C . GLU A 1 9 ? -0.992 -1.610 5.959 1.00 0.00 9 GLU A C 15
ATOM 11050 O O . GLU A 1 9 ? -0.742 -2.345 6.922 1.00 0.00 9 GLU A O 15
ATOM 11062 N N . ALA A 1 10 ? -0.100 -0.864 5.384 1.00 0.00 10 ALA A N 15
ATOM 11063 C CA . ALA A 1 10 ? 1.268 -0.805 5.829 1.00 0.00 10 ALA A CA 15
ATOM 11064 C C . ALA A 1 10 ? 1.618 0.627 6.218 1.00 0.00 10 ALA A C 15
ATOM 11065 O O . ALA A 1 10 ? 1.148 1.577 5.578 1.00 0.00 10 ALA A O 15
ATOM 11072 N N . PRO A 1 11 ? 2.408 0.817 7.277 1.00 0.00 11 PRO A N 15
ATOM 11073 C CA . PRO A 1 11 ? 2.817 2.146 7.719 1.00 0.00 11 PRO A CA 15
ATOM 11074 C C . PRO A 1 11 ? 3.958 2.699 6.853 1.00 0.00 11 PRO A C 15
ATOM 11075 O O . PRO A 1 11 ? 5.091 2.222 6.920 1.00 0.00 11 PRO A O 15
ATOM 11086 N N . VAL A 1 12 ? 3.657 3.652 6.003 1.00 0.00 12 VAL A N 15
ATOM 11087 C CA . VAL A 1 12 ? 4.669 4.225 5.135 1.00 0.00 12 VAL A CA 15
ATOM 11088 C C . VAL A 1 12 ? 4.660 5.730 5.260 1.00 0.00 12 VAL A C 15
ATOM 11089 O O . VAL A 1 12 ? 3.759 6.397 4.754 1.00 0.00 12 VAL A O 15
ATOM 11102 N N . TYR A 1 13 ? 5.624 6.252 5.966 1.00 0.00 13 TYR A N 15
ATOM 11103 C CA . TYR A 1 13 ? 5.758 7.667 6.119 1.00 0.00 13 TYR A CA 15
ATOM 11104 C C . TYR A 1 13 ? 7.242 8.015 6.103 1.00 0.00 13 TYR A C 15
ATOM 11105 O O . TYR A 1 13 ? 8.034 7.345 6.767 1.00 0.00 13 TYR A O 15
ATOM 11123 N N . PRO A 1 14 ? 7.655 9.022 5.323 1.00 0.00 14 PRO A N 15
ATOM 11124 C CA . PRO A 1 14 ? 6.767 9.783 4.435 1.00 0.00 14 PRO A CA 15
ATOM 11125 C C . PRO A 1 14 ? 6.389 8.972 3.193 1.00 0.00 14 PRO A C 15
ATOM 11126 O O . PRO A 1 14 ? 6.974 7.916 2.921 1.00 0.00 14 PRO A O 15
ATOM 11137 N N . CYS A 1 15 ? 5.425 9.444 2.466 1.00 0.00 15 CYS A N 15
ATOM 11138 C CA . CYS A 1 15 ? 4.954 8.747 1.299 1.00 0.00 15 CYS A CA 15
ATOM 11139 C C . CYS A 1 15 ? 5.784 9.032 0.071 1.00 0.00 15 CYS A C 15
ATOM 11140 O O . CYS A 1 15 ? 6.111 10.179 -0.246 1.00 0.00 15 CYS A O 15
ATOM 11147 N N . LYS A 1 16 ? 6.131 7.967 -0.575 1.00 0.00 16 LYS A N 15
ATOM 11148 C CA . LYS A 1 16 ? 6.736 7.928 -1.822 1.00 0.00 16 LYS A CA 15
ATOM 11149 C C . LYS A 1 16 ? 6.015 6.814 -2.515 1.00 0.00 16 LYS A C 15
ATOM 11150 O O . LYS A 1 16 ? 5.923 5.718 -1.960 1.00 0.00 16 LYS A O 15
ATOM 11169 N N . GLU A 1 17 ? 5.479 7.081 -3.660 1.00 0.00 17 GLU A N 15
ATOM 11170 C CA . GLU A 1 17 ? 4.680 6.098 -4.389 1.00 0.00 17 GLU A CA 15
ATOM 11171 C C . GLU A 1 17 ? 5.398 4.760 -4.637 1.00 0.00 17 GLU A C 15
ATOM 11172 O O . GLU A 1 17 ? 4.804 3.682 -4.469 1.00 0.00 17 GLU A O 15
ATOM 11184 N N . LYS A 1 18 ? 6.669 4.828 -4.988 1.00 0.00 18 LYS A N 15
ATOM 11185 C CA . LYS A 1 18 ? 7.474 3.636 -5.188 1.00 0.00 18 LYS A CA 15
ATOM 11186 C C . LYS A 1 18 ? 7.696 2.907 -3.859 1.00 0.00 18 LYS A C 15
ATOM 11187 O O . LYS A 1 18 ? 7.614 1.672 -3.796 1.00 0.00 18 LYS A O 15
ATOM 11206 N N . ALA A 1 19 ? 7.948 3.681 -2.804 1.00 0.00 19 ALA A N 15
ATOM 11207 C CA . ALA A 1 19 ? 8.192 3.132 -1.471 1.00 0.00 19 ALA A CA 15
ATOM 11208 C C . ALA A 1 19 ? 6.960 2.420 -0.972 1.00 0.00 19 ALA A C 15
ATOM 11209 O O . ALA A 1 19 ? 7.035 1.294 -0.513 1.00 0.00 19 ALA A O 15
ATOM 11216 N N . CYS A 1 20 ? 5.832 3.084 -1.120 1.00 0.00 20 CYS A N 15
ATOM 11217 C CA . CYS A 1 20 ? 4.535 2.583 -0.707 1.00 0.00 20 CYS A CA 15
ATOM 11218 C C . CYS A 1 20 ? 4.264 1.217 -1.344 1.00 0.00 20 CYS A C 15
ATOM 11219 O O . CYS A 1 20 ? 3.966 0.232 -0.649 1.00 0.00 20 CYS A O 15
ATOM 11226 N N . LYS A 1 21 ? 4.446 1.152 -2.655 1.00 0.00 21 LYS A N 15
ATOM 11227 C CA . LYS A 1 21 ? 4.248 -0.067 -3.408 1.00 0.00 21 LYS A CA 15
ATOM 11228 C C . LYS A 1 21 ? 5.227 -1.160 -2.960 1.00 0.00 21 LYS A C 15
ATOM 11229 O O . LYS A 1 21 ? 4.836 -2.323 -2.809 1.00 0.00 21 LYS A O 15
ATOM 11248 N N . SER A 1 22 ? 6.478 -0.775 -2.720 1.00 0.00 22 SER A N 15
ATOM 11249 C CA . SER A 1 22 ? 7.496 -1.711 -2.278 1.00 0.00 22 SER A CA 15
ATOM 11250 C C . SER A 1 22 ? 7.105 -2.309 -0.939 1.00 0.00 22 SER A C 15
ATOM 11251 O O . SER A 1 22 ? 6.976 -3.521 -0.823 1.00 0.00 22 SER A O 15
ATOM 11259 N N . VAL A 1 23 ? 6.855 -1.440 0.044 1.00 0.00 23 VAL A N 15
ATOM 11260 C CA . VAL A 1 23 ? 6.511 -1.855 1.401 1.00 0.00 23 VAL A CA 15
ATOM 11261 C C . VAL A 1 23 ? 5.300 -2.789 1.385 1.00 0.00 23 VAL A C 15
ATOM 11262 O O . VAL A 1 23 ? 5.308 -3.840 2.033 1.00 0.00 23 VAL A O 15
ATOM 11275 N N . CYS A 1 24 ? 4.298 -2.437 0.601 1.00 0.00 24 CYS A N 15
ATOM 11276 C CA . CYS A 1 24 ? 3.129 -3.279 0.442 1.00 0.00 24 CYS A CA 15
ATOM 11277 C C . CYS A 1 24 ? 3.469 -4.672 -0.072 1.00 0.00 24 CYS A C 15
ATOM 11278 O O . CYS A 1 24 ? 2.964 -5.647 0.453 1.00 0.00 24 CYS A O 15
ATOM 11285 N N . LYS A 1 25 ? 4.367 -4.770 -1.042 1.00 0.00 25 LYS A N 15
ATOM 11286 C CA . LYS A 1 25 ? 4.753 -6.069 -1.595 1.00 0.00 25 LYS A CA 15
ATOM 11287 C C . LYS A 1 25 ? 5.671 -6.827 -0.646 1.00 0.00 25 LYS A C 15
ATOM 11288 O O . LYS A 1 25 ? 5.796 -8.050 -0.718 1.00 0.00 25 LYS A O 15
ATOM 11307 N N . GLU A 1 26 ? 6.347 -6.100 0.203 1.00 0.00 26 GLU A N 15
ATOM 11308 C CA . GLU A 1 26 ? 7.246 -6.698 1.154 1.00 0.00 26 GLU A CA 15
ATOM 11309 C C . GLU A 1 26 ? 6.476 -7.302 2.330 1.00 0.00 26 GLU A C 15
ATOM 11310 O O . GLU A 1 26 ? 6.871 -8.334 2.873 1.00 0.00 26 GLU A O 15
ATOM 11322 N N . HIS A 1 27 ? 5.369 -6.679 2.696 1.00 0.00 27 HIS A N 15
ATOM 11323 C CA . HIS A 1 27 ? 4.505 -7.226 3.745 1.00 0.00 27 HIS A CA 15
ATOM 11324 C C . HIS A 1 27 ? 3.534 -8.240 3.154 1.00 0.00 27 HIS A C 15
ATOM 11325 O O . HIS A 1 27 ? 3.336 -9.325 3.700 1.00 0.00 27 HIS A O 15
ATOM 11339 N N . TYR A 1 28 ? 2.942 -7.892 2.035 1.00 0.00 28 TYR A N 15
ATOM 11340 C CA . TYR A 1 28 ? 1.974 -8.733 1.377 1.00 0.00 28 TYR A CA 15
ATOM 11341 C C . TYR A 1 28 ? 2.515 -9.129 0.029 1.00 0.00 28 TYR A C 15
ATOM 11342 O O . TYR A 1 28 ? 2.568 -8.313 -0.885 1.00 0.00 28 TYR A O 15
ATOM 11360 N N . HIS A 1 29 ? 2.914 -10.371 -0.100 1.00 0.00 29 HIS A N 15
ATOM 11361 C CA . HIS A 1 29 ? 3.497 -10.866 -1.345 1.00 0.00 29 HIS A CA 15
ATOM 11362 C C . HIS A 1 29 ? 2.505 -10.848 -2.506 1.00 0.00 29 HIS A C 15
ATOM 11363 O O . HIS A 1 29 ? 2.904 -10.851 -3.667 1.00 0.00 29 HIS A O 15
ATOM 11377 N N . HIS A 1 30 ? 1.223 -10.798 -2.196 1.00 0.00 30 HIS A N 15
ATOM 11378 C CA . HIS A 1 30 ? 0.195 -10.748 -3.227 1.00 0.00 30 HIS A CA 15
ATOM 11379 C C . HIS A 1 30 ? -0.145 -9.324 -3.616 1.00 0.00 30 HIS A C 15
ATOM 11380 O O . HIS A 1 30 ? -1.007 -9.102 -4.467 1.00 0.00 30 HIS A O 15
ATOM 11394 N N . ALA A 1 31 ? 0.516 -8.360 -3.014 1.00 0.00 31 ALA A N 15
ATOM 11395 C CA . ALA A 1 31 ? 0.243 -6.978 -3.325 1.00 0.00 31 ALA A CA 15
ATOM 11396 C C . ALA A 1 31 ? 0.902 -6.600 -4.629 1.00 0.00 31 ALA A C 15
ATOM 11397 O O . ALA A 1 31 ? 2.024 -7.019 -4.918 1.00 0.00 31 ALA A O 15
ATOM 11404 N N . CYS A 1 32 ? 0.197 -5.869 -5.424 1.00 0.00 32 CYS A N 15
ATOM 11405 C CA . CYS A 1 32 ? 0.701 -5.398 -6.695 1.00 0.00 32 CYS A CA 15
ATOM 11406 C C . CYS A 1 32 ? 0.369 -3.922 -6.886 1.00 0.00 32 CYS A C 15
ATOM 11407 O O . CYS A 1 32 ? 0.728 -3.300 -7.892 1.00 0.00 32 CYS A O 15
ATOM 11414 N N . LYS A 1 33 ? -0.275 -3.357 -5.886 1.00 0.00 33 LYS A N 15
ATOM 11415 C CA . LYS A 1 33 ? -0.662 -1.980 -5.877 1.00 0.00 33 LYS A CA 15
ATOM 11416 C C . LYS A 1 33 ? -0.640 -1.508 -4.438 1.00 0.00 33 LYS A C 15
ATOM 11417 O O . LYS A 1 33 ? -0.952 -2.272 -3.537 1.00 0.00 33 LYS A O 15
ATOM 11436 N N . GLY A 1 34 ? -0.222 -0.304 -4.224 1.00 0.00 34 GLY A N 15
ATOM 11437 C CA . GLY A 1 34 ? -0.191 0.244 -2.903 1.00 0.00 34 GLY A CA 15
ATOM 11438 C C . GLY A 1 34 ? -0.337 1.715 -2.989 1.00 0.00 34 GLY A C 15
ATOM 11439 O O . GLY A 1 34 ? 0.386 2.357 -3.763 1.00 0.00 34 GLY A O 15
ATOM 11443 N N . GLU A 1 35 ? -1.282 2.263 -2.275 1.00 0.00 35 GLU A N 15
ATOM 11444 C CA . GLU A 1 35 ? -1.501 3.690 -2.334 1.00 0.00 35 GLU 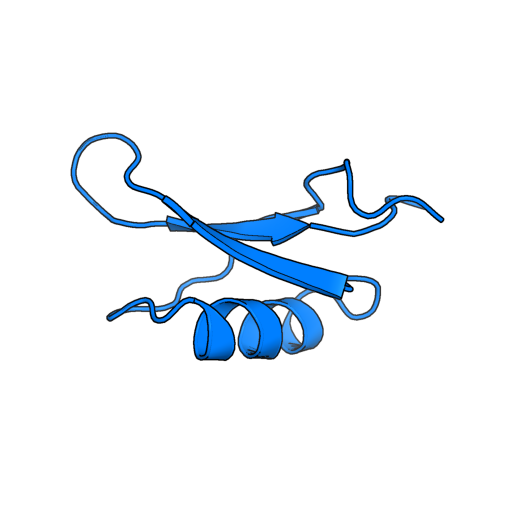A CA 15
ATOM 11445 C C . GLU A 1 35 ? -1.492 4.308 -0.966 1.00 0.00 35 GLU A C 15
ATOM 11446 O O . GLU A 1 35 ? -2.017 3.727 -0.003 1.00 0.00 35 GLU A O 15
ATOM 11458 N N . CYS A 1 36 ? -0.890 5.467 -0.879 1.00 0.00 36 CYS A N 15
ATOM 11459 C CA . CYS A 1 36 ? -0.846 6.218 0.340 1.00 0.00 36 CYS A CA 15
ATOM 11460 C C . CYS A 1 36 ? -2.202 6.862 0.545 1.00 0.00 36 CYS A C 15
ATOM 11461 O O . CYS A 1 36 ? -2.540 7.846 -0.117 1.00 0.00 36 CYS A O 15
ATOM 11468 N N . GLU A 1 37 ? -2.985 6.296 1.409 1.00 0.00 37 GLU A N 15
ATOM 11469 C CA . GLU A 1 37 ? -4.306 6.788 1.660 1.00 0.00 37 GLU A CA 15
ATOM 11470 C C . GLU A 1 37 ? -4.285 7.722 2.835 1.00 0.00 37 GLU A C 15
ATOM 11471 O O . GLU A 1 37 ? -4.039 7.315 3.982 1.00 0.00 37 GLU A O 15
ATOM 11483 N N . TYR A 1 38 ? -4.500 8.971 2.549 1.00 0.00 38 TYR A N 15
ATOM 11484 C CA . TYR A 1 38 ? -4.412 10.010 3.523 1.00 0.00 38 TYR A CA 15
ATOM 11485 C C . TYR A 1 38 ? -5.610 10.074 4.412 1.00 0.00 38 TYR A C 15
ATOM 11486 O O . TYR A 1 38 ? -6.695 10.500 4.011 1.00 0.00 38 TYR A O 15
ATOM 11504 N N . HIS A 1 39 ? -5.415 9.591 5.590 1.00 0.00 39 HIS A N 15
ATOM 11505 C CA . HIS A 1 39 ? -6.367 9.671 6.646 1.00 0.00 39 HIS A CA 15
ATOM 11506 C C . HIS A 1 39 ? -5.632 10.273 7.810 1.00 0.00 39 HIS A C 15
ATOM 11507 O O . HIS A 1 39 ? -4.827 9.599 8.463 1.00 0.00 39 HIS A O 15
ATOM 11521 N N . GLY A 1 40 ? -5.817 11.543 8.000 1.00 0.00 40 GLY A N 15
ATOM 11522 C CA . GLY A 1 40 ? -5.098 12.242 9.019 1.00 0.00 40 GLY A CA 15
ATOM 11523 C C . GLY A 1 40 ? -3.787 12.756 8.477 1.00 0.00 40 GLY A C 15
ATOM 11524 O O . GLY A 1 40 ? -3.671 13.035 7.270 1.00 0.00 40 GLY A O 15
ATOM 11528 N N . ARG A 1 41 ? -2.799 12.852 9.326 1.00 0.00 41 ARG A N 15
ATOM 11529 C CA . ARG A 1 41 ? -1.505 13.353 8.918 1.00 0.00 41 ARG A CA 15
ATOM 11530 C C . ARG A 1 41 ? -0.573 12.209 8.581 1.00 0.00 41 ARG A C 15
ATOM 11531 O O . ARG A 1 41 ? 0.048 12.189 7.519 1.00 0.00 41 ARG A O 15
ATOM 11552 N N . GLU A 1 42 ? -0.479 11.260 9.482 1.00 0.00 42 GLU A N 15
ATOM 11553 C CA . GLU A 1 42 ? 0.331 10.095 9.260 1.00 0.00 42 GLU A CA 15
ATOM 11554 C C . GLU A 1 42 ? -0.402 9.125 8.355 1.00 0.00 42 GLU A C 15
ATOM 11555 O O . GLU A 1 42 ? -1.370 8.452 8.765 1.00 0.00 42 GLU A O 15
ATOM 11567 N N . VAL A 1 43 ? 0.023 9.121 7.124 1.00 0.00 43 VAL A N 15
ATOM 11568 C CA . VAL A 1 43 ? -0.572 8.349 6.070 1.00 0.00 43 VAL A CA 15
ATOM 11569 C C . VAL A 1 43 ? -0.188 6.862 6.170 1.00 0.00 43 VAL A C 15
ATOM 11570 O O . VAL A 1 43 ? 0.875 6.504 6.710 1.00 0.00 43 VAL A O 15
ATOM 11583 N N . HIS A 1 44 ? -1.075 6.014 5.713 1.00 0.00 44 HIS A N 15
ATOM 11584 C CA . HIS A 1 44 ? -0.856 4.592 5.677 1.00 0.00 44 HIS A CA 15
ATOM 11585 C C . HIS A 1 44 ? -1.037 4.146 4.255 1.00 0.00 44 HIS A C 15
ATOM 11586 O O . HIS A 1 44 ? -1.780 4.779 3.492 1.00 0.00 44 HIS A O 15
ATOM 11600 N N . CYS A 1 45 ? -0.380 3.114 3.886 1.00 0.00 45 CYS A N 15
ATOM 11601 C CA . CYS A 1 45 ? -0.524 2.584 2.571 1.00 0.00 45 CYS A CA 15
ATOM 11602 C C . CYS A 1 45 ? -1.488 1.467 2.567 1.00 0.00 45 CYS A C 15
ATOM 11603 O O . CYS A 1 45 ? -1.380 0.543 3.367 1.00 0.00 45 CYS A O 15
ATOM 11610 N N . HIS A 1 46 ? -2.456 1.568 1.723 1.00 0.00 46 HIS A N 15
ATOM 11611 C CA . HIS A 1 46 ? -3.386 0.521 1.546 1.00 0.00 46 HIS A CA 15
ATOM 11612 C C . HIS A 1 46 ? -2.853 -0.359 0.463 1.00 0.00 46 HIS A C 15
ATOM 11613 O O . HIS A 1 46 ? -2.605 0.096 -0.670 1.00 0.00 46 HIS A O 15
ATOM 11627 N N . CYS A 1 47 ? -2.598 -1.568 0.828 1.00 0.00 47 CYS A N 15
ATOM 11628 C CA . CYS A 1 47 ? -1.988 -2.521 -0.035 1.00 0.00 47 CYS A CA 15
ATOM 11629 C C . CYS A 1 47 ? -3.046 -3.312 -0.754 1.00 0.00 47 CYS A C 15
ATOM 11630 O O . CYS A 1 47 ? -3.922 -3.927 -0.126 1.00 0.00 47 CYS A O 15
ATOM 11637 N N . TYR A 1 48 ? -2.985 -3.282 -2.052 1.00 0.00 48 TYR A N 15
ATOM 11638 C CA . TYR A 1 48 ? -3.951 -3.929 -2.873 1.00 0.00 48 TYR A CA 15
ATOM 11639 C C . TYR A 1 48 ? -3.294 -5.003 -3.703 1.00 0.00 48 TYR A C 15
ATOM 11640 O O . TYR A 1 48 ? -2.156 -4.842 -4.180 1.00 0.00 48 TYR A O 15
ATOM 11658 N N . GLY A 1 49 ? -3.980 -6.081 -3.869 1.00 0.00 49 GLY A N 15
ATOM 11659 C CA . GLY A 1 49 ? -3.482 -7.160 -4.661 1.00 0.00 49 GLY A CA 15
ATOM 11660 C C . GLY A 1 49 ? -4.546 -8.168 -4.873 1.00 0.00 49 GLY A C 15
ATOM 11661 O O . GLY A 1 49 ? -5.704 -7.898 -4.571 1.00 0.00 49 GLY A O 15
ATOM 11665 N N . ASP A 1 50 ? -4.192 -9.305 -5.377 1.00 0.00 50 ASP A N 15
ATOM 11666 C CA . ASP A 1 50 ? -5.152 -10.356 -5.583 1.00 0.00 50 ASP A CA 15
ATOM 11667 C C . ASP A 1 50 ? -4.709 -11.545 -4.769 1.00 0.00 50 ASP A C 15
ATOM 11668 O O . ASP A 1 50 ? -3.683 -12.188 -5.080 1.00 0.00 50 ASP A O 15
ATOM 11677 N N . TYR A 1 51 ? -5.426 -11.822 -3.725 1.00 0.00 51 TYR A N 15
ATOM 11678 C CA . TYR A 1 51 ? -5.060 -12.868 -2.824 1.00 0.00 51 TYR A CA 15
ATOM 11679 C C . TYR A 1 51 ? -5.890 -14.095 -3.106 1.00 0.00 51 TYR A C 15
ATOM 11680 O O . TYR A 1 51 ? -7.117 -14.071 -2.993 1.00 0.00 51 TYR A O 15
ATOM 11698 N N . HIS A 1 52 ? -5.233 -15.139 -3.490 1.00 0.00 52 HIS A N 15
ATOM 11699 C CA . HIS A 1 52 ? -5.867 -16.378 -3.793 1.00 0.00 52 HIS A CA 15
ATOM 11700 C C . HIS A 1 52 ? -4.834 -17.452 -3.599 1.00 0.00 52 HIS A C 15
ATOM 11701 O O . HIS A 1 52 ? -3.789 -17.384 -4.267 1.00 0.00 52 HIS A O 15
ATOM 11716 N N . ALA A 1 1 ? -3.017 -10.164 -13.006 1.00 0.00 1 ALA A N 16
ATOM 11717 C CA . ALA A 1 1 ? -3.028 -9.768 -11.605 1.00 0.00 1 ALA A CA 16
ATOM 11718 C C . ALA A 1 1 ? -3.642 -8.388 -11.462 1.00 0.00 1 ALA A C 16
ATOM 11719 O O . ALA A 1 1 ? -3.082 -7.394 -11.949 1.00 0.00 1 ALA A O 16
ATOM 11726 N N . HIS A 1 2 ? -4.788 -8.316 -10.828 1.00 0.00 2 HIS A N 16
ATOM 11727 C CA . HIS A 1 2 ? -5.458 -7.047 -10.627 1.00 0.00 2 HIS A CA 16
ATOM 11728 C C . HIS A 1 2 ? -5.319 -6.615 -9.185 1.00 0.00 2 HIS A C 16
ATOM 11729 O O . HIS A 1 2 ? -5.309 -7.448 -8.273 1.00 0.00 2 HIS A O 16
ATOM 11743 N N . CYS A 1 3 ? -5.198 -5.345 -8.978 1.00 0.00 3 CYS A N 16
ATOM 11744 C CA . CYS A 1 3 ? -5.027 -4.810 -7.661 1.00 0.00 3 CYS A CA 16
ATOM 11745 C C . CYS A 1 3 ? -6.252 -4.001 -7.302 1.00 0.00 3 CYS A C 16
ATOM 11746 O O . CYS A 1 3 ? -6.393 -2.851 -7.723 1.00 0.00 3 CYS A O 16
ATOM 11753 N N . ASP A 1 4 ? -7.160 -4.592 -6.579 1.00 0.00 4 ASP A N 16
ATOM 11754 C CA . ASP A 1 4 ? -8.366 -3.886 -6.209 1.00 0.00 4 ASP A CA 16
ATOM 11755 C C . ASP A 1 4 ? -8.838 -4.268 -4.823 1.00 0.00 4 ASP A C 16
ATOM 11756 O O . ASP A 1 4 ? -9.356 -3.430 -4.090 1.00 0.00 4 ASP A O 16
ATOM 11765 N N . HIS A 1 5 ? -8.650 -5.513 -4.456 1.00 0.00 5 HIS A N 16
ATOM 11766 C CA . HIS A 1 5 ? -9.061 -5.977 -3.148 1.00 0.00 5 HIS A CA 16
ATOM 11767 C C . HIS A 1 5 ? -8.085 -5.465 -2.088 1.00 0.00 5 HIS A C 16
ATOM 11768 O O . HIS A 1 5 ? -6.872 -5.721 -2.178 1.00 0.00 5 HIS A O 16
ATOM 11782 N N . PHE A 1 6 ? -8.610 -4.703 -1.131 1.00 0.00 6 PHE A N 16
ATOM 11783 C CA . PHE A 1 6 ? -7.819 -4.188 -0.020 1.00 0.00 6 PHE A CA 16
ATOM 11784 C C . PHE A 1 6 ? -7.345 -5.354 0.827 1.00 0.00 6 PHE A C 16
ATOM 11785 O O . PHE A 1 6 ? -8.162 -6.128 1.340 1.00 0.00 6 PHE A O 16
ATOM 11802 N N . LEU A 1 7 ? -6.057 -5.500 0.947 1.00 0.00 7 LEU A N 16
ATOM 11803 C CA . LEU A 1 7 ? -5.491 -6.569 1.738 1.00 0.00 7 LEU A CA 16
ATOM 11804 C C . LEU A 1 7 ? -5.205 -6.081 3.139 1.00 0.00 7 LEU A C 16
ATOM 11805 O O . LEU A 1 7 ? -5.506 -6.763 4.128 1.00 0.00 7 LEU A O 16
ATOM 11821 N N . GLY A 1 8 ? -4.650 -4.899 3.233 1.00 0.00 8 GLY A N 16
ATOM 11822 C CA . GLY A 1 8 ? -4.309 -4.387 4.512 1.00 0.00 8 GLY A CA 16
ATOM 11823 C C . GLY A 1 8 ? -3.740 -3.007 4.455 1.00 0.00 8 GLY A C 16
ATOM 11824 O O . GLY A 1 8 ? -3.868 -2.307 3.433 1.00 0.00 8 GLY A O 16
ATOM 11828 N N . GLU A 1 9 ? -3.056 -2.652 5.509 1.00 0.00 9 GLU A N 16
ATOM 11829 C CA . GLU A 1 9 ? -2.569 -1.318 5.731 1.00 0.00 9 GLU A CA 16
ATOM 11830 C C . GLU A 1 9 ? -1.094 -1.352 6.133 1.00 0.00 9 GLU A C 16
ATOM 11831 O O . GLU A 1 9 ? -0.706 -2.110 7.021 1.00 0.00 9 GLU A O 16
ATOM 11843 N N . ALA A 1 10 ? -0.292 -0.544 5.497 1.00 0.00 10 ALA A N 16
ATOM 11844 C CA . ALA A 1 10 ? 1.120 -0.453 5.810 1.00 0.00 10 ALA A CA 16
ATOM 11845 C C . ALA A 1 10 ? 1.505 0.998 6.136 1.00 0.00 10 ALA A C 16
ATOM 11846 O O . ALA A 1 10 ? 0.938 1.935 5.564 1.00 0.00 10 ALA A O 16
ATOM 11853 N N . PRO A 1 11 ? 2.430 1.208 7.090 1.00 0.00 11 PRO A N 16
ATOM 11854 C CA . PRO A 1 11 ? 2.902 2.544 7.453 1.00 0.00 11 PRO A CA 16
ATOM 11855 C C . PRO A 1 11 ? 4.118 2.998 6.601 1.00 0.00 11 PRO A C 16
ATOM 11856 O O . PRO A 1 11 ? 5.236 2.439 6.709 1.00 0.00 11 PRO A O 16
ATOM 11867 N N . VAL A 1 12 ? 3.911 3.979 5.749 1.00 0.00 12 VAL A N 16
ATOM 11868 C CA . VAL A 1 12 ? 4.978 4.474 4.884 1.00 0.00 12 VAL A CA 16
ATOM 11869 C C . VAL A 1 12 ? 5.017 5.990 4.949 1.00 0.00 12 VAL A C 16
ATOM 11870 O O . VAL A 1 12 ? 4.172 6.641 4.371 1.00 0.00 12 VAL A O 16
ATOM 11883 N N . TYR A 1 13 ? 5.975 6.547 5.657 1.00 0.00 13 TYR A N 16
ATOM 11884 C CA . TYR A 1 13 ? 6.065 7.986 5.779 1.00 0.00 13 TYR A CA 16
ATOM 11885 C C . TYR A 1 13 ? 7.529 8.409 5.660 1.00 0.00 13 TYR A C 16
ATOM 11886 O O . TYR A 1 13 ? 8.372 7.917 6.415 1.00 0.00 13 TYR A O 16
ATOM 11904 N N . PRO A 1 14 ? 7.865 9.309 4.716 1.00 0.00 14 PRO A N 16
ATOM 11905 C CA . PRO A 1 14 ? 6.909 9.880 3.759 1.00 0.00 14 PRO A CA 16
ATOM 11906 C C . PRO A 1 14 ? 6.547 8.862 2.681 1.00 0.00 14 PRO A C 16
ATOM 11907 O O . PRO A 1 14 ? 7.372 8.020 2.307 1.00 0.00 14 PRO A O 16
ATOM 11918 N N . CYS A 1 15 ? 5.339 8.924 2.200 1.00 0.00 15 CYS A N 16
ATOM 11919 C CA . CYS A 1 15 ? 4.866 7.947 1.262 1.00 0.00 15 CYS A CA 16
ATOM 11920 C C . CYS A 1 15 ? 5.118 8.374 -0.167 1.00 0.00 15 CYS A C 16
ATOM 11921 O O . CYS A 1 15 ? 5.046 9.556 -0.505 1.00 0.00 15 CYS A O 16
ATOM 11928 N N . LYS A 1 16 ? 5.461 7.407 -0.966 1.00 0.00 16 LYS A N 16
ATOM 11929 C CA . LYS A 1 16 ? 5.597 7.514 -2.386 1.00 0.00 16 LYS A CA 16
ATOM 11930 C C . LYS A 1 16 ? 4.968 6.296 -2.936 1.00 0.00 16 LYS A C 16
ATOM 11931 O O . LYS A 1 16 ? 4.965 5.271 -2.265 1.00 0.00 16 LYS A O 16
ATOM 11950 N N . GLU A 1 17 ? 4.478 6.373 -4.125 1.00 0.00 17 GLU A N 16
ATOM 11951 C CA . GLU A 1 17 ? 3.756 5.289 -4.721 1.00 0.00 17 GLU A CA 16
ATOM 11952 C C . GLU A 1 17 ? 4.605 4.029 -4.894 1.00 0.00 17 GLU A C 16
ATOM 11953 O O . GLU A 1 17 ? 4.171 2.935 -4.515 1.00 0.00 17 GLU A O 16
ATOM 11965 N N . LYS A 1 18 ? 5.804 4.176 -5.423 1.00 0.00 18 LYS A N 16
ATOM 11966 C CA . LYS A 1 18 ? 6.680 3.029 -5.610 1.00 0.00 18 LYS A CA 16
ATOM 11967 C C . LYS A 1 18 ? 7.113 2.475 -4.257 1.00 0.00 18 LYS A C 16
ATOM 11968 O O . LYS A 1 18 ? 7.148 1.264 -4.058 1.00 0.00 18 LYS A O 16
ATOM 11987 N N . ALA A 1 19 ? 7.406 3.371 -3.324 1.00 0.00 19 ALA A N 16
ATOM 11988 C CA . ALA A 1 19 ? 7.790 2.989 -1.972 1.00 0.00 19 ALA A CA 16
ATOM 11989 C C . ALA A 1 19 ? 6.663 2.218 -1.313 1.00 0.00 19 ALA A C 16
ATOM 11990 O O . ALA A 1 19 ? 6.883 1.162 -0.748 1.00 0.00 19 ALA A O 16
ATOM 11997 N N . CYS A 1 20 ? 5.465 2.747 -1.438 1.00 0.00 20 CYS A N 16
ATOM 11998 C CA . CYS A 1 20 ? 4.261 2.147 -0.894 1.00 0.00 20 CYS A CA 16
ATOM 11999 C C . CYS A 1 20 ? 4.065 0.748 -1.491 1.00 0.00 20 CYS A C 16
ATOM 12000 O O . CYS A 1 20 ? 3.893 -0.227 -0.767 1.00 0.00 20 CYS A O 16
ATOM 12007 N N . LYS A 1 21 ? 4.174 0.666 -2.817 1.00 0.00 21 LYS A N 16
ATOM 12008 C CA . LYS A 1 21 ? 4.067 -0.586 -3.567 1.00 0.00 21 LYS A CA 16
ATOM 12009 C C . LYS A 1 21 ? 5.085 -1.609 -3.039 1.00 0.00 21 LYS A C 16
ATOM 12010 O O . LYS A 1 21 ? 4.748 -2.768 -2.780 1.00 0.00 21 LYS A O 16
ATOM 12029 N N . SER A 1 22 ? 6.301 -1.144 -2.853 1.00 0.00 22 SER A N 16
ATOM 12030 C CA . SER A 1 22 ? 7.400 -1.946 -2.382 1.00 0.00 22 SER A CA 16
ATOM 12031 C C . SER A 1 22 ? 7.136 -2.439 -0.934 1.00 0.00 22 SER A C 16
ATOM 12032 O O . SER A 1 22 ? 7.307 -3.624 -0.634 1.00 0.00 22 SER A O 16
ATOM 12040 N N . VAL A 1 23 ? 6.682 -1.537 -0.063 1.00 0.00 23 VAL A N 16
ATOM 12041 C CA . VAL A 1 23 ? 6.365 -1.883 1.325 1.00 0.00 23 VAL A CA 16
ATOM 12042 C C . VAL A 1 23 ? 5.199 -2.870 1.373 1.00 0.00 23 VAL A C 16
ATOM 12043 O O . VAL A 1 23 ? 5.194 -3.821 2.180 1.00 0.00 23 VAL A O 16
ATOM 12056 N N . CYS A 1 24 ? 4.236 -2.665 0.498 1.00 0.00 24 CYS A N 16
ATOM 12057 C CA . CYS A 1 24 ? 3.132 -3.580 0.365 1.00 0.00 24 CYS A CA 16
ATOM 12058 C C . CYS A 1 24 ? 3.614 -4.976 0.012 1.00 0.00 24 CYS A C 16
ATOM 12059 O O . CYS A 1 24 ? 3.111 -5.931 0.554 1.00 0.00 24 CYS A O 16
ATOM 12066 N N . LYS A 1 25 ? 4.639 -5.080 -0.853 1.00 0.00 25 LYS A N 16
ATOM 12067 C CA . LYS A 1 25 ? 5.219 -6.384 -1.212 1.00 0.00 25 LYS A CA 16
ATOM 12068 C C . LYS A 1 25 ? 5.854 -7.043 0.007 1.00 0.00 25 LYS A C 16
ATOM 12069 O O . LYS A 1 25 ? 5.788 -8.264 0.174 1.00 0.00 25 LYS A O 16
ATOM 12088 N N . GLU A 1 26 ? 6.477 -6.225 0.844 1.00 0.00 26 GLU A N 16
ATOM 12089 C CA . GLU A 1 26 ? 7.130 -6.697 2.055 1.00 0.00 26 GLU A CA 16
ATOM 12090 C C . GLU A 1 26 ? 6.137 -7.291 3.037 1.00 0.00 26 GLU A C 16
ATOM 12091 O O . GLU A 1 26 ? 6.360 -8.382 3.581 1.00 0.00 26 GLU A O 16
ATOM 12103 N N . HIS A 1 27 ? 5.057 -6.585 3.270 1.00 0.00 27 HIS A N 16
ATOM 12104 C CA . HIS A 1 27 ? 4.062 -7.032 4.235 1.00 0.00 27 HIS A CA 16
ATOM 12105 C C . HIS A 1 27 ? 3.106 -8.061 3.645 1.00 0.00 27 HIS A C 16
ATOM 12106 O O . HIS A 1 27 ? 2.747 -9.031 4.307 1.00 0.00 27 HIS A O 16
ATOM 12120 N N . TYR A 1 28 ? 2.712 -7.869 2.413 1.00 0.00 28 TYR A N 16
ATOM 12121 C CA . TYR A 1 28 ? 1.751 -8.746 1.779 1.00 0.00 28 TYR A CA 16
ATOM 12122 C C . TYR A 1 28 ? 2.317 -9.233 0.453 1.00 0.00 28 TYR A C 16
ATOM 12123 O O . TYR A 1 28 ? 2.479 -8.450 -0.482 1.00 0.00 28 TYR A O 16
ATOM 12141 N N . HIS A 1 29 ? 2.600 -10.515 0.367 1.00 0.00 29 HIS A N 16
ATOM 12142 C CA . HIS A 1 29 ? 3.180 -11.106 -0.846 1.00 0.00 29 HIS A CA 16
ATOM 12143 C C . HIS A 1 29 ? 2.273 -10.923 -2.053 1.00 0.00 29 HIS A C 16
ATOM 12144 O O . HIS A 1 29 ? 2.740 -10.653 -3.158 1.00 0.00 29 HIS A O 16
ATOM 12158 N N . HIS A 1 30 ? 0.980 -11.022 -1.831 1.00 0.00 30 HIS A N 16
ATOM 12159 C CA . HIS A 1 30 ? 0.020 -10.924 -2.915 1.00 0.00 30 HIS A CA 16
ATOM 12160 C C . HIS A 1 30 ? -0.431 -9.510 -3.179 1.00 0.00 30 HIS A C 16
ATOM 12161 O O . HIS A 1 30 ? -1.329 -9.281 -3.993 1.00 0.00 30 HIS A O 16
ATOM 12175 N N . ALA A 1 31 ? 0.185 -8.556 -2.513 1.00 0.00 31 ALA A N 16
ATOM 12176 C CA . ALA A 1 31 ? -0.107 -7.178 -2.782 1.00 0.00 31 ALA A CA 16
ATOM 12177 C C . ALA A 1 31 ? 0.656 -6.789 -4.006 1.00 0.00 31 ALA A C 16
ATOM 12178 O O . ALA A 1 31 ? 1.776 -7.241 -4.207 1.00 0.00 31 ALA A O 16
ATOM 12185 N N . CYS A 1 32 ? 0.057 -6.018 -4.834 1.00 0.00 32 CYS A N 16
ATOM 12186 C CA . CYS A 1 32 ? 0.697 -5.597 -6.048 1.00 0.00 32 CYS A CA 16
ATOM 12187 C C . CYS A 1 32 ? 0.739 -4.080 -6.157 1.00 0.00 32 CYS A C 16
ATOM 12188 O O . CYS A 1 32 ? 1.671 -3.508 -6.736 1.00 0.00 32 CYS A O 16
ATOM 12195 N N . LYS A 1 33 ? -0.227 -3.414 -5.557 1.00 0.00 33 LYS A N 16
ATOM 12196 C CA . LYS A 1 33 ? -0.288 -1.978 -5.628 1.00 0.00 33 LYS A CA 16
ATOM 12197 C C . LYS A 1 33 ? -0.717 -1.426 -4.292 1.00 0.00 33 LYS A C 16
ATOM 12198 O O . LYS A 1 33 ? -1.451 -2.074 -3.568 1.00 0.00 33 LYS A O 16
ATOM 12217 N N . GLY A 1 34 ? -0.234 -0.265 -3.965 1.00 0.00 34 GLY A N 16
ATOM 12218 C CA . GLY A 1 34 ? -0.627 0.394 -2.761 1.00 0.00 34 GLY A CA 16
ATOM 12219 C C . GLY A 1 34 ? -0.857 1.848 -3.039 1.00 0.00 34 GLY A C 16
ATOM 12220 O O . GLY A 1 34 ? -0.261 2.395 -4.003 1.00 0.00 34 GLY A O 16
ATOM 12224 N N . GLU A 1 35 ? -1.741 2.459 -2.284 1.00 0.00 35 GLU A N 16
ATOM 12225 C CA . GLU A 1 35 ? -2.008 3.893 -2.407 1.00 0.00 35 GLU A CA 16
ATOM 12226 C C . GLU A 1 35 ? -1.749 4.589 -1.085 1.00 0.00 35 GLU A C 16
ATOM 12227 O O . GLU A 1 35 ? -2.033 4.030 -0.017 1.00 0.00 35 GLU A O 16
ATOM 12239 N N . CYS A 1 36 ? -1.238 5.800 -1.161 1.00 0.00 36 CYS A N 16
ATOM 12240 C CA . CYS A 1 36 ? -0.938 6.595 0.014 1.00 0.00 36 CYS A CA 16
ATOM 12241 C C . CYS A 1 36 ? -2.206 7.326 0.451 1.00 0.00 36 CYS A C 16
ATOM 12242 O O . CYS A 1 36 ? -2.603 8.316 -0.171 1.00 0.00 36 CYS A O 16
ATOM 12249 N N . GLU A 1 37 ? -2.854 6.833 1.471 1.00 0.00 37 GLU A N 16
ATOM 12250 C CA . GLU A 1 37 ? -4.079 7.432 1.962 1.00 0.00 37 GLU A CA 16
ATOM 12251 C C . GLU A 1 37 ? -3.775 8.434 3.053 1.00 0.00 37 GLU A C 16
ATOM 12252 O O . GLU A 1 37 ? -3.344 8.066 4.166 1.00 0.00 37 GLU A O 16
ATOM 12264 N N . TYR A 1 38 ? -3.957 9.689 2.731 1.00 0.00 38 TYR A N 16
ATOM 12265 C CA . TYR A 1 38 ? -3.664 10.763 3.647 1.00 0.00 38 TYR A CA 16
ATOM 12266 C C . TYR A 1 38 ? -4.841 11.066 4.547 1.00 0.00 38 TYR A C 16
ATOM 12267 O O . TYR A 1 38 ? -5.821 11.704 4.140 1.00 0.00 38 TYR A O 16
ATOM 12285 N N . HIS A 1 39 ? -4.744 10.574 5.747 1.00 0.00 39 HIS A N 16
ATOM 12286 C CA . HIS A 1 39 ? -5.737 10.761 6.765 1.00 0.00 39 HIS A CA 16
ATOM 12287 C C . HIS A 1 39 ? -5.009 10.875 8.092 1.00 0.00 39 HIS A C 16
ATOM 12288 O O . HIS A 1 39 ? -4.416 9.907 8.568 1.00 0.00 39 HIS A O 16
ATOM 12302 N N . GLY A 1 40 ? -5.010 12.051 8.657 1.00 0.00 40 GLY A N 16
ATOM 12303 C CA . GLY A 1 40 ? -4.293 12.276 9.883 1.00 0.00 40 GLY A CA 16
ATOM 12304 C C . GLY A 1 40 ? -2.878 12.700 9.598 1.00 0.00 40 GLY A C 16
ATOM 12305 O O . GLY A 1 40 ? -2.578 13.167 8.490 1.00 0.00 40 GLY A O 16
ATOM 12309 N N . ARG A 1 41 ? -1.998 12.546 10.557 1.00 0.00 41 ARG A N 16
ATOM 12310 C CA . ARG A 1 41 ? -0.607 12.911 10.349 1.00 0.00 41 ARG A CA 16
ATOM 12311 C C . ARG A 1 41 ? 0.176 11.740 9.784 1.00 0.00 41 ARG A C 16
ATOM 12312 O O . ARG A 1 41 ? 1.228 11.919 9.198 1.00 0.00 41 ARG A O 16
ATOM 12333 N N . GLU A 1 42 ? -0.346 10.555 9.969 1.00 0.00 42 GLU A N 16
ATOM 12334 C CA . GLU A 1 42 ? 0.242 9.348 9.421 1.00 0.00 42 GLU A CA 16
ATOM 12335 C C . GLU A 1 42 ? -0.397 9.097 8.064 1.00 0.00 42 GLU A C 16
ATOM 12336 O O . GLU A 1 42 ? -1.576 9.421 7.864 1.00 0.00 42 GLU A O 16
ATOM 12348 N N . VAL A 1 43 ? 0.340 8.559 7.140 1.00 0.00 43 VAL A N 16
ATOM 12349 C CA . VAL A 1 43 ? -0.226 8.237 5.861 1.00 0.00 43 VAL A CA 16
ATOM 12350 C C . VAL A 1 43 ? -0.285 6.730 5.719 1.00 0.00 43 VAL A C 16
ATOM 12351 O O . VAL A 1 43 ? 0.716 6.020 5.900 1.00 0.00 43 VAL A O 16
ATOM 12364 N N . HIS A 1 44 ? -1.457 6.246 5.457 1.00 0.00 44 HIS A N 16
ATOM 12365 C CA . HIS A 1 44 ? -1.712 4.839 5.456 1.00 0.00 44 HIS A CA 16
ATOM 12366 C C . HIS A 1 44 ? -1.676 4.289 4.061 1.00 0.00 44 HIS A C 16
ATOM 12367 O O . HIS A 1 44 ? -2.367 4.772 3.177 1.00 0.00 44 HIS A O 16
ATOM 12381 N N . CYS A 1 45 ? -0.852 3.328 3.857 1.00 0.00 45 CYS A N 16
ATOM 12382 C CA . CYS A 1 45 ? -0.807 2.641 2.605 1.00 0.00 45 CYS A CA 16
ATOM 12383 C C . CYS A 1 45 ? -1.773 1.526 2.606 1.00 0.00 45 CYS A C 16
ATOM 12384 O O . CYS A 1 45 ? -1.653 0.593 3.400 1.00 0.00 45 CYS A O 16
ATOM 12391 N N . HIS A 1 46 ? -2.758 1.624 1.784 1.00 0.00 46 HIS A N 16
ATOM 12392 C CA . HIS A 1 46 ? -3.657 0.553 1.635 1.00 0.00 46 HIS A CA 16
ATOM 12393 C C . HIS A 1 46 ? -3.186 -0.264 0.480 1.00 0.00 46 HIS A C 16
ATOM 12394 O O . HIS A 1 46 ? -2.986 0.259 -0.640 1.00 0.00 46 HIS A O 16
ATOM 12408 N N . CYS A 1 47 ? -2.908 -1.498 0.772 1.00 0.00 47 CYS A N 16
ATOM 12409 C CA . CYS A 1 47 ? -2.344 -2.404 -0.178 1.00 0.00 47 CYS A CA 16
ATOM 12410 C C . CYS A 1 47 ? -3.429 -3.208 -0.840 1.00 0.00 47 CYS A C 16
ATOM 12411 O O . CYS A 1 47 ? -4.275 -3.795 -0.166 1.00 0.00 47 CYS A O 16
ATOM 12418 N N . TYR A 1 48 ? -3.403 -3.225 -2.133 1.00 0.00 48 TYR A N 16
ATOM 12419 C CA . TYR A 1 48 ? -4.360 -3.929 -2.937 1.00 0.00 48 TYR A CA 16
ATOM 12420 C C . TYR A 1 48 ? -3.668 -5.125 -3.540 1.00 0.00 48 TYR A C 16
ATOM 12421 O O . TYR A 1 48 ? -2.480 -5.030 -3.921 1.00 0.00 48 TYR A O 16
ATOM 12439 N N . GLY A 1 49 ? -4.356 -6.227 -3.625 1.00 0.00 49 GLY A N 16
ATOM 12440 C CA . GLY A 1 49 ? -3.764 -7.388 -4.218 1.00 0.00 49 GLY A CA 16
ATOM 12441 C C . GLY A 1 49 ? -4.726 -8.524 -4.351 1.00 0.00 49 GLY A C 16
ATOM 12442 O O . GLY A 1 49 ? -5.864 -8.452 -3.862 1.00 0.00 49 GLY A O 16
ATOM 12446 N N . ASP A 1 50 ? -4.267 -9.575 -4.964 1.00 0.00 50 ASP A N 16
ATOM 12447 C CA . ASP A 1 50 ? -5.084 -10.727 -5.243 1.00 0.00 50 ASP A CA 16
ATOM 12448 C C . ASP A 1 50 ? -4.437 -11.981 -4.713 1.00 0.00 50 ASP A C 16
ATOM 12449 O O . ASP A 1 50 ? -3.342 -12.349 -5.146 1.00 0.00 50 ASP A O 16
ATOM 12458 N N . TYR A 1 51 ? -5.084 -12.613 -3.764 1.00 0.00 51 TYR A N 16
ATOM 12459 C CA . TYR A 1 51 ? -4.599 -13.861 -3.222 1.00 0.00 51 TYR A CA 16
ATOM 12460 C C . TYR A 1 51 ? -4.825 -15.000 -4.177 1.00 0.00 51 TYR A C 16
ATOM 12461 O O . TYR A 1 51 ? -5.966 -15.376 -4.467 1.00 0.00 51 TYR A O 16
ATOM 12479 N N . HIS A 1 52 ? -3.755 -15.525 -4.680 1.00 0.00 52 HIS A N 16
ATOM 12480 C CA . HIS A 1 52 ? -3.817 -16.662 -5.535 1.00 0.00 52 HIS A CA 16
ATOM 12481 C C . HIS A 1 52 ? -3.835 -17.893 -4.665 1.00 0.00 52 HIS A C 16
ATOM 12482 O O . HIS A 1 52 ? -4.924 -18.468 -4.458 1.00 0.00 52 HIS A O 16
ATOM 12497 N N . ALA A 1 1 ? -0.873 -6.619 -12.458 1.00 0.00 1 ALA A N 17
ATOM 12498 C CA . ALA A 1 1 ? -2.094 -7.362 -12.154 1.00 0.00 1 ALA A CA 17
ATOM 12499 C C . ALA A 1 1 ? -3.110 -6.409 -11.577 1.00 0.00 1 ALA A C 17
ATOM 12500 O O . ALA A 1 1 ? -2.767 -5.284 -11.236 1.00 0.00 1 ALA A O 17
ATOM 12507 N N . HIS A 1 2 ? -4.346 -6.827 -11.489 1.00 0.00 2 HIS A N 17
ATOM 12508 C CA . HIS A 1 2 ? -5.371 -5.992 -10.911 1.00 0.00 2 HIS A CA 17
ATOM 12509 C C . HIS A 1 2 ? -5.393 -6.131 -9.417 1.00 0.00 2 HIS A C 17
ATOM 12510 O O . HIS A 1 2 ? -5.822 -7.153 -8.863 1.00 0.00 2 HIS A O 17
ATOM 12524 N N . CYS A 1 3 ? -4.882 -5.150 -8.773 1.00 0.00 3 CYS A N 17
ATOM 12525 C CA . CYS A 1 3 ? -4.858 -5.100 -7.357 1.00 0.00 3 CYS A CA 17
ATOM 12526 C C . CYS A 1 3 ? -5.746 -3.974 -6.890 1.00 0.00 3 CYS A C 17
ATOM 12527 O O . CYS A 1 3 ? -5.354 -2.803 -6.912 1.00 0.00 3 CYS A O 17
ATOM 12534 N N . ASP A 1 4 ? -6.961 -4.318 -6.537 1.00 0.00 4 ASP A N 17
ATOM 12535 C CA . ASP A 1 4 ? -7.937 -3.323 -6.129 1.00 0.00 4 ASP A CA 17
ATOM 12536 C C . ASP A 1 4 ? -8.390 -3.524 -4.687 1.00 0.00 4 ASP A C 17
ATOM 12537 O O . ASP A 1 4 ? -8.836 -2.582 -4.024 1.00 0.00 4 ASP A O 17
ATOM 12546 N N . HIS A 1 5 ? -8.248 -4.733 -4.189 1.00 0.00 5 HIS A N 17
ATOM 12547 C CA . HIS A 1 5 ? -8.714 -5.070 -2.845 1.00 0.00 5 HIS A CA 17
ATOM 12548 C C . HIS A 1 5 ? -7.629 -4.805 -1.813 1.00 0.00 5 HIS A C 17
ATOM 12549 O O . HIS A 1 5 ? -6.474 -5.146 -2.044 1.00 0.00 5 HIS A O 17
ATOM 12563 N N . PHE A 1 6 ? -7.993 -4.175 -0.695 1.00 0.00 6 PHE A N 17
ATOM 12564 C CA . PHE A 1 6 ? -7.043 -3.931 0.397 1.00 0.00 6 PHE A CA 17
ATOM 12565 C C . PHE A 1 6 ? -6.616 -5.252 1.036 1.00 0.00 6 PHE A C 17
ATOM 12566 O O . PHE A 1 6 ? -7.454 -6.102 1.354 1.00 0.00 6 PHE A O 17
ATOM 12583 N N . LEU A 1 7 ? -5.332 -5.428 1.200 1.00 0.00 7 LEU A N 17
ATOM 12584 C CA . LEU A 1 7 ? -4.792 -6.604 1.877 1.00 0.00 7 LEU A CA 17
ATOM 12585 C C . LEU A 1 7 ? -4.377 -6.215 3.271 1.00 0.00 7 LEU A C 17
ATOM 12586 O O . LEU A 1 7 ? -4.206 -7.054 4.161 1.00 0.00 7 LEU A O 17
ATOM 12602 N N . GLY A 1 8 ? -4.206 -4.943 3.435 1.00 0.00 8 GLY A N 17
ATOM 12603 C CA . GLY A 1 8 ? -3.765 -4.385 4.651 1.00 0.00 8 GLY A CA 17
ATOM 12604 C C . GLY A 1 8 ? -3.026 -3.132 4.346 1.00 0.00 8 GLY A C 17
ATOM 12605 O O . GLY A 1 8 ? -2.978 -2.713 3.177 1.00 0.00 8 GLY A O 17
ATOM 12609 N N . GLU A 1 9 ? -2.454 -2.533 5.327 1.00 0.00 9 GLU A N 17
ATOM 12610 C CA . GLU A 1 9 ? -1.689 -1.343 5.122 1.00 0.00 9 GLU A CA 17
ATOM 12611 C C . GLU A 1 9 ? -0.281 -1.552 5.642 1.00 0.00 9 GLU A C 17
ATOM 12612 O O . GLU A 1 9 ? -0.046 -2.458 6.456 1.00 0.00 9 GLU A O 17
ATOM 12624 N N . ALA A 1 10 ? 0.635 -0.762 5.170 1.00 0.00 10 ALA A N 17
ATOM 12625 C CA . ALA A 1 10 ? 2.010 -0.863 5.566 1.00 0.00 10 ALA A CA 17
ATOM 12626 C C . ALA A 1 10 ? 2.482 0.446 6.183 1.00 0.00 10 ALA A C 17
ATOM 12627 O O . ALA A 1 10 ? 2.212 1.536 5.646 1.00 0.00 10 ALA A O 17
ATOM 12634 N N . PRO A 1 11 ? 3.146 0.367 7.337 1.00 0.00 11 PRO A N 17
ATOM 12635 C CA . PRO A 1 11 ? 3.671 1.538 8.017 1.00 0.00 11 PRO A CA 17
ATOM 12636 C C . PRO A 1 11 ? 4.945 2.086 7.358 1.00 0.00 11 PRO A C 17
ATOM 12637 O O . PRO A 1 11 ? 6.034 1.501 7.486 1.00 0.00 11 PRO A O 17
ATOM 12648 N N . VAL A 1 12 ? 4.796 3.158 6.598 1.00 0.00 12 VAL A N 17
ATOM 12649 C CA . VAL A 1 12 ? 5.895 3.837 5.963 1.00 0.00 12 VAL A CA 17
ATOM 12650 C C . VAL A 1 12 ? 5.637 5.344 5.953 1.00 0.00 12 VAL A C 17
ATOM 12651 O O . VAL A 1 12 ? 4.492 5.783 5.774 1.00 0.00 12 VAL A O 17
ATOM 12664 N N . TYR A 1 13 ? 6.678 6.112 6.183 1.00 0.00 13 TYR A N 17
ATOM 12665 C CA . TYR A 1 13 ? 6.621 7.562 6.109 1.00 0.00 13 TYR A CA 17
ATOM 12666 C C . TYR A 1 13 ? 8.047 8.096 5.934 1.00 0.00 13 TYR A C 17
ATOM 12667 O O . TYR A 1 13 ? 8.936 7.724 6.710 1.00 0.00 13 TYR A O 17
ATOM 12685 N N . PRO A 1 14 ? 8.313 8.962 4.931 1.00 0.00 14 PRO A N 17
ATOM 12686 C CA . PRO A 1 14 ? 7.295 9.501 4.017 1.00 0.00 14 PRO A CA 17
ATOM 12687 C C . PRO A 1 14 ? 6.735 8.432 3.089 1.00 0.00 14 PRO A C 17
ATOM 12688 O O . PRO A 1 14 ? 7.450 7.507 2.672 1.00 0.00 14 PRO A O 17
ATOM 12699 N N . CYS A 1 15 ? 5.486 8.545 2.782 1.00 0.00 15 CYS A N 17
ATOM 12700 C CA . CYS A 1 15 ? 4.825 7.555 2.007 1.00 0.00 15 CYS A CA 17
ATOM 12701 C C . CYS A 1 15 ? 4.739 8.013 0.563 1.00 0.00 15 CYS A C 17
ATOM 12702 O O . CYS A 1 15 ? 4.006 8.948 0.233 1.00 0.00 15 CYS A O 17
ATOM 12709 N N . LYS A 1 16 ? 5.541 7.409 -0.275 1.00 0.00 16 LYS A N 17
ATOM 12710 C CA . LYS A 1 16 ? 5.488 7.646 -1.700 1.00 0.00 16 LYS A CA 17
ATOM 12711 C C . LYS A 1 16 ? 5.072 6.371 -2.376 1.00 0.00 16 LYS A C 17
ATOM 12712 O O . LYS A 1 16 ? 5.355 5.281 -1.851 1.00 0.00 16 LYS A O 17
ATOM 12731 N N . GLU A 1 17 ? 4.417 6.495 -3.520 1.00 0.00 17 GLU A N 17
ATOM 12732 C CA . GLU A 1 17 ? 3.866 5.356 -4.246 1.00 0.00 17 GLU A CA 17
ATOM 12733 C C . GLU A 1 17 ? 4.898 4.270 -4.535 1.00 0.00 17 GLU A C 17
ATOM 12734 O O . GLU A 1 17 ? 4.611 3.110 -4.356 1.00 0.00 17 GLU A O 17
ATOM 12746 N N . LYS A 1 18 ? 6.107 4.656 -4.923 1.00 0.00 18 LYS A N 17
ATOM 12747 C CA . LYS A 1 18 ? 7.134 3.678 -5.277 1.00 0.00 18 LYS A CA 17
ATOM 12748 C C . LYS A 1 18 ? 7.585 2.884 -4.066 1.00 0.00 18 LYS A C 17
ATOM 12749 O O . LYS A 1 18 ? 7.668 1.650 -4.121 1.00 0.00 18 LYS A O 17
ATOM 12768 N N . ALA A 1 19 ? 7.830 3.580 -2.969 1.00 0.00 19 ALA A N 17
ATOM 12769 C CA . ALA A 1 19 ? 8.213 2.928 -1.735 1.00 0.00 19 ALA A CA 17
ATOM 12770 C C . ALA A 1 19 ? 7.081 2.037 -1.265 1.00 0.00 19 ALA A C 17
ATOM 12771 O O . ALA A 1 19 ? 7.283 0.859 -0.999 1.00 0.00 19 ALA A O 17
ATOM 12778 N N . CYS A 1 20 ? 5.886 2.604 -1.240 1.00 0.00 20 CYS A N 17
ATOM 12779 C CA . CYS A 1 20 ? 4.675 1.916 -0.810 1.00 0.00 20 CYS A CA 17
ATOM 12780 C C . CYS A 1 20 ? 4.450 0.642 -1.631 1.00 0.00 20 CYS A C 17
ATOM 12781 O O . CYS A 1 20 ? 4.315 -0.448 -1.079 1.00 0.00 20 CYS A O 17
ATOM 12788 N N . LYS A 1 21 ? 4.493 0.784 -2.943 1.00 0.00 21 LYS A N 17
ATOM 12789 C CA . LYS A 1 21 ? 4.278 -0.307 -3.871 1.00 0.00 21 LYS A CA 17
ATOM 12790 C C . LYS A 1 21 ? 5.294 -1.423 -3.653 1.00 0.00 21 LYS A C 17
ATOM 12791 O O . LYS A 1 21 ? 4.944 -2.605 -3.697 1.00 0.00 21 LYS A O 17
ATOM 12810 N N . SER A 1 22 ? 6.534 -1.052 -3.375 1.00 0.00 22 SER A N 17
ATOM 12811 C CA . SER A 1 22 ? 7.560 -2.032 -3.143 1.00 0.00 22 SER A CA 17
ATOM 12812 C C . SER A 1 22 ? 7.306 -2.739 -1.813 1.00 0.00 22 SER A C 17
ATOM 12813 O O . SER A 1 22 ? 7.279 -3.974 -1.755 1.00 0.00 22 SER A O 17
ATOM 12821 N N . VAL A 1 23 ? 7.072 -1.947 -0.768 1.00 0.00 23 VAL A N 17
ATOM 12822 C CA . VAL A 1 23 ? 6.819 -2.448 0.578 1.00 0.00 23 VAL A CA 17
ATOM 12823 C C . VAL A 1 23 ? 5.603 -3.368 0.599 1.00 0.00 23 VAL A C 17
ATOM 12824 O O . VAL A 1 23 ? 5.626 -4.421 1.237 1.00 0.00 23 VAL A O 17
ATOM 12837 N N . CYS A 1 24 ? 4.574 -2.997 -0.126 1.00 0.00 24 CYS A N 17
ATOM 12838 C CA . CYS A 1 24 ? 3.393 -3.820 -0.245 1.00 0.00 24 CYS A CA 17
ATOM 12839 C C . CYS A 1 24 ? 3.697 -5.179 -0.825 1.00 0.00 24 CYS A C 17
ATOM 12840 O O . CYS A 1 24 ? 3.256 -6.168 -0.290 1.00 0.00 24 CYS A O 17
ATOM 12847 N N . LYS A 1 25 ? 4.509 -5.227 -1.871 1.00 0.00 25 LYS A N 17
ATOM 12848 C CA . LYS A 1 25 ? 4.848 -6.497 -2.509 1.00 0.00 25 LYS A CA 17
ATOM 12849 C C . LYS A 1 25 ? 5.801 -7.319 -1.630 1.00 0.00 25 LYS A C 17
ATOM 12850 O O . LYS A 1 25 ? 5.869 -8.546 -1.740 1.00 0.00 25 LYS A O 17
ATOM 12869 N N . GLU A 1 26 ? 6.531 -6.625 -0.769 1.00 0.00 26 GLU A N 17
ATOM 12870 C CA . GLU A 1 26 ? 7.439 -7.250 0.183 1.00 0.00 26 GLU A CA 17
ATOM 12871 C C . GLU A 1 26 ? 6.651 -7.883 1.337 1.00 0.00 26 GLU A C 17
ATOM 12872 O O . GLU A 1 26 ? 6.883 -9.040 1.712 1.00 0.00 26 GLU A O 17
ATOM 12884 N N . HIS A 1 27 ? 5.720 -7.130 1.889 1.00 0.00 27 HIS A N 17
ATOM 12885 C CA . HIS A 1 27 ? 4.929 -7.586 3.033 1.00 0.00 27 HIS A CA 17
ATOM 12886 C C . HIS A 1 27 ? 3.790 -8.516 2.607 1.00 0.00 27 HIS A C 17
ATOM 12887 O O . HIS A 1 27 ? 3.462 -9.473 3.317 1.00 0.00 27 HIS A O 17
ATOM 12901 N N . TYR A 1 28 ? 3.212 -8.252 1.460 1.00 0.00 28 TYR A N 17
ATOM 12902 C CA . TYR A 1 28 ? 2.086 -9.013 0.950 1.00 0.00 28 TYR A CA 17
ATOM 12903 C C . TYR A 1 28 ? 2.443 -9.493 -0.456 1.00 0.00 28 TYR A C 17
ATOM 12904 O O . TYR A 1 28 ? 2.564 -8.690 -1.374 1.00 0.00 28 TYR A O 17
ATOM 12922 N N . HIS A 1 29 ? 2.612 -10.775 -0.631 1.00 0.00 29 HIS A N 17
ATOM 12923 C CA . HIS A 1 29 ? 3.038 -11.300 -1.927 1.00 0.00 29 HIS A CA 17
ATOM 12924 C C . HIS A 1 29 ? 1.935 -11.296 -2.975 1.00 0.00 29 HIS A C 17
ATOM 12925 O O . HIS A 1 29 ? 2.209 -11.354 -4.179 1.00 0.00 29 HIS A O 17
ATOM 12939 N N . HIS A 1 30 ? 0.696 -11.194 -2.540 1.00 0.00 30 HIS A N 17
ATOM 12940 C CA . HIS A 1 30 ? -0.416 -11.090 -3.474 1.00 0.00 30 HIS A CA 17
ATOM 12941 C C . HIS A 1 30 ? -0.743 -9.638 -3.767 1.00 0.00 30 HIS A C 17
ATOM 12942 O O . HIS A 1 30 ? -1.754 -9.327 -4.416 1.00 0.00 30 HIS A O 17
ATOM 12956 N N . ALA A 1 31 ? 0.113 -8.751 -3.298 1.00 0.00 31 ALA A N 17
ATOM 12957 C CA . ALA A 1 31 ? -0.028 -7.345 -3.562 1.00 0.00 31 ALA A CA 17
ATOM 12958 C C . ALA A 1 31 ? 0.838 -6.996 -4.723 1.00 0.00 31 ALA A C 17
ATOM 12959 O O . ALA A 1 31 ? 1.943 -7.524 -4.858 1.00 0.00 31 ALA A O 17
ATOM 12966 N N . CYS A 1 32 ? 0.349 -6.172 -5.582 1.00 0.00 32 CYS A N 17
ATOM 12967 C CA . CYS A 1 32 ? 1.153 -5.720 -6.689 1.00 0.00 32 CYS A CA 17
ATOM 12968 C C . CYS A 1 32 ? 1.213 -4.210 -6.705 1.00 0.00 32 CYS A C 17
ATOM 12969 O O . CYS A 1 32 ? 2.129 -3.618 -7.268 1.00 0.00 32 CYS A O 17
ATOM 12976 N N . LYS A 1 33 ? 0.260 -3.586 -6.041 1.00 0.00 33 LYS A N 17
ATOM 12977 C CA . LYS A 1 33 ? 0.163 -2.162 -6.040 1.00 0.00 33 LYS A CA 17
ATOM 12978 C C . LYS A 1 33 ? -0.152 -1.654 -4.656 1.00 0.00 33 LYS A C 17
ATOM 12979 O O . LYS A 1 33 ? -1.002 -2.206 -3.958 1.00 0.00 33 LYS A O 17
ATOM 12998 N N . GLY A 1 34 ? 0.552 -0.637 -4.269 1.00 0.00 34 GLY A N 17
ATOM 12999 C CA . GLY A 1 34 ? 0.323 0.021 -3.027 1.00 0.00 34 GLY A CA 17
ATOM 13000 C C . GLY A 1 34 ? 0.106 1.467 -3.316 1.00 0.00 34 GLY A C 17
ATOM 13001 O O . GLY A 1 34 ? 0.645 1.974 -4.311 1.00 0.00 34 GLY A O 17
ATOM 13005 N N . GLU A 1 35 ? -0.687 2.127 -2.531 1.00 0.00 35 GLU A N 17
ATOM 13006 C CA . GLU A 1 35 ? -0.966 3.519 -2.762 1.00 0.00 35 GLU A CA 17
ATOM 13007 C C . GLU A 1 35 ? -1.028 4.226 -1.426 1.00 0.00 35 GLU A C 17
ATOM 13008 O O . GLU A 1 35 ? -1.564 3.684 -0.457 1.00 0.00 35 GLU A O 17
ATOM 13020 N N . CYS A 1 36 ? -0.470 5.397 -1.362 1.00 0.00 36 CYS A N 17
ATOM 13021 C CA . CYS A 1 36 ? -0.502 6.172 -0.153 1.00 0.00 36 CYS A CA 17
ATOM 13022 C C . CYS A 1 36 ? -1.758 7.006 -0.130 1.00 0.00 36 CYS A C 17
ATOM 13023 O O . CYS A 1 36 ? -2.010 7.803 -1.051 1.00 0.00 36 CYS A O 17
ATOM 13030 N N . GLU A 1 37 ? -2.550 6.823 0.889 1.00 0.00 37 GLU A N 17
ATOM 13031 C CA . GLU A 1 37 ? -3.814 7.500 0.993 1.00 0.00 37 GLU A CA 17
ATOM 13032 C C . GLU A 1 37 ? -3.917 8.169 2.337 1.00 0.00 37 GLU A C 17
ATOM 13033 O O . GLU A 1 37 ? -3.417 7.641 3.344 1.00 0.00 37 GLU A O 17
ATOM 13045 N N . TYR A 1 38 ? -4.521 9.327 2.356 1.00 0.00 38 TYR A N 17
ATOM 13046 C CA . TYR A 1 38 ? -4.710 10.076 3.575 1.00 0.00 38 TYR A CA 17
ATOM 13047 C C . TYR A 1 38 ? -5.928 9.566 4.288 1.00 0.00 38 TYR A C 17
ATOM 13048 O O . TYR A 1 38 ? -7.059 9.890 3.920 1.00 0.00 38 TYR A O 17
ATOM 13066 N N . HIS A 1 39 ? -5.714 8.765 5.280 1.00 0.00 39 HIS A N 17
ATOM 13067 C CA . HIS A 1 39 ? -6.795 8.134 5.976 1.00 0.00 39 HIS A CA 17
ATOM 13068 C C . HIS A 1 39 ? -6.829 8.618 7.411 1.00 0.00 39 HIS A C 17
ATOM 13069 O O . HIS A 1 39 ? -6.021 8.197 8.244 1.00 0.00 39 HIS A O 17
ATOM 13083 N N . GLY A 1 40 ? -7.717 9.541 7.677 1.00 0.00 40 GLY A N 17
ATOM 13084 C CA . GLY A 1 40 ? -7.869 10.064 9.002 1.00 0.00 40 GLY A CA 17
ATOM 13085 C C . GLY A 1 40 ? -6.890 11.177 9.288 1.00 0.00 40 GLY A C 17
ATOM 13086 O O . GLY A 1 40 ? -7.060 12.307 8.810 1.00 0.00 40 GLY A O 17
ATOM 13090 N N . ARG A 1 41 ? -5.855 10.856 10.023 1.00 0.00 41 ARG A N 17
ATOM 13091 C CA . ARG A 1 41 ? -4.859 11.826 10.435 1.00 0.00 41 ARG A CA 17
ATOM 13092 C C . ARG A 1 41 ? -3.651 11.764 9.513 1.00 0.00 41 ARG A C 17
ATOM 13093 O O . ARG A 1 41 ? -3.269 12.763 8.889 1.00 0.00 41 ARG A O 17
ATOM 13114 N N . GLU A 1 42 ? -3.096 10.585 9.409 1.00 0.00 42 GLU A N 17
ATOM 13115 C CA . GLU A 1 42 ? -1.851 10.348 8.710 1.00 0.00 42 GLU A CA 17
ATOM 13116 C C . GLU A 1 42 ? -2.095 9.800 7.311 1.00 0.00 42 GLU A C 17
ATOM 13117 O O . GLU A 1 42 ? -3.220 9.405 6.965 1.00 0.00 42 GLU A O 17
ATOM 13129 N N . VAL A 1 43 ? -1.057 9.795 6.510 1.00 0.00 43 VAL A N 17
ATOM 13130 C CA . VAL A 1 43 ? -1.106 9.176 5.212 1.00 0.00 43 VAL A CA 17
ATOM 13131 C C . VAL A 1 43 ? -0.461 7.807 5.360 1.00 0.00 43 VAL A C 17
ATOM 13132 O O . VAL A 1 43 ? 0.565 7.666 6.049 1.00 0.00 43 VAL A O 17
ATOM 13145 N N . HIS A 1 44 ? -1.047 6.800 4.798 1.00 0.00 44 HIS A N 17
ATOM 13146 C CA . HIS A 1 44 ? -0.484 5.494 4.940 1.00 0.00 44 HIS A CA 17
ATOM 13147 C C . HIS A 1 44 ? -0.526 4.730 3.659 1.00 0.00 44 HIS A C 17
ATOM 13148 O O . HIS A 1 44 ? -1.279 5.070 2.741 1.00 0.00 44 HIS A O 17
ATOM 13162 N N . CYS A 1 45 ? 0.299 3.735 3.599 1.00 0.00 45 CYS A N 17
ATOM 13163 C CA . CYS A 1 45 ? 0.452 2.894 2.452 1.00 0.00 45 CYS A CA 17
ATOM 13164 C C . CYS A 1 45 ? -0.573 1.788 2.505 1.00 0.00 45 CYS A C 17
ATOM 13165 O O . CYS A 1 45 ? -0.569 0.987 3.434 1.00 0.00 45 CYS A O 17
ATOM 13172 N N . HIS A 1 46 ? -1.485 1.779 1.572 1.00 0.00 46 HIS A N 17
ATOM 13173 C CA . HIS A 1 46 ? -2.483 0.761 1.512 1.00 0.00 46 HIS A CA 17
ATOM 13174 C C . HIS A 1 46 ? -2.117 -0.224 0.433 1.00 0.00 46 HIS A C 17
ATOM 13175 O O . HIS A 1 46 ? -1.880 0.157 -0.717 1.00 0.00 46 HIS A O 17
ATOM 13189 N N . CYS A 1 47 ? -2.057 -1.465 0.801 1.00 0.00 47 CYS A N 17
ATOM 13190 C CA . CYS A 1 47 ? -1.637 -2.504 -0.094 1.00 0.00 47 CYS A CA 17
ATOM 13191 C C . CYS A 1 47 ? -2.819 -3.167 -0.734 1.00 0.00 47 CYS A C 17
ATOM 13192 O O . CYS A 1 47 ? -3.745 -3.609 -0.043 1.00 0.00 47 CYS A O 17
ATOM 13199 N N . TYR A 1 48 ? -2.803 -3.231 -2.040 1.00 0.00 48 TYR A N 17
ATOM 13200 C CA . TYR A 1 48 ? -3.881 -3.812 -2.784 1.00 0.00 48 TYR A CA 17
ATOM 13201 C C . TYR A 1 48 ? -3.431 -5.094 -3.446 1.00 0.00 48 TYR A C 17
ATOM 13202 O O . TYR A 1 48 ? -2.267 -5.218 -3.856 1.00 0.00 48 TYR A O 17
ATOM 13220 N N . GLY A 1 49 ? -4.347 -6.013 -3.579 1.00 0.00 49 GLY A N 17
ATOM 13221 C CA . GLY A 1 49 ? -4.096 -7.260 -4.239 1.00 0.00 49 GLY A CA 17
ATOM 13222 C C . GLY A 1 49 ? -5.271 -8.176 -4.080 1.00 0.00 49 GLY A C 17
ATOM 13223 O O . GLY A 1 49 ? -6.416 -7.717 -4.112 1.00 0.00 49 GLY A O 17
ATOM 13227 N N . ASP A 1 50 ? -5.005 -9.441 -3.892 1.00 0.00 50 ASP A N 17
ATOM 13228 C CA . ASP A 1 50 ? -6.051 -10.431 -3.661 1.00 0.00 50 ASP A CA 17
ATOM 13229 C C . ASP A 1 50 ? -5.915 -10.961 -2.255 1.00 0.00 50 ASP A C 17
ATOM 13230 O O . ASP A 1 50 ? -4.816 -11.376 -1.847 1.00 0.00 50 ASP A O 17
ATOM 13239 N N . TYR A 1 51 ? -6.981 -10.924 -1.496 1.00 0.00 51 TYR A N 17
ATOM 13240 C CA . TYR A 1 51 ? -6.908 -11.363 -0.138 1.00 0.00 51 TYR A CA 17
ATOM 13241 C C . TYR A 1 51 ? -7.628 -12.661 0.067 1.00 0.00 51 TYR A C 17
ATOM 13242 O O . TYR A 1 51 ? -8.643 -12.951 -0.592 1.00 0.00 51 TYR A O 17
ATOM 13260 N N . HIS A 1 52 ? -7.093 -13.424 0.959 1.00 0.00 52 HIS A N 17
ATOM 13261 C CA . HIS A 1 52 ? -7.622 -14.680 1.392 1.00 0.00 52 HIS A CA 17
ATOM 13262 C C . HIS A 1 52 ? -6.888 -15.068 2.670 1.00 0.00 52 HIS A C 17
ATOM 13263 O O . HIS A 1 52 ? -6.344 -16.186 2.780 1.00 0.00 52 HIS A O 17
ATOM 13278 N N . ALA A 1 1 ? -4.321 -10.289 -12.269 1.00 0.00 1 ALA A N 18
ATOM 13279 C CA . ALA A 1 1 ? -3.984 -9.666 -10.989 1.00 0.00 1 ALA A CA 18
ATOM 13280 C C . ALA A 1 1 ? -4.848 -8.437 -10.754 1.00 0.00 1 ALA A C 18
ATOM 13281 O O . ALA A 1 1 ? -4.638 -7.377 -11.362 1.00 0.00 1 ALA A O 18
ATOM 13288 N N . HIS A 1 2 ? -5.831 -8.582 -9.913 1.00 0.00 2 HIS A N 18
ATOM 13289 C CA . HIS A 1 2 ? -6.717 -7.499 -9.581 1.00 0.00 2 HIS A CA 18
ATOM 13290 C C . HIS A 1 2 ? -6.256 -6.768 -8.368 1.00 0.00 2 HIS A C 18
ATOM 13291 O O . HIS A 1 2 ? -5.759 -7.363 -7.422 1.00 0.00 2 HIS A O 18
ATOM 13305 N N . CYS A 1 3 ? -6.417 -5.488 -8.397 1.00 0.00 3 CYS A N 18
ATOM 13306 C CA . CYS A 1 3 ? -6.035 -4.660 -7.306 1.00 0.00 3 CYS A CA 18
ATOM 13307 C C . CYS A 1 3 ? -7.271 -3.953 -6.805 1.00 0.00 3 CYS A C 18
ATOM 13308 O O . CYS A 1 3 ? -7.472 -2.763 -7.056 1.00 0.00 3 CYS A O 18
ATOM 13315 N N . ASP A 1 4 ? -8.148 -4.707 -6.184 1.00 0.00 4 ASP A N 18
ATOM 13316 C CA . ASP A 1 4 ? -9.410 -4.166 -5.700 1.00 0.00 4 ASP A CA 18
ATOM 13317 C C . ASP A 1 4 ? -9.566 -4.348 -4.217 1.00 0.00 4 ASP A C 18
ATOM 13318 O O . ASP A 1 4 ? -10.011 -3.441 -3.511 1.00 0.00 4 ASP A O 18
ATOM 13327 N N . HIS A 1 5 ? -9.216 -5.512 -3.738 1.00 0.00 5 HIS A N 18
ATOM 13328 C CA . HIS A 1 5 ? -9.370 -5.813 -2.342 1.00 0.00 5 HIS A CA 18
ATOM 13329 C C . HIS A 1 5 ? -8.180 -5.289 -1.562 1.00 0.00 5 HIS A C 18
ATOM 13330 O O . HIS A 1 5 ? -7.020 -5.455 -1.987 1.00 0.00 5 HIS A O 18
ATOM 13344 N N . PHE A 1 6 ? -8.459 -4.667 -0.442 1.00 0.00 6 PHE A N 18
ATOM 13345 C CA . PHE A 1 6 ? -7.433 -4.148 0.407 1.00 0.00 6 PHE A CA 18
ATOM 13346 C C . PHE A 1 6 ? -6.963 -5.238 1.334 1.00 0.00 6 PHE A C 18
ATOM 13347 O O . PHE A 1 6 ? -7.729 -5.753 2.147 1.00 0.00 6 PHE A O 18
ATOM 13364 N N . LEU A 1 7 ? -5.725 -5.600 1.196 1.00 0.00 7 LEU A N 18
ATOM 13365 C CA . LEU A 1 7 ? -5.118 -6.620 2.023 1.00 0.00 7 LEU A CA 18
ATOM 13366 C C . LEU A 1 7 ? -4.850 -6.050 3.394 1.00 0.00 7 LEU A C 18
ATOM 13367 O O . LEU A 1 7 ? -4.944 -6.739 4.408 1.00 0.00 7 LEU A O 18
ATOM 13383 N N . GLY A 1 8 ? -4.539 -4.786 3.411 1.00 0.00 8 GLY A N 18
ATOM 13384 C CA . GLY A 1 8 ? -4.257 -4.100 4.617 1.00 0.00 8 GLY A CA 18
ATOM 13385 C C . GLY A 1 8 ? -3.521 -2.843 4.312 1.00 0.00 8 GLY A C 18
ATOM 13386 O O . GLY A 1 8 ? -3.293 -2.532 3.130 1.00 0.00 8 GLY A O 18
ATOM 13390 N N . GLU A 1 9 ? -3.162 -2.121 5.320 1.00 0.00 9 GLU A N 18
ATOM 13391 C CA . GLU A 1 9 ? -2.415 -0.919 5.158 1.00 0.00 9 GLU A CA 18
ATOM 13392 C C . GLU A 1 9 ? -0.994 -1.143 5.658 1.00 0.00 9 GLU A C 18
ATOM 13393 O O . GLU A 1 9 ? -0.772 -1.903 6.612 1.00 0.00 9 GLU A O 18
ATOM 13405 N N . ALA A 1 10 ? -0.048 -0.555 4.991 1.00 0.00 10 ALA A N 18
ATOM 13406 C CA . ALA A 1 10 ? 1.337 -0.664 5.369 1.00 0.00 10 ALA A CA 18
ATOM 13407 C C . ALA A 1 10 ? 1.921 0.720 5.597 1.00 0.00 10 ALA A C 18
ATOM 13408 O O . ALA A 1 10 ? 1.688 1.633 4.801 1.00 0.00 10 ALA A O 18
ATOM 13415 N N . PRO A 1 11 ? 2.635 0.914 6.697 1.00 0.00 11 PRO A N 18
ATOM 13416 C CA . PRO A 1 11 ? 3.291 2.183 6.992 1.00 0.00 11 PRO A CA 18
ATOM 13417 C C . PRO A 1 11 ? 4.589 2.343 6.185 1.00 0.00 11 PRO A C 18
ATOM 13418 O O . PRO A 1 11 ? 5.337 1.374 5.990 1.00 0.00 11 PRO A O 18
ATOM 13429 N N . VAL A 1 12 ? 4.847 3.540 5.715 1.00 0.00 12 VAL A N 18
ATOM 13430 C CA . VAL A 1 12 ? 6.025 3.804 4.915 1.00 0.00 12 VAL A CA 18
ATOM 13431 C C . VAL A 1 12 ? 6.619 5.176 5.261 1.00 0.00 12 VAL A C 18
ATOM 13432 O O . VAL A 1 12 ? 5.883 6.123 5.585 1.00 0.00 12 VAL A O 18
ATOM 13445 N N . TYR A 1 13 ? 7.925 5.265 5.241 1.00 0.00 13 TYR A N 18
ATOM 13446 C CA . TYR A 1 13 ? 8.611 6.516 5.420 1.00 0.00 13 TYR A CA 18
ATOM 13447 C C . TYR A 1 13 ? 9.911 6.487 4.614 1.00 0.00 13 TYR A C 18
ATOM 13448 O O . TYR A 1 13 ? 10.719 5.564 4.776 1.00 0.00 13 TYR A O 18
ATOM 13466 N N . PRO A 1 14 ? 10.120 7.443 3.702 1.00 0.00 14 PRO A N 18
ATOM 13467 C CA . PRO A 1 14 ? 9.158 8.494 3.393 1.00 0.00 14 PRO A CA 18
ATOM 13468 C C . PRO A 1 14 ? 8.137 8.014 2.362 1.00 0.00 14 PRO A C 18
ATOM 13469 O O . PRO A 1 14 ? 8.350 6.996 1.681 1.00 0.00 14 PRO A O 18
ATOM 13480 N N . CYS A 1 15 ? 7.048 8.723 2.239 1.00 0.00 15 CYS A N 18
ATOM 13481 C CA . CYS A 1 15 ? 6.041 8.364 1.281 1.00 0.00 15 CYS A CA 18
ATOM 13482 C C . CYS A 1 15 ? 6.415 8.756 -0.143 1.00 0.00 15 CYS A C 18
ATOM 13483 O O . CYS A 1 15 ? 6.234 9.899 -0.579 1.00 0.00 15 CYS A O 18
ATOM 13490 N N . LYS A 1 16 ? 7.022 7.826 -0.808 1.00 0.00 16 LYS A N 18
ATOM 13491 C CA . LYS A 1 16 ? 7.262 7.881 -2.224 1.00 0.00 16 LYS A CA 18
ATOM 13492 C C . LYS A 1 16 ? 6.513 6.718 -2.795 1.00 0.00 16 LYS A C 18
ATOM 13493 O O . LYS A 1 16 ? 6.496 5.671 -2.168 1.00 0.00 16 LYS A O 18
ATOM 13512 N N . GLU A 1 17 ? 5.907 6.876 -3.949 1.00 0.00 17 GLU A N 18
ATOM 13513 C CA . GLU A 1 17 ? 5.054 5.835 -4.540 1.00 0.00 17 GLU A CA 18
ATOM 13514 C C . GLU A 1 17 ? 5.820 4.545 -4.764 1.00 0.00 17 GLU A C 18
ATOM 13515 O O . GLU A 1 17 ? 5.328 3.460 -4.441 1.00 0.00 17 GLU A O 18
ATOM 13527 N N . LYS A 1 18 ? 7.034 4.679 -5.271 1.00 0.00 18 LYS A N 18
ATOM 13528 C CA . LYS A 1 18 ? 7.902 3.536 -5.539 1.00 0.00 18 LYS A CA 18
ATOM 13529 C C . LYS A 1 18 ? 8.189 2.777 -4.247 1.00 0.00 18 LYS A C 18
ATOM 13530 O O . LYS A 1 18 ? 8.030 1.553 -4.179 1.00 0.00 18 LYS A O 18
ATOM 13549 N N . ALA A 1 19 ? 8.574 3.521 -3.217 1.00 0.00 19 ALA A N 18
ATOM 13550 C CA . ALA A 1 19 ? 8.869 2.955 -1.902 1.00 0.00 19 ALA A CA 18
ATOM 13551 C C . ALA A 1 19 ? 7.608 2.373 -1.292 1.00 0.00 19 ALA A C 18
ATOM 13552 O O . ALA A 1 19 ? 7.624 1.284 -0.746 1.00 0.00 19 ALA A O 18
ATOM 13559 N N . CYS A 1 20 ? 6.524 3.102 -1.437 1.00 0.00 20 CYS A N 18
ATOM 13560 C CA . CYS A 1 20 ? 5.214 2.722 -0.938 1.00 0.00 20 CYS A CA 18
ATOM 13561 C C . CYS A 1 20 ? 4.794 1.367 -1.487 1.00 0.00 20 CYS A C 18
ATOM 13562 O O . CYS A 1 20 ? 4.526 0.447 -0.718 1.00 0.00 20 CYS A O 18
ATOM 13569 N N . LYS A 1 21 ? 4.804 1.233 -2.819 1.00 0.00 21 LYS A N 18
ATOM 13570 C CA . LYS A 1 21 ? 4.437 -0.008 -3.493 1.00 0.00 21 LYS A CA 18
ATOM 13571 C C . LYS A 1 21 ? 5.356 -1.141 -3.043 1.00 0.00 21 LYS A C 18
ATOM 13572 O O . LYS A 1 21 ? 4.917 -2.263 -2.820 1.00 0.00 21 LYS A O 18
ATOM 13591 N N . SER A 1 22 ? 6.616 -0.813 -2.86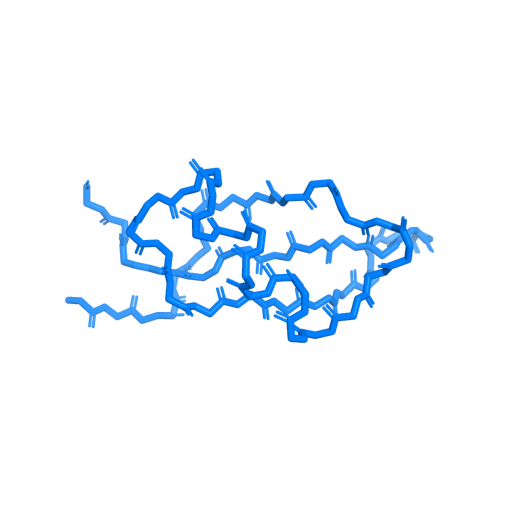3 1.00 0.00 22 SER A N 18
ATOM 13592 C CA . SER A 1 22 ? 7.606 -1.767 -2.438 1.00 0.00 22 SER A CA 18
ATOM 13593 C C . SER A 1 22 ? 7.345 -2.252 -1.000 1.00 0.00 22 SER A C 18
ATOM 13594 O O . SER A 1 22 ? 7.194 -3.441 -0.775 1.00 0.00 22 SER A O 18
ATOM 13602 N N . VAL A 1 23 ? 7.235 -1.320 -0.055 1.00 0.00 23 VAL A N 18
ATOM 13603 C CA . VAL A 1 23 ? 6.976 -1.638 1.356 1.00 0.00 23 VAL A CA 18
ATOM 13604 C C . VAL A 1 23 ? 5.638 -2.372 1.503 1.00 0.00 23 VAL A C 18
ATOM 13605 O O . VAL A 1 23 ? 5.507 -3.319 2.294 1.00 0.00 23 VAL A O 18
ATOM 13618 N N . CYS A 1 24 ? 4.686 -1.959 0.708 1.00 0.00 24 CYS A N 18
ATOM 13619 C CA . CYS A 1 24 ? 3.382 -2.581 0.635 1.00 0.00 24 CYS A CA 18
ATOM 13620 C C . CYS A 1 24 ? 3.530 -4.078 0.307 1.00 0.00 24 CYS A C 18
ATOM 13621 O O . CYS A 1 24 ? 2.966 -4.927 0.994 1.00 0.00 24 CYS A O 18
ATOM 13628 N N . LYS A 1 25 ? 4.372 -4.389 -0.686 1.00 0.00 25 LYS A N 18
ATOM 13629 C CA . LYS A 1 25 ? 4.631 -5.772 -1.099 1.00 0.00 25 LYS A CA 18
ATOM 13630 C C . LYS A 1 25 ? 5.487 -6.517 -0.074 1.00 0.00 25 LYS A C 18
ATOM 13631 O O . LYS A 1 25 ? 5.546 -7.746 -0.079 1.00 0.00 25 LYS A O 18
ATOM 13650 N N . GLU A 1 26 ? 6.183 -5.784 0.763 1.00 0.00 26 GLU A N 18
ATOM 13651 C CA . GLU A 1 26 ? 6.992 -6.391 1.802 1.00 0.00 26 GLU A CA 18
ATOM 13652 C C . GLU A 1 26 ? 6.088 -6.899 2.907 1.00 0.00 26 GLU A C 18
ATOM 13653 O O . GLU A 1 26 ? 6.273 -8.004 3.426 1.00 0.00 26 GLU A O 18
ATOM 13665 N N . HIS A 1 27 ? 5.103 -6.097 3.254 1.00 0.00 27 HIS A N 18
ATOM 13666 C CA . HIS A 1 27 ? 4.139 -6.481 4.272 1.00 0.00 27 HIS A CA 18
ATOM 13667 C C . HIS A 1 27 ? 3.154 -7.488 3.709 1.00 0.00 27 HIS A C 18
ATOM 13668 O O . HIS A 1 27 ? 2.861 -8.511 4.342 1.00 0.00 27 HIS A O 18
ATOM 13682 N N . TYR A 1 28 ? 2.661 -7.210 2.523 1.00 0.00 28 TYR A N 18
ATOM 13683 C CA . TYR A 1 28 ? 1.683 -8.045 1.873 1.00 0.00 28 TYR A CA 18
ATOM 13684 C C . TYR A 1 28 ? 2.226 -8.462 0.521 1.00 0.00 28 TYR A C 18
ATOM 13685 O O . TYR A 1 28 ? 2.263 -7.669 -0.409 1.00 0.00 28 TYR A O 18
ATOM 13703 N N . HIS A 1 29 ? 2.653 -9.699 0.415 1.00 0.00 29 HIS A N 18
ATOM 13704 C CA . HIS A 1 29 ? 3.286 -10.204 -0.808 1.00 0.00 29 HIS A CA 18
ATOM 13705 C C . HIS A 1 29 ? 2.316 -10.239 -1.987 1.00 0.00 29 HIS A C 18
ATOM 13706 O O . HIS A 1 29 ? 2.728 -10.167 -3.135 1.00 0.00 29 HIS A O 18
ATOM 13720 N N . HIS A 1 30 ? 1.031 -10.312 -1.703 1.00 0.00 30 HIS A N 18
ATOM 13721 C CA . HIS A 1 30 ? 0.021 -10.355 -2.762 1.00 0.00 30 HIS A CA 18
ATOM 13722 C C . HIS A 1 30 ? -0.350 -8.967 -3.268 1.00 0.00 30 HIS A C 18
ATOM 13723 O O . HIS A 1 30 ? -1.184 -8.834 -4.178 1.00 0.00 30 HIS A O 18
ATOM 13737 N N . ALA A 1 31 ? 0.265 -7.945 -2.707 1.00 0.00 31 ALA A N 18
ATOM 13738 C CA . ALA A 1 31 ? -0.048 -6.582 -3.070 1.00 0.00 31 ALA A CA 18
ATOM 13739 C C . ALA A 1 31 ? 0.480 -6.238 -4.451 1.00 0.00 31 ALA A C 18
ATOM 13740 O O . ALA A 1 31 ? 1.670 -6.381 -4.738 1.00 0.00 31 ALA A O 18
ATOM 13747 N N . CYS A 1 32 ? -0.406 -5.806 -5.293 1.00 0.00 32 CYS A N 18
ATOM 13748 C CA . CYS A 1 32 ? -0.060 -5.425 -6.637 1.00 0.00 32 CYS A CA 18
ATOM 13749 C C . CYS A 1 32 ? 0.020 -3.909 -6.744 1.00 0.00 32 CYS A C 18
ATOM 13750 O O . CYS A 1 32 ? 0.793 -3.362 -7.541 1.00 0.00 32 CYS A O 18
ATOM 13757 N N . LYS A 1 33 ? -0.752 -3.234 -5.922 1.00 0.00 33 LYS A N 18
ATOM 13758 C CA . LYS A 1 33 ? -0.768 -1.797 -5.874 1.00 0.00 33 LYS A CA 18
ATOM 13759 C C . LYS A 1 33 ? -0.776 -1.331 -4.434 1.00 0.00 33 LYS A C 18
ATOM 13760 O O . LYS A 1 33 ? -1.586 -1.785 -3.632 1.00 0.00 33 LYS A O 18
ATOM 13779 N N . GLY A 1 34 ? 0.122 -0.452 -4.122 1.00 0.00 34 GLY A N 18
ATOM 13780 C CA . GLY A 1 34 ? 0.222 0.093 -2.807 1.00 0.00 34 GLY A CA 18
ATOM 13781 C C . GLY A 1 34 ? 0.373 1.569 -2.898 1.00 0.00 34 GLY A C 18
ATOM 13782 O O . GLY A 1 34 ? 1.334 2.054 -3.525 1.00 0.00 34 GLY A O 18
ATOM 13786 N N . GLU A 1 35 ? -0.574 2.306 -2.341 1.00 0.00 35 GLU A N 18
ATOM 13787 C CA . GLU A 1 35 ? -0.516 3.769 -2.433 1.00 0.00 35 GLU A CA 18
ATOM 13788 C C . GLU A 1 35 ? -0.817 4.452 -1.112 1.00 0.00 35 GLU A C 18
ATOM 13789 O O . GLU A 1 35 ? -1.678 3.998 -0.354 1.00 0.00 35 GLU A O 18
ATOM 13801 N N . CYS A 1 36 ? -0.072 5.519 -0.832 1.00 0.00 36 CYS A N 18
ATOM 13802 C CA . CYS A 1 36 ? -0.259 6.327 0.364 1.00 0.00 36 CYS A CA 18
ATOM 13803 C C . CYS A 1 36 ? -1.622 6.965 0.346 1.00 0.00 36 CYS A C 18
ATOM 13804 O O . CYS A 1 36 ? -1.934 7.730 -0.550 1.00 0.00 36 CYS A O 18
ATOM 13811 N N . GLU A 1 37 ? -2.403 6.672 1.327 1.00 0.00 37 GLU A N 18
ATOM 13812 C CA . GLU A 1 37 ? -3.733 7.191 1.427 1.00 0.00 37 GLU A CA 18
ATOM 13813 C C . GLU A 1 37 ? -3.841 8.020 2.674 1.00 0.00 37 GLU A C 18
ATOM 13814 O O . GLU A 1 37 ? -3.689 7.503 3.790 1.00 0.00 37 GLU A O 18
ATOM 13826 N N . TYR A 1 38 ? -4.046 9.296 2.499 1.00 0.00 38 TYR A N 18
ATOM 13827 C CA . TYR A 1 38 ? -4.199 10.198 3.610 1.00 0.00 38 TYR A CA 18
ATOM 13828 C C . TYR A 1 38 ? -5.591 10.040 4.159 1.00 0.00 38 TYR A C 18
ATOM 13829 O O . TYR A 1 38 ? -6.559 10.520 3.561 1.00 0.00 38 TYR A O 18
ATOM 13847 N N . HIS A 1 39 ? -5.709 9.349 5.247 1.00 0.00 39 HIS A N 18
ATOM 13848 C CA . HIS A 1 39 ? -7.007 9.080 5.802 1.00 0.00 39 HIS A CA 18
ATOM 13849 C C . HIS A 1 39 ? -7.048 9.509 7.242 1.00 0.00 39 HIS A C 18
ATOM 13850 O O . HIS A 1 39 ? -6.579 8.797 8.127 1.00 0.00 39 HIS A O 18
ATOM 13864 N N . GLY A 1 40 ? -7.560 10.686 7.461 1.00 0.00 40 GLY A N 18
ATOM 13865 C CA . GLY A 1 40 ? -7.686 11.212 8.784 1.00 0.00 40 GLY A CA 18
ATOM 13866 C C . GLY A 1 40 ? -6.369 11.685 9.339 1.00 0.00 40 GLY A C 18
ATOM 13867 O O . GLY A 1 40 ? -5.789 12.648 8.834 1.00 0.00 40 GLY A O 18
ATOM 13871 N N . ARG A 1 41 ? -5.889 11.001 10.355 1.00 0.00 41 ARG A N 18
ATOM 13872 C CA . ARG A 1 41 ? -4.640 11.360 11.016 1.00 0.00 41 ARG A CA 18
ATOM 13873 C C . ARG A 1 41 ? -3.433 10.802 10.283 1.00 0.00 41 ARG A C 18
ATOM 13874 O O . ARG A 1 41 ? -2.437 11.504 10.059 1.00 0.00 41 ARG A O 18
ATOM 13895 N N . GLU A 1 42 ? -3.516 9.553 9.919 1.00 0.00 42 GLU A N 18
ATOM 13896 C CA . GLU A 1 42 ? -2.397 8.852 9.353 1.00 0.00 42 GLU A CA 18
ATOM 13897 C C . GLU A 1 42 ? -2.447 8.807 7.839 1.00 0.00 42 GLU A C 18
ATOM 13898 O O . GLU A 1 42 ? -3.444 9.209 7.197 1.00 0.00 42 GLU A O 18
ATOM 13910 N N . VAL A 1 43 ? -1.361 8.350 7.285 1.00 0.00 43 VAL A N 18
ATOM 13911 C CA . VAL A 1 43 ? -1.229 8.075 5.894 1.00 0.00 43 VAL A CA 18
ATOM 13912 C C . VAL A 1 43 ? -0.515 6.737 5.770 1.00 0.00 43 VAL A C 18
ATOM 13913 O O . VAL A 1 43 ? 0.626 6.566 6.218 1.00 0.00 43 VAL A O 18
ATOM 13926 N N . HIS A 1 44 ? -1.196 5.778 5.274 1.00 0.00 44 HIS A N 18
ATOM 13927 C CA . HIS A 1 44 ? -0.611 4.484 5.101 1.00 0.00 44 HIS A CA 18
ATOM 13928 C C . HIS A 1 44 ? -0.766 4.071 3.688 1.00 0.00 44 HIS A C 18
ATOM 13929 O O . HIS A 1 44 ? -1.625 4.593 2.976 1.00 0.00 44 HIS A O 18
ATOM 13943 N N . CYS A 1 45 ? 0.056 3.181 3.276 1.00 0.00 45 CYS A N 18
ATOM 13944 C CA . CYS A 1 45 ? -0.019 2.623 1.978 1.00 0.00 45 CYS A CA 18
ATOM 13945 C C . CYS A 1 45 ? -1.066 1.559 1.967 1.00 0.00 45 CYS A C 18
ATOM 13946 O O . CYS A 1 45 ? -0.928 0.537 2.637 1.00 0.00 45 CYS A O 18
ATOM 13953 N N . HIS A 1 46 ? -2.134 1.821 1.283 1.00 0.00 46 HIS A N 18
ATOM 13954 C CA . HIS A 1 46 ? -3.178 0.870 1.165 1.00 0.00 46 HIS A CA 18
ATOM 13955 C C . HIS A 1 46 ? -2.788 -0.113 0.114 1.00 0.00 46 HIS A C 18
ATOM 13956 O O . HIS A 1 46 ? -2.400 0.276 -1.021 1.00 0.00 46 HIS A O 18
ATOM 13970 N N . CYS A 1 47 ? -2.795 -1.353 0.516 1.00 0.00 47 CYS A N 18
ATOM 13971 C CA . CYS A 1 47 ? -2.373 -2.442 -0.300 1.00 0.00 47 CYS A CA 18
ATOM 13972 C C . CYS A 1 47 ? -3.524 -3.143 -0.953 1.00 0.00 47 CYS A C 18
ATOM 13973 O O . CYS A 1 47 ? -4.342 -3.788 -0.294 1.00 0.00 47 CYS A O 18
ATOM 13980 N N . TYR A 1 48 ? -3.573 -3.014 -2.234 1.00 0.00 48 TYR A N 18
ATOM 13981 C CA . TYR A 1 48 ? -4.542 -3.660 -3.055 1.00 0.00 48 TYR A CA 18
ATOM 13982 C C . TYR A 1 48 ? -3.879 -4.912 -3.538 1.00 0.00 48 TYR A C 18
ATOM 13983 O O . TYR A 1 48 ? -2.719 -4.857 -3.983 1.00 0.00 48 TYR A O 18
ATOM 14001 N N . GLY A 1 49 ? -4.541 -6.014 -3.474 1.00 0.00 49 GLY A N 18
ATOM 14002 C CA . GLY A 1 49 ? -3.878 -7.207 -3.894 1.00 0.00 49 GLY A CA 18
ATOM 14003 C C . GLY A 1 49 ? -4.786 -8.281 -4.361 1.00 0.00 49 GLY A C 18
ATOM 14004 O O . GLY A 1 49 ? -5.957 -8.335 -3.971 1.00 0.00 49 GLY A O 18
ATOM 14008 N N . ASP A 1 50 ? -4.242 -9.132 -5.188 1.00 0.00 50 ASP A N 18
ATOM 14009 C CA . ASP A 1 50 ? -4.938 -10.277 -5.724 1.00 0.00 50 ASP A CA 18
ATOM 14010 C C . ASP A 1 50 ? -4.450 -11.455 -4.927 1.00 0.00 50 ASP A C 18
ATOM 14011 O O . ASP A 1 50 ? -3.246 -11.746 -4.919 1.00 0.00 50 ASP A O 18
ATOM 14020 N N . TYR A 1 51 ? -5.328 -12.112 -4.235 1.00 0.00 51 TYR A N 18
ATOM 14021 C CA . TYR A 1 51 ? -4.905 -13.169 -3.364 1.00 0.00 51 TYR A CA 18
ATOM 14022 C C . TYR A 1 51 ? -5.822 -14.364 -3.458 1.00 0.00 51 TYR A C 18
ATOM 14023 O O . TYR A 1 51 ? -7.043 -14.220 -3.626 1.00 0.00 51 TYR A O 18
ATOM 14041 N N . HIS A 1 52 ? -5.235 -15.519 -3.423 1.00 0.00 52 HIS A N 18
ATOM 14042 C CA . HIS A 1 52 ? -5.954 -16.760 -3.332 1.00 0.00 52 HIS A CA 18
ATOM 14043 C C . HIS A 1 52 ? -5.298 -17.580 -2.248 1.00 0.00 52 HIS A C 18
ATOM 14044 O O . HIS A 1 52 ? -4.565 -18.542 -2.553 1.00 0.00 52 HIS A O 18
ATOM 14059 N N . ALA A 1 1 ? -6.068 -11.709 -12.130 1.00 0.00 1 ALA A N 19
ATOM 14060 C CA . ALA A 1 1 ? -6.813 -10.740 -11.350 1.00 0.00 1 ALA A CA 19
ATOM 14061 C C . ALA A 1 1 ? -5.923 -9.568 -11.069 1.00 0.00 1 ALA A C 19
ATOM 14062 O O . ALA A 1 1 ? -4.729 -9.743 -10.859 1.00 0.00 1 ALA A O 19
ATOM 14069 N N . HIS A 1 2 ? -6.484 -8.390 -11.079 1.00 0.00 2 HIS A N 19
ATOM 14070 C CA . HIS A 1 2 ? -5.725 -7.184 -10.805 1.00 0.00 2 HIS A CA 19
ATOM 14071 C C . HIS A 1 2 ? -5.701 -6.911 -9.308 1.00 0.00 2 HIS A C 19
ATOM 14072 O O . HIS A 1 2 ? -6.381 -7.589 -8.537 1.00 0.00 2 HIS A O 19
ATOM 14086 N N . CYS A 1 3 ? -4.937 -5.940 -8.901 1.00 0.00 3 CYS A N 19
ATOM 14087 C CA . CYS A 1 3 ? -4.854 -5.576 -7.508 1.00 0.00 3 CYS A CA 19
ATOM 14088 C C . CYS A 1 3 ? -5.975 -4.611 -7.127 1.00 0.00 3 CYS A C 19
ATOM 14089 O O . CYS A 1 3 ? -5.876 -3.397 -7.342 1.00 0.00 3 CYS A O 19
ATOM 14096 N N . ASP A 1 4 ? -7.055 -5.164 -6.607 1.00 0.00 4 ASP A N 19
ATOM 14097 C CA . ASP A 1 4 ? -8.224 -4.372 -6.222 1.00 0.00 4 ASP A CA 19
ATOM 14098 C C . ASP A 1 4 ? -8.520 -4.505 -4.744 1.00 0.00 4 ASP A C 19
ATOM 14099 O O . ASP A 1 4 ? -8.924 -3.538 -4.094 1.00 0.00 4 ASP A O 19
ATOM 14108 N N . HIS A 1 5 ? -8.294 -5.687 -4.210 1.00 0.00 5 HIS A N 19
ATOM 14109 C CA . HIS A 1 5 ? -8.570 -5.959 -2.810 1.00 0.00 5 HIS A CA 19
ATOM 14110 C C . HIS A 1 5 ? -7.525 -5.313 -1.932 1.00 0.00 5 HIS A C 19
ATOM 14111 O O . HIS A 1 5 ? -6.320 -5.427 -2.206 1.00 0.00 5 HIS A O 19
ATOM 14125 N N . PHE A 1 6 ? -7.972 -4.619 -0.909 1.00 0.00 6 PHE A N 19
ATOM 14126 C CA . PHE A 1 6 ? -7.076 -4.068 0.074 1.00 0.00 6 PHE A CA 19
ATOM 14127 C C . PHE A 1 6 ? -6.610 -5.204 0.947 1.00 0.00 6 PHE A C 19
ATOM 14128 O O . PHE A 1 6 ? -7.400 -5.794 1.687 1.00 0.00 6 PHE A O 19
ATOM 14145 N N . LEU A 1 7 ? -5.369 -5.527 0.839 1.00 0.00 7 LEU A N 19
ATOM 14146 C CA . LEU A 1 7 ? -4.803 -6.621 1.586 1.00 0.00 7 LEU A CA 19
ATOM 14147 C C . LEU A 1 7 ? -4.524 -6.178 2.991 1.00 0.00 7 LEU A C 19
ATOM 14148 O O . LEU A 1 7 ? -4.593 -6.961 3.934 1.00 0.00 7 LEU A O 19
ATOM 14164 N N . GLY A 1 8 ? -4.227 -4.924 3.129 1.00 0.00 8 GLY A N 19
ATOM 14165 C CA . GLY A 1 8 ? -3.922 -4.399 4.395 1.00 0.00 8 GLY A CA 19
ATOM 14166 C C . GLY A 1 8 ? -3.233 -3.091 4.276 1.00 0.00 8 GLY A C 19
ATOM 14167 O O . GLY A 1 8 ? -3.372 -2.389 3.252 1.00 0.00 8 GLY A O 19
ATOM 14171 N N . GLU A 1 9 ? -2.472 -2.779 5.270 1.00 0.00 9 GLU A N 19
ATOM 14172 C CA . GLU A 1 9 ? -1.768 -1.530 5.360 1.00 0.00 9 GLU A CA 19
ATOM 14173 C C . GLU A 1 9 ? -0.309 -1.797 5.650 1.00 0.00 9 GLU A C 19
ATOM 14174 O O . GLU A 1 9 ? 0.046 -2.877 6.160 1.00 0.00 9 GLU A O 19
ATOM 14186 N N . ALA A 1 10 ? 0.521 -0.852 5.335 1.00 0.00 10 ALA A N 19
ATOM 14187 C CA . ALA A 1 10 ? 1.923 -0.941 5.617 1.00 0.00 10 ALA A CA 19
ATOM 14188 C C . ALA A 1 10 ? 2.424 0.387 6.184 1.00 0.00 10 ALA A C 19
ATOM 14189 O O . ALA A 1 10 ? 1.966 1.456 5.764 1.00 0.00 10 ALA A O 19
ATOM 14196 N N . PRO A 1 11 ? 3.309 0.344 7.191 1.00 0.00 11 PRO A N 19
ATOM 14197 C CA . PRO A 1 11 ? 3.893 1.549 7.769 1.00 0.00 11 PRO A CA 19
ATOM 14198 C C . PRO A 1 11 ? 5.087 2.083 6.947 1.00 0.00 11 PRO A C 19
ATOM 14199 O O . PRO A 1 11 ? 6.137 1.420 6.819 1.00 0.00 11 PRO A O 19
ATOM 14210 N N . VAL A 1 12 ? 4.907 3.248 6.377 1.00 0.00 12 VAL A N 19
ATOM 14211 C CA . VAL A 1 12 ? 5.929 3.917 5.603 1.00 0.00 12 VAL A CA 19
ATOM 14212 C C . VAL A 1 12 ? 5.662 5.425 5.614 1.00 0.00 12 VAL A C 19
ATOM 14213 O O . VAL A 1 12 ? 4.625 5.898 5.129 1.00 0.00 12 VAL A O 19
ATOM 14226 N N . TYR A 1 13 ? 6.563 6.159 6.219 1.00 0.00 13 TYR A N 19
ATOM 14227 C CA . TYR A 1 13 ? 6.426 7.584 6.367 1.00 0.00 13 TYR A CA 19
ATOM 14228 C C . TYR A 1 13 ? 7.796 8.209 6.623 1.00 0.00 13 TYR A C 19
ATOM 14229 O O . TYR A 1 13 ? 8.524 7.749 7.512 1.00 0.00 13 TYR A O 19
ATOM 14247 N N . PRO A 1 14 ? 8.193 9.234 5.835 1.00 0.00 14 PRO A N 19
ATOM 14248 C CA . PRO A 1 14 ? 7.403 9.745 4.693 1.00 0.00 14 PRO A CA 19
ATOM 14249 C C . PRO A 1 14 ? 7.291 8.701 3.567 1.00 0.00 14 PRO A C 19
ATOM 14250 O O . PRO A 1 14 ? 8.144 7.818 3.433 1.00 0.00 14 PRO A O 19
ATOM 14261 N N . CYS A 1 15 ? 6.267 8.792 2.778 1.00 0.00 15 CYS A N 19
ATOM 14262 C CA . CYS A 1 15 ? 6.007 7.778 1.799 1.00 0.00 15 CYS A CA 19
ATOM 14263 C C . CYS A 1 15 ? 6.069 8.304 0.377 1.00 0.00 15 CYS A C 19
ATOM 14264 O O . CYS A 1 15 ? 5.595 9.398 0.081 1.00 0.00 15 CYS A O 19
ATOM 14271 N N . LYS A 1 16 ? 6.689 7.524 -0.491 1.00 0.00 16 LYS A N 19
ATOM 14272 C CA . LYS A 1 16 ? 6.711 7.799 -1.914 1.00 0.00 16 LYS A CA 19
ATOM 14273 C C . LYS A 1 16 ? 5.726 6.873 -2.586 1.00 0.00 16 LYS A C 19
ATOM 14274 O O . LYS A 1 16 ? 5.430 5.796 -2.059 1.00 0.00 16 LYS A O 19
ATOM 14293 N N . GLU A 1 17 ? 5.263 7.253 -3.746 1.00 0.00 17 GLU A N 19
ATOM 14294 C CA . GLU A 1 17 ? 4.310 6.441 -4.511 1.00 0.00 17 GLU A CA 19
ATOM 14295 C C . GLU A 1 17 ? 4.919 5.091 -4.862 1.00 0.00 17 GLU A C 19
ATOM 14296 O O . GLU A 1 17 ? 4.276 4.038 -4.751 1.00 0.00 17 GLU A O 19
ATOM 14308 N N . LYS A 1 18 ? 6.168 5.133 -5.245 1.00 0.00 18 LYS A N 19
ATOM 14309 C CA . LYS A 1 18 ? 6.915 3.942 -5.592 1.00 0.00 18 LYS A CA 19
ATOM 14310 C C . LYS A 1 18 ? 7.306 3.161 -4.323 1.00 0.00 18 LYS A C 19
ATOM 14311 O O . LYS A 1 18 ? 7.462 1.938 -4.353 1.00 0.00 18 LYS A O 19
ATOM 14330 N N . ALA A 1 19 ? 7.406 3.870 -3.212 1.00 0.00 19 ALA A N 19
ATOM 14331 C CA . ALA A 1 19 ? 7.801 3.265 -1.943 1.00 0.00 19 ALA A CA 19
ATOM 14332 C C . ALA A 1 19 ? 6.665 2.491 -1.338 1.00 0.00 19 ALA A C 19
ATOM 14333 O O . ALA A 1 19 ? 6.877 1.453 -0.758 1.00 0.00 19 ALA A O 19
ATOM 14340 N N . CYS A 1 20 ? 5.459 2.980 -1.482 1.00 0.00 20 CYS A N 19
ATOM 14341 C CA . CYS A 1 20 ? 4.312 2.259 -0.960 1.00 0.00 20 CYS A CA 19
ATOM 14342 C C . CYS A 1 20 ? 4.171 0.928 -1.721 1.00 0.00 20 CYS A C 19
ATOM 14343 O O . CYS A 1 20 ? 3.878 -0.110 -1.137 1.00 0.00 20 CYS A O 19
ATOM 14350 N N . LYS A 1 21 ? 4.475 0.969 -3.023 1.00 0.00 21 LYS A N 19
ATOM 14351 C CA . LYS A 1 21 ? 4.455 -0.214 -3.874 1.00 0.00 21 LYS A CA 19
ATOM 14352 C C . LYS A 1 21 ? 5.464 -1.246 -3.355 1.00 0.00 21 LYS A C 19
ATOM 14353 O O . LYS A 1 21 ? 5.141 -2.423 -3.192 1.00 0.00 21 LYS A O 19
ATOM 14372 N N . SER A 1 22 ? 6.668 -0.779 -3.076 1.00 0.00 22 SER A N 19
ATOM 14373 C CA . SER A 1 22 ? 7.738 -1.629 -2.626 1.00 0.00 22 SER A CA 19
ATOM 14374 C C . SER A 1 22 ? 7.512 -2.143 -1.191 1.00 0.00 22 SER A C 19
ATOM 14375 O O . SER A 1 22 ? 7.700 -3.336 -0.914 1.00 0.00 22 SER A O 19
ATOM 14383 N N . VAL A 1 23 ? 7.075 -1.260 -0.304 1.00 0.00 23 VAL A N 19
ATOM 14384 C CA . VAL A 1 23 ? 6.794 -1.631 1.075 1.00 0.00 23 VAL A CA 19
ATOM 14385 C C . VAL A 1 23 ? 5.645 -2.651 1.130 1.00 0.00 23 VAL A C 19
ATOM 14386 O O . VAL A 1 23 ? 5.760 -3.699 1.795 1.00 0.00 23 VAL A O 19
ATOM 14399 N N . CYS A 1 24 ? 4.573 -2.386 0.390 1.00 0.00 24 CYS A N 19
ATOM 14400 C CA . CYS A 1 24 ? 3.464 -3.327 0.307 1.00 0.00 24 CYS A CA 19
ATOM 14401 C C . CYS A 1 24 ? 3.897 -4.670 -0.223 1.00 0.00 24 CYS A C 19
ATOM 14402 O O . CYS A 1 24 ? 3.455 -5.679 0.272 1.00 0.00 24 CYS A O 19
ATOM 14409 N N . LYS A 1 25 ? 4.802 -4.675 -1.187 1.00 0.00 25 LYS A N 19
ATOM 14410 C CA . LYS A 1 25 ? 5.313 -5.872 -1.768 1.00 0.00 25 LYS A CA 19
ATOM 14411 C C . LYS A 1 25 ? 6.091 -6.712 -0.724 1.00 0.00 25 LYS A C 19
ATOM 14412 O O . LYS A 1 25 ? 6.084 -7.950 -0.766 1.00 0.00 25 LYS A O 19
ATOM 14431 N N . GLU A 1 26 ? 6.748 -6.043 0.207 1.00 0.00 26 GLU A N 19
ATOM 14432 C CA . GLU A 1 26 ? 7.493 -6.735 1.242 1.00 0.00 26 GLU A CA 19
ATOM 14433 C C . GLU A 1 26 ? 6.620 -7.118 2.440 1.00 0.00 26 GLU A C 19
ATOM 14434 O O . GLU A 1 26 ? 6.992 -7.978 3.235 1.00 0.00 26 GLU A O 19
ATOM 14446 N N . HIS A 1 27 ? 5.484 -6.473 2.599 1.00 0.00 27 HIS A N 19
ATOM 14447 C CA . HIS A 1 27 ? 4.539 -6.883 3.649 1.00 0.00 27 HIS A CA 19
ATOM 14448 C C . HIS A 1 27 ? 3.572 -7.933 3.133 1.00 0.00 27 HIS A C 19
ATOM 14449 O O . HIS A 1 27 ? 3.203 -8.873 3.847 1.00 0.00 27 HIS A O 19
ATOM 14463 N N . TYR A 1 28 ? 3.164 -7.772 1.906 1.00 0.00 28 TYR A N 19
ATOM 14464 C CA . TYR A 1 28 ? 2.232 -8.654 1.273 1.00 0.00 28 TYR A CA 19
ATOM 14465 C C . TYR A 1 28 ? 2.760 -8.986 -0.112 1.00 0.00 28 TYR A C 19
ATOM 14466 O O . TYR A 1 28 ? 2.765 -8.138 -0.993 1.00 0.00 28 TYR A O 19
ATOM 14484 N N . HIS A 1 29 ? 3.172 -10.213 -0.322 1.00 0.00 29 HIS A N 19
ATOM 14485 C CA . HIS A 1 29 ? 3.693 -10.639 -1.634 1.00 0.00 29 HIS A CA 19
ATOM 14486 C C . HIS A 1 29 ? 2.567 -10.739 -2.656 1.00 0.00 29 HIS A C 19
ATOM 14487 O O . HIS A 1 29 ? 2.794 -10.899 -3.854 1.00 0.00 29 HIS A O 19
ATOM 14501 N N . HIS A 1 30 ? 1.357 -10.605 -2.164 1.00 0.00 30 HIS A N 19
ATOM 14502 C CA . HIS A 1 30 ? 0.151 -10.639 -2.977 1.00 0.00 30 HIS A CA 19
ATOM 14503 C C . HIS A 1 30 ? -0.138 -9.234 -3.513 1.00 0.00 30 HIS A C 19
ATOM 14504 O O . HIS A 1 30 ? -1.055 -9.037 -4.306 1.00 0.00 30 HIS A O 19
ATOM 14518 N N . ALA A 1 31 ? 0.636 -8.258 -3.063 1.00 0.00 31 ALA A N 19
ATOM 14519 C CA . ALA A 1 31 ? 0.417 -6.881 -3.449 1.00 0.00 31 ALA A CA 19
ATOM 14520 C C . ALA A 1 31 ? 1.275 -6.515 -4.629 1.00 0.00 31 ALA A C 19
ATOM 14521 O O . ALA A 1 31 ? 2.464 -6.836 -4.666 1.00 0.00 31 ALA A O 19
ATOM 14528 N N . CYS A 1 32 ? 0.681 -5.900 -5.611 1.00 0.00 32 CYS A N 19
ATOM 14529 C CA . CYS A 1 32 ? 1.442 -5.412 -6.740 1.00 0.00 32 CYS A CA 19
ATOM 14530 C C . CYS A 1 32 ? 1.422 -3.890 -6.721 1.00 0.00 32 CYS A C 19
ATOM 14531 O O . CYS A 1 32 ? 2.322 -3.229 -7.252 1.00 0.00 32 CYS A O 19
ATOM 14538 N N . LYS A 1 33 ? 0.425 -3.352 -6.029 1.00 0.00 33 LYS A N 19
ATOM 14539 C CA . LYS A 1 33 ? 0.147 -1.940 -5.990 1.00 0.00 33 LYS A CA 19
ATOM 14540 C C . LYS A 1 33 ? -0.072 -1.497 -4.549 1.00 0.00 33 LYS A C 19
ATOM 14541 O O . LYS A 1 33 ? -0.658 -2.225 -3.754 1.00 0.00 33 LYS A O 19
ATOM 14560 N N . GLY A 1 34 ? 0.418 -0.333 -4.225 1.00 0.00 34 GLY A N 19
ATOM 14561 C CA . GLY A 1 34 ? 0.207 0.246 -2.929 1.00 0.00 34 GLY A CA 19
ATOM 14562 C C . GLY A 1 34 ? -0.045 1.716 -3.095 1.00 0.00 34 GLY A C 19
ATOM 14563 O O . GLY A 1 34 ? 0.479 2.315 -4.031 1.00 0.00 34 GLY A O 19
ATOM 14567 N N . GLU A 1 35 ? -0.851 2.303 -2.260 1.00 0.00 35 GLU A N 19
ATOM 14568 C CA . GLU A 1 35 ? -1.107 3.719 -2.379 1.00 0.00 35 GLU A CA 19
ATOM 14569 C C . GLU A 1 35 ? -1.128 4.365 -1.005 1.00 0.00 35 GLU A C 19
ATOM 14570 O O . GLU A 1 35 ? -1.937 3.999 -0.134 1.00 0.00 35 GLU A O 19
ATOM 14582 N N . CYS A 1 36 ? -0.238 5.291 -0.811 1.00 0.00 36 CYS A N 19
ATOM 14583 C CA . CYS A 1 36 ? -0.176 6.051 0.402 1.00 0.00 36 CYS A CA 19
ATOM 14584 C C . CYS A 1 36 ? -1.167 7.177 0.361 1.00 0.00 36 CYS A C 19
ATOM 14585 O O . CYS A 1 36 ? -1.006 8.148 -0.383 1.00 0.00 36 CYS A O 19
ATOM 14592 N N . GLU A 1 37 ? -2.188 7.031 1.157 1.00 0.00 37 GLU A N 19
ATOM 14593 C CA . GLU A 1 37 ? -3.278 7.963 1.228 1.00 0.00 37 GLU A CA 19
ATOM 14594 C C . GLU A 1 37 ? -3.432 8.393 2.661 1.00 0.00 37 GLU A C 19
ATOM 14595 O O . GLU A 1 37 ? -3.135 7.609 3.571 1.00 0.00 37 GLU A O 19
ATOM 14607 N N . TYR A 1 38 ? -3.857 9.607 2.883 1.00 0.00 38 TYR A N 19
ATOM 14608 C CA . TYR A 1 38 ? -4.059 10.085 4.231 1.00 0.00 38 TYR A CA 19
ATOM 14609 C C . TYR A 1 38 ? -5.299 9.474 4.836 1.00 0.00 38 TYR A C 19
ATOM 14610 O O . TYR A 1 38 ? -6.432 9.846 4.508 1.00 0.00 38 TYR A O 19
ATOM 14628 N N . HIS A 1 39 ? -5.075 8.514 5.683 1.00 0.00 39 HIS A N 19
ATOM 14629 C CA . HIS A 1 39 ? -6.117 7.774 6.328 1.00 0.00 39 HIS A CA 19
ATOM 14630 C C . HIS A 1 39 ? -6.349 8.439 7.662 1.00 0.00 39 HIS A C 19
ATOM 14631 O O . HIS A 1 39 ? -5.664 8.152 8.645 1.00 0.00 39 HIS A O 19
ATOM 14645 N N . GLY A 1 40 ? -7.232 9.385 7.661 1.00 0.00 40 GLY A N 19
ATOM 14646 C CA . GLY A 1 40 ? -7.491 10.153 8.831 1.00 0.00 40 GLY A CA 19
ATOM 14647 C C . GLY A 1 40 ? -6.624 11.382 8.838 1.00 0.00 40 GLY A C 19
ATOM 14648 O O . GLY A 1 40 ? -6.915 12.360 8.147 1.00 0.00 40 GLY A O 19
ATOM 14652 N N . ARG A 1 41 ? -5.544 11.313 9.560 1.00 0.00 41 ARG A N 19
ATOM 14653 C CA . ARG A 1 41 ? -4.607 12.413 9.662 1.00 0.00 41 ARG A CA 19
ATOM 14654 C C . ARG A 1 41 ? -3.324 12.091 8.903 1.00 0.00 41 ARG A C 19
ATOM 14655 O O . ARG A 1 41 ? -2.870 12.870 8.066 1.00 0.00 41 ARG A O 19
ATOM 14676 N N . GLU A 1 42 ? -2.746 10.949 9.207 1.00 0.00 42 GLU A N 19
ATOM 14677 C CA . GLU A 1 42 ? -1.457 10.578 8.662 1.00 0.00 42 GLU A CA 19
ATOM 14678 C C . GLU A 1 42 ? -1.609 9.716 7.421 1.00 0.00 42 GLU A C 19
ATOM 14679 O O . GLU A 1 42 ? -2.710 9.263 7.091 1.00 0.00 42 GLU A O 19
ATOM 14691 N N . VAL A 1 43 ? -0.522 9.483 6.747 1.00 0.00 43 VAL A N 19
ATOM 14692 C CA . VAL A 1 43 ? -0.555 8.753 5.521 1.00 0.00 43 VAL A CA 19
ATOM 14693 C C . VAL A 1 43 ? -0.393 7.250 5.791 1.00 0.00 43 VAL A C 19
ATOM 14694 O O . VAL A 1 43 ? 0.443 6.829 6.598 1.00 0.00 43 VAL A O 19
ATOM 14707 N N . HIS A 1 44 ? -1.237 6.469 5.179 1.00 0.00 44 HIS A N 19
ATOM 14708 C CA . HIS A 1 44 ? -1.206 5.030 5.309 1.00 0.00 44 HIS A CA 19
ATOM 14709 C C . HIS A 1 44 ? -1.010 4.413 3.954 1.00 0.00 44 HIS A C 19
ATOM 14710 O O . HIS A 1 44 ? -1.600 4.869 2.965 1.00 0.00 44 HIS A O 19
ATOM 14724 N N . CYS A 1 45 ? -0.171 3.430 3.902 1.00 0.00 45 CYS A N 19
ATOM 14725 C CA . CYS A 1 45 ? 0.130 2.725 2.684 1.00 0.00 45 CYS A CA 19
ATOM 14726 C C . CYS A 1 45 ? -0.874 1.595 2.534 1.00 0.00 45 CYS A C 19
ATOM 14727 O O . CYS A 1 45 ? -0.844 0.626 3.294 1.00 0.00 45 CYS A O 19
ATOM 14734 N N . HIS A 1 46 ? -1.817 1.771 1.637 1.00 0.00 46 HIS A N 19
ATOM 14735 C CA . HIS A 1 46 ? -2.848 0.793 1.403 1.00 0.00 46 HIS A CA 19
ATOM 14736 C C . HIS A 1 46 ? -2.383 -0.177 0.345 1.00 0.00 46 HIS A C 19
ATOM 14737 O O . HIS A 1 46 ? -2.102 0.215 -0.792 1.00 0.00 46 HIS A O 19
ATOM 14751 N N . CYS A 1 47 ? -2.290 -1.413 0.719 1.00 0.00 47 CYS A N 19
ATOM 14752 C CA . CYS A 1 47 ? -1.784 -2.445 -0.150 1.00 0.00 47 CYS A CA 19
ATOM 14753 C C . CYS A 1 47 ? -2.906 -3.097 -0.929 1.00 0.00 47 CYS A C 19
ATOM 14754 O O . CYS A 1 47 ? -3.865 -3.597 -0.345 1.00 0.00 47 CYS A O 19
ATOM 14761 N N . TYR A 1 48 ? -2.791 -3.089 -2.233 1.00 0.00 48 TYR A N 19
ATOM 14762 C CA . TYR A 1 48 ? -3.785 -3.677 -3.098 1.00 0.00 48 TYR A CA 19
ATOM 14763 C C . TYR A 1 48 ? -3.236 -4.952 -3.702 1.00 0.00 48 TYR A C 19
ATOM 14764 O O . TYR A 1 48 ? -2.062 -5.005 -4.113 1.00 0.00 48 TYR A O 19
ATOM 14782 N N .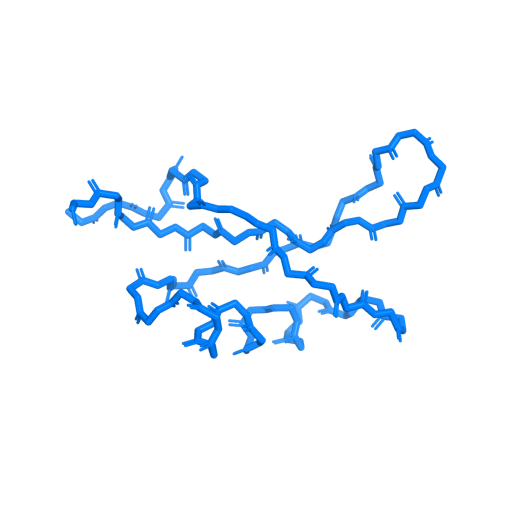 GLY A 1 49 ? -4.059 -5.952 -3.772 1.00 0.00 49 GLY A N 19
ATOM 14783 C CA . GLY A 1 49 ? -3.677 -7.196 -4.372 1.00 0.00 49 GLY A CA 19
ATOM 14784 C C . GLY A 1 49 ? -4.876 -8.060 -4.586 1.00 0.00 49 GLY A C 19
ATOM 14785 O O . GLY A 1 49 ? -5.997 -7.544 -4.688 1.00 0.00 49 GLY A O 19
ATOM 14789 N N . ASP A 1 50 ? -4.666 -9.342 -4.654 1.00 0.00 50 ASP A N 19
ATOM 14790 C CA . ASP A 1 50 ? -5.748 -10.286 -4.797 1.00 0.00 50 ASP A CA 19
ATOM 14791 C C . ASP A 1 50 ? -5.713 -11.215 -3.606 1.00 0.00 50 ASP A C 19
ATOM 14792 O O . ASP A 1 50 ? -4.640 -11.674 -3.189 1.00 0.00 50 ASP A O 19
ATOM 14801 N N . TYR A 1 51 ? -6.854 -11.434 -3.013 1.00 0.00 51 TYR A N 19
ATOM 14802 C CA . TYR A 1 51 ? -6.942 -12.247 -1.831 1.00 0.00 51 TYR A CA 19
ATOM 14803 C C . TYR A 1 51 ? -8.194 -13.093 -1.907 1.00 0.00 51 TYR A C 19
ATOM 14804 O O . TYR A 1 51 ? -9.259 -12.588 -2.269 1.00 0.00 51 TYR A O 19
ATOM 14822 N N . HIS A 1 52 ? -8.061 -14.353 -1.601 1.00 0.00 52 HIS A N 19
ATOM 14823 C CA . HIS A 1 52 ? -9.151 -15.298 -1.621 1.00 0.00 52 HIS A CA 19
ATOM 14824 C C . HIS A 1 52 ? -8.715 -16.498 -0.836 1.00 0.00 52 HIS A C 19
ATOM 14825 O O . HIS A 1 52 ? -7.833 -17.240 -1.322 1.00 0.00 52 HIS A O 19
ATOM 14840 N N . ALA A 1 1 ? -9.251 -11.068 -8.454 1.00 0.00 1 ALA A N 20
ATOM 14841 C CA . ALA A 1 1 ? -8.622 -11.271 -9.745 1.00 0.00 1 ALA A CA 20
ATOM 14842 C C . ALA A 1 1 ? -7.481 -10.271 -9.975 1.00 0.00 1 ALA A C 20
ATOM 14843 O O . ALA A 1 1 ? -6.307 -10.657 -10.011 1.00 0.00 1 ALA A O 20
ATOM 14850 N N . HIS A 1 2 ? -7.798 -8.995 -10.112 1.00 0.00 2 HIS A N 20
ATOM 14851 C CA . HIS A 1 2 ? -6.774 -7.994 -10.400 1.00 0.00 2 HIS A CA 20
ATOM 14852 C C . HIS A 1 2 ? -6.539 -7.029 -9.229 1.00 0.00 2 HIS A C 20
ATOM 14853 O O . HIS A 1 2 ? -7.156 -7.169 -8.165 1.00 0.00 2 HIS A O 20
ATOM 14867 N N . CYS A 1 3 ? -5.640 -6.069 -9.437 1.00 0.00 3 CYS A N 20
ATOM 14868 C CA . CYS A 1 3 ? -5.187 -5.094 -8.416 1.00 0.00 3 CYS A CA 20
ATOM 14869 C C . CYS A 1 3 ? -6.260 -4.066 -7.984 1.00 0.00 3 CYS A C 20
ATOM 14870 O O . CYS A 1 3 ? -5.942 -2.912 -7.725 1.00 0.00 3 CYS A O 20
ATOM 14877 N N . ASP A 1 4 ? -7.494 -4.480 -7.870 1.00 0.00 4 ASP A N 20
ATOM 14878 C CA . ASP A 1 4 ? -8.545 -3.592 -7.389 1.00 0.00 4 ASP A CA 20
ATOM 14879 C C . ASP A 1 4 ? -8.840 -3.918 -5.926 1.00 0.00 4 ASP A C 20
ATOM 14880 O O . ASP A 1 4 ? -9.317 -3.074 -5.163 1.00 0.00 4 ASP A O 20
ATOM 14889 N N . HIS A 1 5 ? -8.526 -5.141 -5.550 1.00 0.00 5 HIS A N 20
ATOM 14890 C CA . HIS A 1 5 ? -8.733 -5.655 -4.206 1.00 0.00 5 HIS A CA 20
ATOM 14891 C C . HIS A 1 5 ? -7.674 -5.120 -3.264 1.00 0.00 5 HIS A C 20
ATOM 14892 O O . HIS A 1 5 ? -6.498 -5.022 -3.630 1.00 0.00 5 HIS A O 20
ATOM 14906 N N . PHE A 1 6 ? -8.091 -4.779 -2.075 1.00 0.00 6 PHE A N 20
ATOM 14907 C CA . PHE A 1 6 ? -7.199 -4.288 -1.072 1.00 0.00 6 PHE A CA 20
ATOM 14908 C C . PHE A 1 6 ? -6.755 -5.419 -0.191 1.00 0.00 6 PHE A C 20
ATOM 14909 O O . PHE A 1 6 ? -7.573 -6.193 0.301 1.00 0.00 6 PHE A O 20
ATOM 14926 N N . LEU A 1 7 ? -5.479 -5.518 0.005 1.00 0.00 7 LEU A N 20
ATOM 14927 C CA . LEU A 1 7 ? -4.921 -6.526 0.868 1.00 0.00 7 LEU A CA 20
ATOM 14928 C C . LEU A 1 7 ? -4.832 -5.995 2.276 1.00 0.00 7 LEU A C 20
ATOM 14929 O O . LEU A 1 7 ? -4.813 -6.761 3.240 1.00 0.00 7 LEU A O 20
ATOM 14945 N N . GLY A 1 8 ? -4.784 -4.690 2.390 1.00 0.00 8 GLY A N 20
ATOM 14946 C CA . GLY A 1 8 ? -4.700 -4.065 3.667 1.00 0.00 8 GLY A CA 20
ATOM 14947 C C . GLY A 1 8 ? -3.935 -2.785 3.589 1.00 0.00 8 GLY A C 20
ATOM 14948 O O . GLY A 1 8 ? -3.477 -2.400 2.503 1.00 0.00 8 GLY A O 20
ATOM 14952 N N . GLU A 1 9 ? -3.793 -2.125 4.704 1.00 0.00 9 GLU A N 20
ATOM 14953 C CA . GLU A 1 9 ? -3.039 -0.910 4.765 1.00 0.00 9 GLU A CA 20
ATOM 14954 C C . GLU A 1 9 ? -1.706 -1.157 5.450 1.00 0.00 9 GLU A C 20
ATOM 14955 O O . GLU A 1 9 ? -1.596 -2.025 6.328 1.00 0.00 9 GLU A O 20
ATOM 14967 N N . ALA A 1 10 ? -0.704 -0.448 5.015 1.00 0.00 10 ALA A N 20
ATOM 14968 C CA . ALA A 1 10 ? 0.626 -0.570 5.554 1.00 0.00 10 ALA A CA 20
ATOM 14969 C C . ALA A 1 10 ? 1.201 0.816 5.825 1.00 0.00 10 ALA A C 20
ATOM 14970 O O . ALA A 1 10 ? 0.972 1.743 5.042 1.00 0.00 10 ALA A O 20
ATOM 14977 N N . PRO A 1 11 ? 1.899 0.993 6.954 1.00 0.00 11 PRO A N 20
ATOM 14978 C CA . PRO A 1 11 ? 2.538 2.269 7.298 1.00 0.00 11 PRO A CA 20
ATOM 14979 C C . PRO A 1 11 ? 3.824 2.509 6.484 1.00 0.00 11 PRO A C 20
ATOM 14980 O O . PRO A 1 11 ? 4.685 1.625 6.384 1.00 0.00 11 PRO A O 20
ATOM 14991 N N . VAL A 1 12 ? 3.946 3.685 5.912 1.00 0.00 12 VAL A N 20
ATOM 14992 C CA . VAL A 1 12 ? 5.089 4.040 5.095 1.00 0.00 12 VAL A CA 20
ATOM 14993 C C . VAL A 1 12 ? 5.202 5.563 4.968 1.00 0.00 12 VAL A C 20
ATOM 14994 O O . VAL A 1 12 ? 4.197 6.254 4.758 1.00 0.00 12 VAL A O 20
ATOM 15007 N N . TYR A 1 13 ? 6.396 6.077 5.144 1.00 0.00 13 TYR A N 20
ATOM 15008 C CA . TYR A 1 13 ? 6.660 7.474 4.948 1.00 0.00 13 TYR A CA 20
ATOM 15009 C C . TYR A 1 13 ? 8.149 7.629 4.632 1.00 0.00 13 TYR A C 20
ATOM 15010 O O . TYR A 1 13 ? 8.972 6.890 5.179 1.00 0.00 13 TYR A O 20
ATOM 15028 N N . PRO A 1 14 ? 8.530 8.525 3.703 1.00 0.00 14 PRO A N 20
ATOM 15029 C CA . PRO A 1 14 ? 7.596 9.367 2.948 1.00 0.00 14 PRO A CA 20
ATOM 15030 C C . PRO A 1 14 ? 6.882 8.583 1.847 1.00 0.00 14 PRO A C 20
ATOM 15031 O O . PRO A 1 14 ? 7.264 7.435 1.531 1.00 0.00 14 PRO A O 20
ATOM 15042 N N . CYS A 1 15 ? 5.864 9.183 1.278 1.00 0.00 15 CYS A N 20
ATOM 15043 C CA . CYS A 1 15 ? 5.105 8.543 0.238 1.00 0.00 15 CYS A CA 20
ATOM 15044 C C . CYS A 1 15 ? 5.827 8.622 -1.077 1.00 0.00 15 CYS A C 20
ATOM 15045 O O . CYS A 1 15 ? 6.063 9.710 -1.632 1.00 0.00 15 CYS A O 20
ATOM 15052 N N . LYS A 1 16 ? 6.213 7.485 -1.538 1.00 0.00 16 LYS A N 20
ATOM 15053 C CA . LYS A 1 16 ? 6.815 7.317 -2.784 1.00 0.00 16 LYS A CA 20
ATOM 15054 C C . LYS A 1 16 ? 6.181 6.083 -3.317 1.00 0.00 16 LYS A C 20
ATOM 15055 O O . LYS A 1 16 ? 6.023 5.130 -2.558 1.00 0.00 16 LYS A O 20
ATOM 15074 N N . GLU A 1 17 ? 5.814 6.089 -4.567 1.00 0.00 17 GLU A N 20
ATOM 15075 C CA . GLU A 1 17 ? 5.076 4.981 -5.170 1.00 0.00 17 GLU A CA 20
ATOM 15076 C C . GLU A 1 17 ? 5.865 3.684 -5.022 1.00 0.00 17 GLU A C 20
ATOM 15077 O O . GLU A 1 17 ? 5.343 2.686 -4.534 1.00 0.00 17 GLU A O 20
ATOM 15089 N N . LYS A 1 18 ? 7.147 3.738 -5.348 1.00 0.00 18 LYS A N 20
ATOM 15090 C CA . LYS A 1 18 ? 8.002 2.565 -5.251 1.00 0.00 18 LYS A CA 20
ATOM 15091 C C . LYS A 1 18 ? 8.153 2.101 -3.795 1.00 0.00 18 LYS A C 20
ATOM 15092 O O . LYS A 1 18 ? 8.133 0.915 -3.516 1.00 0.00 18 LYS A O 20
ATOM 15111 N N . ALA A 1 19 ? 8.246 3.052 -2.872 1.00 0.00 19 ALA A N 20
ATOM 15112 C CA . ALA A 1 19 ? 8.407 2.744 -1.449 1.00 0.00 19 ALA A CA 20
ATOM 15113 C C . ALA A 1 19 ? 7.134 2.141 -0.902 1.00 0.00 19 ALA A C 20
ATOM 15114 O O . ALA A 1 19 ? 7.169 1.157 -0.183 1.00 0.00 19 ALA A O 20
ATOM 15121 N N . CYS A 1 20 ? 6.024 2.729 -1.284 1.00 0.00 20 CYS A N 20
ATOM 15122 C CA . CYS A 1 20 ? 4.703 2.282 -0.896 1.00 0.00 20 CYS A CA 20
ATOM 15123 C C . CYS A 1 20 ? 4.502 0.848 -1.364 1.00 0.00 20 CYS A C 20
ATOM 15124 O O . CYS A 1 20 ? 4.200 -0.042 -0.568 1.00 0.00 20 CYS A O 20
ATOM 15131 N N . LYS A 1 21 ? 4.766 0.629 -2.642 1.00 0.00 21 LYS A N 20
ATOM 15132 C CA . LYS A 1 21 ? 4.652 -0.669 -3.281 1.00 0.00 21 LYS A CA 20
ATOM 15133 C C . LYS A 1 21 ? 5.605 -1.689 -2.602 1.00 0.00 21 LYS A C 20
ATOM 15134 O O . LYS A 1 21 ? 5.236 -2.844 -2.371 1.00 0.00 21 LYS A O 20
ATOM 15153 N N . SER A 1 22 ? 6.797 -1.226 -2.234 1.00 0.00 22 SER A N 20
ATOM 15154 C CA . SER A 1 22 ? 7.781 -2.054 -1.546 1.00 0.00 22 SER A CA 20
ATOM 15155 C C . SER A 1 22 ? 7.302 -2.455 -0.142 1.00 0.00 22 SER A C 20
ATOM 15156 O O . SER A 1 22 ? 7.351 -3.633 0.218 1.00 0.00 22 SER A O 20
ATOM 15164 N N . VAL A 1 23 ? 6.828 -1.489 0.631 1.00 0.00 23 VAL A N 20
ATOM 15165 C CA . VAL A 1 23 ? 6.329 -1.752 1.978 1.00 0.00 23 VAL A CA 20
ATOM 15166 C C . VAL A 1 23 ? 5.115 -2.668 1.911 1.00 0.00 23 VAL A C 20
ATOM 15167 O O . VAL A 1 23 ? 4.976 -3.618 2.719 1.00 0.00 23 VAL A O 20
ATOM 15180 N N . CYS A 1 24 ? 4.272 -2.415 0.927 1.00 0.00 24 CYS A N 20
ATOM 15181 C CA . CYS A 1 24 ? 3.136 -3.253 0.662 1.00 0.00 24 CYS A CA 20
ATOM 15182 C C . CYS A 1 24 ? 3.542 -4.700 0.467 1.00 0.00 24 CYS A C 20
ATOM 15183 O O . CYS A 1 24 ? 2.961 -5.557 1.085 1.00 0.00 24 CYS A O 20
ATOM 15190 N N . LYS A 1 25 ? 4.596 -4.951 -0.339 1.00 0.00 25 LYS A N 20
ATOM 15191 C CA . LYS A 1 25 ? 5.117 -6.321 -0.563 1.00 0.00 25 LYS A CA 20
ATOM 15192 C C . LYS A 1 25 ? 5.515 -6.997 0.740 1.00 0.00 25 LYS A C 20
ATOM 15193 O O . LYS A 1 25 ? 5.351 -8.201 0.900 1.00 0.00 25 LYS A O 20
ATOM 15212 N N . GLU A 1 26 ? 6.052 -6.223 1.652 1.00 0.00 26 GLU A N 20
ATOM 15213 C CA . GLU A 1 26 ? 6.537 -6.761 2.903 1.00 0.00 26 GLU A CA 20
ATOM 15214 C C . GLU A 1 26 ? 5.395 -7.154 3.824 1.00 0.00 26 GLU A C 20
ATOM 15215 O O . GLU A 1 26 ? 5.434 -8.218 4.470 1.00 0.00 26 GLU A O 20
ATOM 15227 N N . HIS A 1 27 ? 4.386 -6.322 3.892 1.00 0.00 27 HIS A N 20
ATOM 15228 C CA . HIS A 1 27 ? 3.243 -6.620 4.744 1.00 0.00 27 HIS A CA 20
ATOM 15229 C C . HIS A 1 27 ? 2.310 -7.616 4.074 1.00 0.00 27 HIS A C 20
ATOM 15230 O O . HIS A 1 27 ? 1.780 -8.529 4.723 1.00 0.00 27 HIS A O 20
ATOM 15244 N N . TYR A 1 28 ? 2.130 -7.456 2.788 1.00 0.00 28 TYR A N 20
ATOM 15245 C CA . TYR A 1 28 ? 1.249 -8.285 2.000 1.00 0.00 28 TYR A CA 20
ATOM 15246 C C . TYR A 1 28 ? 2.009 -8.656 0.730 1.00 0.00 28 TYR A C 20
ATOM 15247 O O . TYR A 1 28 ? 2.142 -7.851 -0.182 1.00 0.00 28 TYR A O 20
ATOM 15265 N N . HIS A 1 29 ? 2.509 -9.867 0.686 1.00 0.00 29 HIS A N 20
ATOM 15266 C CA . HIS A 1 29 ? 3.450 -10.305 -0.358 1.00 0.00 29 HIS A CA 20
ATOM 15267 C C . HIS A 1 29 ? 2.870 -10.270 -1.762 1.00 0.00 29 HIS A C 20
ATOM 15268 O O . HIS A 1 29 ? 3.607 -10.188 -2.745 1.00 0.00 29 HIS A O 20
ATOM 15282 N N . HIS A 1 30 ? 1.571 -10.307 -1.865 1.00 0.00 30 HIS A N 20
ATOM 15283 C CA . HIS A 1 30 ? 0.923 -10.317 -3.164 1.00 0.00 30 HIS A CA 20
ATOM 15284 C C . HIS A 1 30 ? 0.488 -8.915 -3.582 1.00 0.00 30 HIS A C 20
ATOM 15285 O O . HIS A 1 30 ? -0.284 -8.751 -4.528 1.00 0.00 30 HIS A O 20
ATOM 15299 N N . ALA A 1 31 ? 0.976 -7.907 -2.875 1.00 0.00 31 ALA A N 20
ATOM 15300 C CA . ALA A 1 31 ? 0.635 -6.537 -3.193 1.00 0.00 31 ALA A CA 20
ATOM 15301 C C . ALA A 1 31 ? 1.328 -6.095 -4.458 1.00 0.00 31 ALA A C 20
ATOM 15302 O O . ALA A 1 31 ? 2.551 -6.230 -4.596 1.00 0.00 31 ALA A O 20
ATOM 15309 N N . CYS A 1 32 ? 0.558 -5.581 -5.365 1.00 0.00 32 CYS A N 20
ATOM 15310 C CA . CYS A 1 32 ? 1.046 -5.157 -6.653 1.00 0.00 32 CYS A CA 20
ATOM 15311 C C . CYS A 1 32 ? 1.100 -3.629 -6.772 1.00 0.00 32 CYS A C 20
ATOM 15312 O O . CYS A 1 32 ? 1.843 -3.087 -7.587 1.00 0.00 32 CYS A O 20
ATOM 15319 N N . LYS A 1 33 ? 0.341 -2.931 -5.940 1.00 0.00 33 LYS A N 20
ATOM 15320 C CA . LYS A 1 33 ? 0.255 -1.482 -6.036 1.00 0.00 33 LYS A CA 20
ATOM 15321 C C . LYS A 1 33 ? -0.168 -0.912 -4.689 1.00 0.00 33 LYS A C 20
ATOM 15322 O O . LYS A 1 33 ? -0.741 -1.634 -3.886 1.00 0.00 33 LYS A O 20
ATOM 15341 N N . GLY A 1 34 ? 0.132 0.349 -4.438 1.00 0.00 34 GLY A N 20
ATOM 15342 C CA . GLY A 1 34 ? -0.256 0.971 -3.198 1.00 0.00 34 GLY A CA 20
ATOM 15343 C C . GLY A 1 34 ? -0.723 2.399 -3.409 1.00 0.00 34 GLY A C 20
ATOM 15344 O O . GLY A 1 34 ? -0.283 3.067 -4.355 1.00 0.00 34 GLY A O 20
ATOM 15348 N N . GLU A 1 35 ? -1.621 2.849 -2.564 1.00 0.00 35 GLU A N 20
ATOM 15349 C CA . GLU A 1 35 ? -2.158 4.209 -2.601 1.00 0.00 35 GLU A CA 20
ATOM 15350 C C . GLU A 1 35 ? -1.929 4.851 -1.235 1.00 0.00 35 GLU A C 20
ATOM 15351 O O . GLU A 1 35 ? -2.293 4.268 -0.218 1.00 0.00 35 GLU A O 20
ATOM 15363 N N . CYS A 1 36 ? -1.332 6.013 -1.206 1.00 0.00 36 CYS A N 20
ATOM 15364 C CA . CYS A 1 36 ? -1.062 6.695 0.057 1.00 0.00 36 CYS A CA 20
ATOM 15365 C C . CYS A 1 36 ? -2.300 7.470 0.520 1.00 0.00 36 CYS A C 20
ATOM 15366 O O . CYS A 1 36 ? -2.643 8.506 -0.048 1.00 0.00 36 CYS A O 20
ATOM 15373 N N . GLU A 1 37 ? -2.944 6.975 1.548 1.00 0.00 37 GLU A N 20
ATOM 15374 C CA . GLU A 1 37 ? -4.156 7.564 2.077 1.00 0.00 37 GLU A CA 20
ATOM 15375 C C . GLU A 1 37 ? -3.913 8.033 3.499 1.00 0.00 37 GLU A C 20
ATOM 15376 O O . GLU A 1 37 ? -3.327 7.308 4.306 1.00 0.00 37 GLU A O 20
ATOM 15388 N N . TYR A 1 38 ? -4.331 9.227 3.801 1.00 0.00 38 TYR A N 20
ATOM 15389 C CA . TYR A 1 38 ? -4.129 9.794 5.111 1.00 0.00 38 TYR A CA 20
ATOM 15390 C C . TYR A 1 38 ? -5.179 9.299 6.074 1.00 0.00 38 TYR A C 20
ATOM 15391 O O . TYR A 1 38 ? -6.370 9.303 5.765 1.00 0.00 38 TYR A O 20
ATOM 15409 N N . HIS A 1 39 ? -4.739 8.849 7.216 1.00 0.00 39 HIS A N 20
ATOM 15410 C CA . HIS A 1 39 ? -5.624 8.410 8.266 1.00 0.00 39 HIS A CA 20
ATOM 15411 C C . HIS A 1 39 ? -5.293 9.153 9.512 1.00 0.00 39 HIS A C 20
ATOM 15412 O O . HIS A 1 39 ? -4.245 8.925 10.122 1.00 0.00 39 HIS A O 20
ATOM 15426 N N . GLY A 1 40 ? -6.140 10.073 9.864 1.00 0.00 40 GLY A N 20
ATOM 15427 C CA . GLY A 1 40 ? -5.921 10.869 11.024 1.00 0.00 40 GLY A CA 20
ATOM 15428 C C . GLY A 1 40 ? -4.869 11.915 10.772 1.00 0.00 40 GLY A C 20
ATOM 15429 O O . GLY A 1 40 ? -5.155 12.959 10.181 1.00 0.00 40 GLY A O 20
ATOM 15433 N N . ARG A 1 41 ? -3.654 11.629 11.180 1.00 0.00 41 ARG A N 20
ATOM 15434 C CA . ARG A 1 41 ? -2.555 12.556 11.020 1.00 0.00 41 ARG A CA 20
ATOM 15435 C C . ARG A 1 41 ? -1.375 11.912 10.300 1.00 0.00 41 ARG A C 20
ATOM 15436 O O . ARG A 1 41 ? -0.371 12.583 10.016 1.00 0.00 41 ARG A O 20
ATOM 15457 N N . GLU A 1 42 ? -1.481 10.635 9.986 1.00 0.00 42 GLU A N 20
ATOM 15458 C CA . GLU A 1 42 ? -0.389 9.926 9.345 1.00 0.00 42 GLU A CA 20
ATOM 15459 C C . GLU A 1 42 ? -0.896 9.247 8.073 1.00 0.00 42 GLU A C 20
ATOM 15460 O O . GLU A 1 42 ? -2.060 8.854 7.994 1.00 0.00 42 GLU A O 20
ATOM 15472 N N . VAL A 1 43 ? -0.049 9.144 7.078 1.00 0.00 43 VAL A N 20
ATOM 15473 C CA . VAL A 1 43 ? -0.429 8.534 5.821 1.00 0.00 43 VAL A CA 20
ATOM 15474 C C . VAL A 1 43 ? -0.136 7.023 5.842 1.00 0.00 43 VAL A C 20
ATOM 15475 O O . VAL A 1 43 ? 0.879 6.586 6.391 1.00 0.00 43 VAL A O 20
ATOM 15488 N N . HIS A 1 44 ? -1.055 6.241 5.322 1.00 0.00 44 HIS A N 20
ATOM 15489 C CA . HIS A 1 44 ? -0.913 4.793 5.251 1.00 0.00 44 HIS A CA 20
ATOM 15490 C C . HIS A 1 44 ? -1.115 4.385 3.806 1.00 0.00 44 HIS A C 20
ATOM 15491 O O . HIS A 1 44 ? -1.814 5.065 3.071 1.00 0.00 44 HIS A O 20
ATOM 15505 N N . CYS A 1 45 ? -0.523 3.319 3.399 1.00 0.00 45 CYS A N 20
ATOM 15506 C CA . CYS A 1 45 ? -0.714 2.837 2.054 1.00 0.00 45 CYS A CA 20
ATOM 15507 C C . CYS A 1 45 ? -1.742 1.751 1.976 1.00 0.00 45 CYS A C 20
ATOM 15508 O O . CYS A 1 45 ? -1.685 0.786 2.718 1.00 0.00 45 CYS A O 20
ATOM 15515 N N . HIS A 1 46 ? -2.705 1.944 1.113 1.00 0.00 46 HIS A N 20
ATOM 15516 C CA . HIS A 1 46 ? -3.671 0.926 0.795 1.00 0.00 46 HIS A CA 20
ATOM 15517 C C . HIS A 1 46 ? -3.069 0.056 -0.266 1.00 0.00 46 HIS A C 20
ATOM 15518 O O . HIS A 1 46 ? -2.845 0.503 -1.395 1.00 0.00 46 HIS A O 20
ATOM 15532 N N . CYS A 1 47 ? -2.756 -1.136 0.103 1.00 0.00 47 CYS A N 20
ATOM 15533 C CA . CYS A 1 47 ? -2.089 -2.049 -0.768 1.00 0.00 47 CYS A CA 20
ATOM 15534 C C . CYS A 1 47 ? -3.087 -2.856 -1.567 1.00 0.00 47 CYS A C 20
ATOM 15535 O O . CYS A 1 47 ? -3.976 -3.496 -1.003 1.00 0.00 47 CYS A O 20
ATOM 15542 N N . TYR A 1 48 ? -2.945 -2.813 -2.857 1.00 0.00 48 TYR A N 20
ATOM 15543 C CA . TYR A 1 48 ? -3.798 -3.535 -3.769 1.00 0.00 48 TYR A CA 20
ATOM 15544 C C . TYR A 1 48 ? -3.113 -4.824 -4.118 1.00 0.00 48 TYR A C 20
ATOM 15545 O O . TYR A 1 48 ? -1.871 -4.875 -4.148 1.00 0.00 48 TYR A O 20
ATOM 15563 N N . GLY A 1 49 ? -3.872 -5.842 -4.376 1.00 0.00 49 GLY A N 20
ATOM 15564 C CA . GLY A 1 49 ? -3.302 -7.085 -4.785 1.00 0.00 49 GLY A CA 20
ATOM 15565 C C . GLY A 1 49 ? -4.283 -8.202 -4.674 1.00 0.00 49 GLY A C 20
ATOM 15566 O O . GLY A 1 49 ? -5.373 -8.031 -4.119 1.00 0.00 49 GLY A O 20
ATOM 15570 N N . ASP A 1 50 ? -3.912 -9.325 -5.187 1.00 0.00 50 ASP A N 20
ATOM 15571 C CA . ASP A 1 50 ? -4.738 -10.513 -5.154 1.00 0.00 50 ASP A CA 20
ATOM 15572 C C . ASP A 1 50 ? -3.885 -11.610 -4.576 1.00 0.00 50 ASP A C 20
ATOM 15573 O O . ASP A 1 50 ? -2.876 -11.994 -5.186 1.00 0.00 50 ASP A O 20
ATOM 15582 N N . TYR A 1 51 ? -4.242 -12.092 -3.406 1.00 0.00 51 TYR A N 20
ATOM 15583 C CA . TYR A 1 51 ? -3.401 -13.026 -2.718 1.00 0.00 51 TYR A CA 20
ATOM 15584 C C . TYR A 1 51 ? -3.859 -14.447 -2.903 1.00 0.00 51 TYR A C 20
ATOM 15585 O O . TYR A 1 51 ? -4.931 -14.689 -3.466 1.00 0.00 51 TYR A O 20
ATOM 15603 N N . HIS A 1 52 ? -3.021 -15.362 -2.459 1.00 0.00 52 HIS A N 20
ATOM 15604 C CA . HIS A 1 52 ? -3.186 -16.815 -2.609 1.00 0.00 52 HIS A CA 20
ATOM 15605 C C . HIS A 1 52 ? -2.833 -17.195 -4.029 1.00 0.00 52 HIS A C 20
ATOM 15606 O O . HIS A 1 52 ? -1.645 -17.291 -4.341 1.00 0.00 52 HIS A O 20
#

Secondary structure (DSSP, 8-state):
--TTEEEEEE--SS--HHHHHHHHHHH-TTEEEEEEEEETTEEEEEEEE---

Sequence (52 aa):
AHCDHFLGEAPVYPCKEKACKSVCKEHYHHACKGECEYHGREVHCHCYGDYHAHCDHFLGEAPVYPCKEKACKSVCKEHYHHACKGECEYHGREVHCHCYGDYHAHCDHFLGEAPVYPCKEKACKSVCKEHYHHACKGECEYHGREVHCHCYGDYHAHCDHFLGEAPVYPCKEKACKSVCKEHYHHACKGECEYHGREVHCHCYGDYHAHCDHFLGEAPVYPCKEKACKSVCKEHYHHACKGECEYHGREVHCHCYGDYHAHCDHFLGEAPVYPCKEKACKSVCKEHYHHACKGECEYHGREVHCHCYGDYHAHCDHFLGEAPVYPCKEKACKSVCKEHYHHACKGECEYHGREVHCHCYGDYHAHCDHFLGEAPVYPCKEKACKSVCKEHYHHACKGECEYHGREVHCHCYGDYHAHCDHFLGEAPVYPCKEKACKSVCKEHYHHACKGECEYHGREVHCHCYGDYHAHCDHFLGEAPVYPCKEKACKSVCKEHYHHACKGECEYHGREVHCHCYGDYHAHCDHFLGEAPVYPCKEKACKSVCKEHYHHACKGECEYHGREVHCHCYGDYHAHCDHFLGEAPVYPCKEKACKSVCKEHYHHACKGECEYHGREVHCHCYGDYHAHCDHFLGEAPVYPCKEKACKSVCKEHYHHACKGECEYHGREVHCHCYGDYHAHCDHFLGEAPVYPCKEKACKSVCKEHYHHACKGECEYHGREVHCHCYGDYHAHCDHFLGEAPVYPCKEKACKSVCKEHYHHACKGECEYHGREVHCHCYGDYHAHCDHFLGEAPVYPCKEKACKSVCKEHYHHACKGECEYHGREVHCHCYGDYHAHCDHFLGEAPVYPCKEKACKSVCKEHYHHACKGECEYHGREVHCHCYGDYHAHCDHFLGEAPVYPCKEKACKSVCKEHYHHACKGECEYHGREVHCHCYGDYHAHCDHFLGEAPVYPCKEKACKSVCKEHYHHACKGECEYHGREVHCHCYGDYHAHCDHFLGEAPVYPCKEKACKSVCKEHYHHACKGECEYHGREVHCHCYGDYH

Foldseek 3Di:
DDQPAWPAKAADPDDDFVRLQVRLCVVPVQFDGWDFDDDDHGTIIGTTGDHD

Organism: Arabidopsis thaliana (NCBI:txid3702)

Solvent-accessible surface area: 3850 Å² total; per-residue (Å²): 124,120,58,133,75,119,32,20,95,5,111,18,178,88,22,118,104,145,38,0,95,65,40,0,108,124,100,68,144,116,6,40,82,3,57,30,58,154,101,67,199,120,19,60,0,11,0,27,0,28,164,160

Radius of gyration: 9.87 Å; Cα contacts (8 Å, |Δi|>4): 129; chains: 1; bounding box: 17×28×20 Å

GO terms:
  GO:0099503 secretory vesicle (C, HDA)

Nearest PDB structures (foldseek):
  7jn6-assembly1_A  TM=8.608E-01  e=2.252E-08  Arabidopsis thaliana
  7jn6-assembly1_A  TM=8.601E-01  e=2.290E-08  Arabidopsis thaliana
  2ksk-assembly1_A  TM=6.267E-01  e=7.475E-01  Saccharum officinarum
  4pdb-assembly1_A  TM=5.008E-01  e=7.745E+00  Bacillus anthracis str. Sterne
  7jn6-assembly1_A  TM=1.020E+00  e=1.308E-09  Arabidopsis thaliana